Protein 1FNN (pdb70)

Nearest PDB structures (foldseek):
  1fnn-assembly2_B  TM=1.002E+00  e=2.763E-67  Pyrobaculum aerophilum
  7jgr-assembly1_A  TM=6.192E-01  e=9.719E-19  Drosophila melanogaster
  7jk5-assembly1_A  TM=5.721E-01  e=3.912E-16  Drosophila melanogaster
  7jpq-assembly1_D  TM=5.753E-01  e=6.388E-14  Homo sapiens
  4xgc-assembly1_A  TM=5.286E-01  e=2.624E-12  Drosophila melanogaster

Solvent-accessible surface area: 34265 Å² total; per-residue (Å²): 104,3,16,103,59,12,49,2,16,19,126,89,63,44,13,174,126,24,29,64,9,119,126,17,35,112,54,0,54,118,37,0,0,108,3,0,119,105,19,8,148,86,8,5,48,0,0,0,4,8,38,60,22,0,14,15,52,34,0,1,83,14,0,41,70,92,8,103,134,106,28,103,6,71,38,0,49,0,37,1,130,103,62,101,84,15,92,32,0,3,23,24,0,5,149,42,0,19,11,28,69,41,138,132,62,38,57,88,106,68,22,30,60,29,2,22,49,2,0,108,84,28,85,13,36,0,0,1,0,1,1,38,1,87,37,11,51,63,84,10,4,10,24,1,0,114,13,0,97,71,20,134,128,0,46,19,60,17,1,0,0,0,0,0,0,66,79,52,46,13,9,84,98,6,61,105,69,0,84,57,17,0,29,197,89,39,2,134,3,56,13,6,45,28,93,44,0,32,51,19,0,46,24,24,0,132,50,0,9,28,175,48,4,40,56,109,60,4,0,35,0,0,0,5,3,0,0,1,107,74,82,155,49,70,148,99,0,6,11,142,23,0,20,31,0,0,10,40,0,0,19,27,0,19,82,98,69,74,165,114,10,24,9,70,4,0,10,104,5,0,75,69,35,38,200,27,28,49,68,147,61,3,97,60,4,73,31,5,4,7,0,0,0,0,0,0,0,56,3,2,68,142,39,136,50,10,14,7,66,15,42,56,0,21,99,16,0,89,118,1,0,134,102,42,66,43,208,65,100,92,103,72,70,0,133,67,27,8,55,46,0,75,123,98,29,3,2,14,30,51,127,122,119,27,27,0,0,0,0,14,9,18,12,103,69,5,36,63,32,0,24,100,6,0,118,86,90,65,236,102,4,16,102,58,8,50,2,15,17,127,94,65,42,13,187,132,22,14,63,9,91,121,14,36,108,57,0,46,125,40,2,0,104,3,0,138,91,17,7,140,84,8,4,40,2,0,0,4,8,50,57,22,0,12,13,52,35,0,1,86,15,0,45,64,91,8,104,125,136,27,104,7,64,39,0,53,0,35,0,124,106,67,100,87,19,86,34,0,4,21,25,0,4,143,33,0,16,13,26,72,34,149,135,68,36,58,88,106,68,22,29,59,32,3,24,57,3,0,108,63,26,84,15,36,0,0,0,0,0,1,40,1,90,33,12,46,64,74,9,2,6,6,1,0,98,11,0,86,63,24,135,138,0,42,18,57,17,1,0,0,0,0,0,0,64,77,51,45,12,15,92,98,6,75,101,87,1,76,49,20,0,37,154,60,32,2,131,4,60,12,6,50,32,90,44,0,31,51,17,0,28,51,24,0,135,54,0,10,28,177,58,4,39,55,96,59,4,0,40,0,0,0,0,3,2,0,1,132,76,90,139,39,56,142,67,0,6,10,152,27,0,18,34,0,0,13,38,0,0,19,25,0,25,96,99,70,79,164,108,9,28,9,61,6,0,5,115,5,0,76,64,38,42,179,25,25,45,65,132,52,2,100,64,5,71,37,6,3,8,0,0,0,0,0,0,0,52,3,2,68,136,38,141,58,8,17,5,59,19,42,56,0,24,98,14,0,94,109,0,0,146,103,35,72,47,215,68,95,104,107,81,69,0,140,58,19,6,50,41,0,96,126,98,30,4,2,9,28,53,115,151,126,32,33,0,0,0,0,10,5,8,4,102,73,4,38,64,35,0,29,108,20,0,106,100,89,60,219

Sequence (758 aa):
AIVVDDSVFSPSYVPKRLPHREQQLQQLDILLGNWLRNPGHHYPRATLLGRPGTGKTVTLRKLWELYKDKTTARFVYINGFIYRNFTAIIGEIARSLNIPFPRRGLSRDEFLALLVEHLRERDLYMFLVLDDAFNLAPDILSTFIRLGQEADKLGAFRIALVIVGHNDAVLNNLDPSTRGIMGKYVIRFSPYTKDQIFDILLDRAKAGLAEGSYSEDILQMIADITGAQTPLDTNRGDARLAIDILYRSAYAAQQNGRKHIAPEDVRKSSKEVLFGISEEVLIGLPLHEKLFLLAIVRSLKISHTPYITFGDAEESYKIVCEEYGERPRVHSQLWSYLNDLREKGIVETRQNTTLISIGTEPLDTLEAVITKLIKEELRAIVVDDSVFSPSYVPKRLPHREQQLQQLDILLGNWLRNPGHHYPRATLLGRPGTGKTVTLRKLWELYKDKTTARFVYINGFIYRNFTAIIGEIARSLNIPFPRRGLSRDEFLALLVEHLRERDLYMFLVLDDAFNLAPDILSTFIRLGQEADKLGAFRIALVIVGHNDAVLNNLDPSTRGIMGKYVIRFSPYTKDQIFDILLDRAKAGLAEGSYSEDILQMIADITGAQTPLDTNRGDARLAIDILYRSAYAAQQNGRKHIAPEDVRKSSKEVLFGISEEVLIGLPLHEKLFLLAIVRSLKISHTPYITFGDAEESYKIVCEEYGERPRVHSQLWSYLNDLREKGIVETRQNTTLISIGTEPLDTLEAVITKLIKEELR

InterPro domains:
  IPR003593 AAA+ ATPase domain [SM00382] (43-194)
  IPR014277 Orc1/Cdc6-type DNA replication protein, archaea [MF_01407] (1-379)
  IPR014277 Orc1/Cdc6-type DNA replication protein, archaea [TIGR02928] (4-367)
  IPR015163 Cdc6, C-terminal [PF09079] (282-378)
  IPR015163 Cdc6, C-terminal [SM01074] (294-379)
  IPR015163 Cdc6, C-terminal [cd08768] (287-375)
  IPR027417 P-loop containing nucleoside triphosphate hydrolase [G3DSA:3.40.50.300] (19-192)
  IPR027417 P-loop containing nucleoside triphosphate hydrolase [SSF52540] (4-271)
  IPR036388 Winged helix-like DNA-binding domain superfamily [G3DSA:1.10.10.10] (277-388)
  IPR036390 Winged helix DNA-binding domain superfamily [SSF46785] (280-388)
  IPR049945 ORC1/DEAH AAA+ ATPase domain [PF13401] (48-168)
  IPR050311 Origin recognition complex 1/Cell division control protein 6 [PTHR10763] (9-356)
  IPR055237 Cdc6, AAA+ ATPase-type lid domain [PF22703] (200-271)

CATH classification: 1.10.8.60 (+2 more: 3.40.50.300, 1.10.10.10)

Secondary structure (DSSP, 8-state):
--BS-GGGGSTT---S--TT-HHHHHHHHHHHHHHHHSTTSS--EEEEE--TTSSHHHHHHHHHHHHTTS---EEEEEETTT--SHHHHHHHHHHHTT-PPPSS---HHHHHHHHHHHHHHTT--EEEEEETGGGS-HHHHHHHHHHTT-HHHHSS--EEEEEEESSTHHHHTS-HHHHHHHTT-EEE-PPPBHHHHHHHHHHHHHHHB-TTSS-HHHHHHHHHHHSBSSTT-TTS--HHHHHHHHHHHHHHHHHTT-SS--HHHHHHHHHHHS----HHHHHHS-HHHHHHHHHHHHHHHHH-SS-EEHHHHHHHHHHHHHHTT-PPPPHHHHHHHHHHHHHTTSSEEEE--EEEE--SS-HHHHHHHHHHHHHHHT-/--BS-GGGGSTT---S--TT-HHHHHHHHHHHHHHHHS-BSS--EEEEE--TTSSHHHHHHHHHHHHTTS---EEEEEETTT--SHHHHHHHHHHHHT-PPPSS---HHHHHHHHHHHHHHTT--EEEEEETGGGS-HHHHHHHHHHTT-HHHHSSB-EEEEEEESSTHHHHTS-HHHHHHHTT-EEE-PPPBHHHHHHHHHHHHHHHB-TTSS-HHHHHHHHHHHSBSSTT-TT---HHHHHHHHHHHHHHHHHTT-SS--HHHHHHHHHHHS----HHHHHTS-HHHHHHHHHHHHHHHHH-SS-EEHHHHHHHHHHHHHHTT-PPPPHHHHHHHHHHHHHTTSSEEEE--EEEE--SS-HHHHHHHHHHHHHHHT-

Structure (mmCIF, N/CA/C/O backbone):
data_1FNN
#
_entry.id   1FNN
#
_cell.length_a   132.070
_cell.length_b   132.070
_cell.length_c   82.200
_cell.angle_alpha   90.00
_cell.angle_beta   90.00
_cell.angle_gamma   120.00
#
_symmetry.space_group_name_H-M   'P 31'
#
loop_
_entity.id
_entity.type
_entity.pdbx_description
1 polymer 'CELL DIVISION CONTROL PROTEIN 6'
2 non-polymer 'MAGNESIUM ION'
3 non-polymer "ADENOSINE-5'-DIPHOSPHATE"
4 water water
#
loop_
_atom_site.group_PDB
_atom_site.id
_atom_site.type_symbol
_atom_site.label_atom_id
_atom_site.label_alt_id
_atom_site.label_comp_id
_atom_site.label_asym_id
_atom_site.label_entity_id
_atom_site.label_seq_id
_atom_site.pdbx_PDB_ins_code
_atom_site.Cartn_x
_atom_site.Cartn_y
_atom_site.Cartn_z
_atom_site.occupancy
_atom_site.B_iso_or_equiv
_atom_site.auth_seq_id
_atom_site.auth_comp_id
_atom_site.auth_asym_id
_atom_site.auth_atom_id
_atom_site.pdbx_PDB_model_num
ATOM 1 N N . ALA A 1 2 ? 15.612 8.556 -4.942 1.00 50.44 1 ALA A N 1
ATOM 2 C CA . ALA A 1 2 ? 16.482 7.649 -4.147 1.00 50.13 1 ALA A CA 1
ATOM 3 C C . ALA A 1 2 ? 16.167 7.710 -2.659 1.00 50.26 1 ALA A C 1
ATOM 4 O O . ALA A 1 2 ? 15.862 8.774 -2.090 1.00 53.46 1 ALA A O 1
ATOM 6 N N . ILE A 1 3 ? 16.361 6.573 -1.983 1.00 46.49 2 ILE A N 1
ATOM 7 C CA . ILE A 1 3 ? 16.224 6.567 -0.525 1.00 39.61 2 ILE A CA 1
ATOM 8 C C . ILE A 1 3 ? 17.462 7.159 0.164 1.00 37.22 2 ILE A C 1
ATOM 9 O O . ILE A 1 3 ? 17.348 7.923 1.125 1.00 36.86 2 ILE A O 1
ATOM 14 N N . VAL A 1 4 ? 18.597 6.660 -0.266 1.00 37.67 3 VAL A N 1
ATOM 15 C CA . VAL A 1 4 ? 19.901 7.103 0.232 1.00 42.39 3 VAL A CA 1
ATOM 16 C C . VAL A 1 4 ? 20.265 8.448 -0.445 1.00 45.68 3 VAL A C 1
ATOM 17 O O . VAL A 1 4 ? 20.398 8.476 -1.670 1.00 42.07 3 VAL A O 1
ATOM 21 N N . VAL A 1 5 ? 20.191 9.538 0.296 1.00 44.87 4 VAL A N 1
ATOM 22 C CA . VAL A 1 5 ? 20.508 10.843 -0.306 1.00 46.70 4 VAL A CA 1
ATOM 23 C C . VAL A 1 5 ? 21.935 11.251 0.030 1.00 48.91 4 VAL A C 1
ATOM 24 O O . VAL A 1 5 ? 22.533 11.990 -0.759 1.00 51.02 4 VAL A O 1
ATOM 28 N N . ASP A 1 6 ? 22.425 10.909 1.223 1.00 40.43 5 ASP A N 1
ATOM 29 C CA . ASP A 1 6 ? 23.846 11.177 1.498 1.00 40.38 5 ASP A CA 1
ATOM 30 C C . ASP A 1 6 ? 24.505 9.962 2.082 1.00 36.08 5 ASP A C 1
ATOM 31 O O . ASP A 1 6 ? 24.490 9.884 3.312 1.00 37.08 5 ASP A O 1
ATOM 36 N N . ASP A 1 7 ? 25.146 9.080 1.320 1.00 35.61 6 ASP A N 1
ATOM 37 C CA . ASP A 1 7 ? 25.796 7.907 1.827 1.00 38.76 6 ASP A CA 1
ATOM 38 C C . ASP A 1 7 ? 27.015 8.139 2.711 1.00 41.43 6 ASP A C 1
ATOM 39 O O . ASP A 1 7 ? 27.324 7.241 3.511 1.00 39.45 6 ASP A O 1
ATOM 44 N N . SER A 1 8 ? 27.640 9.336 2.706 1.00 39.96 7 SER A N 1
ATOM 45 C CA . SER A 1 8 ? 28.807 9.549 3.555 1.00 40.16 7 SER A CA 1
ATOM 46 C C . SER A 1 8 ? 28.400 9.488 5.019 1.00 36.03 7 SER A C 1
ATOM 47 O O . SER A 1 8 ? 29.192 9.174 5.919 1.00 36.80 7 SER A O 1
ATOM 50 N N . VAL A 1 9 ? 27.155 9.789 5.328 1.00 35.22 8 VAL A N 1
ATOM 51 C CA . VAL A 1 9 ? 26.571 9.720 6.665 1.00 36.87 8 VAL A CA 1
ATOM 52 C C . VAL A 1 9 ? 26.580 8.292 7.235 1.00 36.98 8 VAL A C 1
ATOM 53 O O . VAL A 1 9 ? 26.713 8.098 8.454 1.00 39.36 8 VAL A O 1
ATOM 57 N N . PHE A 1 10 ? 26.788 7.285 6.413 1.00 39.21 9 PHE A N 1
ATOM 58 C CA . PHE A 1 10 ? 26.881 5.887 6.792 1.00 39.54 9 PHE A CA 1
ATOM 59 C C . PHE A 1 10 ? 28.288 5.350 6.795 1.00 44.06 9 PHE A C 1
ATOM 60 O O . PHE A 1 10 ? 28.519 4.188 7.162 1.00 42.51 9 PHE A O 1
ATOM 68 N N . SER A 1 11 ? 29.295 6.196 6.460 1.00 41.31 10 SER A N 1
ATOM 69 C CA . SER A 1 11 ? 30.628 5.570 6.492 1.00 39.95 10 SER A CA 1
ATOM 70 C C . SER A 1 11 ? 31.197 5.651 7.892 1.00 38.70 10 SER A C 1
ATOM 71 O O . SER A 1 11 ? 30.877 6.530 8.695 1.00 36.87 10 SER A O 1
ATOM 74 N N . PRO A 1 12 ? 32.098 4.724 8.194 1.00 41.75 11 PRO A N 1
ATOM 75 C CA . PRO A 1 12 ? 32.774 4.618 9.467 1.00 48.80 11 PRO A CA 1
ATOM 76 C C . PRO A 1 12 ? 33.422 5.900 9.947 1.00 49.73 11 PRO A C 1
ATOM 77 O O . PRO A 1 12 ? 33.427 6.166 11.145 1.00 52.91 11 PRO A O 1
ATOM 81 N N . SER A 1 13 ? 33.942 6.676 9.004 1.00 46.88 12 SER A N 1
ATOM 82 C CA . SER A 1 13 ? 34.691 7.874 9.311 1.00 48.19 12 SER A CA 1
ATOM 83 C C . SER A 1 13 ? 33.813 9.086 9.527 1.00 48.07 12 SER A C 1
ATOM 84 O O . SER A 1 13 ? 34.311 10.054 10.111 1.00 48.62 12 SER A O 1
ATOM 87 N N . TYR A 1 14 ? 32.517 9.034 9.186 1.00 44.21 13 TYR A N 1
ATOM 88 C CA . TYR A 1 14 ? 31.646 10.171 9.449 1.00 42.40 13 TYR A CA 1
ATOM 89 C C . TYR A 1 14 ? 31.533 10.469 10.933 1.00 41.45 13 TYR A C 1
ATOM 90 O O . TYR A 1 14 ? 31.259 9.591 11.773 1.00 39.58 13 TYR A O 1
ATOM 99 N N . VAL A 1 15 ? 31.627 11.740 11.277 1.00 37.31 14 VAL A N 1
ATOM 100 C CA . VAL A 1 15 ? 31.541 12.247 12.649 1.00 37.62 14 VAL A CA 1
ATOM 101 C C . VAL A 1 15 ? 30.280 13.093 12.696 1.00 40.51 14 VAL A C 1
ATOM 102 O O . VAL A 1 15 ? 30.205 14.079 11.975 1.00 41.18 14 VAL A O 1
ATOM 106 N N . PRO A 1 16 ? 29.217 12.637 13.357 1.00 39.50 15 PRO A N 1
ATOM 107 C CA . PRO A 1 16 ? 27.952 13.331 13.313 1.00 39.21 15 PRO A CA 1
ATOM 108 C C . PRO A 1 16 ? 28.043 14.625 14.106 1.00 40.32 15 PRO A C 1
ATOM 109 O O . PRO A 1 16 ? 28.928 14.785 14.952 1.00 37.63 15 PRO A O 1
ATOM 113 N N . LYS A 1 17 ? 27.065 15.505 13.927 1.00 39.93 16 LYS A N 1
ATOM 114 C CA . LYS A 1 17 ? 27.006 16.758 14.661 1.00 42.42 16 LYS A CA 1
ATOM 115 C C . LYS A 1 17 ? 26.826 16.515 16.146 1.00 47.11 16 LYS A C 1
ATOM 116 O O . LYS A 1 17 ? 27.232 17.335 16.970 1.00 45.65 16 LYS A O 1
ATOM 122 N N . ARG A 1 18 ? 25.903 15.602 16.480 1.00 42.41 17 ARG A N 1
ATOM 123 C CA . ARG A 1 18 ? 25.729 15.300 17.894 1.00 43.07 17 ARG A CA 1
ATOM 124 C C . ARG A 1 18 ? 25.966 13.816 18.146 1.00 40.23 17 ARG A C 1
ATOM 125 O O . ARG A 1 18 ? 25.962 12.940 17.265 1.00 36.11 17 ARG A O 1
ATOM 133 N N . LEU A 1 19 ? 26.325 13.561 19.382 1.00 37.01 18 LEU A N 1
ATOM 134 C CA . LEU A 1 19 ? 26.595 12.269 19.977 1.00 39.64 18 LEU A CA 1
ATOM 135 C C . LEU A 1 19 ? 25.642 12.081 21.158 1.00 37.17 18 LEU A C 1
ATOM 136 O O . LEU A 1 19 ? 26.024 12.060 22.328 1.00 40.00 18 LEU A O 1
ATOM 141 N N . PRO A 1 20 ? 24.393 11.703 20.839 1.00 37.59 19 PRO A N 1
ATOM 142 C CA . PRO A 1 20 ? 23.391 11.505 21.883 1.00 37.61 19 PRO A CA 1
ATOM 143 C C . PRO A 1 20 ? 23.850 10.358 22.727 1.00 38.02 19 PRO A C 1
ATOM 144 O O . PRO A 1 20 ? 24.384 9.357 22.229 1.00 39.81 19 PRO A O 1
ATOM 148 N N . HIS A 1 21 ? 23.662 10.452 24.038 1.00 36.27 20 HIS A N 1
ATOM 149 C CA . HIS A 1 21 ? 24.003 9.419 25.010 1.00 37.72 20 HIS A CA 1
ATOM 150 C C . HIS A 1 21 ? 25.488 9.359 25.288 1.00 36.17 20 HIS A C 1
ATOM 151 O O . HIS A 1 21 ? 25.914 8.501 26.065 1.00 38.00 20 HIS A O 1
ATOM 158 N N . ARG A 1 22 ? 26.305 10.279 24.735 1.00 37.90 21 ARG A N 1
ATOM 159 C CA . ARG A 1 22 ? 27.738 10.276 25.063 1.00 39.00 21 ARG A CA 1
ATOM 160 C C . ARG A 1 22 ? 28.155 11.622 25.633 1.00 41.72 21 ARG A C 1
ATOM 161 O O . ARG A 1 22 ? 29.344 11.955 25.720 1.00 40.00 21 ARG A O 1
ATOM 169 N N . GLU A 1 23 ? 27.175 12.409 26.057 1.00 44.13 22 GLU A N 1
ATOM 170 C CA . GLU A 1 23 ? 27.421 13.722 26.654 1.00 44.58 22 GLU A CA 1
ATOM 171 C C . GLU A 1 23 ? 28.296 13.603 27.889 1.00 43.21 22 GLU A C 1
ATOM 172 O O . GLU A 1 23 ? 29.269 14.367 28.025 1.00 40.55 22 GLU A O 1
ATOM 178 N N . GLN A 1 24 ? 28.104 12.551 28.671 1.00 39.41 23 GLN A N 1
ATOM 179 C CA . GLN A 1 24 ? 28.878 12.337 29.882 1.00 40.28 23 GLN A CA 1
ATOM 180 C C . GLN A 1 24 ? 30.321 11.990 29.615 1.00 37.92 23 GLN A C 1
ATOM 181 O O . GLN A 1 24 ? 31.243 12.555 30.234 1.00 37.33 23 GLN A O 1
ATOM 187 N N . GLN A 1 25 ? 30.571 11.061 28.673 1.00 34.55 24 GLN A N 1
ATOM 188 C CA . GLN A 1 25 ? 31.941 10.685 28.339 1.00 37.32 24 GLN A CA 1
ATOM 189 C C . GLN A 1 25 ? 32.728 11.843 27.696 1.00 35.04 24 GLN A C 1
ATOM 190 O O . GLN A 1 25 ? 33.941 12.009 27.956 1.00 34.03 24 GLN A O 1
ATOM 196 N N . LEU A 1 26 ? 32.034 12.641 26.916 1.00 33.61 25 LEU A N 1
ATOM 197 C CA . LEU A 1 26 ? 32.679 13.776 26.253 1.00 33.09 25 LEU A CA 1
ATOM 198 C C . LEU A 1 26 ? 33.037 14.874 27.270 1.00 36.93 25 LEU A C 1
ATOM 199 O O . LEU A 1 26 ? 34.159 15.388 27.333 1.00 36.88 25 LEU A O 1
ATOM 204 N N . GLN A 1 27 ? 32.106 15.070 28.214 1.00 36.62 26 GLN A N 1
ATOM 205 C CA . GLN A 1 27 ? 32.350 15.953 29.341 1.00 39.17 26 GLN A CA 1
ATOM 206 C C . GLN A 1 27 ? 33.554 15.507 30.166 1.00 38.60 26 GLN A C 1
ATOM 207 O O . GLN A 1 27 ? 34.344 16.392 30.573 1.00 34.81 26 GLN A O 1
ATOM 213 N N . GLN A 1 28 ? 33.667 14.224 30.487 1.00 33.64 27 GLN A N 1
ATOM 214 C CA . GLN A 1 28 ? 34.755 13.658 31.236 1.00 36.79 27 GLN A CA 1
ATOM 215 C C . GLN A 1 28 ? 36.095 13.891 30.539 1.00 39.75 27 GLN A C 1
ATOM 216 O O . GLN A 1 28 ? 37.165 14.013 31.149 1.00 38.87 27 GLN A O 1
ATOM 222 N N . LEU A 1 29 ? 36.089 13.661 29.224 1.00 35.49 28 LEU A N 1
ATOM 223 C CA . LEU A 1 29 ? 37.243 13.883 28.387 1.00 37.15 28 LEU A CA 1
ATOM 224 C C . LEU A 1 29 ? 37.591 15.370 28.429 1.00 32.98 28 LEU A C 1
ATOM 225 O O . LEU A 1 29 ? 38.773 15.727 28.461 1.00 37.53 28 LEU A O 1
ATOM 230 N N . ASP A 1 30 ? 36.583 16.215 28.300 1.00 31.47 29 ASP A N 1
ATOM 231 C CA . ASP A 1 30 ? 36.824 17.658 28.364 1.00 33.45 29 ASP A CA 1
ATOM 232 C C . ASP A 1 30 ? 37.506 18.070 29.667 1.00 36.18 29 ASP A C 1
ATOM 233 O O . ASP A 1 30 ? 38.499 18.818 29.774 1.00 32.70 29 ASP A O 1
ATOM 238 N N . ILE A 1 31 ? 36.989 17.497 30.765 1.00 31.78 30 ILE A N 1
ATOM 239 C CA . ILE A 1 31 ? 37.529 17.755 32.101 1.00 34.32 30 ILE A CA 1
ATOM 240 C C . ILE A 1 31 ? 38.951 17.257 32.153 1.00 34.72 30 ILE A C 1
ATOM 241 O O . ILE A 1 31 ? 39.833 17.966 32.673 1.00 37.92 30 ILE A O 1
ATOM 246 N N . LEU A 1 32 ? 39.270 16.054 31.615 1.00 30.80 31 LEU A N 1
ATOM 247 C CA . LEU A 1 32 ? 40.641 15.614 31.710 1.00 30.06 31 LEU A CA 1
ATOM 248 C C . LEU A 1 32 ? 41.596 16.463 30.823 1.00 34.57 31 LEU A C 1
ATOM 249 O O . LEU A 1 32 ? 42.780 16.622 31.119 1.00 33.66 31 LEU A O 1
ATOM 254 N N . LEU A 1 33 ? 41.148 16.832 29.629 1.00 31.50 32 LEU A N 1
ATOM 255 C CA . LEU A 1 33 ? 42.051 17.416 28.650 1.00 33.60 32 LEU A CA 1
ATOM 256 C C . LEU A 1 33 ? 41.951 18.892 28.350 1.00 35.00 32 LEU A C 1
ATOM 257 O O . LEU A 1 33 ? 42.919 19.457 27.799 1.00 32.84 32 LEU A O 1
ATOM 262 N N . GLY A 1 34 ? 40.825 19.542 28.536 1.00 35.34 33 GLY A N 1
ATOM 263 C CA . GLY A 1 34 ? 40.589 20.894 28.093 1.00 33.82 33 GLY A CA 1
ATOM 264 C C . GLY A 1 34 ? 41.599 21.922 28.594 1.00 39.58 33 GLY A C 1
ATOM 265 O O . GLY A 1 34 ? 41.961 22.797 27.792 1.00 35.10 33 GLY A O 1
ATOM 266 N N . ASN A 1 35 ? 41.883 21.939 29.903 1.00 38.58 34 ASN A N 1
ATOM 267 C CA . ASN A 1 35 ? 42.830 22.935 30.418 1.00 42.02 34 ASN A CA 1
ATOM 268 C C . ASN A 1 35 ? 44.192 22.775 29.741 1.00 39.92 34 ASN A C 1
ATOM 269 O O . ASN A 1 35 ? 44.844 23.753 29.390 1.00 40.64 34 ASN A O 1
ATOM 274 N N . TRP A 1 36 ? 44.670 21.536 29.669 1.00 38.51 35 TRP A N 1
ATOM 275 C CA . TRP A 1 36 ? 45.951 21.271 29.019 1.00 39.98 35 TRP A CA 1
ATOM 276 C C . TRP A 1 36 ? 45.940 21.639 27.537 1.00 37.96 35 TRP A C 1
ATOM 277 O O . TRP A 1 36 ? 46.908 22.282 27.103 1.00 35.83 35 TRP A O 1
ATOM 288 N N . LEU A 1 37 ? 44.829 21.379 26.822 1.00 37.00 36 LEU A N 1
ATOM 289 C CA . LEU A 1 37 ? 44.808 21.798 25.408 1.00 38.47 36 LEU A CA 1
ATOM 290 C C . LEU A 1 37 ? 44.873 23.321 25.255 1.00 40.38 36 LEU A C 1
ATOM 291 O O . LEU A 1 37 ? 45.432 23.865 24.270 1.00 35.98 36 LEU A O 1
ATOM 296 N N . ARG A 1 38 ? 44.202 24.029 26.163 1.00 36.67 37 ARG A N 1
ATOM 297 C CA . ARG A 1 38 ? 44.235 25.514 26.101 1.00 42.24 37 ARG A CA 1
ATOM 298 C C . ARG A 1 38 ? 45.625 26.040 26.463 1.00 40.70 37 ARG A C 1
ATOM 299 O O . ARG A 1 38 ? 46.048 27.070 25.928 1.00 45.85 37 ARG A O 1
ATOM 307 N N . ASN A 1 39 ? 46.324 25.469 27.428 1.00 37.90 38 ASN A N 1
ATOM 308 C CA . ASN A 1 39 ? 47.626 25.861 27.911 1.00 43.39 38 ASN A CA 1
ATOM 309 C C . ASN A 1 39 ? 48.449 24.659 28.323 1.00 37.44 38 ASN A C 1
ATOM 310 O O . ASN A 1 39 ? 48.700 24.332 29.498 1.00 41.80 38 ASN A O 1
ATOM 315 N N . PRO A 1 40 ? 49.056 23.976 27.354 1.00 38.12 39 PRO A N 1
ATOM 316 C CA . PRO A 1 40 ? 49.745 22.733 27.579 1.00 36.60 39 PRO A CA 1
ATOM 317 C C . PRO A 1 40 ? 51.073 22.794 28.296 1.00 42.70 39 PRO A C 1
ATOM 318 O O . PRO A 1 40 ? 51.814 23.775 28.208 1.00 44.36 39 PRO A O 1
ATOM 322 N N . GLY A 1 41 ? 51.411 21.681 28.911 1.00 39.63 40 GLY A N 1
ATOM 323 C CA . GLY A 1 41 ? 52.729 21.452 29.466 1.00 44.49 40 GLY A CA 1
ATOM 324 C C . GLY A 1 41 ? 52.871 21.616 30.967 1.00 42.85 40 GLY A C 1
ATOM 325 O O . GLY A 1 41 ? 53.981 21.369 31.443 1.00 44.54 40 GLY A O 1
ATOM 326 N N . HIS A 1 42 ? 51.814 21.877 31.722 1.00 44.88 41 HIS A N 1
ATOM 327 C CA . HIS A 1 42 ? 51.963 22.039 33.184 1.00 45.60 41 HIS A CA 1
ATOM 328 C C . HIS A 1 42 ? 51.606 20.804 33.978 1.00 46.12 41 HIS A C 1
ATOM 329 O O . HIS A 1 42 ? 51.874 20.766 35.185 1.00 48.23 41 HIS A O 1
ATOM 336 N N . HIS A 1 43 ? 50.992 19.787 33.368 1.00 42.70 42 HIS A N 1
ATOM 337 C CA . HIS A 1 43 ? 50.798 18.491 34.028 1.00 39.53 42 HIS A CA 1
ATOM 338 C C . HIS A 1 43 ? 50.565 17.449 32.928 1.00 41.00 42 HIS A C 1
ATOM 339 O O . HIS A 1 43 ? 50.564 17.840 31.763 1.00 37.00 42 HIS A O 1
ATOM 346 N N . TYR A 1 44 ? 50.579 16.175 33.257 1.00 40.11 43 TYR A N 1
ATOM 347 C CA . TYR A 1 44 ? 50.448 15.105 32.293 1.00 42.82 43 TYR A CA 1
ATOM 348 C C . TYR A 1 44 ? 49.039 14.520 32.327 1.00 41.34 43 TYR A C 1
ATOM 349 O O . TYR A 1 44 ? 48.734 13.710 33.195 1.00 40.50 43 TYR A O 1
ATOM 358 N N . PRO A 1 45 ? 48.214 14.894 31.368 1.00 40.73 44 PRO A N 1
ATOM 359 C CA . PRO A 1 45 ? 46.854 14.366 31.291 1.00 38.83 44 PRO A CA 1
ATOM 360 C C . PRO A 1 45 ? 46.862 12.979 30.687 1.00 43.38 44 PRO A C 1
ATOM 361 O O . PRO A 1 45 ? 47.535 12.753 29.675 1.00 39.57 44 PRO A O 1
ATOM 365 N N . ARG A 1 46 ? 46.171 12.017 31.311 1.00 40.05 45 ARG A N 1
ATOM 366 C CA . ARG A 1 46 ? 46.031 10.706 30.703 1.00 39.85 45 ARG A CA 1
ATOM 367 C C . ARG A 1 46 ? 44.671 10.096 31.060 1.00 47.54 45 ARG A C 1
ATOM 368 O O . ARG A 1 46 ? 44.123 10.463 32.111 1.00 47.10 45 ARG A O 1
ATOM 376 N N . ALA A 1 47 ? 44.023 9.442 30.078 1.00 45.42 46 ALA A N 1
ATOM 377 C CA . ALA A 1 47 ? 42.758 8.747 30.322 1.00 44.80 46 ALA A CA 1
ATOM 378 C C . ALA A 1 47 ? 42.784 7.385 29.602 1.00 47.04 46 ALA A C 1
ATOM 379 O O . ALA A 1 47 ? 43.476 7.209 28.603 1.00 40.30 46 ALA A O 1
ATOM 381 N N . THR A 1 48 ? 41.915 6.475 30.020 1.00 46.09 47 THR A N 1
ATOM 382 C CA . THR A 1 48 ? 41.722 5.178 29.390 1.00 41.33 47 THR A CA 1
ATOM 383 C C . THR A 1 48 ? 40.243 5.066 29.070 1.00 40.46 47 THR A C 1
ATOM 384 O O . THR A 1 48 ? 39.473 5.409 29.975 1.00 39.78 47 THR A O 1
ATOM 388 N N . LEU A 1 49 ? 39.901 4.805 27.822 1.00 37.73 48 LEU A N 1
ATOM 389 C CA . LEU A 1 49 ? 38.510 4.678 27.411 1.00 37.51 48 LEU A CA 1
ATOM 390 C C . LEU A 1 49 ? 38.188 3.177 27.274 1.00 39.01 48 LEU A C 1
ATOM 391 O O . LEU A 1 49 ? 38.949 2.483 26.577 1.00 38.25 48 LEU A O 1
ATOM 396 N N . LEU A 1 50 ? 37.156 2.685 27.961 1.00 37.15 49 LEU A N 1
ATOM 397 C CA . LEU A 1 50 ? 36.903 1.225 27.920 1.00 34.90 49 LEU A CA 1
ATOM 398 C C . LEU A 1 50 ? 35.455 0.973 27.552 1.00 34.98 49 LEU A C 1
ATOM 399 O O . LEU A 1 50 ? 34.513 1.593 28.047 1.00 33.43 49 LEU A O 1
ATOM 404 N N . GLY A 1 51 ? 35.268 -0.018 26.670 1.00 40.69 50 GLY A N 1
ATOM 405 C CA . GLY A 1 51 ? 33.918 -0.349 26.229 1.00 36.43 50 GLY A CA 1
ATOM 406 C C . GLY A 1 51 ? 34.020 -1.335 25.077 1.00 40.43 50 GLY A C 1
ATOM 407 O O . GLY A 1 51 ? 35.050 -1.324 24.378 1.00 37.57 50 GLY A O 1
ATOM 408 N N . ARG A 1 52 ? 32.929 -2.083 24.866 1.00 37.52 51 ARG A N 1
ATOM 409 C CA . ARG A 1 52 ? 32.987 -3.068 23.763 1.00 41.12 51 ARG A CA 1
ATOM 410 C C . ARG A 1 52 ? 32.989 -2.332 22.413 1.00 41.54 51 ARG A C 1
ATOM 411 O O . ARG A 1 52 ? 32.723 -1.132 22.315 1.00 40.07 51 ARG A O 1
ATOM 419 N N . PRO A 1 53 ? 33.109 -3.095 21.337 1.00 44.97 52 PRO A N 1
ATOM 420 C CA . PRO A 1 53 ? 33.092 -2.526 19.989 1.00 43.91 52 PRO A CA 1
ATOM 421 C C . PRO A 1 53 ? 31.781 -1.830 19.715 1.00 43.00 52 PRO A C 1
ATOM 422 O O . PRO A 1 53 ? 30.680 -2.230 20.119 1.00 37.20 52 PRO A O 1
ATOM 426 N N . GLY A 1 54 ? 31.917 -0.621 19.146 1.00 38.81 53 GLY A N 1
ATOM 427 C CA . GLY A 1 54 ? 30.733 0.083 18.687 1.00 36.47 53 GLY A CA 1
ATOM 428 C C . GLY A 1 54 ? 30.052 0.931 19.742 1.00 36.09 53 GLY A C 1
ATOM 429 O O . GLY A 1 54 ? 28.933 1.387 19.470 1.00 33.09 53 GLY A O 1
ATOM 430 N N . THR A 1 55 ? 30.732 1.143 20.859 1.00 33.10 54 THR A N 1
ATOM 431 C CA . THR A 1 55 ? 30.137 1.963 21.927 1.00 32.12 54 THR A CA 1
ATOM 432 C C . THR A 1 55 ? 30.594 3.429 21.799 1.00 34.85 54 THR A C 1
ATOM 433 O O . THR A 1 55 ? 30.214 4.221 22.660 1.00 34.30 54 THR A O 1
ATOM 437 N N . GLY A 1 56 ? 31.120 3.874 20.650 1.00 33.19 55 GLY A N 1
ATOM 438 C CA . GLY A 1 56 ? 31.419 5.311 20.473 1.00 33.16 55 GLY A CA 1
ATOM 439 C C . GLY A 1 56 ? 32.740 5.802 21.069 1.00 35.37 55 GLY A C 1
ATOM 440 O O . GLY A 1 56 ? 32.933 7.022 21.254 1.00 35.93 55 GLY A O 1
ATOM 441 N N . LYS A 1 57 ? 33.691 4.937 21.355 1.00 33.86 56 LYS A N 1
ATOM 442 C CA . LYS A 1 57 ? 34.953 5.383 21.948 1.00 34.48 56 LYS A CA 1
ATOM 443 C C . LYS A 1 57 ? 35.713 6.288 20.949 1.00 34.77 56 LYS A C 1
ATOM 444 O O . LYS A 1 57 ? 36.042 7.413 21.260 1.00 34.38 56 LYS A O 1
ATOM 450 N N . THR A 1 58 ? 35.949 5.806 19.733 1.00 35.75 57 THR A N 1
ATOM 451 C CA . THR A 1 58 ? 36.705 6.550 18.726 1.00 32.71 57 THR A CA 1
ATOM 452 C C . THR A 1 58 ? 35.971 7.805 18.330 1.00 34.90 57 THR A C 1
ATOM 453 O O . THR A 1 58 ? 36.579 8.895 18.282 1.00 34.59 57 THR A O 1
ATOM 457 N N . VAL A 1 59 ? 34.651 7.682 18.110 1.00 32.81 58 VAL A N 1
ATOM 458 C CA . VAL A 1 59 ? 33.912 8.858 17.672 1.00 33.27 58 VAL A CA 1
ATOM 459 C C . VAL A 1 59 ? 33.911 9.933 18.763 1.00 34.44 58 VAL A C 1
ATOM 460 O O . VAL A 1 59 ? 33.945 11.127 18.426 1.00 32.81 58 VAL A O 1
ATOM 464 N N . THR A 1 60 ? 33.801 9.515 20.017 1.00 32.83 59 THR A N 1
ATOM 465 C CA . THR A 1 60 ? 33.785 10.480 21.130 1.00 36.75 59 THR A CA 1
ATOM 466 C C . THR A 1 60 ? 35.096 11.282 21.212 1.00 37.10 59 THR A C 1
ATOM 467 O O . THR A 1 60 ? 35.131 12.514 21.333 1.00 36.63 59 THR A O 1
ATOM 471 N N . LEU A 1 61 ? 36.195 10.573 21.085 1.00 33.24 60 LEU A N 1
ATOM 472 C CA . LEU A 1 61 ? 37.525 11.186 21.034 1.00 38.69 60 LEU A CA 1
ATOM 473 C C . LEU A 1 61 ? 37.708 12.099 19.815 1.00 37.52 60 LEU A C 1
ATOM 474 O O . LEU A 1 61 ? 38.250 13.199 19.880 1.00 34.35 60 LEU A O 1
ATOM 479 N N . ARG A 1 62 ? 37.186 11.697 18.640 1.00 34.57 61 ARG A N 1
ATOM 480 C CA . ARG A 1 62 ? 37.278 12.518 17.452 1.00 34.90 61 ARG A CA 1
ATOM 481 C C . ARG A 1 62 ? 36.476 13.795 17.636 1.00 36.86 61 ARG A C 1
ATOM 482 O O . ARG A 1 62 ? 36.863 14.877 17.167 1.00 33.39 61 ARG A O 1
ATOM 490 N N . LYS A 1 63 ? 35.335 13.694 18.314 1.00 32.88 62 LYS A N 1
ATOM 491 C CA . LYS A 1 63 ? 34.499 14.848 18.557 1.00 35.11 62 LYS A CA 1
ATOM 492 C C . LYS A 1 63 ? 35.207 15.818 19.518 1.00 35.68 62 LYS A C 1
ATOM 493 O O . LYS A 1 63 ? 35.113 17.051 19.338 1.00 35.27 62 LYS A O 1
ATOM 499 N N . LEU A 1 64 ? 35.835 15.234 20.535 1.00 31.88 63 LEU A N 1
ATOM 500 C CA . LEU A 1 64 ? 36.615 16.117 21.432 1.00 36.35 63 LEU A CA 1
ATOM 501 C C . LEU A 1 64 ? 37.637 16.922 20.608 1.00 33.25 63 LEU A C 1
ATOM 502 O O . LEU A 1 64 ? 37.785 18.131 20.813 1.00 33.24 63 LEU A O 1
ATOM 507 N N . TRP A 1 65 ? 38.437 16.248 19.811 1.00 31.80 64 TRP A N 1
ATOM 508 C CA . TRP A 1 65 ? 39.429 16.953 18.965 1.00 36.19 64 TRP A CA 1
ATOM 509 C C . TRP A 1 65 ? 38.792 18.034 18.109 1.00 37.20 64 TRP A C 1
ATOM 510 O O . TRP A 1 65 ? 39.301 19.162 17.911 1.00 35.15 64 TRP A O 1
ATOM 521 N N . GLU A 1 66 ? 37.647 17.715 17.478 1.00 33.29 65 GLU A N 1
ATOM 522 C CA . GLU A 1 66 ? 36.938 18.618 16.614 1.00 36.59 65 GLU A CA 1
ATOM 523 C C . GLU A 1 66 ? 36.597 19.898 17.396 1.00 38.44 65 GLU A C 1
ATOM 524 O O . GLU A 1 66 ? 36.799 20.991 16.832 1.00 38.09 65 GLU A O 1
ATOM 530 N N . LEU A 1 67 ? 36.256 19.789 18.671 1.00 36.21 66 LEU A N 1
ATOM 531 C CA . LEU A 1 67 ? 35.913 20.988 19.427 1.00 38.23 66 LEU A CA 1
ATOM 532 C C . LEU A 1 67 ? 37.136 21.837 19.790 1.00 39.78 66 LEU A C 1
ATOM 533 O O . LEU A 1 67 ? 36.967 22.980 20.187 1.00 41.88 66 LEU A O 1
ATOM 538 N N . TYR A 1 68 ? 38.325 21.249 19.847 1.00 37.50 67 TYR A N 1
ATOM 539 C CA . TYR A 1 68 ? 39.524 21.929 20.306 1.00 37.00 67 TYR A CA 1
ATOM 540 C C . TYR A 1 68 ? 40.522 22.245 19.202 1.00 37.70 67 TYR A C 1
ATOM 541 O O . TYR A 1 68 ? 41.443 23.032 19.424 1.00 37.15 67 TYR A O 1
ATOM 550 N N . LYS A 1 69 ? 40.275 21.766 18.009 1.00 35.45 68 LYS A N 1
ATOM 551 C CA . LYS A 1 69 ? 41.149 21.760 16.857 1.00 38.53 68 LYS A CA 1
ATOM 552 C C . LYS A 1 69 ? 41.706 23.178 16.563 1.00 39.89 68 LYS A C 1
ATOM 553 O O . LYS A 1 69 ? 42.890 23.357 16.276 1.00 41.26 68 LYS A O 1
ATOM 559 N N . ASP A 1 70 ? 40.841 24.169 16.663 1.00 38.20 69 ASP A N 1
ATOM 560 C CA . ASP A 1 70 ? 41.297 25.525 16.300 1.00 45.47 69 ASP A CA 1
ATOM 561 C C . ASP A 1 70 ? 41.706 26.348 17.498 1.00 46.71 69 ASP A C 1
ATOM 562 O O . ASP A 1 70 ? 41.842 27.562 17.382 1.00 48.63 69 ASP A O 1
ATOM 567 N N . LYS A 1 71 ? 41.694 25.762 18.696 1.00 41.84 70 LYS A N 1
ATOM 568 C CA . LYS A 1 71 ? 41.899 26.424 19.958 1.00 39.82 70 LYS A CA 1
ATOM 569 C C . LYS A 1 71 ? 43.080 25.855 20.728 1.00 40.56 70 LYS A C 1
ATOM 570 O O . LYS A 1 71 ? 43.165 26.028 21.951 1.00 42.52 70 LYS A O 1
ATOM 576 N N . THR A 1 72 ? 43.999 25.163 20.051 1.00 37.87 71 THR A N 1
ATOM 577 C CA . THR A 1 72 ? 45.132 24.589 20.740 1.00 37.58 71 THR A CA 1
ATOM 578 C C . THR A 1 72 ? 46.378 24.596 19.853 1.00 41.55 71 THR A C 1
ATOM 579 O O . THR A 1 72 ? 46.277 24.443 18.638 1.00 38.19 71 THR A O 1
ATOM 583 N N . THR A 1 73 ? 47.546 24.542 20.493 1.00 38.84 72 THR A N 1
ATOM 584 C CA . THR A 1 73 ? 48.781 24.399 19.734 1.00 39.53 72 THR A CA 1
ATOM 585 C C . THR A 1 73 ? 49.154 22.937 19.687 1.00 36.94 72 THR A C 1
ATOM 586 O O . THR A 1 73 ? 50.176 22.587 19.117 1.00 38.52 72 THR A O 1
ATOM 590 N N . ALA A 1 74 ? 48.446 22.071 20.453 1.00 32.62 73 ALA A N 1
ATOM 591 C CA . ALA A 1 74 ? 48.855 20.690 20.513 1.00 32.16 73 ALA A CA 1
ATOM 592 C C . ALA A 1 74 ? 48.660 20.006 19.169 1.00 34.53 73 ALA A C 1
ATOM 593 O O . ALA A 1 74 ? 47.674 20.364 18.498 1.00 33.19 73 ALA A O 1
ATOM 595 N N . ARG A 1 75 ? 49.424 18.966 18.924 1.00 33.74 74 ARG A N 1
ATOM 596 C CA . ARG A 1 75 ? 49.241 18.193 17.679 1.00 34.18 74 ARG A CA 1
ATOM 597 C C . ARG A 1 75 ? 48.503 16.878 17.982 1.00 35.04 74 ARG A C 1
ATOM 598 O O . ARG A 1 75 ? 48.933 16.179 18.908 1.00 31.20 74 ARG A O 1
ATOM 606 N N . PHE A 1 76 ? 47.444 16.561 17.260 1.00 31.74 75 PHE A N 1
ATOM 607 C CA . PHE A 1 76 ? 46.685 15.341 17.518 1.00 34.64 75 PHE A CA 1
ATOM 608 C C . PHE A 1 76 ? 47.306 14.189 16.728 1.00 35.16 75 PHE A C 1
ATOM 609 O O . PHE A 1 76 ? 47.405 14.325 15.508 1.00 34.05 75 PHE A O 1
ATOM 617 N N . VAL A 1 77 ? 47.903 13.237 17.396 1.00 31.88 76 VAL A N 1
ATOM 618 C CA . VAL A 1 77 ? 48.623 12.136 16.791 1.00 33.63 76 VAL A CA 1
ATOM 619 C C . VAL A 1 77 ? 47.848 10.832 17.045 1.00 34.60 76 VAL A C 1
ATOM 620 O O . VAL A 1 77 ? 47.824 10.292 18.155 1.00 34.88 76 VAL A O 1
ATOM 624 N N . TYR A 1 78 ? 47.030 10.489 16.064 1.00 34.96 77 TYR A N 1
ATOM 625 C CA . TYR A 1 78 ? 46.115 9.342 16.246 1.00 34.89 77 TYR A CA 1
ATOM 626 C C . TYR A 1 78 ? 46.786 8.060 15.793 1.00 39.36 77 TYR A C 1
ATOM 627 O O . TYR A 1 78 ? 47.161 7.899 14.620 1.00 38.19 77 TYR A O 1
ATOM 636 N N . ILE A 1 79 ? 46.892 7.080 16.700 1.00 38.18 78 ILE A N 1
ATOM 637 C CA . ILE A 1 79 ? 47.544 5.819 16.378 1.00 34.78 78 ILE A CA 1
ATOM 638 C C . ILE A 1 79 ? 46.512 4.684 16.432 1.00 41.84 78 ILE A C 1
ATOM 639 O O . ILE A 1 79 ? 46.035 4.365 17.521 1.00 39.76 78 ILE A O 1
ATOM 644 N N . ASN A 1 80 ? 46.198 4.107 15.273 1.00 41.36 79 ASN A N 1
ATOM 645 C CA . ASN A 1 80 ? 45.227 2.979 15.314 1.00 43.43 79 ASN A CA 1
ATOM 646 C C . ASN A 1 80 ? 46.009 1.716 15.613 1.00 41.97 79 ASN A C 1
ATOM 647 O O . ASN A 1 80 ? 46.689 1.180 14.720 1.00 44.02 79 ASN A O 1
ATOM 652 N N . GLY A 1 81 ? 45.867 1.157 16.812 1.00 42.29 80 GLY A N 1
ATOM 653 C CA . GLY A 1 81 ? 46.612 -0.009 17.245 1.00 45.90 80 GLY A CA 1
ATOM 654 C C . GLY A 1 81 ? 46.254 -1.275 16.462 1.00 47.70 80 GLY A C 1
ATOM 655 O O . GLY A 1 81 ? 46.974 -2.275 16.521 1.00 47.81 80 GLY A O 1
ATOM 656 N N . PHE A 1 82 ? 45.160 -1.259 15.702 1.00 45.56 81 PHE A N 1
ATOM 657 C CA . PHE A 1 82 ? 44.860 -2.401 14.845 1.00 51.62 81 PHE A CA 1
ATOM 658 C C . PHE A 1 82 ? 45.879 -2.465 13.699 1.00 52.65 81 PHE A C 1
ATOM 659 O O . PHE A 1 82 ? 46.110 -3.553 13.181 1.00 52.50 81 PHE A O 1
ATOM 667 N N . ILE A 1 83 ? 46.314 -1.313 13.216 1.00 48.67 82 ILE A N 1
ATOM 668 C CA . ILE A 1 83 ? 47.251 -1.175 12.121 1.00 52.36 82 ILE A CA 1
ATOM 669 C C . ILE A 1 83 ? 48.697 -1.112 12.568 1.00 53.69 82 ILE A C 1
ATOM 670 O O . ILE A 1 83 ? 49.566 -1.818 12.040 1.00 55.89 82 ILE A O 1
ATOM 675 N N . TYR A 1 84 ? 49.019 -0.227 13.518 1.00 50.38 83 TYR A N 1
ATOM 676 C CA . TYR A 1 84 ? 50.395 -0.074 13.990 1.00 47.73 83 TYR A CA 1
ATOM 677 C C . TYR A 1 84 ? 50.539 -0.752 15.342 1.00 47.34 83 TYR A C 1
ATOM 678 O O . TYR A 1 84 ? 50.049 -0.214 16.335 1.00 45.23 83 TYR A O 1
ATOM 687 N N . ARG A 1 85 ? 51.241 -1.881 15.422 1.00 49.74 84 ARG A N 1
ATOM 688 C CA . ARG A 1 85 ? 51.258 -2.679 16.647 1.00 54.05 84 ARG A CA 1
ATOM 689 C C . ARG A 1 85 ? 52.577 -2.782 17.375 1.00 56.39 84 ARG A C 1
ATOM 690 O O . ARG A 1 85 ? 52.581 -2.823 18.616 1.00 58.71 84 ARG A O 1
ATOM 698 N N . ASN A 1 86 ? 53.671 -2.792 16.625 1.00 55.53 85 ASN A N 1
ATOM 699 C CA . ASN A 1 86 ? 54.972 -2.905 17.294 1.00 56.45 85 ASN A CA 1
ATOM 700 C C . ASN A 1 86 ? 55.576 -1.512 17.366 1.00 55.24 85 ASN A C 1
ATOM 701 O O . ASN A 1 86 ? 55.012 -0.607 16.757 1.00 51.02 85 ASN A O 1
ATOM 706 N N . PHE A 1 87 ? 56.611 -1.360 18.173 1.00 54.32 86 PHE A N 1
ATOM 707 C CA . PHE A 1 87 ? 57.303 -0.133 18.421 1.00 55.26 86 PHE A CA 1
ATOM 708 C C . PHE A 1 87 ? 57.699 0.598 17.135 1.00 56.66 86 PHE A C 1
ATOM 709 O O . PHE A 1 87 ? 57.540 1.814 17.044 1.00 55.42 86 PHE A O 1
ATOM 717 N N . THR A 1 88 ? 58.310 -0.121 16.199 1.00 54.99 87 THR A N 1
ATOM 718 C CA . THR A 1 88 ? 58.777 0.460 14.955 1.00 55.55 87 THR A CA 1
ATOM 719 C C . THR A 1 88 ? 57.633 1.025 14.128 1.00 50.71 87 THR A C 1
ATOM 720 O O . THR A 1 88 ? 57.786 2.092 13.534 1.00 50.14 87 THR A O 1
ATOM 724 N N . ALA A 1 89 ? 56.536 0.286 14.001 1.00 48.87 88 ALA A N 1
ATOM 725 C CA . ALA A 1 89 ? 55.380 0.773 13.261 1.00 46.74 88 ALA A CA 1
ATOM 726 C C . ALA A 1 89 ? 54.799 2.020 13.932 1.00 44.68 88 ALA A C 1
ATOM 727 O O . ALA A 1 89 ? 54.402 2.945 13.233 1.00 45.02 88 ALA A O 1
ATOM 729 N N . ILE A 1 90 ? 54.630 2.016 15.241 1.00 44.04 89 ILE A N 1
ATOM 730 C CA . ILE A 1 90 ? 54.028 3.146 15.960 1.00 44.43 89 ILE A CA 1
ATOM 731 C C . ILE A 1 90 ? 54.902 4.390 15.956 1.00 45.16 89 ILE A C 1
ATOM 732 O O . ILE A 1 90 ? 54.463 5.496 15.617 1.00 43.31 89 ILE A O 1
ATOM 737 N N . ILE A 1 91 ? 56.190 4.225 16.300 1.00 43.84 90 ILE A N 1
ATOM 738 C CA . ILE A 1 91 ? 57.099 5.378 16.266 1.00 44.91 90 ILE A CA 1
ATOM 739 C C . ILE A 1 91 ? 57.201 5.954 14.871 1.00 46.57 90 ILE A C 1
ATOM 740 O O . ILE A 1 91 ? 57.334 7.183 14.680 1.00 49.13 90 ILE A O 1
ATOM 745 N N . GLY A 1 92 ? 57.196 5.105 13.836 1.00 45.90 91 GLY A N 1
ATOM 746 C CA . GLY A 1 92 ? 57.160 5.561 12.467 1.00 43.63 91 GLY A CA 1
ATOM 747 C C . GLY A 1 92 ? 55.925 6.407 12.158 1.00 45.72 91 GLY A C 1
ATOM 748 O O . GLY A 1 92 ? 56.014 7.427 11.453 1.00 42.10 91 GLY A O 1
ATOM 749 N N . GLU A 1 93 ? 54.741 5.976 12.617 1.00 43.92 92 GLU A N 1
ATOM 750 C CA . GLU A 1 93 ? 53.527 6.747 12.364 1.00 42.92 92 GLU A CA 1
ATOM 751 C C . GLU A 1 93 ? 53.520 8.044 13.169 1.00 42.06 92 GLU A C 1
ATOM 752 O O . GLU A 1 93 ? 53.262 9.114 12.604 1.00 42.03 92 GLU A O 1
ATOM 758 N N . ILE A 1 94 ? 54.074 8.047 14.386 1.00 40.39 93 ILE A N 1
ATOM 759 C CA . ILE A 1 94 ? 54.192 9.272 15.174 1.00 38.04 93 ILE A CA 1
ATOM 760 C C . ILE A 1 94 ? 55.124 10.252 14.480 1.00 40.41 93 ILE A C 1
ATOM 761 O O . ILE A 1 94 ? 54.888 11.450 14.352 1.00 36.38 93 ILE A O 1
ATOM 766 N N . ALA A 1 95 ? 56.257 9.701 14.002 1.00 40.21 94 ALA A N 1
ATOM 767 C CA . ALA A 1 95 ? 57.249 10.510 13.291 1.00 39.42 94 ALA A CA 1
ATOM 768 C C . ALA A 1 95 ? 56.700 11.131 12.021 1.00 43.57 94 ALA A C 1
ATOM 769 O O . ALA A 1 95 ? 56.932 12.294 11.625 1.00 44.54 94 ALA A O 1
ATOM 771 N N . ARG A 1 96 ? 55.936 10.324 11.279 1.00 41.74 95 ARG A N 1
ATOM 772 C CA . ARG A 1 96 ? 55.278 10.851 10.086 1.00 43.35 95 ARG A CA 1
ATOM 773 C C . ARG A 1 96 ? 54.266 11.922 10.449 1.00 43.72 95 ARG A C 1
ATOM 774 O O . ARG A 1 96 ? 54.199 12.994 9.829 1.00 40.14 95 ARG A O 1
ATOM 782 N N . SER A 1 97 ? 53.490 11.667 11.520 1.00 40.06 96 SER A N 1
ATOM 783 C CA . SER A 1 97 ? 52.461 12.662 11.872 1.00 37.60 96 SER A CA 1
ATOM 784 C C . SER A 1 97 ? 53.101 13.939 12.374 1.00 38.17 96 SER A C 1
ATOM 785 O O . SER A 1 97 ? 52.586 15.025 12.131 1.00 35.70 96 SER A O 1
ATOM 788 N N . LEU A 1 98 ? 54.272 13.916 12.988 1.00 35.17 97 LEU A N 1
ATOM 789 C CA . LEU A 1 98 ? 55.020 15.060 13.489 1.00 38.76 97 LEU A CA 1
ATOM 790 C C . LEU A 1 98 ? 56.111 15.586 12.546 1.00 38.97 97 LEU A C 1
ATOM 791 O O . LEU A 1 98 ? 56.864 16.507 12.882 1.00 40.58 97 LEU A O 1
ATOM 796 N N . ASN A 1 99 ? 56.189 15.070 11.318 1.00 37.33 98 ASN A N 1
ATOM 797 C CA . ASN A 1 99 ? 57.238 15.419 10.394 1.00 36.08 98 ASN A CA 1
ATOM 798 C C . ASN A 1 99 ? 58.629 15.350 11.031 1.00 35.34 98 ASN A C 1
ATOM 799 O O . ASN A 1 99 ? 59.358 16.324 10.869 1.00 36.03 98 ASN A O 1
ATOM 804 N N . ILE A 1 100 ? 59.004 14.200 11.561 1.00 36.98 99 ILE A N 1
ATOM 805 C CA . ILE A 1 100 ? 60.349 14.047 12.141 1.00 40.27 99 ILE A CA 1
ATOM 806 C C . ILE A 1 100 ? 61.103 13.188 11.118 1.00 42.89 99 ILE A C 1
ATOM 807 O O . ILE A 1 100 ? 60.729 12.043 10.911 1.00 42.11 99 ILE A O 1
ATOM 812 N N . PRO A 1 101 ? 62.142 13.734 10.511 1.00 43.03 100 PRO A N 1
ATOM 813 C CA . PRO A 1 101 ? 62.889 12.964 9.517 1.00 43.79 100 PRO A CA 1
ATOM 814 C C . PRO A 1 101 ? 63.693 11.871 10.212 1.00 43.16 100 PRO A C 1
ATOM 815 O O . PRO A 1 101 ? 64.352 12.188 11.208 1.00 44.30 100 PRO A O 1
ATOM 819 N N . PHE A 1 102 ? 63.774 10.680 9.647 1.00 46.04 101 PHE A N 1
ATOM 820 C CA . PHE A 1 102 ? 64.691 9.673 10.181 1.00 51.70 101 PHE A CA 1
ATOM 821 C C . PHE A 1 102 ? 66.081 9.714 9.538 1.00 53.83 101 PHE A C 1
ATOM 822 O O . PHE A 1 102 ? 66.258 9.973 8.341 1.00 48.74 101 PHE A O 1
ATOM 830 N N . PRO A 1 103 ? 67.062 9.299 10.340 1.00 56.07 102 PRO A N 1
ATOM 831 C CA . PRO A 1 103 ? 68.444 9.196 9.903 1.00 56.41 102 PRO A CA 1
ATOM 832 C C . PRO A 1 103 ? 68.647 8.025 8.965 1.00 55.02 102 PRO A C 1
ATOM 833 O O . PRO A 1 103 ? 67.805 7.135 8.793 1.00 51.17 102 PRO A O 1
ATOM 837 N N . ARG A 1 104 ? 69.736 8.132 8.202 1.00 54.62 103 ARG A N 1
ATOM 838 C CA . ARG A 1 104 ? 70.069 7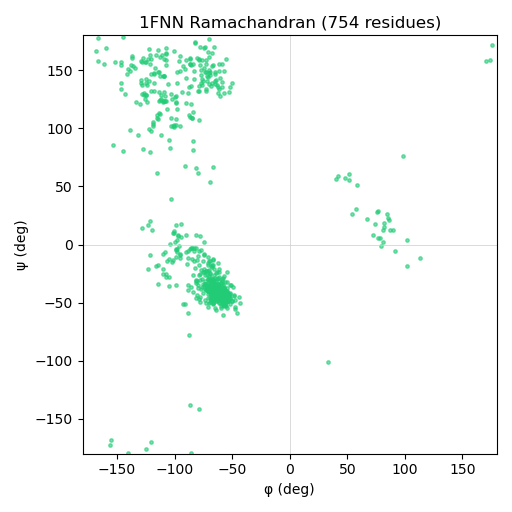.057 7.260 1.00 55.88 103 ARG A CA 1
ATOM 839 C C . ARG A 1 104 ? 70.320 5.751 8.024 1.00 56.47 103 ARG A C 1
ATOM 840 O O . ARG A 1 104 ? 69.747 4.709 7.696 1.00 57.44 103 ARG A O 1
ATOM 848 N N . ARG A 1 105 ? 71.157 5.786 9.044 1.00 58.78 104 ARG A N 1
ATOM 849 C CA . ARG A 1 105 ? 71.448 4.627 9.882 1.00 64.70 104 ARG A CA 1
ATOM 850 C C . ARG A 1 105 ? 70.215 4.044 10.563 1.00 65.46 104 ARG A C 1
ATOM 851 O O . ARG A 1 105 ? 69.211 4.715 10.816 1.00 65.10 104 ARG A O 1
ATOM 859 N N . GLY A 1 106 ? 70.314 2.762 10.898 1.00 66.20 105 GLY A N 1
ATOM 860 C CA . GLY A 1 106 ? 69.224 2.051 11.573 1.00 62.94 105 GLY A CA 1
ATOM 861 C C . GLY A 1 106 ? 69.253 2.505 13.031 1.00 62.89 105 GLY A C 1
ATOM 862 O O . GLY A 1 106 ? 70.348 2.788 13.537 1.00 61.52 105 GLY A O 1
ATOM 863 N N . LEU A 1 107 ? 68.076 2.776 13.600 1.00 62.28 106 LEU A N 1
ATOM 864 C CA . LEU A 1 107 ? 68.082 3.259 14.978 1.00 60.50 106 LEU A CA 1
ATOM 865 C C . LEU A 1 107 ? 67.548 2.211 15.951 1.00 60.43 106 LEU A C 1
ATOM 866 O O . LEU A 1 107 ? 66.637 1.442 15.639 1.00 58.32 106 LEU A O 1
ATOM 871 N N . SER A 1 108 ? 68.118 2.190 17.157 1.00 60.28 107 SER A N 1
ATOM 872 C CA . SER A 1 108 ? 67.558 1.341 18.207 1.00 60.70 107 SER A CA 1
ATOM 873 C C . SER A 1 108 ? 66.256 1.966 18.739 1.00 59.92 107 SER A C 1
ATOM 874 O O . SER A 1 108 ? 66.035 3.173 18.668 1.00 59.40 107 SER A O 1
ATOM 877 N N . ARG A 1 109 ? 65.542 1.168 19.524 1.00 59.34 108 ARG A N 1
ATOM 878 C CA . ARG A 1 109 ? 64.317 1.587 20.181 1.00 59.31 108 ARG A CA 1
ATOM 879 C C . ARG A 1 109 ? 64.589 2.807 21.049 1.00 56.04 108 ARG A C 1
ATOM 880 O O . ARG A 1 109 ? 63.811 3.765 21.030 1.00 54.13 108 ARG A O 1
ATOM 888 N N . ASP A 1 110 ? 65.692 2.798 21.794 1.00 53.55 109 ASP A N 1
ATOM 889 C CA . ASP A 1 110 ? 66.072 3.920 22.631 1.00 52.59 109 ASP A CA 1
ATOM 890 C C . ASP A 1 110 ? 66.425 5.157 21.818 1.00 52.04 109 ASP A C 1
ATOM 891 O O . ASP A 1 110 ? 66.190 6.301 22.195 1.00 51.98 109 ASP A O 1
ATOM 896 N N . GLU A 1 111 ? 67.155 4.968 20.721 1.00 54.00 110 GLU A N 1
ATOM 897 C CA . GLU A 1 111 ? 67.502 6.078 19.830 1.00 51.72 110 GLU A CA 1
ATOM 898 C C . GLU A 1 111 ? 66.250 6.756 19.268 1.00 48.22 110 GLU A C 1
ATOM 899 O O . GLU A 1 111 ? 66.128 7.977 19.300 1.00 47.22 110 GLU A O 1
ATOM 905 N N . PHE A 1 112 ? 65.313 5.938 18.821 1.00 49.26 111 PHE A N 1
ATOM 906 C CA . PHE A 1 112 ? 64.016 6.421 18.352 1.00 50.25 111 PHE A CA 1
ATOM 907 C C . PHE A 1 112 ? 63.276 7.269 19.376 1.00 50.16 111 PHE A C 1
ATOM 908 O O . PHE A 1 112 ? 62.949 8.427 19.134 1.00 46.91 111 PHE A O 1
ATOM 916 N N . LEU A 1 113 ? 63.206 6.761 20.632 1.00 47.30 112 LEU A N 1
ATOM 917 C CA . LEU A 1 113 ? 62.543 7.545 21.667 1.00 47.67 112 LEU A CA 1
ATOM 918 C C . LEU A 1 113 ? 63.287 8.830 21.911 1.00 45.05 112 LEU A C 1
ATOM 919 O O . LEU A 1 113 ? 62.726 9.918 22.113 1.00 48.88 112 LEU A O 1
ATOM 924 N N . ALA A 1 114 ? 64.628 8.694 21.937 1.00 48.37 113 ALA A N 1
ATOM 925 C CA . ALA A 1 114 ? 65.446 9.908 22.128 1.00 47.40 113 ALA A CA 1
ATOM 926 C C . ALA A 1 114 ? 65.179 10.907 20.995 1.00 42.22 113 ALA A C 1
ATOM 927 O O . ALA A 1 114 ? 65.160 12.115 21.250 1.00 46.63 113 ALA A O 1
ATOM 929 N N . LEU A 1 115 ? 65.108 10.433 19.768 1.00 44.79 114 LEU A N 1
ATOM 930 C CA . LEU A 1 115 ? 64.810 11.348 18.634 1.00 47.10 114 LEU A CA 1
ATOM 931 C C . LEU A 1 115 ? 63.461 12.050 18.790 1.00 44.65 114 LEU A C 1
ATOM 932 O O . LEU A 1 115 ? 63.312 13.266 18.657 1.00 44.22 114 LEU A O 1
ATOM 937 N N . LEU A 1 116 ? 62.454 11.285 19.201 1.00 46.70 115 LEU A N 1
ATOM 938 C CA . LEU A 1 116 ? 61.106 11.830 19.437 1.00 43.40 115 LEU A CA 1
ATOM 939 C C . LEU A 1 116 ? 61.140 12.813 20.569 1.00 43.04 115 LEU A C 1
ATOM 940 O O . LEU A 1 116 ? 60.622 13.938 20.487 1.00 43.33 115 LEU A O 1
ATOM 945 N N . VAL A 1 117 ? 61.877 12.502 21.652 1.00 46.44 116 VAL A N 1
ATOM 946 C CA . VAL A 1 117 ? 62.008 13.518 22.719 1.00 44.61 116 VAL A CA 1
ATOM 947 C C . VAL A 1 117 ? 62.701 14.765 22.226 1.00 45.14 116 VAL A C 1
ATOM 948 O O . VAL A 1 117 ? 62.353 15.905 22.556 1.00 46.24 116 VAL A O 1
ATOM 952 N N . GLU A 1 118 ? 63.820 14.612 21.495 1.00 47.43 117 GLU A N 1
ATOM 953 C CA . GLU A 1 118 ? 64.543 15.803 20.995 1.00 46.34 117 GLU A CA 1
ATOM 954 C C . GLU A 1 118 ? 63.666 16.714 20.154 1.00 39.84 117 GLU A C 1
ATOM 955 O O . GLU A 1 118 ? 63.567 17.961 20.307 1.00 41.89 117 GLU A O 1
ATOM 961 N N . HIS A 1 119 ? 62.931 16.094 19.221 1.00 41.35 118 HIS A N 1
ATOM 962 C CA . HIS A 1 119 ? 62.040 16.908 18.370 1.00 39.40 118 HIS A CA 1
ATOM 963 C C . HIS A 1 119 ? 60.959 17.600 19.181 1.00 42.13 118 HIS A C 1
ATOM 964 O O . HIS A 1 119 ? 60.734 18.808 19.007 1.00 43.04 118 HIS A O 1
ATOM 971 N N . LEU A 1 120 ? 60.329 16.901 20.149 1.00 42.94 119 LEU A N 1
ATOM 972 C CA . LEU A 1 120 ? 59.274 17.540 20.962 1.00 41.32 119 LEU A CA 1
ATOM 973 C C . LEU A 1 120 ? 59.804 18.734 21.742 1.00 42.05 119 LEU A C 1
ATOM 974 O O . LEU A 1 120 ? 59.243 19.819 21.841 1.00 41.18 119 LEU A O 1
ATOM 979 N N . ARG A 1 121 ? 61.002 18.546 22.308 1.00 48.74 120 ARG A N 1
ATOM 980 C CA . ARG A 1 121 ? 61.700 19.574 23.068 1.00 48.38 120 ARG A CA 1
ATOM 981 C C . ARG A 1 121 ? 62.238 20.708 22.212 1.00 50.35 120 ARG A C 1
ATOM 982 O O . ARG A 1 121 ? 61.855 21.866 22.431 1.00 50.47 120 ARG A O 1
ATOM 990 N N . GLU A 1 122 ? 63.017 20.392 21.180 1.00 50.62 121 GLU A N 1
ATOM 991 C CA . GLU A 1 122 ? 63.658 21.465 20.402 1.00 52.19 121 GLU A CA 1
ATOM 992 C C . GLU A 1 122 ? 62.730 22.240 19.508 1.00 54.73 121 GLU A C 1
ATOM 993 O O . GLU A 1 122 ? 63.021 23.363 19.074 1.00 54.14 121 GLU A O 1
ATOM 999 N N . ARG A 1 123 ? 61.594 21.625 19.139 1.00 50.99 122 ARG A N 1
ATOM 1000 C CA . ARG A 1 123 ? 60.620 22.338 18.308 1.00 46.34 122 ARG A CA 1
ATOM 1001 C C . ARG A 1 123 ? 59.511 22.857 19.216 1.00 46.47 122 ARG A C 1
ATOM 1002 O O . ARG A 1 123 ? 58.555 23.419 18.695 1.00 47.08 122 ARG A O 1
ATOM 1010 N N . ASP A 1 124 ? 59.619 22.637 20.512 1.00 47.34 123 ASP A N 1
ATOM 1011 C CA . ASP A 1 124 ? 58.637 23.093 21.499 1.00 45.40 123 ASP A CA 1
ATOM 1012 C C . ASP A 1 124 ? 57.220 22.645 21.079 1.00 42.30 123 ASP A C 1
ATOM 1013 O O . ASP A 1 124 ? 56.337 23.470 20.935 1.00 41.09 123 ASP A O 1
ATOM 1018 N N . LEU A 1 125 ? 57.039 21.332 20.974 1.00 40.58 124 LEU A N 1
ATOM 1019 C CA . LEU A 1 125 ? 55.796 20.780 20.457 1.00 40.18 124 LEU A CA 1
ATOM 1020 C C . LEU A 1 125 ? 55.032 20.158 21.636 1.00 39.21 124 LEU A C 1
ATOM 1021 O O . LEU A 1 125 ? 55.622 19.913 22.682 1.00 38.54 124 LEU A O 1
ATOM 1026 N N . TYR A 1 126 ? 53.739 20.017 21.444 1.00 39.01 125 TYR A N 1
ATOM 1027 C CA . TYR A 1 126 ? 52.856 19.395 22.446 1.00 36.59 125 TYR A CA 1
ATOM 1028 C C . TYR A 1 126 ? 51.991 18.419 21.635 1.00 35.46 125 TYR A C 1
ATOM 1029 O O . TYR A 1 126 ? 51.421 18.793 20.606 1.00 36.51 125 TYR A O 1
ATOM 1038 N N . MET A 1 127 ? 52.060 17.160 22.029 1.00 34.73 126 MET A N 1
ATOM 1039 C CA . MET A 1 127 ? 51.410 16.051 21.374 1.00 36.96 126 MET A CA 1
ATOM 1040 C C . MET A 1 127 ? 50.248 15.492 22.217 1.00 38.41 126 MET A C 1
ATOM 1041 O O . MET A 1 127 ? 50.441 15.112 23.370 1.00 34.75 126 MET A O 1
ATOM 1046 N N . PHE A 1 128 ? 49.069 15.465 21.621 1.00 38.19 127 PHE A N 1
ATOM 1047 C CA . PHE A 1 128 ? 47.942 14.700 22.186 1.00 36.94 127 PHE A CA 1
ATOM 1048 C C . PHE A 1 128 ? 47.968 13.348 21.452 1.00 38.44 127 PHE A C 1
ATOM 1049 O O . PHE A 1 128 ? 47.542 13.251 20.300 1.00 33.38 127 PHE A O 1
ATOM 1057 N N . LEU A 1 129 ? 48.487 12.343 22.119 1.00 35.22 128 LEU A N 1
ATOM 1058 C CA . LEU A 1 129 ? 48.690 11.030 21.544 1.00 35.65 128 LEU A CA 1
ATOM 1059 C C . LEU A 1 129 ? 47.578 10.062 21.929 1.00 37.52 128 LEU A C 1
ATOM 1060 O O . LEU A 1 129 ? 47.153 9.959 23.087 1.00 35.59 128 LEU A O 1
ATOM 1065 N N . VAL A 1 130 ? 46.912 9.527 20.903 1.00 35.87 129 VAL A N 1
ATOM 1066 C CA . VAL A 1 130 ? 45.846 8.571 21.156 1.00 35.41 129 VAL A CA 1
ATOM 1067 C C . VAL A 1 130 ? 46.360 7.201 20.701 1.00 37.72 129 VAL A C 1
ATOM 1068 O O . VAL A 1 130 ? 46.703 7.030 19.521 1.00 37.25 129 VAL A O 1
ATOM 1072 N N . LEU A 1 131 ? 46.343 6.233 21.613 1.00 34.83 130 LEU A N 1
ATOM 1073 C CA . LEU A 1 131 ? 46.601 4.854 21.160 1.00 37.08 130 LEU A CA 1
ATOM 1074 C C . LEU A 1 131 ? 45.293 4.086 21.135 1.00 39.55 130 LEU A C 1
ATOM 1075 O O . LEU A 1 131 ? 44.886 3.535 22.174 1.00 37.56 130 LEU A O 1
ATOM 1080 N N . ASP A 1 132 ? 44.596 4.122 19.998 1.00 36.42 131 ASP A N 1
ATOM 1081 C CA . ASP A 1 132 ? 43.294 3.501 19.860 1.00 38.27 131 ASP A CA 1
ATOM 1082 C C . ASP A 1 132 ? 43.449 1.987 19.704 1.00 39.06 131 ASP A C 1
ATOM 1083 O O . ASP A 1 132 ? 44.512 1.507 19.309 1.00 38.22 131 ASP A O 1
ATOM 1088 N N . ASP A 1 133 ? 42.462 1.249 20.160 1.00 37.14 132 ASP A N 1
ATOM 1089 C CA . ASP A 1 133 ? 42.516 -0.213 20.205 1.00 43.08 132 ASP A CA 1
ATOM 1090 C C . ASP A 1 133 ? 43.875 -0.724 20.636 1.00 42.93 132 ASP A C 1
ATOM 1091 O O . ASP A 1 133 ? 44.476 -1.571 19.975 1.00 42.69 132 ASP A O 1
ATOM 1096 N N . ALA A 1 134 ? 44.287 -0.257 21.801 1.00 43.81 133 ALA A N 1
ATOM 1097 C CA . ALA A 1 134 ? 45.576 -0.540 22.388 1.00 44.85 133 ALA A CA 1
ATOM 1098 C C . ALA A 1 134 ? 45.769 -1.923 22.965 1.00 47.06 133 ALA A C 1
ATOM 1099 O O . ALA A 1 134 ? 46.930 -2.309 23.161 1.00 47.77 133 ALA A O 1
ATOM 1101 N N . PHE A 1 135 ? 44.746 -2.738 23.056 1.00 46.59 134 PHE A N 1
ATOM 1102 C CA . PHE A 1 135 ? 44.836 -4.153 23.391 1.00 52.50 134 PHE A CA 1
ATOM 1103 C C . PHE A 1 135 ? 45.655 -4.898 22.347 1.00 54.76 134 PHE A C 1
ATOM 1104 O O . PHE A 1 135 ? 46.321 -5.891 22.666 1.00 56.88 134 PHE A O 1
ATOM 1112 N N . ASN A 1 136 ? 45.740 -4.370 21.122 1.00 53.25 135 ASN A N 1
ATOM 1113 C CA . ASN A 1 136 ? 46.577 -4.925 20.084 1.00 53.90 135 ASN A CA 1
ATOM 1114 C C . ASN A 1 136 ? 48.070 -4.780 20.358 1.00 52.88 135 ASN A C 1
ATOM 1115 O O . ASN A 1 136 ? 48.818 -5.457 19.645 1.00 50.71 135 ASN A O 1
ATOM 1120 N N . LEU A 1 137 ? 48.527 -3.902 21.245 1.00 52.17 136 LEU A N 1
ATOM 1121 C CA . LEU A 1 137 ? 49.951 -3.752 21.458 1.00 52.85 136 LEU A CA 1
ATOM 1122 C C . LEU A 1 137 ? 50.450 -4.706 22.560 1.00 55.27 136 LEU A C 1
ATOM 1123 O O . LEU A 1 137 ? 49.701 -5.084 23.457 1.00 52.59 136 LEU A O 1
ATOM 1128 N N . ALA A 1 138 ? 51.756 -4.965 22.522 1.00 55.26 137 ALA A N 1
ATOM 1129 C CA . ALA A 1 138 ? 52.331 -5.741 23.639 1.00 59.35 137 ALA A CA 1
ATOM 1130 C C . ALA A 1 138 ? 52.319 -4.778 24.823 1.00 59.61 137 ALA A C 1
ATOM 1131 O O . ALA A 1 138 ? 52.711 -3.611 24.703 1.00 59.95 137 ALA A O 1
ATOM 1133 N N . PRO A 1 139 ? 52.084 -5.283 26.028 1.00 59.66 138 PRO A N 1
ATOM 1134 C CA . PRO A 1 139 ? 52.091 -4.455 27.224 1.00 58.10 138 PRO A CA 1
ATOM 1135 C C . PRO A 1 139 ? 53.337 -3.614 27.392 1.00 57.42 138 PRO A C 1
ATOM 1136 O O . PRO A 1 139 ? 53.254 -2.454 27.814 1.00 56.35 138 PRO A O 1
ATOM 1140 N N . ASP A 1 140 ? 54.518 -4.070 26.995 1.00 56.03 139 ASP A N 1
ATOM 1141 C CA . ASP A 1 140 ? 55.764 -3.332 27.093 1.00 57.77 139 ASP A CA 1
ATOM 1142 C C . ASP A 1 140 ? 55.793 -2.084 26.210 1.00 55.22 139 ASP A C 1
ATOM 1143 O O . ASP A 1 140 ? 56.379 -1.063 26.568 1.00 54.83 139 ASP A O 1
ATOM 1148 N N . ILE A 1 141 ? 55.163 -2.140 25.049 1.00 52.47 140 ILE A N 1
ATOM 1149 C CA . ILE A 1 141 ? 55.006 -0.975 24.188 1.00 53.87 140 ILE A CA 1
ATOM 1150 C C . ILE A 1 141 ? 54.105 0.049 24.858 1.00 51.14 140 ILE A C 1
ATOM 1151 O O . ILE A 1 141 ? 54.432 1.237 24.925 1.00 47.39 140 ILE A O 1
ATOM 1156 N N . LEU A 1 142 ? 52.950 -0.443 25.322 1.00 50.14 141 LEU A N 1
ATOM 1157 C CA . LEU A 1 142 ? 52.021 0.439 26.030 1.00 51.77 141 LEU A CA 1
ATOM 1158 C C . LEU A 1 142 ? 52.717 1.134 27.192 1.00 50.46 141 LEU A C 1
ATOM 1159 O O . LEU A 1 142 ? 52.568 2.348 27.353 1.00 47.87 141 LEU A O 1
ATOM 1164 N N . SER A 1 143 ? 53.463 0.385 28.028 1.00 50.00 142 SER A N 1
ATOM 1165 C CA . SER A 1 143 ? 54.208 1.018 29.114 1.00 50.48 142 SER A CA 1
ATOM 1166 C C . SER A 1 143 ? 55.218 2.047 28.644 1.00 47.48 142 SER A C 1
ATOM 1167 O O . SER A 1 143 ? 55.399 3.102 29.268 1.00 49.29 142 SER A O 1
ATOM 1170 N N . THR A 1 144 ? 56.016 1.709 27.630 1.00 46.41 143 THR A N 1
ATOM 1171 C CA . THR A 1 144 ? 56.928 2.728 27.089 1.00 48.86 143 THR A CA 1
ATOM 1172 C C . THR A 1 144 ? 56.180 4.037 26.860 1.00 46.13 143 THR A C 1
ATOM 1173 O O . THR A 1 144 ? 56.632 5.061 27.375 1.00 47.76 143 THR A O 1
ATOM 1177 N N . PHE A 1 145 ? 55.063 4.034 26.125 1.00 44.42 144 PHE A N 1
ATOM 1178 C CA . PHE A 1 145 ? 54.402 5.320 25.843 1.00 44.61 144 PHE A CA 1
ATOM 1179 C C . PHE A 1 145 ? 53.753 5.932 27.048 1.00 43.16 144 PHE A C 1
ATOM 1180 O O . PHE A 1 145 ? 53.874 7.146 27.287 1.00 46.03 14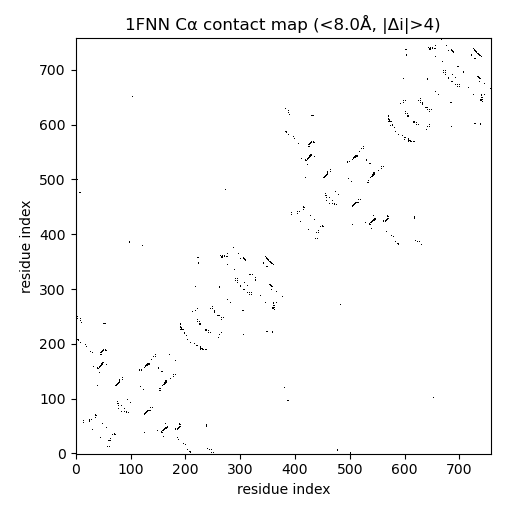4 PHE A O 1
ATOM 1188 N N . ILE A 1 146 ? 53.179 5.103 27.922 1.00 42.02 145 ILE A N 1
ATOM 1189 C CA . ILE A 1 146 ? 52.633 5.607 29.173 1.00 42.81 145 ILE A CA 1
ATOM 1190 C C . ILE A 1 146 ? 53.678 6.325 29.999 1.00 46.53 145 ILE A C 1
ATOM 1191 O O . ILE A 1 146 ? 53.357 7.378 30.557 1.00 48.52 145 ILE A O 1
ATOM 1196 N N . ARG A 1 147 ? 54.895 5.805 30.078 1.00 48.97 146 ARG A N 1
ATOM 1197 C CA . ARG A 1 147 ? 55.937 6.391 30.911 1.00 52.55 146 ARG A CA 1
ATOM 1198 C C . ARG A 1 147 ? 56.589 7.625 30.312 1.00 52.78 146 ARG A C 1
ATOM 1199 O O . ARG A 1 147 ? 56.923 8.549 31.064 1.00 51.39 146 ARG A O 1
ATOM 1207 N N . LEU A 1 148 ? 56.542 7.717 28.978 1.00 52.08 147 LEU A N 1
ATOM 1208 C CA . LEU A 1 148 ? 57.177 8.846 28.304 1.00 48.28 147 LEU A CA 1
ATOM 1209 C C . LEU A 1 148 ? 56.598 10.168 28.756 1.00 45.97 147 LEU A C 1
ATOM 1210 O O . LEU A 1 148 ? 57.341 11.102 29.054 1.00 45.07 147 LEU A O 1
ATOM 1215 N N . GLY A 1 149 ? 55.280 10.301 28.901 1.00 44.47 148 GLY A N 1
ATOM 1216 C CA . GLY A 1 149 ? 54.646 11.526 29.306 1.00 44.46 148 GLY A CA 1
ATOM 1217 C C . GLY A 1 149 ? 55.039 12.042 30.680 1.00 45.68 148 GLY A C 1
ATOM 1218 O O . GLY A 1 149 ? 54.752 13.200 30.999 1.00 41.76 148 GLY A O 1
ATOM 1219 N N . GLN A 1 150 ? 55.561 11.203 31.559 1.00 47.09 149 GLN A N 1
ATOM 1220 C CA . GLN A 1 150 ? 56.053 11.595 32.861 1.00 53.60 149 GLN A CA 1
ATOM 1221 C C . GLN A 1 150 ? 57.432 12.236 32.841 1.00 53.50 149 GLN A C 1
ATOM 1222 O O . GLN A 1 150 ? 57.809 12.930 33.791 1.00 59.93 149 GLN A O 1
ATOM 1228 N N . GLU A 1 151 ? 58.192 12.065 31.788 1.00 53.12 150 GLU A N 1
ATOM 1229 C CA . GLU A 1 151 ? 59.549 12.585 31.674 1.00 52.74 150 GLU A CA 1
ATOM 1230 C C . GLU A 1 151 ? 59.659 14.044 31.320 1.00 50.87 150 GLU A C 1
ATOM 1231 O O . GLU A 1 151 ? 60.296 14.418 30.337 1.00 51.94 150 GLU A O 1
ATOM 1237 N N . ALA A 1 152 ? 59.128 14.914 32.171 1.00 47.77 151 ALA A N 1
ATOM 1238 C CA . ALA A 1 152 ? 59.073 16.330 31.890 1.00 51.35 151 ALA A CA 1
ATOM 1239 C C . ALA A 1 152 ? 60.443 16.999 31.830 1.00 52.78 151 ALA A C 1
ATOM 1240 O O . ALA A 1 152 ? 60.506 18.043 31.163 1.00 53.03 151 ALA A O 1
ATOM 1242 N N . ASP A 1 153 ? 61.414 16.526 32.601 1.00 55.19 152 ASP A N 1
ATOM 1243 C CA . ASP A 1 153 ? 62.713 17.195 32.589 1.00 56.04 152 ASP A CA 1
ATOM 1244 C C . ASP A 1 153 ? 63.439 16.910 31.284 1.00 55.16 152 ASP A C 1
ATOM 1245 O O . ASP A 1 153 ? 63.972 17.860 30.710 1.00 54.96 152 ASP A O 1
ATOM 1250 N N . LYS A 1 154 ? 63.320 15.685 30.785 1.00 56.36 153 LYS A N 1
ATOM 1251 C CA . LYS A 1 154 ? 63.868 15.389 29.461 1.00 55.94 153 LYS A CA 1
ATOM 1252 C C . LYS A 1 154 ? 63.050 16.063 28.367 1.00 55.28 153 LYS A C 1
ATOM 1253 O O . LYS A 1 154 ? 63.617 16.607 27.418 1.00 52.64 153 LYS A O 1
ATOM 1259 N N . LEU A 1 155 ? 61.717 16.150 28.545 1.00 53.98 154 LEU A N 1
ATOM 1260 C CA . LEU A 1 155 ? 60.915 16.800 27.502 1.00 51.14 154 LEU A CA 1
ATOM 1261 C C . LEU A 1 155 ? 61.043 18.311 27.524 1.00 50.41 154 LEU A C 1
ATOM 1262 O O . LEU A 1 155 ? 60.864 18.966 26.483 1.00 48.09 154 LEU A O 1
ATOM 1267 N N . GLY A 1 156 ? 61.206 18.895 28.722 1.00 51.06 155 GLY A N 1
ATOM 1268 C CA . GLY A 1 156 ? 61.182 20.343 28.867 1.00 49.79 155 GLY A CA 1
ATOM 1269 C C . GLY A 1 156 ? 59.873 20.873 29.421 1.00 51.44 155 GLY A C 1
ATOM 1270 O O . GLY A 1 156 ? 59.760 22.022 29.865 1.00 49.24 155 GLY A O 1
ATOM 1271 N N . ALA A 1 157 ? 58.828 20.044 29.344 1.00 47.91 156 ALA A N 1
ATOM 1272 C CA . ALA A 1 157 ? 57.509 20.398 29.853 1.00 44.40 156 ALA A CA 1
ATOM 1273 C C . ALA A 1 157 ? 56.681 19.122 29.896 1.00 43.71 156 ALA A C 1
ATOM 1274 O O . ALA A 1 157 ? 57.224 18.076 29.497 1.00 43.57 156 ALA A O 1
ATOM 1276 N N . PHE A 1 158 ? 55.432 19.169 30.372 1.00 44.67 157 PHE A N 1
ATOM 1277 C CA . PHE A 1 158 ? 54.648 17.893 30.232 1.00 43.98 157 PHE A CA 1
ATOM 1278 C C . PHE A 1 158 ? 54.119 17.990 28.802 1.00 43.23 157 PHE A C 1
ATOM 1279 O O . PHE A 1 158 ? 53.040 18.554 28.585 1.00 42.01 157 PHE A O 1
ATOM 1287 N N . ARG A 1 159 ? 54.921 17.481 27.848 1.00 39.90 158 ARG A N 1
ATOM 1288 C CA . ARG A 1 159 ? 54.570 17.717 26.454 1.00 42.64 158 ARG A CA 1
ATOM 1289 C C . ARG A 1 159 ? 53.589 16.741 25.860 1.00 40.94 158 ARG A C 1
ATOM 1290 O O . ARG A 1 159 ? 53.351 16.810 24.659 1.00 39.51 158 ARG A O 1
ATOM 1298 N N . ILE A 1 160 ? 53.161 15.720 26.601 1.00 37.32 159 ILE A N 1
ATOM 1299 C CA . ILE A 1 160 ? 52.325 14.674 26.054 1.00 39.55 159 ILE A CA 1
ATOM 1300 C C . ILE A 1 160 ? 51.051 14.481 26.882 1.00 38.87 159 ILE A C 1
ATOM 1301 O O . ILE A 1 160 ? 51.138 14.429 28.111 1.00 37.83 159 ILE A O 1
ATOM 1306 N N . ALA A 1 161 ? 49.911 14.461 26.202 1.00 36.30 160 ALA A N 1
ATOM 1307 C CA . ALA A 1 161 ? 48.640 14.066 26.821 1.00 35.04 160 ALA A CA 1
ATOM 1308 C C . ALA A 1 161 ? 48.275 12.739 26.141 1.00 38.70 160 ALA A C 1
ATOM 1309 O O . ALA A 1 161 ? 48.407 12.629 24.907 1.00 35.26 160 ALA A O 1
ATOM 1311 N N . LEU A 1 162 ? 47.979 11.716 26.930 1.00 35.86 161 LEU A N 1
ATOM 1312 C CA . LEU A 1 162 ? 47.874 10.376 26.362 1.00 32.86 161 LEU A CA 1
ATOM 1313 C C . LEU A 1 162 ? 46.519 9.741 26.645 1.00 38.10 161 LEU A C 1
ATOM 1314 O O . LEU A 1 162 ? 46.059 9.679 27.813 1.00 36.32 161 LEU A O 1
ATOM 1319 N N . VAL A 1 163 ? 45.812 9.360 25.582 1.00 36.20 162 VAL A N 1
ATOM 1320 C CA . VAL A 1 163 ? 44.585 8.584 25.761 1.00 32.77 162 VAL A CA 1
ATOM 1321 C C . VAL A 1 163 ? 44.837 7.184 25.181 1.00 37.96 162 VAL A C 1
ATOM 1322 O O . VAL A 1 163 ? 45.303 7.073 24.023 1.00 37.18 162 VAL A O 1
ATOM 1326 N N . ILE A 1 164 ? 44.502 6.135 25.933 1.00 32.73 163 ILE A N 1
ATOM 1327 C CA . ILE A 1 164 ? 44.568 4.770 25.437 1.00 35.97 163 ILE A CA 1
ATOM 1328 C C . ILE A 1 164 ? 43.172 4.120 25.506 1.00 37.39 163 ILE A C 1
ATOM 1329 O O . ILE A 1 164 ? 42.290 4.554 26.270 1.00 39.81 163 ILE A O 1
ATOM 1334 N N . VAL A 1 165 ? 42.923 3.257 24.530 1.00 36.65 164 VAL A N 1
ATOM 1335 C CA . VAL A 1 165 ? 41.595 2.715 24.321 1.00 38.68 164 VAL A CA 1
ATOM 1336 C C . VAL A 1 165 ? 41.575 1.186 24.333 1.00 38.52 164 VAL A C 1
ATOM 1337 O O . VAL A 1 165 ? 42.425 0.544 23.741 1.00 37.44 164 VAL A O 1
ATOM 1341 N N . GLY A 1 166 ? 40.671 0.611 25.158 1.00 43.44 165 GLY A N 1
ATOM 1342 C CA . GLY A 1 166 ? 40.581 -0.850 25.208 1.00 41.42 165 GLY A CA 1
ATOM 1343 C C . GLY A 1 166 ? 39.120 -1.277 25.317 1.00 42.80 165 GLY A C 1
ATOM 1344 O O . GLY A 1 166 ? 38.201 -0.473 25.330 1.00 38.94 165 GLY A O 1
ATOM 1345 N N . HIS A 1 167 ? 38.900 -2.589 25.381 1.00 45.94 166 HIS A N 1
ATOM 1346 C CA . HIS A 1 167 ? 37.578 -3.167 25.488 1.00 47.28 166 HIS A CA 1
ATOM 1347 C C . HIS A 1 167 ? 37.109 -3.316 26.931 1.00 48.58 166 HIS A C 1
ATOM 1348 O O . HIS A 1 167 ? 35.926 -3.118 27.192 1.00 48.52 166 HIS A O 1
ATOM 1355 N N . ASN A 1 168 ? 38.049 -3.616 27.809 1.00 48.44 167 ASN A N 1
ATOM 1356 C CA . ASN A 1 168 ? 37.750 -3.845 29.209 1.00 53.10 167 ASN A CA 1
ATOM 1357 C C . ASN A 1 168 ? 39.008 -3.575 30.021 1.00 53.13 167 ASN A C 1
ATOM 1358 O O . ASN A 1 168 ? 40.051 -3.272 29.421 1.00 52.08 167 ASN A O 1
ATOM 1363 N N . ASP A 1 169 ? 38.965 -3.884 31.307 1.00 52.50 168 ASP A N 1
ATOM 1364 C CA . ASP A 1 169 ? 40.081 -3.637 32.208 1.00 52.38 168 ASP A CA 1
ATOM 1365 C C . ASP A 1 169 ? 41.316 -4.454 31.937 1.00 50.55 168 ASP A C 1
ATOM 1366 O O . ASP A 1 169 ? 42.424 -4.133 32.401 1.00 53.63 168 ASP A O 1
ATOM 1371 N N . ALA A 1 170 ? 41.290 -5.483 31.111 1.00 52.04 169 ALA A N 1
ATOM 1372 C CA . ALA A 1 170 ? 42.486 -6.264 30.795 1.00 50.81 169 ALA A CA 1
ATOM 1373 C C . ALA A 1 170 ? 43.561 -5.427 30.121 1.00 52.76 169 ALA A C 1
ATOM 1374 O O . ALA A 1 170 ? 44.763 -5.678 30.313 1.00 50.47 169 ALA A O 1
ATOM 1376 N N . VAL A 1 171 ? 43.174 -4.366 29.395 1.00 53.09 170 VAL A N 1
ATOM 1377 C CA . VAL A 1 171 ? 44.214 -3.525 28.780 1.00 51.20 170 VAL A CA 1
ATOM 1378 C C . VAL A 1 171 ? 45.069 -2.906 29.880 1.00 50.50 170 VAL A C 1
ATOM 1379 O O . VAL A 1 171 ? 46.285 -2.748 29.708 1.00 50.31 170 VAL A O 1
ATOM 1383 N N . LEU A 1 172 ? 44.497 -2.533 31.018 1.00 49.51 171 LEU A N 1
ATOM 1384 C CA . LEU A 1 172 ? 45.235 -2.031 32.161 1.00 50.96 171 LEU A CA 1
ATOM 1385 C C . LEU A 1 172 ? 45.811 -3.112 33.076 1.00 55.27 171 LEU A C 1
ATOM 1386 O O . LEU A 1 172 ? 46.952 -3.036 33.555 1.00 50.72 171 LEU A O 1
ATOM 1391 N N . ASN A 1 173 ? 45.021 -4.171 33.308 1.00 56.17 172 ASN A N 1
ATOM 1392 C CA . ASN A 1 173 ? 45.451 -5.255 34.189 1.00 59.09 172 ASN A CA 1
ATOM 1393 C C . ASN A 1 173 ? 46.700 -5.955 33.708 1.00 60.64 172 ASN A C 1
ATOM 1394 O O . ASN A 1 173 ? 47.508 -6.360 34.540 1.00 60.47 172 ASN A O 1
ATOM 1399 N N . ASN A 1 174 ? 46.943 -6.050 32.406 1.00 62.01 173 ASN A N 1
ATOM 1400 C CA . ASN A 1 174 ? 48.137 -6.686 31.880 1.00 63.91 173 ASN A CA 1
ATOM 1401 C C . ASN A 1 174 ? 49.376 -5.811 31.997 1.00 63.78 173 ASN A C 1
ATOM 1402 O O . ASN A 1 174 ? 50.460 -6.226 31.595 1.00 64.58 173 ASN A O 1
ATOM 1407 N N . LEU A 1 175 ? 49.240 -4.574 32.456 1.00 64.13 174 LEU A N 1
ATOM 1408 C CA . LEU A 1 175 ? 50.386 -3.714 32.690 1.00 65.19 174 LEU A CA 1
ATOM 1409 C C . LEU A 1 175 ? 50.984 -4.029 34.064 1.00 67.33 174 LEU A C 1
ATOM 1410 O O . LEU A 1 175 ? 50.257 -4.352 34.994 1.00 68.95 174 LEU A O 1
ATOM 1415 N N . ASP A 1 176 ? 52.276 -3.849 34.205 1.00 69.84 175 ASP A N 1
ATOM 1416 C CA . ASP A 1 176 ? 52.971 -3.906 35.483 1.00 74.93 175 ASP A CA 1
ATOM 1417 C C . ASP A 1 176 ? 52.315 -2.914 36.428 1.00 75.85 175 ASP A C 1
ATOM 1418 O O . ASP A 1 176 ? 51.594 -2.015 35.995 1.00 75.95 175 ASP A O 1
ATOM 1423 N N . PRO A 1 177 ? 52.498 -3.076 37.732 1.00 76.08 176 PRO A N 1
ATOM 1424 C CA . PRO A 1 177 ? 51.848 -2.264 38.736 1.00 74.91 176 PRO A CA 1
ATOM 1425 C C . PRO A 1 177 ? 52.191 -0.789 38.690 1.00 72.55 176 PRO A C 1
ATOM 1426 O O . PRO A 1 177 ? 51.306 0.060 38.847 1.00 73.14 176 PRO A O 1
ATOM 1430 N N . SER A 1 178 ? 53.456 -0.460 38.489 1.00 71.76 177 SER A N 1
ATOM 1431 C CA . SER A 1 178 ? 53.884 0.935 38.422 1.00 73.07 177 SER A CA 1
ATOM 1432 C C . SER A 1 178 ? 53.116 1.648 37.304 1.00 70.49 177 SER A C 1
ATOM 1433 O O . SER A 1 178 ? 52.331 2.572 37.478 1.00 71.82 177 SER A O 1
ATOM 1436 N N . THR A 1 179 ? 53.327 1.123 36.103 1.00 67.91 178 THR A N 1
ATOM 1437 C CA . THR A 1 179 ? 52.738 1.586 34.858 1.00 61.17 178 THR A CA 1
ATOM 1438 C C . THR A 1 179 ? 51.231 1.700 34.962 1.00 57.41 178 THR A C 1
ATOM 1439 O O . THR A 1 179 ? 50.650 2.762 34.703 1.00 53.67 178 THR A O 1
ATOM 1443 N N . ARG A 1 180 ? 50.576 0.685 35.516 1.00 55.81 179 ARG A N 1
ATOM 1444 C CA . ARG A 1 180 ? 49.151 0.689 35.774 1.00 54.95 179 ARG A CA 1
ATOM 1445 C C . ARG A 1 180 ? 48.791 1.859 36.677 1.00 57.11 179 ARG A C 1
ATOM 1446 O O . ARG A 1 180 ? 47.756 2.491 36.476 1.00 57.17 179 ARG A O 1
ATOM 1454 N N . GLY A 1 181 ? 49.671 2.199 37.605 1.00 60.77 180 GLY A N 1
ATOM 1455 C CA . GLY A 1 181 ? 49.495 3.321 38.504 1.00 66.81 180 GLY A CA 1
ATOM 1456 C C . GLY A 1 181 ? 49.239 4.649 37.812 1.00 66.79 180 GLY A C 1
ATOM 1457 O O . GLY A 1 181 ? 48.440 5.466 38.284 1.00 68.17 180 GLY A O 1
ATOM 1458 N N . ILE A 1 182 ? 49.884 4.901 36.680 1.00 68.19 181 ILE A N 1
ATOM 1459 C CA . ILE A 1 182 ? 49.706 6.158 35.943 1.00 63.64 181 ILE A CA 1
ATOM 1460 C C . ILE A 1 182 ? 48.326 6.333 35.347 1.00 64.36 181 ILE A C 1
ATOM 1461 O O . ILE A 1 182 ? 47.733 7.415 35.423 1.00 66.22 181 ILE A O 1
ATOM 1466 N N . MET A 1 183 ? 47.734 5.346 34.707 1.00 64.03 182 MET A N 1
ATOM 1467 C CA . MET A 1 183 ? 46.451 5.429 34.037 1.00 64.88 182 MET A CA 1
ATOM 1468 C C . MET A 1 183 ? 45.174 5.133 34.819 1.00 68.09 182 MET A C 1
ATOM 1469 O O . MET A 1 183 ? 44.088 5.252 34.207 1.00 68.38 182 MET A O 1
ATOM 1474 N N . GLY A 1 184 ? 45.268 4.487 35.970 1.00 64.81 183 GLY A N 1
ATOM 1475 C CA . GLY A 1 184 ? 44.084 4.025 36.676 1.00 65.87 183 GLY A CA 1
ATOM 1476 C C . GLY A 1 184 ? 43.407 5.197 37.362 1.00 67.52 183 GLY A C 1
ATOM 1477 O O . GLY A 1 184 ? 44.027 6.192 37.725 1.00 68.05 183 GLY A O 1
ATOM 1478 N N . LYS A 1 185 ? 42.085 5.176 37.355 1.00 68.83 184 LYS A N 1
ATOM 1479 C CA . LYS A 1 185 ? 41.282 6.249 37.911 1.00 69.74 184 LYS A CA 1
ATOM 1480 C C . LYS A 1 185 ? 41.178 7.454 36.991 1.00 65.33 184 LYS A C 1
ATOM 1481 O O . LYS A 1 185 ? 40.711 8.519 37.438 1.00 68.79 184 LYS A O 1
ATOM 1487 N N . TYR A 1 186 ? 41.708 7.364 35.771 1.00 53.91 185 TYR A N 1
ATOM 1488 C CA . TYR A 1 186 ? 41.267 8.299 34.740 1.00 49.56 185 TYR A CA 1
ATOM 1489 C C . TYR A 1 186 ? 40.594 7.351 33.727 1.00 46.62 185 TYR A C 1
ATOM 1490 O O . TYR A 1 186 ? 41.167 7.120 32.674 1.00 42.22 185 TYR A O 1
ATOM 1499 N N . VAL A 1 187 ? 39.542 6.645 34.118 1.00 42.38 186 VAL A N 1
ATOM 1500 C CA . VAL A 1 187 ? 38.928 5.641 33.252 1.00 41.96 186 VAL A CA 1
ATOM 1501 C C . VAL A 1 187 ? 37.543 6.086 32.861 1.00 41.57 186 VAL A C 1
ATOM 1502 O O . VAL A 1 187 ? 36.736 6.435 33.718 1.00 40.37 186 VAL A O 1
ATOM 1506 N N . ILE A 1 188 ? 37.312 6.166 31.548 1.00 39.39 187 ILE A N 1
ATOM 1507 C CA . ILE A 1 188 ? 35.990 6.602 31.090 1.00 36.53 187 ILE A CA 1
ATOM 1508 C C . ILE A 1 188 ? 35.340 5.386 30.409 1.00 40.45 187 ILE A C 1
ATOM 1509 O O . ILE A 1 188 ? 35.993 4.770 29.547 1.00 36.76 187 ILE A O 1
ATOM 1514 N N . ARG A 1 189 ? 34.159 5.004 30.870 1.00 38.02 188 ARG A N 1
ATOM 1515 C CA . ARG A 1 189 ? 33.515 3.784 30.438 1.00 38.24 188 ARG A CA 1
ATOM 1516 C C . ARG A 1 189 ? 32.364 4.095 29.499 1.00 36.38 188 ARG A C 1
ATOM 1517 O O . ARG A 1 189 ? 31.673 5.073 29.651 1.00 38.30 188 ARG A O 1
ATOM 1525 N N . PHE A 1 190 ? 32.275 3.295 28.442 1.00 35.82 189 PHE A N 1
ATOM 1526 C CA . PHE A 1 190 ? 31.277 3.462 27.391 1.00 37.95 189 PHE A CA 1
ATOM 1527 C C . PHE A 1 190 ? 30.450 2.154 27.405 1.00 39.18 189 PHE A C 1
ATOM 1528 O O . PHE A 1 190 ? 31.020 1.121 27.038 1.00 37.70 189 PHE A O 1
ATOM 1536 N N . SER A 1 191 ? 29.262 2.221 27.966 1.00 42.83 190 SER A N 1
ATOM 1537 C CA . SER A 1 191 ? 28.492 0.966 28.120 1.00 45.55 190 SER A CA 1
ATOM 1538 C C . SER A 1 191 ? 27.693 0.672 26.859 1.00 45.71 190 SER A C 1
ATOM 1539 O O . SER A 1 191 ? 27.600 1.522 25.975 1.00 42.91 190 SER A O 1
ATOM 1542 N N . PRO A 1 192 ? 27.378 -0.604 26.645 1.00 45.95 191 PRO A N 1
ATOM 1543 C CA . PRO A 1 192 ? 26.659 -1.032 25.453 1.00 43.08 191 PRO A CA 1
ATOM 1544 C C . PRO A 1 192 ? 25.447 -0.125 25.318 1.00 41.47 191 PRO A C 1
ATOM 1545 O O . PRO A 1 192 ? 24.872 0.240 26.354 1.00 38.14 191 PRO A O 1
ATOM 1549 N N . TYR A 1 193 ? 25.114 0.304 24.097 1.00 37.99 192 TYR A N 1
ATOM 1550 C CA . TYR A 1 193 ? 23.938 1.151 23.986 1.00 38.73 192 TYR A CA 1
ATOM 1551 C C . TYR A 1 193 ? 22.662 0.291 24.171 1.00 40.93 192 TYR A C 1
ATOM 1552 O O . TYR A 1 193 ? 22.589 -0.830 23.653 1.00 39.51 192 TYR A O 1
ATOM 1561 N N . THR A 1 194 ? 21.655 0.938 24.723 1.00 38.85 193 THR A N 1
ATOM 1562 C CA . THR A 1 194 ? 20.378 0.247 24.877 1.00 43.55 193 THR A CA 1
ATOM 1563 C C . THR A 1 194 ? 19.614 0.412 23.565 1.00 46.02 193 THR A C 1
ATOM 1564 O O . THR A 1 194 ? 19.979 1.186 22.649 1.00 38.67 193 THR A O 1
ATOM 1568 N N . LYS A 1 195 ? 18.407 -0.165 23.573 1.00 42.89 194 LYS A N 1
ATOM 1569 C CA . LYS A 1 195 ? 17.589 -0.092 22.376 1.00 42.96 194 LYS A CA 1
ATOM 1570 C C . LYS A 1 195 ? 17.142 1.310 22.079 1.00 40.48 194 LYS A C 1
ATOM 1571 O O . LYS A 1 195 ? 17.003 1.684 20.896 1.00 43.10 194 LYS A O 1
ATOM 1577 N N . ASP A 1 196 ? 16.695 2.032 23.107 1.00 37.09 195 ASP A N 1
ATOM 1578 C CA . ASP A 1 196 ? 16.251 3.393 22.884 1.00 39.33 195 ASP A CA 1
ATOM 1579 C C . ASP A 1 196 ? 17.460 4.260 22.423 1.00 35.98 195 ASP A C 1
ATOM 1580 O O . ASP A 1 196 ? 17.254 5.104 21.571 1.00 37.21 195 ASP A O 1
ATOM 1585 N N . GLN A 1 197 ? 18.635 4.033 22.961 1.00 37.52 196 GLN A N 1
ATOM 1586 C CA . GLN A 1 197 ? 19.792 4.872 22.560 1.00 37.19 196 GLN A CA 1
ATOM 1587 C C . GLN A 1 197 ? 20.165 4.571 21.126 1.00 40.52 196 GLN A C 1
ATOM 1588 O O . GLN A 1 197 ? 20.502 5.485 20.342 1.00 38.92 196 GLN A O 1
ATOM 1594 N N . ILE A 1 198 ? 20.182 3.265 20.764 1.00 35.53 197 ILE A N 1
ATOM 1595 C CA . ILE A 1 198 ? 20.385 2.909 19.349 1.00 37.59 197 ILE A CA 1
ATOM 1596 C C . ILE A 1 198 ? 19.401 3.599 18.438 1.00 37.56 197 ILE A C 1
ATOM 1597 O O . ILE A 1 198 ? 19.727 4.207 17.401 1.00 37.15 197 ILE A O 1
ATOM 1602 N N . PHE A 1 199 ? 18.110 3.578 18.785 1.00 36.60 198 PHE A N 1
ATOM 1603 C CA . PHE A 1 199 ? 17.102 4.270 18.019 1.00 37.83 198 PHE A CA 1
ATOM 1604 C C . PHE A 1 199 ? 17.516 5.767 17.849 1.00 35.32 198 PHE A C 1
ATOM 1605 O O . PHE A 1 199 ? 17.304 6.263 16.737 1.00 33.16 198 PHE A O 1
ATOM 1613 N N . ASP A 1 200 ? 17.892 6.420 18.935 1.00 36.92 199 ASP A N 1
ATOM 1614 C CA . ASP A 1 200 ? 18.173 7.881 18.775 1.00 40.97 199 ASP A CA 1
ATOM 1615 C C . ASP A 1 200 ? 19.337 8.107 17.804 1.00 37.92 199 ASP A C 1
ATOM 1616 O O . ASP A 1 200 ? 19.371 9.061 17.044 1.00 39.76 199 ASP A O 1
ATOM 1621 N N . ILE A 1 201 ? 20.383 7.301 17.899 1.00 37.02 200 ILE A N 1
ATOM 1622 C CA . ILE A 1 201 ? 21.500 7.360 16.968 1.00 37.21 200 ILE A CA 1
ATOM 1623 C C . ILE A 1 201 ? 21.026 7.163 15.536 1.00 39.65 200 ILE A C 1
ATOM 1624 O O . ILE A 1 201 ? 21.381 7.911 14.605 1.00 31.54 200 ILE A O 1
ATOM 1629 N N . LEU A 1 202 ? 20.264 6.072 15.310 1.00 32.83 201 LEU A N 1
ATOM 1630 C CA . LEU A 1 202 ? 19.767 5.816 13.965 1.00 32.30 201 LEU A CA 1
ATOM 1631 C C . LEU A 1 202 ? 18.837 6.895 13.449 1.00 31.16 201 LEU A C 1
ATOM 1632 O O . LEU A 1 202 ? 18.877 7.210 12.249 1.00 37.02 201 LEU A O 1
ATOM 1637 N N . LEU A 1 203 ? 18.014 7.522 14.285 1.00 31.82 202 LEU A N 1
ATOM 1638 C CA . LEU A 1 203 ? 17.126 8.548 13.757 1.00 34.29 202 LEU A CA 1
ATOM 1639 C C . LEU A 1 203 ? 17.970 9.727 13.222 1.00 37.01 202 LEU A C 1
ATOM 1640 O O . LEU A 1 203 ? 17.626 10.381 12.223 1.00 34.81 202 LEU A O 1
ATOM 1645 N N . ASP A 1 204 ? 19.017 10.082 13.976 1.00 37.27 203 ASP A N 1
ATOM 1646 C CA . ASP A 1 204 ? 19.947 11.127 13.504 1.00 39.13 203 ASP A CA 1
ATOM 1647 C C . ASP A 1 204 ? 20.508 10.768 12.148 1.00 36.87 203 ASP A C 1
ATOM 1648 O O . ASP A 1 204 ? 20.554 11.617 11.217 1.00 39.25 203 ASP A O 1
ATOM 1653 N N . ARG A 1 205 ? 21.080 9.555 11.968 1.00 31.45 204 ARG A N 1
ATOM 1654 C CA . ARG A 1 205 ? 21.592 9.133 10.692 1.00 32.30 204 ARG A CA 1
ATOM 1655 C C . ARG A 1 205 ? 20.533 9.165 9.595 1.00 39.66 204 ARG A C 1
ATOM 1656 O O . ARG A 1 205 ? 20.824 9.561 8.427 1.00 36.23 204 ARG A O 1
ATOM 1664 N N . ALA A 1 206 ? 19.318 8.683 9.910 1.00 39.04 205 ALA A N 1
ATOM 1665 C CA . ALA A 1 206 ? 18.273 8.687 8.884 1.00 39.44 205 ALA A CA 1
ATOM 1666 C C . ALA A 1 206 ? 17.958 10.126 8.461 1.00 38.34 205 ALA A C 1
ATOM 1667 O O . ALA A 1 206 ? 17.768 10.435 7.280 1.00 38.83 205 ALA A O 1
ATOM 1669 N N . LYS A 1 207 ? 17.780 11.019 9.408 1.00 39.87 206 LYS A N 1
ATOM 1670 C CA . LYS A 1 207 ? 17.442 12.404 9.062 1.00 42.92 206 LYS A CA 1
ATOM 1671 C C . LYS A 1 207 ? 18.526 13.056 8.202 1.00 41.91 206 LYS A C 1
ATOM 1672 O O . LYS A 1 207 ? 18.189 13.703 7.220 1.00 42.33 206 LYS A O 1
ATOM 1678 N N . ALA A 1 208 ? 19.784 12.753 8.461 1.00 40.55 207 ALA A N 1
ATOM 1679 C CA . ALA A 1 208 ? 20.900 13.321 7.711 1.00 42.67 207 ALA A CA 1
ATOM 1680 C C . ALA A 1 208 ? 21.172 12.634 6.400 1.00 44.18 207 ALA A C 1
ATOM 1681 O O . ALA A 1 208 ? 21.703 13.256 5.472 1.00 38.98 207 ALA A O 1
ATOM 1683 N N . GLY A 1 209 ? 20.892 11.328 6.279 1.00 37.41 208 GLY A N 1
ATOM 1684 C CA . GLY A 1 209 ? 21.375 10.585 5.125 1.00 34.63 208 GLY A CA 1
ATOM 1685 C C . GLY A 1 209 ? 20.323 10.022 4.189 1.00 37.66 208 GLY A C 1
ATOM 1686 O O . GLY A 1 209 ? 20.709 9.519 3.097 1.00 40.95 208 GLY A O 1
ATOM 1687 N N . LEU A 1 210 ? 19.080 9.899 4.616 1.00 36.55 209 LEU A N 1
ATOM 1688 C CA . LEU A 1 210 ? 18.066 9.243 3.790 1.00 37.93 209 LEU A CA 1
ATOM 1689 C C . LEU A 1 210 ? 17.000 10.213 3.326 1.00 39.15 209 LEU A C 1
ATOM 1690 O O . LEU A 1 210 ? 16.779 11.196 4.037 1.00 37.41 209 LEU A O 1
ATOM 1695 N N . ALA A 1 211 ? 16.239 9.851 2.272 1.00 42.85 210 ALA A N 1
ATOM 1696 C CA . ALA A 1 211 ? 15.161 10.821 1.927 1.00 41.03 210 ALA A CA 1
ATOM 1697 C C . ALA A 1 211 ? 14.050 10.898 2.958 1.00 49.22 210 ALA A C 1
ATOM 1698 O O . ALA A 1 211 ? 13.603 9.931 3.596 1.00 47.15 210 ALA A O 1
ATOM 1700 N N . GLU A 1 212 ? 13.460 12.099 3.071 1.00 45.80 211 GLU A N 1
ATOM 1701 C CA . GLU A 1 212 ? 12.326 12.325 3.950 1.00 49.51 211 GLU A CA 1
ATOM 1702 C C . GLU A 1 212 ? 11.149 11.456 3.479 1.00 49.47 211 GLU A C 1
ATOM 1703 O O . GLU A 1 212 ? 11.021 11.145 2.287 1.00 46.73 211 GLU A O 1
ATOM 1709 N N . GLY A 1 213 ? 10.565 10.739 4.442 1.00 48.96 212 GLY A N 1
ATOM 1710 C CA . GLY A 1 213 ? 9.525 9.777 4.218 1.00 51.06 212 GLY A CA 1
ATOM 1711 C C . GLY A 1 213 ? 9.933 8.399 3.757 1.00 51.16 212 GLY A C 1
ATOM 1712 O O . GLY A 1 213 ? 9.047 7.549 3.572 1.00 53.76 212 GLY A O 1
ATOM 1713 N N . SER A 1 214 ? 11.219 8.085 3.618 1.00 45.91 213 SER A N 1
ATOM 1714 C CA . SER A 1 214 ? 11.635 6.789 3.140 1.00 44.28 213 SER A CA 1
ATOM 1715 C C . SER A 1 214 ? 11.798 5.764 4.273 1.00 40.14 213 SER A C 1
ATOM 1716 O O . SER A 1 214 ? 12.242 4.651 4.004 1.00 43.11 213 SER A O 1
ATOM 1719 N N . TYR A 1 215 ? 11.662 6.177 5.518 1.00 40.24 214 TYR A N 1
ATOM 1720 C CA . TYR A 1 215 ? 11.931 5.302 6.644 1.00 43.02 214 TYR A CA 1
ATOM 1721 C C . TYR A 1 215 ? 10.878 5.634 7.671 1.00 42.04 214 TYR A C 1
ATOM 1722 O O . TYR A 1 215 ? 10.453 6.788 7.781 1.00 45.04 214 TYR A O 1
ATOM 1731 N N . SER A 1 216 ? 10.427 4.656 8.464 1.00 42.55 215 SER A N 1
ATOM 1732 C CA . SER A 1 216 ? 9.458 5.036 9.507 1.00 41.35 215 SER A CA 1
ATOM 1733 C C . SER A 1 216 ? 10.092 4.818 10.861 1.00 38.98 215 SER A C 1
ATOM 1734 O O . SER A 1 216 ? 11.114 4.150 10.970 1.00 40.87 215 SER A O 1
ATOM 1737 N N . GLU A 1 217 ? 9.475 5.340 11.896 1.00 35.74 216 GLU A N 1
ATOM 1738 C CA . GLU A 1 217 ? 9.976 5.134 13.252 1.00 41.69 216 GLU A CA 1
ATOM 1739 C C . GLU A 1 217 ? 9.985 3.623 13.573 1.00 42.60 216 GLU A C 1
ATOM 1740 O O . GLU A 1 217 ? 10.913 3.102 14.181 1.00 38.87 216 GLU A O 1
ATOM 1746 N N . ASP A 1 218 ? 8.955 2.909 13.098 1.00 39.74 217 ASP A N 1
ATOM 1747 C CA . ASP A 1 218 ? 8.880 1.465 13.365 1.00 44.14 217 ASP A CA 1
ATOM 1748 C C . ASP A 1 218 ? 10.070 0.738 12.758 1.00 38.51 217 ASP A C 1
ATOM 1749 O O . ASP A 1 218 ? 10.544 -0.215 13.377 1.00 38.97 217 ASP A O 1
ATOM 1754 N N . ILE A 1 219 ? 10.522 1.150 11.568 1.00 34.36 218 ILE A N 1
ATOM 1755 C CA . ILE A 1 219 ? 11.655 0.443 10.950 1.00 33.69 218 ILE A CA 1
ATOM 1756 C C . ILE A 1 219 ? 12.935 0.632 11.744 1.00 37.29 218 ILE A C 1
ATOM 1757 O O . ILE A 1 219 ? 13.800 -0.251 11.848 1.00 34.84 218 ILE A O 1
ATOM 1762 N N . LEU A 1 220 ? 13.133 1.853 12.258 1.00 38.54 219 LEU A N 1
ATOM 1763 C CA . LEU A 1 220 ? 14.348 2.150 13.035 1.00 37.13 219 LEU A CA 1
ATOM 1764 C C . LEU A 1 220 ? 14.259 1.368 14.351 1.00 39.11 219 LEU A C 1
ATOM 1765 O O . LEU A 1 220 ? 15.255 0.842 14.838 1.00 37.03 219 LEU A O 1
ATOM 1770 N N . GLN A 1 221 ? 13.031 1.320 14.905 1.00 37.40 220 GLN A N 1
ATOM 1771 C CA . GLN A 1 221 ? 12.844 0.568 16.156 1.00 41.42 220 GLN A CA 1
ATOM 1772 C C . GLN A 1 221 ? 13.151 -0.929 15.997 1.00 37.14 220 GLN A C 1
ATOM 1773 O O . GLN A 1 221 ? 13.811 -1.509 16.872 1.00 39.33 220 GLN A O 1
ATOM 1779 N N . MET A 1 222 ? 12.826 -1.471 14.841 1.00 39.20 221 MET A N 1
ATOM 1780 C CA . MET A 1 222 ? 13.138 -2.883 14.501 1.00 39.65 221 MET A CA 1
ATOM 1781 C C . MET A 1 222 ? 14.610 -3.182 14.518 1.00 41.01 221 MET A C 1
ATOM 1782 O O . MET A 1 222 ? 15.142 -4.169 15.090 1.00 35.81 221 MET A O 1
ATOM 1787 N N . ILE A 1 223 ? 15.384 -2.254 13.871 1.00 36.81 222 ILE A N 1
ATOM 1788 C CA . ILE A 1 223 ? 16.828 -2.411 13.855 1.00 31.61 222 ILE A CA 1
ATOM 1789 C C . ILE A 1 223 ? 17.403 -2.225 15.255 1.00 28.56 222 ILE A C 1
ATOM 1790 O O . ILE A 1 223 ? 18.284 -2.955 15.664 1.00 33.66 222 ILE A O 1
ATOM 1795 N N . ALA A 1 224 ? 16.870 -1.261 16.025 1.00 34.86 223 ALA A N 1
ATOM 1796 C CA . ALA A 1 224 ? 17.328 -1.041 17.393 1.00 35.93 223 ALA A CA 1
ATOM 1797 C C . ALA A 1 224 ? 16.996 -2.225 18.335 1.00 36.92 223 ALA A C 1
ATOM 1798 O O . ALA A 1 224 ? 17.794 -2.594 19.187 1.00 36.47 223 ALA A O 1
ATOM 1800 N N . ASP A 1 225 ? 15.903 -2.902 18.045 1.00 38.82 224 ASP A N 1
ATOM 1801 C CA . ASP A 1 225 ? 15.485 -4.103 18.782 1.00 40.00 224 ASP A CA 1
ATOM 1802 C C . ASP A 1 225 ? 16.405 -5.255 18.470 1.00 39.04 224 ASP A C 1
ATOM 1803 O O . ASP A 1 225 ? 16.662 -6.069 19.358 1.00 39.78 224 ASP A O 1
ATOM 1808 N N . ILE A 1 226 ? 16.996 -5.295 17.276 1.00 39.18 225 ILE A N 1
ATOM 1809 C CA . ILE A 1 226 ? 17.937 -6.347 16.937 1.00 38.84 225 ILE A CA 1
ATOM 1810 C C . ILE A 1 226 ? 19.281 -6.093 17.600 1.00 42.24 225 ILE A C 1
ATOM 1811 O O . ILE A 1 226 ? 20.089 -7.021 17.678 1.00 43.85 225 ILE A O 1
ATOM 1816 N N . THR A 1 227 ? 19.692 -4.821 17.693 1.00 37.00 226 THR A N 1
ATOM 1817 C CA . THR A 1 227 ? 21.071 -4.541 18.086 1.00 37.65 226 THR A CA 1
ATOM 1818 C C . THR A 1 227 ? 21.267 -3.988 19.475 1.00 37.38 226 THR A C 1
ATOM 1819 O O . THR A 1 227 ? 22.392 -4.077 19.969 1.00 43.17 226 THR A O 1
ATOM 1823 N N . GLY A 1 228 ? 20.309 -3.285 20.055 1.00 38.10 227 GLY A N 1
ATOM 1824 C CA . GLY A 1 228 ? 20.492 -2.621 21.330 1.00 37.48 227 GLY A CA 1
ATOM 1825 C C . GLY A 1 228 ? 20.525 -3.591 22.516 1.00 46.63 227 GLY A C 1
ATOM 1826 O O . GLY A 1 228 ? 20.168 -4.776 22.361 1.00 44.52 227 GLY A O 1
ATOM 1827 N N . ALA A 1 229 ? 21.296 -3.219 23.540 1.00 44.22 228 ALA A N 1
ATOM 1828 C CA . ALA A 1 229 ? 21.398 -4.059 24.730 1.00 51.14 228 ALA A CA 1
ATOM 1829 C C . ALA A 1 229 ? 20.180 -3.862 25.625 1.00 55.89 228 ALA A C 1
ATOM 1830 O O . ALA A 1 229 ? 19.676 -2.749 25.838 1.00 52.88 228 ALA A O 1
ATOM 1832 N N . GLN A 1 230 ? 19.643 -4.980 26.132 1.00 61.38 229 GLN A N 1
ATOM 1833 C CA . GLN A 1 230 ? 18.488 -4.792 27.039 1.00 70.26 229 GLN A CA 1
ATOM 1834 C C . GLN A 1 230 ? 18.962 -4.383 28.413 1.00 72.01 229 GLN A C 1
ATOM 1835 O O . GLN A 1 230 ? 18.483 -3.380 28.941 1.00 74.45 229 GLN A O 1
ATOM 1841 N N . THR A 1 231 ? 19.963 -5.111 28.866 1.00 75.68 230 THR A N 1
ATOM 1842 C CA . THR A 1 231 ? 20.573 -4.781 30.168 1.00 83.99 230 THR A CA 1
ATOM 1843 C C . THR A 1 231 ? 22.052 -4.588 29.907 1.00 87.56 230 THR A C 1
ATOM 1844 O O . THR A 1 231 ? 22.573 -5.072 28.898 1.00 86.76 230 THR A O 1
ATOM 1848 N N . PRO A 1 232 ? 22.755 -3.848 30.763 1.00 90.37 231 PRO A N 1
ATOM 1849 C CA . PRO A 1 232 ? 24.115 -3.408 30.531 1.00 92.54 231 PRO A CA 1
ATOM 1850 C C . PRO A 1 232 ? 25.224 -4.435 30.577 1.00 94.12 231 PRO A C 1
ATOM 1851 O O . PRO A 1 232 ? 26.354 -4.183 30.157 1.00 94.42 231 PRO A O 1
ATOM 1855 N N . LEU A 1 233 ? 24.894 -5.624 31.048 1.00 95.95 232 LEU A N 1
ATOM 1856 C CA . LEU A 1 233 ? 25.790 -6.762 31.144 1.00 98.03 232 LEU A CA 1
ATOM 1857 C C . LEU A 1 233 ? 25.751 -7.551 29.840 1.00 98.00 232 LEU A C 1
ATOM 1858 O O . LEU A 1 233 ? 26.573 -8.421 29.549 1.00 98.92 232 LEU A O 1
ATOM 1863 N N . ASP A 1 234 ? 24.771 -7.210 29.010 1.00 96.47 233 ASP A N 1
ATOM 1864 C CA . ASP A 1 234 ? 24.560 -7.808 27.699 1.00 95.12 233 ASP A CA 1
ATOM 1865 C C . ASP A 1 234 ? 25.480 -7.160 26.673 1.00 93.34 233 ASP A C 1
ATOM 1866 O O . ASP A 1 234 ? 25.145 -6.616 25.621 1.00 93.16 233 ASP A O 1
ATOM 1871 N N . THR A 1 235 ? 26.771 -7.378 26.876 1.00 91.00 234 THR A N 1
ATOM 1872 C CA . THR A 1 235 ? 27.914 -6.878 26.172 1.00 87.90 234 THR A CA 1
ATOM 1873 C C . THR A 1 235 ? 28.142 -7.520 24.814 1.00 84.29 234 THR A C 1
ATOM 1874 O O . THR A 1 235 ? 29.137 -7.177 24.164 1.00 84.93 234 THR A O 1
ATOM 1878 N N . ASN A 1 236 ? 27.265 -8.421 24.382 1.00 79.78 235 ASN A N 1
ATOM 1879 C CA . ASN A 1 236 ? 27.358 -8.947 23.021 1.00 76.07 235 ASN A CA 1
ATOM 1880 C C . ASN A 1 236 ? 26.429 -8.177 22.086 1.00 69.21 235 ASN A C 1
ATOM 1881 O O . ASN A 1 236 ? 26.402 -8.388 20.882 1.00 67.90 235 ASN A O 1
ATOM 1886 N N . ARG A 1 237 ? 25.696 -7.219 22.618 1.00 63.57 236 ARG A N 1
ATOM 1887 C CA . ARG A 1 237 ? 24.836 -6.305 21.891 1.00 58.34 236 ARG A CA 1
ATOM 1888 C C . ARG A 1 237 ? 25.231 -4.860 22.236 1.00 52.81 236 ARG A C 1
ATOM 1889 O O . ARG A 1 237 ? 26.243 -4.647 22.918 1.00 49.89 236 ARG A O 1
ATOM 1897 N N . GLY A 1 238 ? 24.491 -3.897 21.721 1.00 45.55 237 GLY A N 1
ATOM 1898 C CA . GLY A 1 238 ? 24.715 -2.496 22.023 1.00 47.02 237 GLY A CA 1
ATOM 1899 C C . GLY A 1 238 ? 25.696 -1.823 21.058 1.00 42.77 237 GLY A C 1
ATOM 1900 O O . GLY A 1 238 ? 26.338 -0.859 21.457 1.00 41.38 237 GLY A O 1
ATOM 1901 N N . ASP A 1 239 ? 26.019 -2.462 19.951 1.00 39.38 238 ASP A N 1
ATOM 1902 C CA . ASP A 1 239 ? 26.993 -1.976 18.978 1.00 39.32 238 ASP A CA 1
ATOM 1903 C C . ASP A 1 239 ? 26.385 -1.037 17.952 1.00 40.53 238 ASP A C 1
ATOM 1904 O O . ASP A 1 239 ? 25.573 -1.422 17.096 1.00 35.94 238 ASP A O 1
ATOM 1909 N N . ALA A 1 240 ? 26.714 0.268 18.017 1.00 35.76 239 ALA A N 1
ATOM 1910 C CA . ALA A 1 240 ? 26.140 1.244 17.108 1.00 35.62 239 ALA A CA 1
ATOM 1911 C C . ALA A 1 240 ? 26.671 1.108 15.687 1.00 34.47 239 ALA A C 1
ATOM 1912 O O . ALA A 1 240 ? 25.983 1.457 14.715 1.00 34.92 239 ALA A O 1
ATOM 1914 N N . ARG A 1 241 ? 27.867 0.581 15.539 1.00 35.34 240 ARG A N 1
ATOM 1915 C CA . ARG A 1 241 ? 28.382 0.376 14.176 1.00 35.86 240 ARG A CA 1
ATOM 1916 C C . ARG A 1 241 ? 27.444 -0.558 13.421 1.00 38.47 240 ARG A C 1
ATOM 1917 O O . ARG A 1 241 ? 27.125 -0.461 12.223 1.00 36.85 240 ARG A O 1
ATOM 1925 N N . LEU A 1 242 ? 27.198 -1.706 14.077 1.00 37.67 241 LEU A N 1
ATOM 1926 C CA . LEU A 1 242 ? 26.320 -2.732 13.484 1.00 33.94 241 LEU A CA 1
ATOM 1927 C C . LEU A 1 242 ? 24.968 -2.153 13.180 1.00 34.39 241 LEU A C 1
ATOM 1928 O O . LEU A 1 242 ? 24.439 -2.455 12.112 1.00 37.86 241 LEU A O 1
ATOM 1933 N N . ALA A 1 243 ? 24.358 -1.389 14.094 1.00 34.85 242 ALA A N 1
ATOM 1934 C CA . ALA A 1 243 ? 23.045 -0.837 13.848 1.00 34.97 242 ALA A CA 1
ATOM 1935 C C . ALA A 1 243 ? 23.058 0.083 12.637 1.00 36.47 242 ALA A C 1
ATOM 1936 O O . ALA A 1 243 ? 22.179 0.005 11.774 1.00 32.61 242 ALA A O 1
ATOM 1938 N N . ILE A 1 244 ? 24.087 0.944 12.553 1.00 33.73 243 ILE A N 1
ATOM 1939 C CA . ILE A 1 244 ? 24.139 1.856 11.371 1.00 32.23 243 ILE A CA 1
ATOM 1940 C C . ILE A 1 244 ? 24.392 1.087 10.094 1.00 30.35 243 ILE A C 1
ATOM 1941 O O . ILE A 1 244 ? 23.863 1.346 9.014 1.00 33.06 243 ILE A O 1
ATOM 1946 N N . ASP A 1 245 ? 25.218 0.049 10.132 1.00 30.17 244 ASP A N 1
ATOM 1947 C CA . ASP A 1 245 ? 25.497 -0.787 8.978 1.00 33.25 244 ASP A CA 1
ATOM 1948 C C . ASP A 1 245 ? 24.191 -1.460 8.508 1.00 35.06 244 ASP A C 1
ATOM 1949 O O . ASP A 1 245 ? 23.881 -1.442 7.321 1.00 32.26 244 ASP A O 1
ATOM 1954 N N . ILE A 1 246 ? 23.351 -1.915 9.468 1.00 33.10 245 ILE A N 1
ATOM 1955 C CA . ILE A 1 246 ? 22.090 -2.534 9.047 1.00 33.57 245 ILE A CA 1
ATOM 1956 C C . ILE A 1 246 ? 21.160 -1.519 8.432 1.00 31.89 245 ILE A C 1
ATOM 1957 O O . ILE A 1 246 ? 20.480 -1.847 7.447 1.00 33.15 245 ILE A O 1
ATOM 1962 N N . LEU A 1 247 ? 21.024 -0.316 9.004 1.00 34.11 246 LEU A N 1
ATOM 1963 C CA . LEU A 1 247 ? 20.184 0.715 8.422 1.00 37.95 246 LEU A CA 1
ATOM 1964 C C . LEU A 1 247 ? 20.580 1.033 6.969 1.00 37.80 246 LEU A C 1
ATOM 1965 O O . LEU A 1 247 ? 19.754 1.053 6.035 1.00 31.85 246 LEU A O 1
ATOM 1970 N N . TYR A 1 248 ? 21.887 1.195 6.777 1.00 35.88 247 TYR A N 1
ATOM 1971 C CA . TYR A 1 248 ? 22.376 1.579 5.432 1.00 36.18 247 TYR A CA 1
ATOM 1972 C C . TYR A 1 248 ? 22.167 0.458 4.421 1.00 36.33 247 TYR A C 1
ATOM 1973 O O . TYR A 1 248 ? 21.685 0.637 3.295 1.00 33.79 247 TYR A O 1
ATOM 1982 N N . ARG A 1 249 ? 22.525 -0.782 4.767 1.00 36.94 248 ARG A N 1
ATOM 1983 C CA . ARG A 1 249 ? 22.233 -1.945 3.948 1.00 35.35 248 ARG A CA 1
ATOM 1984 C C . ARG A 1 249 ? 20.738 -2.114 3.644 1.00 35.09 248 ARG A C 1
ATOM 1985 O O . ARG A 1 249 ? 20.414 -2.438 2.490 1.00 39.45 248 ARG A O 1
ATOM 1993 N N . SER A 1 250 ? 19.865 -1.711 4.543 1.00 34.76 249 SER A N 1
ATOM 1994 C CA . SER A 1 250 ? 18.431 -1.868 4.343 1.00 39.85 249 SER A CA 1
ATOM 1995 C C . SER A 1 250 ? 17.962 -0.782 3.386 1.00 39.63 249 SER A C 1
ATOM 1996 O O . SER A 1 250 ? 17.036 -1.016 2.615 1.00 37.28 249 SER A O 1
ATOM 1999 N N . ALA A 1 251 ? 18.416 0.453 3.607 1.00 35.99 250 ALA A N 1
ATOM 2000 C CA . ALA A 1 251 ? 18.043 1.543 2.671 1.00 38.75 250 ALA A CA 1
ATOM 2001 C C . ALA A 1 251 ? 18.460 1.179 1.258 1.00 36.81 250 ALA A C 1
ATOM 2002 O O . ALA A 1 251 ? 17.669 1.377 0.320 1.00 38.98 250 ALA A O 1
ATOM 2004 N N . TYR A 1 252 ? 19.650 0.627 1.100 1.00 35.23 251 TYR A N 1
ATOM 2005 C CA . TYR A 1 252 ? 20.134 0.296 -0.224 1.00 40.34 251 TYR A CA 1
ATOM 2006 C C . TYR A 1 252 ? 19.363 -0.883 -0.808 1.00 44.32 251 TYR A C 1
ATOM 2007 O O . TYR A 1 252 ? 19.043 -0.860 -2.000 1.00 41.25 251 TYR A O 1
ATOM 2016 N N . ALA A 1 253 ? 19.164 -1.941 -0.002 1.00 42.14 252 ALA A N 1
ATOM 2017 C CA . ALA A 1 253 ? 18.303 -3.037 -0.479 1.00 40.55 252 ALA A CA 1
ATOM 2018 C C . ALA A 1 253 ? 16.987 -2.469 -0.943 1.00 38.00 252 ALA A C 1
ATOM 2019 O O . ALA A 1 253 ? 16.533 -2.760 -2.060 1.00 44.36 252 ALA A O 1
ATOM 2021 N N . ALA A 1 254 ? 16.265 -1.642 -0.174 1.00 40.11 253 ALA A N 1
ATOM 2022 C CA . ALA A 1 254 ? 14.995 -1.116 -0.644 1.00 41.73 253 ALA A CA 1
ATOM 2023 C C . ALA A 1 254 ? 15.131 -0.379 -1.979 1.00 50.35 253 ALA A C 1
ATOM 2024 O O . ALA A 1 254 ? 14.434 -0.603 -2.987 1.00 46.46 253 ALA A O 1
ATOM 2026 N N . GLN A 1 255 ? 16.078 0.569 -2.029 1.00 48.65 254 GLN A N 1
ATOM 2027 C CA . GLN A 1 255 ? 16.320 1.365 -3.220 1.00 50.80 254 GLN A CA 1
ATOM 2028 C C . GLN A 1 255 ? 16.611 0.508 -4.446 1.00 52.29 254 GLN A C 1
ATOM 2029 O O . GLN A 1 255 ? 16.032 0.720 -5.515 1.00 51.78 254 GLN A O 1
ATOM 2035 N N . GLN A 1 256 ? 17.498 -0.467 -4.315 1.00 51.75 255 GLN A N 1
ATOM 2036 C CA . GLN A 1 256 ? 17.875 -1.305 -5.445 1.00 58.04 255 GLN A CA 1
ATOM 2037 C C . GLN A 1 256 ? 16.720 -2.129 -6.005 1.00 61.31 255 GLN A C 1
ATOM 2038 O O . GLN A 1 256 ? 16.703 -2.548 -7.164 1.00 60.54 255 GLN A O 1
ATOM 2044 N N . ASN A 1 257 ? 15.771 -2.491 -5.156 1.00 60.21 256 ASN A N 1
ATOM 2045 C CA . ASN A 1 257 ? 14.532 -3.128 -5.516 1.00 60.24 256 ASN A CA 1
ATOM 2046 C C . ASN A 1 257 ? 13.488 -2.183 -6.083 1.00 59.44 256 ASN A C 1
ATOM 2047 O O . ASN A 1 257 ? 12.320 -2.562 -6.122 1.00 60.18 256 ASN A O 1
ATOM 2052 N N . GLY A 1 258 ? 13.796 -0.924 -6.340 1.00 59.63 257 GLY A N 1
ATOM 2053 C CA . GLY A 1 258 ? 12.890 0.056 -6.880 1.00 56.25 257 GLY A CA 1
ATOM 2054 C C . GLY A 1 258 ? 11.872 0.558 -5.890 1.00 57.92 257 GLY A C 1
ATOM 2055 O O . GLY A 1 258 ? 10.861 1.130 -6.319 1.00 58.51 257 GLY A O 1
ATOM 2056 N N . ARG A 1 259 ? 12.080 0.363 -4.580 1.00 53.99 258 ARG A N 1
ATOM 2057 C CA . ARG A 1 259 ? 11.061 0.840 -3.641 1.00 53.20 258 ARG A CA 1
ATOM 2058 C C . ARG A 1 259 ? 11.400 2.208 -3.103 1.00 50.86 258 ARG A C 1
ATOM 2059 O O . ARG A 1 259 ? 12.565 2.564 -3.134 1.00 51.84 258 ARG A O 1
ATOM 2067 N N . LYS A 1 260 ? 10.469 2.952 -2.538 1.00 48.08 259 LYS A N 1
ATOM 2068 C CA . LYS A 1 260 ? 10.723 4.273 -2.008 1.00 52.77 259 LYS A CA 1
ATOM 2069 C C . LYS A 1 260 ? 10.832 4.278 -0.482 1.00 49.25 259 LYS A C 1
ATOM 2070 O O . LYS A 1 260 ? 10.887 5.368 0.096 1.00 41.84 259 LYS A O 1
ATOM 2076 N N . HIS A 1 261 ? 10.372 3.172 0.125 1.00 47.38 260 HIS A N 1
ATOM 2077 C CA . HIS A 1 261 ? 10.305 3.052 1.585 1.00 47.56 260 HIS A CA 1
ATOM 2078 C C . HIS A 1 261 ? 11.057 1.811 2.050 1.00 43.96 260 HIS A C 1
ATOM 2079 O O . HIS A 1 261 ? 11.165 0.828 1.302 1.00 43.20 260 HIS A O 1
ATOM 2086 N N . ILE A 1 262 ? 11.751 1.876 3.186 1.00 38.30 261 ILE A N 1
ATOM 2087 C CA . ILE A 1 262 ? 12.459 0.650 3.607 1.00 38.46 261 ILE A CA 1
ATOM 2088 C C . ILE A 1 262 ? 11.369 -0.356 4.108 1.00 33.44 261 ILE A C 1
ATOM 2089 O O . ILE A 1 262 ? 10.487 0.143 4.820 1.00 36.17 261 ILE A O 1
ATOM 2094 N N . ALA A 1 263 ? 11.443 -1.584 3.699 1.00 39.26 262 ALA A N 1
ATOM 2095 C CA . ALA A 1 263 ? 10.384 -2.511 4.285 1.00 40.95 262 ALA A CA 1
ATOM 2096 C C . ALA A 1 263 ? 11.010 -3.437 5.295 1.00 37.67 262 ALA A C 1
ATOM 2097 O O . ALA A 1 263 ? 12.222 -3.737 5.270 1.00 36.38 262 ALA A O 1
ATOM 2099 N N . PRO A 1 264 ? 10.198 -4.186 6.081 1.00 39.84 263 PRO A N 1
ATOM 2100 C CA . PRO A 1 264 ? 10.730 -5.135 7.052 1.00 35.94 263 PRO A CA 1
ATOM 2101 C C . PRO A 1 264 ? 11.608 -6.168 6.417 1.00 34.24 263 PRO A C 1
ATOM 2102 O O . PRO A 1 264 ? 12.686 -6.510 6.928 1.00 36.42 263 PRO A O 1
ATOM 2106 N N . GLU A 1 265 ? 11.326 -6.692 5.207 1.00 32.15 264 GLU A N 1
ATOM 2107 C CA . GLU A 1 265 ? 12.187 -7.706 4.615 1.00 34.34 264 GLU A CA 1
ATOM 2108 C C . GLU A 1 265 ? 13.588 -7.175 4.272 1.00 37.55 264 GLU A C 1
ATOM 2109 O O . GLU A 1 265 ? 14.559 -7.930 4.301 1.00 32.25 264 GLU A O 1
ATOM 2115 N N . ASP A 1 266 ? 13.675 -5.867 3.945 1.00 40.01 265 ASP A N 1
ATOM 2116 C CA . ASP A 1 266 ? 15.045 -5.326 3.695 1.00 37.11 265 ASP A CA 1
ATOM 2117 C C . ASP A 1 266 ? 15.880 -5.435 4.952 1.00 32.95 265 ASP A C 1
ATOM 2118 O O . ASP A 1 266 ? 17.055 -5.830 4.946 1.00 37.98 265 ASP A O 1
ATOM 2123 N N . VAL A 1 267 ? 15.317 -5.088 6.132 1.00 32.74 266 VAL A N 1
ATOM 2124 C CA . VAL A 1 267 ? 16.041 -5.224 7.387 1.00 35.64 266 VAL A CA 1
ATOM 2125 C C . VAL A 1 267 ? 16.442 -6.675 7.686 1.00 39.60 266 VAL A C 1
ATOM 2126 O O . VAL A 1 267 ? 17.583 -6.972 8.095 1.00 37.80 266 VAL A O 1
ATOM 2130 N N . ARG A 1 268 ? 15.491 -7.629 7.534 1.00 37.03 267 ARG A N 1
ATOM 2131 C CA . ARG A 1 268 ? 15.777 -9.031 7.834 1.00 35.73 267 ARG A CA 1
ATOM 2132 C C . ARG A 1 268 ? 16.928 -9.563 7.012 1.00 32.67 267 ARG A C 1
ATOM 2133 O O . ARG A 1 268 ? 17.869 -10.226 7.467 1.00 36.74 267 ARG A O 1
ATOM 2141 N N . LYS A 1 269 ? 16.899 -9.275 5.700 1.00 34.10 268 LYS A N 1
ATOM 2142 C CA . LYS A 1 269 ? 17.973 -9.713 4.810 1.00 36.68 268 LYS A CA 1
ATOM 2143 C C . LYS A 1 269 ? 19.278 -8.996 5.190 1.00 37.89 268 LYS A C 1
ATOM 2144 O O . LYS A 1 269 ? 20.291 -9.686 5.229 1.00 37.18 268 LYS A O 1
ATOM 2150 N N . SER A 1 270 ? 19.212 -7.699 5.502 1.00 38.59 269 SER A N 1
ATOM 2151 C CA . SER A 1 270 ? 20.479 -6.995 5.858 1.00 37.07 269 SER A CA 1
ATOM 2152 C C . SER A 1 270 ? 21.058 -7.528 7.156 1.00 40.89 269 SER A C 1
ATOM 2153 O O . SER A 1 270 ? 22.242 -7.870 7.270 1.00 36.85 269 SER A O 1
ATOM 2156 N N . SER A 1 271 ? 20.179 -7.713 8.171 1.00 39.04 270 SER A N 1
ATOM 2157 C CA . SER A 1 271 ? 20.580 -8.312 9.419 1.00 40.44 270 SER A CA 1
ATOM 2158 C C . SER A 1 271 ? 21.249 -9.643 9.213 1.00 38.28 270 SER A C 1
ATOM 2159 O O . SER A 1 271 ? 22.312 -9.950 9.799 1.00 38.49 270 SER A O 1
ATOM 2162 N N . LYS A 1 272 ? 20.725 -10.480 8.306 1.00 43.69 271 LYS A N 1
ATOM 2163 C CA . LYS A 1 272 ? 21.354 -11.801 8.113 1.00 46.95 271 LYS A CA 1
ATOM 2164 C C . LYS A 1 272 ? 22.706 -11.746 7.464 1.00 46.97 271 LYS A C 1
ATOM 2165 O O . LYS A 1 272 ? 23.557 -12.621 7.671 1.00 44.80 271 LYS A O 1
ATOM 2171 N N . GLU A 1 273 ? 23.031 -10.687 6.681 1.00 48.20 272 GLU A N 1
ATOM 2172 C CA . GLU A 1 273 ? 24.373 -10.583 6.131 1.00 45.74 272 GLU A CA 1
ATOM 2173 C C . GLU A 1 273 ? 25.408 -10.260 7.184 1.00 45.54 272 GLU A C 1
ATOM 2174 O O . GLU A 1 273 ? 26.586 -10.587 6.987 1.00 51.97 272 GLU A O 1
ATOM 2180 N N . VAL A 1 274 ? 25.050 -9.554 8.256 1.00 44.52 273 VAL A N 1
ATOM 2181 C CA . VAL A 1 274 ? 26.020 -9.198 9.273 1.00 45.37 273 VAL A CA 1
ATOM 2182 C C . VAL A 1 274 ? 25.848 -9.912 10.616 1.00 53.55 273 VAL A C 1
ATOM 2183 O O . VAL A 1 274 ? 26.633 -9.623 11.532 1.00 51.87 273 VAL A O 1
ATOM 2187 N N . LEU A 1 275 ? 24.743 -10.648 10.792 1.00 51.35 274 LEU A N 1
ATOM 2188 C CA . LEU A 1 275 ? 24.536 -11.282 12.105 1.00 55.38 274 LEU A CA 1
ATOM 2189 C C . LEU A 1 275 ? 24.263 -12.776 11.960 1.00 55.96 274 LEU A C 1
ATOM 2190 O O . LEU A 1 275 ? 23.659 -13.144 10.943 1.00 55.47 274 LEU A O 1
ATOM 2195 N N . PHE A 1 276 ? 24.451 -13.520 13.038 1.00 59.93 275 PHE A N 1
ATOM 2196 C CA . PHE A 1 276 ? 23.886 -14.874 13.081 1.00 69.03 275 PHE A CA 1
ATOM 2197 C C . PHE A 1 276 ? 22.358 -14.772 12.941 1.00 67.93 275 PHE A C 1
ATOM 2198 O O . PHE A 1 276 ? 21.735 -14.012 13.689 1.00 70.35 275 PHE A O 1
ATOM 2206 N N . GLY A 1 277 ? 21.784 -15.508 12.002 1.00 70.28 276 GLY A N 1
ATOM 2207 C CA . GLY A 1 277 ? 20.316 -15.508 11.887 1.00 65.68 276 GLY A CA 1
ATOM 2208 C C . GLY A 1 277 ? 19.748 -16.433 12.961 1.00 62.38 276 GLY A C 1
ATOM 2209 O O . GLY A 1 277 ? 20.279 -16.502 14.070 1.00 63.13 276 GLY A O 1
ATOM 2210 N N . ILE A 1 278 ? 18.688 -17.180 12.628 1.00 58.90 277 ILE A N 1
ATOM 2211 C CA . ILE A 1 278 ? 18.092 -18.059 13.656 1.00 55.68 277 ILE A CA 1
ATOM 2212 C C . ILE A 1 278 ? 18.598 -19.483 13.469 1.00 53.93 277 ILE A C 1
ATOM 2213 O O . ILE A 1 278 ? 18.552 -20.038 12.382 1.00 49.93 277 ILE A O 1
ATOM 2218 N N . SER A 1 279 ? 19.125 -20.086 14.524 1.00 56.81 278 SER A N 1
ATOM 2219 C CA . SER A 1 279 ? 19.642 -21.456 14.431 1.00 58.67 278 SER A CA 1
ATOM 2220 C C . SER A 1 279 ? 18.548 -22.498 14.223 1.00 53.62 278 SER A C 1
ATOM 2221 O O . SER A 1 279 ? 17.600 -22.600 15.013 1.00 48.88 278 SER A O 1
ATOM 2224 N N . GLU A 1 280 ? 18.774 -23.462 13.321 1.00 52.97 279 GLU A N 1
ATOM 2225 C CA . GLU A 1 280 ? 17.821 -24.564 13.169 1.00 50.28 279 GLU A CA 1
ATOM 2226 C C . GLU A 1 280 ? 17.837 -25.427 14.434 1.00 49.02 279 GLU A C 1
ATOM 2227 O O . GLU A 1 280 ? 16.807 -25.953 14.855 1.00 44.58 279 GLU A O 1
ATOM 2233 N N . GLU A 1 281 ? 18.990 -25.515 15.084 1.00 46.60 280 GLU A N 1
ATOM 2234 C CA . GLU A 1 281 ? 19.163 -26.266 16.304 1.00 53.55 280 GLU A CA 1
ATOM 2235 C C . GLU A 1 281 ? 18.252 -25.742 17.417 1.00 50.29 280 GLU A C 1
ATOM 2236 O O . GLU A 1 281 ? 17.674 -26.546 18.148 1.00 49.99 280 GLU A O 1
ATOM 2242 N N . VAL A 1 282 ? 18.160 -24.419 17.538 1.00 47.81 281 VAL A N 1
ATOM 2243 C CA . VAL A 1 282 ? 17.308 -23.850 18.585 1.00 48.54 281 VAL A CA 1
ATOM 2244 C C . VAL A 1 282 ? 15.841 -24.009 18.223 1.00 43.28 281 VAL A C 1
ATOM 2245 O O . VAL A 1 282 ? 15.087 -24.452 19.108 1.00 50.10 281 VAL A O 1
ATOM 2249 N N . LEU A 1 283 ? 15.514 -24.086 16.932 1.00 37.64 282 LEU A N 1
ATOM 2250 C CA . LEU A 1 283 ? 14.122 -24.309 16.580 1.00 37.44 282 LEU A CA 1
ATOM 2251 C C . LEU A 1 283 ? 13.671 -25.731 16.918 1.00 40.67 282 LEU A C 1
ATOM 2252 O O . LEU A 1 283 ? 12.553 -25.929 17.419 1.00 43.20 282 LEU A O 1
ATOM 2257 N N . ILE A 1 284 ? 14.529 -26.698 16.671 1.00 40.44 283 ILE A N 1
ATOM 2258 C CA . ILE A 1 284 ? 14.160 -28.117 16.783 1.00 47.22 283 ILE A CA 1
ATOM 2259 C C . ILE A 1 284 ? 13.643 -28.456 18.179 1.00 43.51 283 ILE A C 1
ATOM 2260 O O . ILE A 1 284 ? 12.613 -29.126 18.321 1.00 42.91 283 ILE A O 1
ATOM 2265 N N . GLY A 1 285 ? 14.326 -27.941 19.187 1.00 42.70 284 GLY A N 1
ATOM 2266 C CA . GLY A 1 285 ? 13.986 -28.082 20.574 1.00 44.17 284 GLY A CA 1
ATOM 2267 C C . GLY A 1 285 ? 12.727 -27.387 21.054 1.00 45.50 284 GLY A C 1
ATOM 2268 O O . GLY A 1 285 ? 12.275 -27.782 22.129 1.00 45.90 284 GLY A O 1
ATOM 2269 N N . LEU A 1 286 ? 12.125 -26.415 20.378 1.00 38.78 285 LEU A N 1
ATOM 2270 C CA . LEU A 1 286 ? 10.908 -25.804 20.900 1.00 37.48 285 LEU A CA 1
ATOM 2271 C C . LEU A 1 286 ? 9.842 -26.911 20.998 1.00 38.11 285 LEU A C 1
ATOM 2272 O O . LEU A 1 286 ? 9.657 -27.682 20.039 1.00 34.83 285 LEU A O 1
ATOM 2277 N N . PRO A 1 287 ? 8.963 -26.752 21.960 1.00 33.50 286 PRO A N 1
ATOM 2278 C CA . PRO A 1 287 ? 7.764 -27.573 22.057 1.00 37.40 286 PRO A CA 1
ATOM 2279 C C . PRO A 1 287 ? 6.928 -27.367 20.815 1.00 38.67 286 PRO A C 1
ATOM 2280 O O . PRO A 1 287 ? 6.917 -26.217 20.292 1.00 34.91 286 PRO A O 1
ATOM 2284 N N . LEU A 1 288 ? 6.094 -28.358 20.481 1.00 33.93 287 LEU A N 1
ATOM 2285 C CA . LEU A 1 288 ? 5.190 -28.247 19.362 1.00 35.01 287 LEU A CA 1
ATOM 2286 C C . LEU A 1 288 ? 4.414 -26.940 19.269 1.00 35.47 287 LEU A C 1
ATOM 2287 O O . LEU A 1 288 ? 4.324 -26.306 18.217 1.00 33.24 287 LEU A O 1
ATOM 2292 N N . HIS A 1 289 ? 3.629 -26.572 20.268 1.00 32.24 288 HIS A N 1
ATOM 2293 C CA . HIS A 1 289 ? 2.789 -25.397 20.233 1.00 33.45 288 HIS A CA 1
ATOM 2294 C C . HIS A 1 289 ? 3.600 -24.079 20.166 1.00 32.91 288 HIS A C 1
ATOM 2295 O O . HIS A 1 289 ? 3.014 -23.103 19.755 1.00 30.70 288 HIS A O 1
ATOM 2302 N N . GLU A 1 290 ? 4.793 -24.029 20.689 1.00 33.36 289 GLU A N 1
ATOM 2303 C CA . GLU A 1 290 ? 5.679 -22.868 20.544 1.00 36.36 289 GLU A CA 1
ATOM 2304 C C . GLU A 1 290 ? 6.139 -22.745 19.093 1.00 33.17 289 GLU A C 1
ATOM 2305 O O . GLU A 1 290 ? 6.256 -21.633 18.576 1.00 30.85 289 GLU A O 1
ATOM 2311 N N . LYS A 1 291 ? 6.426 -23.853 18.397 1.00 31.38 290 LYS A N 1
ATOM 2312 C CA . LYS A 1 291 ? 6.635 -23.884 16.969 1.00 36.32 290 LYS A CA 1
ATOM 2313 C C . LYS A 1 291 ? 5.438 -23.364 16.195 1.00 35.28 290 LYS A C 1
ATOM 2314 O O . LYS A 1 291 ? 5.551 -22.533 15.295 1.00 31.87 290 LYS A O 1
ATOM 2320 N N . LEU A 1 292 ? 4.234 -23.811 16.521 1.00 30.14 291 LEU A N 1
ATOM 2321 C CA . LEU A 1 292 ? 3.010 -23.393 15.891 1.00 27.50 291 LEU A CA 1
ATOM 2322 C C . LEU A 1 292 ? 2.794 -21.892 16.151 1.00 31.19 291 LEU A C 1
ATOM 2323 O O . LEU A 1 292 ? 2.364 -21.188 15.237 1.00 34.85 291 LEU A O 1
ATOM 2328 N N . PHE A 1 293 ? 3.042 -21.458 17.369 1.00 30.48 292 PHE A N 1
ATOM 2329 C CA . PHE A 1 293 ? 2.890 -20.033 17.672 1.00 29.35 292 PHE A CA 1
ATOM 2330 C C . PHE A 1 293 ? 3.967 -19.214 16.880 1.00 30.74 292 PHE A C 1
ATOM 2331 O O . PHE A 1 293 ? 3.583 -18.183 16.354 1.00 33.57 292 PHE A O 1
ATOM 2339 N N . LEU A 1 294 ? 5.190 -19.714 16.776 1.00 30.99 293 LEU A N 1
ATOM 2340 C CA . LEU A 1 294 ? 6.189 -18.977 15.990 1.00 35.00 293 LEU A CA 1
ATOM 2341 C C . LEU A 1 294 ? 5.780 -18.953 14.532 1.00 38.27 293 LEU A C 1
ATOM 2342 O O . LEU A 1 294 ? 5.720 -17.877 13.881 1.00 33.85 293 LEU A O 1
ATOM 2347 N N . LEU A 1 295 ? 5.293 -20.121 14.005 1.00 34.01 294 LEU A N 1
ATOM 2348 C CA . LEU A 1 295 ? 4.716 -20.107 12.671 1.00 34.70 294 LEU A CA 1
ATOM 2349 C C . LEU A 1 295 ? 3.618 -19.080 12.545 1.00 35.05 294 LEU A C 1
ATOM 2350 O O . LEU A 1 295 ? 3.502 -18.362 11.513 1.00 37.62 294 LEU A O 1
ATOM 2355 N N . ALA A 1 296 ? 2.764 -18.926 13.566 1.00 30.08 295 ALA A N 1
ATOM 2356 C CA . ALA A 1 296 ? 1.678 -17.976 13.465 1.00 34.30 295 ALA A CA 1
ATOM 2357 C C . ALA A 1 296 ? 2.235 -16.510 13.345 1.00 35.65 295 ALA A C 1
ATOM 2358 O O . ALA A 1 296 ? 1.557 -15.631 12.811 1.00 34.95 295 ALA A O 1
ATOM 2360 N N . ILE A 1 297 ? 3.191 -16.190 14.184 1.00 32.38 296 ILE A N 1
ATOM 2361 C CA . ILE A 1 297 ? 3.799 -14.833 14.194 1.00 34.99 296 ILE A CA 1
ATOM 2362 C C . ILE A 1 297 ? 4.384 -14.597 12.806 1.00 32.07 296 ILE A C 1
ATOM 2363 O O . ILE A 1 297 ? 4.185 -13.563 12.178 1.00 39.84 296 ILE A O 1
ATOM 2368 N N . VAL A 1 298 ? 5.141 -15.525 12.251 1.00 29.72 297 VAL A N 1
ATOM 2369 C CA . VAL A 1 298 ? 5.624 -15.498 10.900 1.00 34.28 297 VAL A CA 1
ATOM 2370 C C . VAL A 1 298 ? 4.519 -15.224 9.891 1.00 39.05 297 VAL A C 1
ATOM 2371 O O . VAL A 1 298 ? 4.690 -14.359 8.989 1.00 33.53 297 VAL A O 1
ATOM 2375 N N . ARG A 1 299 ? 3.376 -15.917 9.962 1.00 33.61 298 ARG A N 1
ATOM 2376 C CA . ARG A 1 299 ? 2.268 -15.669 9.038 1.00 34.52 298 ARG A CA 1
ATOM 2377 C C . ARG A 1 299 ? 1.593 -14.317 9.179 1.00 36.72 298 ARG A C 1
ATOM 2378 O O . ARG A 1 299 ? 1.287 -13.628 8.151 1.00 40.23 298 ARG A O 1
ATOM 2386 N N . SER A 1 300 ? 1.415 -13.791 10.367 1.00 32.04 299 SER A N 1
ATOM 2387 C CA . SER A 1 300 ? 0.825 -12.487 10.542 1.00 34.07 299 SER A CA 1
ATOM 2388 C C . SER A 1 300 ? 1.799 -11.397 9.958 1.00 38.62 299 SER A C 1
ATOM 2389 O O . SER A 1 300 ? 1.275 -10.381 9.521 1.00 38.38 299 SER A O 1
ATOM 2392 N N . LEU A 1 301 ? 3.079 -11.573 10.176 1.00 37.20 300 LEU A N 1
ATOM 2393 C CA . LEU A 1 301 ? 4.069 -10.558 9.755 1.00 40.63 300 LEU A CA 1
ATOM 2394 C C . LEU A 1 301 ? 4.204 -10.545 8.245 1.00 41.02 300 LEU A C 1
ATOM 2395 O O . LEU A 1 301 ? 4.277 -9.480 7.619 1.00 42.78 300 LEU A O 1
ATOM 2400 N N . LYS A 1 302 ? 4.104 -11.705 7.576 1.00 38.17 301 LYS A N 1
ATOM 2401 C CA . LYS A 1 302 ? 4.001 -11.793 6.138 1.00 45.85 301 LYS A CA 1
ATOM 2402 C C . LYS A 1 302 ? 2.802 -11.046 5.578 1.00 49.76 301 LYS A C 1
ATOM 2403 O O . LYS A 1 302 ? 2.911 -10.430 4.515 1.00 49.81 301 LYS A O 1
ATOM 2409 N N . ILE A 1 303 ? 1.671 -11.114 6.245 1.00 51.22 302 ILE A N 1
ATOM 2410 C CA . ILE A 1 303 ? 0.448 -10.423 5.881 1.00 52.88 302 ILE A CA 1
ATOM 2411 C C . ILE A 1 303 ? 0.562 -8.934 6.186 1.00 51.94 302 ILE A C 1
ATOM 2412 O O . ILE A 1 303 ? 0.093 -8.100 5.409 1.00 53.07 302 ILE A O 1
ATOM 2417 N N . SER A 1 304 ? 1.019 -8.561 7.375 1.00 46.49 303 SER A N 1
ATOM 2418 C CA . SER A 1 304 ? 1.081 -7.150 7.716 1.00 49.51 303 SER A CA 1
ATOM 2419 C C . SER A 1 304 ? 2.044 -6.376 6.804 1.00 47.99 303 SER A C 1
ATOM 2420 O O . SER A 1 304 ? 1.815 -5.181 6.618 1.00 49.59 303 SER A O 1
ATOM 2423 N N . HIS A 1 305 ? 3.172 -6.902 6.378 1.00 47.09 304 HIS A N 1
ATOM 2424 C CA . HIS A 1 305 ? 4.237 -6.158 5.722 1.00 52.97 304 HIS A CA 1
ATOM 2425 C C . HIS A 1 305 ? 4.731 -5.011 6.613 1.00 53.15 304 HIS A C 1
ATOM 2426 O O . HIS A 1 305 ? 5.352 -4.018 6.194 1.00 50.65 304 HIS A O 1
ATOM 2433 N N . THR A 1 306 ? 4.652 -5.220 7.912 1.00 46.10 305 THR A N 1
ATOM 2434 C CA . THR A 1 306 ? 4.819 -4.167 8.924 1.00 46.30 305 THR A CA 1
ATOM 2435 C C . THR A 1 306 ? 5.837 -4.724 9.877 1.00 44.75 305 THR A C 1
ATOM 2436 O O . THR A 1 306 ? 6.043 -5.955 9.851 1.00 43.80 305 THR A O 1
ATOM 2440 N N . PRO A 1 307 ? 6.759 -3.926 10.394 1.00 45.54 306 PRO A N 1
ATOM 2441 C CA . PRO A 1 307 ? 7.776 -4.433 11.317 1.00 43.99 306 PRO A CA 1
ATOM 2442 C C . PRO A 1 307 ? 7.156 -5.180 12.502 1.00 41.90 306 PRO A C 1
ATOM 2443 O O . PRO A 1 307 ? 7.694 -6.212 12.941 1.00 41.64 306 PRO A O 1
ATOM 2447 N N . TYR A 1 308 ? 6.077 -4.662 13.085 1.00 40.51 307 TYR A N 1
ATOM 2448 C CA . TYR A 1 308 ? 5.486 -5.305 14.259 1.00 41.11 307 TYR A CA 1
ATOM 2449 C C . TYR A 1 308 ? 4.051 -5.790 14.073 1.00 41.36 307 TYR A C 1
ATOM 2450 O O . TYR A 1 308 ? 3.292 -5.294 13.236 1.00 39.90 307 TYR A O 1
ATOM 2459 N N . ILE A 1 309 ? 3.719 -6.899 14.766 1.00 42.45 308 ILE A N 1
ATOM 2460 C CA . ILE A 1 309 ? 2.300 -7.301 14.826 1.00 40.76 308 ILE A CA 1
ATOM 2461 C C . ILE A 1 309 ? 1.985 -7.434 16.308 1.00 40.78 308 ILE A C 1
ATOM 2462 O O . ILE A 1 309 ? 2.832 -7.500 17.202 1.00 41.03 308 ILE A O 1
ATOM 2467 N N . THR A 1 310 ? 0.726 -7.327 16.660 1.00 34.27 309 THR A N 1
ATOM 2468 C CA . THR A 1 310 ? 0.305 -7.337 18.056 1.00 37.57 309 THR A CA 1
ATOM 2469 C C . THR A 1 310 ? 0.232 -8.760 18.598 1.00 36.47 309 THR A C 1
ATOM 2470 O O . THR A 1 310 ? 0.105 -9.679 17.790 1.00 37.31 309 THR A O 1
ATOM 2474 N N . PHE A 1 311 ? 0.243 -8.994 19.884 1.00 37.68 310 PHE A N 1
ATOM 2475 C CA . PHE A 1 311 ? 0.050 -10.312 20.481 1.00 41.70 310 PHE A CA 1
ATOM 2476 C C . PHE A 1 311 ? -1.322 -10.859 20.082 1.00 44.39 310 PHE A C 1
ATOM 2477 O O . PHE A 1 311 ? -1.430 -12.032 19.699 1.00 38.28 310 PHE A O 1
ATOM 2485 N N . GLY A 1 312 ? -2.359 -10.023 20.037 1.00 46.66 311 GLY A N 1
ATOM 2486 C CA . GLY A 1 312 ? -3.686 -10.456 19.614 1.00 47.41 311 GLY A CA 1
ATOM 2487 C C . GLY A 1 312 ? -3.722 -10.964 18.187 1.00 49.77 311 GLY A C 1
ATOM 2488 O O . GLY A 1 312 ? -4.381 -11.950 17.791 1.00 45.16 311 GLY A O 1
ATOM 2489 N N . ASP A 1 313 ? -2.985 -10.265 17.294 1.00 45.46 312 ASP A N 1
ATOM 2490 C CA . ASP A 1 313 ? -2.838 -10.713 15.927 1.00 41.74 312 ASP A CA 1
ATOM 2491 C C . ASP A 1 313 ? -2.249 -12.128 15.891 1.00 37.13 312 ASP A C 1
ATOM 2492 O O . ASP A 1 313 ? -2.668 -12.968 15.082 1.00 38.55 312 ASP A O 1
ATOM 2497 N N . ALA A 1 314 ? -1.122 -12.307 16.573 1.00 35.04 313 ALA A N 1
ATOM 2498 C CA . ALA A 1 314 ? -0.444 -13.605 16.564 1.00 36.90 313 ALA A CA 1
ATOM 2499 C C . ALA A 1 314 ? -1.394 -14.728 17.086 1.00 36.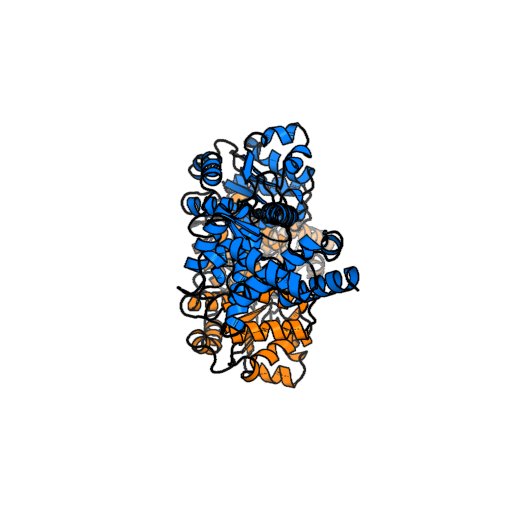45 313 ALA A C 1
ATOM 2500 O O . ALA A 1 314 ? -1.291 -15.874 16.661 1.00 33.57 313 ALA A O 1
ATOM 2502 N N . GLU A 1 315 ? -2.130 -14.447 18.131 1.00 38.67 314 GLU A N 1
ATOM 2503 C CA . GLU A 1 315 ? -3.057 -15.422 18.737 1.00 44.48 314 GLU A CA 1
ATOM 2504 C C . GLU A 1 315 ? -4.212 -15.755 17.803 1.00 43.85 314 GLU A C 1
ATOM 2505 O O . GLU A 1 315 ? -4.394 -16.946 17.474 1.00 44.72 314 GLU A O 1
ATOM 2511 N N . GLU A 1 316 ? -4.752 -14.778 17.071 1.00 41.75 315 GLU A N 1
ATOM 2512 C CA . GLU A 1 316 ? -5.752 -15.115 16.056 1.00 40.51 315 GLU A CA 1
ATOM 2513 C C . GLU A 1 316 ? -5.158 -15.903 14.919 1.00 43.81 315 GLU A C 1
ATOM 2514 O O . GLU A 1 316 ? -5.756 -16.839 14.354 1.00 43.34 315 GLU A O 1
ATOM 2520 N N . SER A 1 317 ? -3.921 -15.600 14.520 1.00 39.87 316 SER A N 1
ATOM 2521 C CA . SER A 1 317 ? -3.233 -16.352 13.486 1.00 38.54 316 SER A CA 1
ATOM 2522 C C . SER A 1 317 ? -3.011 -17.802 13.967 1.00 37.15 316 SER A C 1
ATOM 2523 O O . SER A 1 317 ? -2.993 -18.738 13.156 1.00 36.67 316 SER A O 1
ATOM 2526 N N . TYR A 1 318 ? -2.600 -17.923 15.211 1.00 36.10 317 TYR A N 1
ATOM 2527 C CA . TYR A 1 318 ? -2.259 -19.183 15.854 1.00 35.30 317 TYR A CA 1
ATOM 2528 C C . TYR A 1 318 ? -3.480 -20.130 15.922 1.00 35.69 317 TYR A C 1
ATOM 2529 O O . TYR A 1 318 ? -3.362 -21.311 15.602 1.00 37.71 317 TYR A O 1
ATOM 2538 N N . LYS A 1 319 ? -4.662 -19.587 16.174 1.00 39.64 318 LYS A N 1
ATOM 2539 C CA . LYS A 1 319 ? -5.879 -20.434 16.083 1.00 45.04 318 LYS A CA 1
ATOM 2540 C C . LYS A 1 319 ? -6.090 -21.015 14.701 1.00 45.94 318 LYS A C 1
ATOM 2541 O O . LYS A 1 319 ? -6.368 -22.216 14.497 1.00 41.33 318 LYS A O 1
ATOM 2547 N N . ILE A 1 320 ? -5.855 -20.212 13.651 1.00 40.87 319 ILE A N 1
ATOM 2548 C CA . ILE A 1 320 ? -5.955 -20.676 12.292 1.00 42.10 319 ILE A CA 1
ATOM 2549 C C . ILE A 1 320 ? -4.901 -21.723 12.007 1.00 39.64 319 ILE A C 1
ATOM 2550 O O . ILE A 1 320 ? -5.203 -22.742 11.370 1.00 38.85 319 ILE A O 1
ATOM 2555 N N . VAL A 1 321 ? -3.649 -21.471 12.409 1.00 37.12 320 VAL A N 1
ATOM 2556 C CA . VAL A 1 321 ? -2.569 -22.400 12.183 1.00 33.14 320 VAL A CA 1
ATOM 2557 C C . VAL A 1 321 ? -2.943 -23.775 12.824 1.00 36.04 320 VAL A C 1
ATOM 2558 O O . VAL A 1 321 ? -2.614 -24.858 12.264 1.00 32.80 320 VAL A O 1
ATOM 2562 N N . CYS A 1 322 ? -3.344 -23.734 14.074 1.00 36.26 321 CYS A N 1
ATOM 2563 C CA . CYS A 1 322 ? -3.685 -24.963 14.813 1.00 41.33 321 CYS A CA 1
ATOM 2564 C C . CYS A 1 322 ? -4.711 -25.828 14.086 1.00 42.11 321 CYS A C 1
ATOM 2565 O O . CYS A 1 322 ? -4.381 -27.003 13.862 1.00 43.08 321 CYS A O 1
ATOM 2568 N N . GLU A 1 323 ? -5.811 -25.259 13.613 1.00 42.29 322 GLU A N 1
ATOM 2569 C CA . GLU A 1 323 ? -6.794 -25.990 12.845 1.00 45.58 322 GLU A CA 1
ATOM 2570 C C . GLU A 1 323 ? -6.297 -26.553 11.530 1.00 46.91 322 GLU A C 1
ATOM 2571 O O . GLU A 1 323 ? -6.463 -27.765 11.255 1.00 42.98 322 GLU A O 1
ATOM 2577 N N . GLU A 1 324 ? -5.375 -25.820 10.860 1.00 40.70 323 GLU A N 1
ATOM 2578 C CA . GLU A 1 324 ? -4.730 -26.394 9.696 1.00 41.93 323 GLU A CA 1
ATOM 2579 C C . GLU A 1 324 ? -4.009 -27.682 10.027 1.00 38.84 323 GLU A C 1
ATOM 2580 O O . GLU A 1 324 ? -3.880 -28.545 9.132 1.00 40.72 323 GLU A O 1
ATOM 2586 N N . TYR A 1 325 ? -3.256 -27.658 11.123 1.00 35.12 324 TYR A N 1
ATOM 2587 C CA . TYR A 1 325 ? -2.413 -28.807 11.438 1.00 34.56 324 TYR A CA 1
ATOM 2588 C C . TYR A 1 325 ? -3.166 -29.849 12.316 1.00 35.88 324 TYR A C 1
ATOM 2589 O O . TYR A 1 325 ? -2.510 -30.714 12.888 1.00 37.77 324 TYR A O 1
ATOM 2598 N N . GLY A 1 326 ? -4.452 -29.650 12.500 1.00 37.63 325 GLY A N 1
ATOM 2599 C CA . GLY A 1 326 ? -5.287 -30.602 13.248 1.00 42.62 325 GLY A CA 1
ATOM 2600 C C . GLY A 1 326 ? -5.113 -30.560 14.750 1.00 40.36 325 GLY A C 1
ATOM 2601 O O . GLY A 1 326 ? -5.221 -31.607 15.426 1.00 38.27 325 GLY A O 1
ATOM 2602 N N . GLU A 1 327 ? -4.725 -29.399 15.287 1.00 38.56 326 GLU A N 1
ATOM 2603 C CA . GLU A 1 327 ? 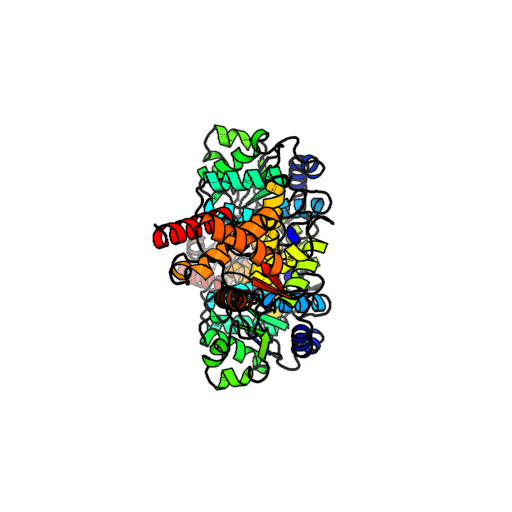-4.368 -29.300 16.693 1.00 36.71 326 GLU A CA 1
ATOM 2604 C C . GLU A 1 327 ? -5.336 -28.369 17.391 1.00 39.06 326 GLU A C 1
ATOM 2605 O O . GLU A 1 327 ? -5.810 -27.424 16.747 1.00 39.65 326 GLU A O 1
ATOM 2611 N N . ARG A 1 328 ? -5.562 -28.560 18.691 1.00 33.06 327 ARG A N 1
ATOM 2612 C CA . ARG A 1 328 ? -6.447 -27.625 19.398 1.00 38.79 327 ARG A CA 1
ATOM 2613 C C . ARG A 1 328 ? -5.493 -26.532 19.914 1.00 38.42 327 ARG A C 1
ATOM 2614 O O . ARG A 1 328 ? -4.431 -26.905 20.429 1.00 40.56 327 ARG A O 1
ATOM 2622 N N . PRO A 1 329 ? -5.952 -25.310 19.899 1.00 42.31 328 PRO A N 1
ATOM 2623 C CA . PRO A 1 329 ? -5.097 -24.198 20.321 1.00 42.37 328 PRO A CA 1
ATOM 2624 C C . PRO A 1 329 ? -4.952 -24.152 21.831 1.00 43.91 328 PRO A C 1
ATOM 2625 O O . PRO A 1 329 ? -5.948 -24.400 22.517 1.00 41.17 328 PRO A O 1
ATOM 2629 N N . ARG A 1 330 ? -3.765 -23.842 22.328 1.00 37.14 329 ARG A N 1
ATOM 2630 C CA . ARG A 1 330 ? -3.519 -23.634 23.716 1.00 38.59 329 ARG A CA 1
ATOM 2631 C C . ARG A 1 330 ? -4.122 -22.279 24.101 1.00 40.31 329 ARG A C 1
ATOM 2632 O O . ARG A 1 330 ? -4.415 -21.440 23.257 1.00 41.06 329 ARG A O 1
ATOM 2640 N N . VAL A 1 331 ? -4.131 -22.086 25.401 1.00 40.71 330 VAL A N 1
ATOM 2641 C CA . VAL A 1 331 ? -4.823 -20.898 25.946 1.00 45.65 330 VAL A CA 1
ATOM 2642 C C . VAL A 1 331 ? -3.906 -19.695 25.970 1.00 45.05 330 VAL A C 1
ATOM 2643 O O . VAL A 1 331 ? -2.703 -19.824 26.217 1.00 43.11 330 VAL A O 1
ATOM 2647 N N . HIS A 1 332 ? -4.504 -18.512 26.041 1.00 45.32 331 HIS A N 1
ATOM 2648 C CA . HIS A 1 332 ? -3.802 -17.245 26.097 1.00 48.86 331 HIS A CA 1
ATOM 2649 C C . HIS A 1 332 ? -2.604 -17.212 27.013 1.00 47.00 331 HIS A C 1
ATOM 2650 O O . HIS A 1 332 ? -1.534 -16.772 26.578 1.00 47.18 331 HIS A O 1
ATOM 2657 N N . SER A 1 333 ? -2.685 -17.636 28.276 1.00 44.11 332 SER A N 1
ATOM 2658 C CA . SER A 1 333 ? -1.556 -17.568 29.200 1.00 41.41 332 SER A CA 1
ATOM 2659 C C . SER A 1 333 ? -0.418 -18.477 28.800 1.00 42.50 332 SER A C 1
ATOM 2660 O O . SER A 1 333 ? 0.788 -18.203 28.968 1.00 43.45 332 SER A O 1
ATOM 2663 N N . GLN A 1 334 ? -0.787 -19.615 28.174 1.00 38.43 333 GLN A N 1
ATOM 2664 C CA . GLN A 1 334 ? 0.247 -20.479 27.626 1.00 40.83 333 GLN A CA 1
ATOM 2665 C C . GLN A 1 334 ? 0.951 -19.757 26.454 1.00 37.44 333 GLN A C 1
ATOM 2666 O O . GLN A 1 334 ? 2.184 -19.862 26.286 1.00 37.17 333 GLN A O 1
ATOM 2672 N N . LEU A 1 335 ? 0.201 -19.044 25.619 1.00 39.41 334 LEU A N 1
ATOM 2673 C CA . LEU A 1 335 ? 0.892 -18.392 24.468 1.00 38.94 334 LEU A CA 1
ATOM 2674 C C . LEU A 1 335 ? 1.915 -17.358 24.932 1.00 39.99 334 LEU A C 1
ATOM 2675 O O . LEU A 1 335 ? 2.959 -17.039 24.355 1.00 38.75 334 LEU A O 1
ATOM 2680 N N . TRP A 1 336 ? 1.520 -16.658 25.985 1.00 42.21 335 TRP A N 1
ATOM 2681 C CA . TRP A 1 336 ? 2.333 -15.685 26.697 1.00 41.16 335 TRP A CA 1
ATOM 2682 C C . TRP A 1 336 ? 3.641 -16.228 27.173 1.00 41.50 335 TRP A C 1
ATOM 2683 O O . TRP A 1 336 ? 4.710 -15.614 26.954 1.00 36.75 335 TRP A O 1
ATOM 2694 N N . SER A 1 337 ? 3.684 -17.436 27.759 1.00 40.45 336 SER A N 1
ATOM 2695 C CA . SER A 1 337 ? 4.954 -18.034 28.122 1.00 39.43 336 SER A CA 1
ATOM 2696 C C . SER A 1 337 ? 5.718 -18.444 26.867 1.00 35.38 336 SER A C 1
ATOM 2697 O O . SER A 1 337 ? 6.933 -18.451 26.980 1.00 39.47 336 SER A O 1
ATOM 2700 N N . TYR A 1 338 ? 5.048 -18.936 25.829 1.00 34.08 337 TYR A N 1
ATOM 2701 C CA . TYR A 1 338 ? 5.827 -19.261 24.629 1.00 33.87 337 TYR A CA 1
ATOM 2702 C C . TYR A 1 338 ? 6.479 -17.969 24.104 1.00 35.58 337 TYR A C 1
ATOM 2703 O O . TYR A 1 338 ? 7.605 -18.053 23.644 1.00 33.91 337 TYR A O 1
ATOM 2712 N N . LEU A 1 339 ? 5.711 -16.869 24.085 1.00 37.19 338 LEU A N 1
ATOM 2713 C CA . LEU A 1 339 ? 6.328 -15.621 23.585 1.00 38.80 338 LEU A CA 1
ATOM 2714 C C . LEU A 1 339 ? 7.525 -15.193 24.420 1.00 40.73 338 LEU A C 1
ATOM 2715 O O . LEU A 1 339 ? 8.575 -14.789 23.886 1.00 38.78 338 LEU A O 1
ATOM 2720 N N . ASN A 1 340 ? 7.393 -15.301 25.750 1.00 40.56 339 ASN A N 1
ATOM 2721 C CA . ASN A 1 340 ? 8.526 -15.054 26.632 1.00 39.22 339 ASN A CA 1
ATOM 2722 C C . ASN A 1 340 ? 9.754 -15.877 26.301 1.00 41.42 339 ASN A C 1
ATOM 2723 O O . ASN A 1 340 ? 10.867 -15.368 26.382 1.00 39.72 339 ASN A O 1
ATOM 2728 N N . ASP A 1 341 ? 9.544 -17.183 26.047 1.00 37.46 340 ASP A N 1
ATOM 2729 C CA . ASP A 1 341 ? 10.672 -18.052 25.697 1.00 38.95 340 ASP A CA 1
ATOM 2730 C C . ASP A 1 341 ? 11.288 -17.675 24.360 1.00 37.33 340 ASP A C 1
ATOM 2731 O O . ASP A 1 341 ? 12.520 -17.622 24.168 1.00 36.09 340 ASP A O 1
ATOM 2736 N N . LEU A 1 342 ? 10.466 -17.406 23.349 1.00 34.03 341 LEU A N 1
ATOM 2737 C CA . LEU A 1 342 ? 11.012 -17.018 22.022 1.00 34.67 341 LEU A CA 1
ATOM 2738 C C . LEU A 1 342 ? 11.783 -15.698 22.157 1.00 37.04 341 LEU A C 1
ATOM 2739 O O . LEU A 1 342 ? 12.880 -15.569 21.595 1.00 37.52 341 LEU A O 1
ATOM 2744 N N . ARG A 1 343 ? 11.290 -14.786 22.990 1.00 34.29 342 ARG A N 1
ATOM 2745 C CA . ARG A 1 343 ? 12.024 -13.532 23.205 1.00 38.86 342 ARG A CA 1
ATOM 2746 C C . ARG A 1 343 ? 13.364 -13.783 23.900 1.00 41.20 342 ARG A C 1
ATOM 2747 O O . ARG A 1 343 ? 14.419 -13.295 23.508 1.00 39.27 342 ARG A O 1
ATOM 2755 N N . GLU A 1 344 ? 13.371 -14.611 24.933 1.00 41.57 343 GLU A N 1
ATOM 2756 C CA . GLU A 1 344 ? 14.590 -14.964 25.689 1.00 42.79 343 GLU A CA 1
ATOM 2757 C C . GLU A 1 344 ? 15.624 -15.606 24.800 1.00 45.04 343 GLU A C 1
ATOM 2758 O O . GLU A 1 344 ? 16.837 -15.365 24.918 1.00 43.31 343 GLU A O 1
ATOM 2764 N N . LYS A 1 345 ? 15.171 -16.403 23.805 1.00 41.72 344 LYS A N 1
ATOM 2765 C CA . LYS A 1 345 ? 16.123 -17.020 22.893 1.00 40.68 344 LYS A CA 1
ATOM 2766 C C . LYS A 1 345 ? 16.550 -16.106 21.750 1.00 41.44 344 LYS A C 1
ATOM 2767 O O . LYS A 1 345 ? 17.309 -16.556 20.894 1.00 40.72 344 LYS A O 1
ATOM 2773 N N . GLY A 1 346 ? 16.024 -14.889 21.620 1.00 42.14 345 GLY A N 1
ATOM 2774 C CA . GLY A 1 346 ? 16.491 -14.042 20.501 1.00 44.60 345 GLY A CA 1
ATOM 2775 C C . GLY A 1 346 ? 15.817 -14.395 19.189 1.00 41.94 345 GLY A C 1
ATOM 2776 O O . GLY A 1 346 ? 16.174 -13.840 18.143 1.00 40.10 345 GLY A O 1
ATOM 2777 N N . ILE A 1 347 ? 14.739 -15.200 19.233 1.00 36.14 346 ILE A N 1
ATOM 2778 C CA . ILE A 1 347 ? 14.049 -15.584 18.005 1.00 36.60 346 ILE A CA 1
ATOM 2779 C C . ILE A 1 347 ? 13.130 -14.497 17.513 1.00 33.39 346 ILE A C 1
ATOM 2780 O O . ILE A 1 347 ? 12.933 -14.257 16.321 1.00 35.58 346 ILE A O 1
ATOM 2785 N N . VAL A 1 348 ? 12.477 -13.810 18.458 1.00 32.78 347 VAL A N 1
ATOM 2786 C CA . VAL A 1 348 ? 11.535 -12.722 18.205 1.00 34.94 347 VAL A CA 1
ATOM 2787 C C . VAL A 1 348 ? 11.953 -11.524 19.069 1.00 34.84 347 VAL A C 1
ATOM 2788 O O . VAL A 1 348 ? 12.698 -11.756 20.029 1.00 36.64 347 VAL A O 1
ATOM 2792 N N . GLU A 1 349 ? 11.560 -10.309 18.703 1.00 32.49 348 GLU A N 1
ATOM 2793 C CA . GLU A 1 349 ? 11.801 -9.181 19.615 1.00 36.57 348 GLU A CA 1
ATOM 2794 C C . GLU A 1 349 ? 10.472 -8.621 20.008 1.00 33.29 348 GLU A C 1
ATOM 2795 O O . GLU A 1 349 ? 9.546 -8.673 19.174 1.00 37.66 348 GLU A O 1
ATOM 2801 N N . THR A 1 350 ? 10.285 -8.105 21.220 1.00 32.30 349 THR A N 1
ATOM 2802 C CA . THR A 1 350 ? 8.976 -7.545 21.551 1.00 37.09 349 THR A CA 1
ATOM 2803 C C . THR A 1 350 ? 9.155 -6.137 22.103 1.00 41.05 349 THR A C 1
ATOM 2804 O O . THR A 1 350 ? 10.222 -5.831 22.628 1.00 40.88 349 THR A O 1
ATOM 2808 N N . ARG A 1 351 ? 8.121 -5.329 22.019 1.00 43.86 350 ARG A N 1
ATOM 2809 C CA . ARG A 1 351 ? 8.166 -3.984 22.575 1.00 52.03 350 ARG A CA 1
ATOM 2810 C C . ARG A 1 351 ? 6.734 -3.700 23.071 1.00 50.74 350 ARG A C 1
ATOM 2811 O O . ARG A 1 351 ? 5.801 -4.128 22.402 1.00 47.61 350 ARG A O 1
ATOM 2819 N N . GLN A 1 352 ? 6.654 -2.823 24.037 1.00 50.34 351 GLN A N 1
ATOM 2820 C CA . GLN A 1 352 ? 5.352 -2.385 24.528 1.00 57.05 351 GLN A CA 1
ATOM 2821 C C . GLN A 1 352 ? 4.833 -1.276 23.617 1.00 61.43 351 GLN A C 1
ATOM 2822 O O . GLN A 1 352 ? 5.591 -0.448 23.103 1.00 59.51 351 GLN A O 1
ATOM 2828 N N . ASN A 1 353 ? 3.538 -1.280 23.377 1.00 62.76 352 ASN A N 1
ATOM 2829 C CA . ASN A 1 353 ? 2.859 -0.245 22.612 1.00 70.08 352 ASN A CA 1
ATOM 2830 C C . ASN A 1 353 ? 2.448 0.892 23.574 1.00 73.15 352 ASN A C 1
ATOM 2831 O O . ASN A 1 353 ? 1.740 0.483 24.532 1.00 75.54 352 ASN A O 1
ATOM 2836 N N . THR A 1 363 ? -1.133 -4.058 23.712 1.00 64.06 362 THR A N 1
ATOM 2837 C CA . THR A 1 363 ? 0.062 -3.341 24.104 1.00 62.47 362 THR A CA 1
ATOM 2838 C C . THR A 1 363 ? 1.351 -4.090 23.760 1.00 59.78 362 THR A C 1
ATOM 2839 O O . THR A 1 363 ? 2.371 -3.380 23.659 1.00 61.51 362 THR A O 1
ATOM 2843 N N . THR A 1 364 ? 1.339 -5.405 23.560 1.00 52.40 363 THR A N 1
ATOM 2844 C CA . THR A 1 364 ? 2.623 -6.056 23.251 1.00 46.91 363 THR A CA 1
ATOM 2845 C C . THR A 1 364 ? 2.812 -6.160 21.756 1.00 44.22 363 THR A C 1
ATOM 2846 O O . THR A 1 364 ? 1.932 -6.730 21.092 1.00 40.00 363 THR A O 1
ATOM 2850 N N . LEU A 1 365 ? 3.991 -5.747 21.250 1.00 38.49 364 LEU A N 1
ATOM 2851 C CA . LEU A 1 365 ? 4.250 -5.814 19.844 1.00 36.04 364 LEU A CA 1
ATOM 2852 C C . LEU A 1 365 ? 5.336 -6.838 19.565 1.00 34.85 364 LEU A C 1
ATOM 2853 O O . LEU A 1 365 ? 6.249 -6.982 20.361 1.00 36.81 364 LEU A O 1
ATOM 2858 N N . ILE A 1 366 ? 5.203 -7.529 18.441 1.00 34.20 365 ILE A N 1
ATOM 2859 C CA . ILE A 1 366 ? 6.184 -8.567 18.130 1.00 35.21 365 ILE A CA 1
ATOM 2860 C C . ILE A 1 366 ? 6.814 -8.354 16.767 1.00 32.96 365 ILE A C 1
ATOM 2861 O O . ILE A 1 366 ? 6.140 -8.150 15.745 1.00 37.03 365 ILE A O 1
ATOM 2866 N N . SER A 1 367 ? 8.118 -8.588 16.737 1.00 33.34 366 SER A N 1
ATOM 2867 C CA . SER A 1 367 ? 8.806 -8.496 15.453 1.00 32.73 366 SER A CA 1
ATOM 2868 C C . SER A 1 367 ? 9.752 -9.657 15.296 1.00 27.97 366 SER A C 1
ATOM 2869 O O . SER A 1 367 ? 10.249 -10.227 16.283 1.00 36.32 366 SER A O 1
ATOM 2872 N N . ILE A 1 368 ? 10.042 -10.053 14.095 1.00 28.90 367 ILE A N 1
ATOM 2873 C CA . ILE A 1 368 ? 11.104 -10.999 13.808 1.00 31.16 367 ILE A CA 1
ATOM 2874 C C . ILE A 1 368 ? 12.071 -10.162 12.900 1.00 34.90 367 ILE A C 1
ATOM 2875 O O . ILE A 1 368 ? 11.916 -10.163 11.676 1.00 36.48 367 ILE A O 1
ATOM 2880 N N . GLY A 1 369 ? 13.190 -9.741 13.479 1.00 38.94 368 GLY A N 1
ATOM 2881 C CA . GLY A 1 369 ? 14.083 -8.881 12.672 1.00 38.73 368 GLY A CA 1
ATOM 2882 C C . GLY A 1 369 ? 15.325 -9.582 12.158 1.00 38.36 368 GLY A C 1
ATOM 2883 O O . GLY A 1 369 ? 16.031 -8.976 11.315 1.00 37.39 368 GLY A O 1
ATOM 2884 N N . THR A 1 370 ? 15.624 -10.780 12.668 1.00 34.06 369 THR A N 1
ATOM 2885 C CA . THR A 1 370 ? 16.889 -11.412 12.304 1.00 33.26 369 THR A CA 1
ATOM 2886 C C . THR A 1 370 ? 16.888 -12.449 11.193 1.00 38.45 369 THR A C 1
ATOM 2887 O O . THR A 1 370 ? 17.979 -12.945 10.853 1.00 38.13 369 THR A O 1
ATOM 2891 N N . GLU A 1 371 ? 15.732 -12.805 10.639 1.00 36.88 370 GLU A N 1
ATOM 2892 C CA . GLU A 1 371 ? 15.689 -13.815 9.590 1.00 38.54 370 GLU A CA 1
ATOM 2893 C C . GLU A 1 371 ? 14.613 -13.569 8.562 1.00 34.24 370 GLU A C 1
ATOM 2894 O O . GLU A 1 371 ? 13.482 -13.245 8.961 1.00 37.94 370 GLU A O 1
ATOM 2900 N N . PRO A 1 372 ? 14.917 -13.670 7.280 1.00 37.26 371 PRO A N 1
ATOM 2901 C CA . PRO A 1 372 ? 13.950 -13.445 6.211 1.00 35.21 371 PRO A CA 1
ATOM 2902 C C . PRO A 1 372 ? 12.800 -14.453 6.417 1.00 39.28 371 PRO A C 1
ATOM 2903 O O . PRO A 1 372 ? 13.092 -15.579 6.840 1.00 37.29 371 PRO A O 1
ATOM 2907 N N . LEU A 1 373 ? 11.571 -14.022 6.290 1.00 37.74 372 LEU A N 1
ATOM 2908 C CA . LEU A 1 373 ? 10.430 -14.865 6.673 1.00 41.44 372 LEU A CA 1
ATOM 2909 C C . LEU A 1 373 ? 10.131 -16.049 5.774 1.00 45.03 372 LEU A C 1
ATOM 2910 O O . LEU A 1 373 ? 9.658 -17.113 6.270 1.00 41.51 372 LEU A O 1
ATOM 2915 N N . ASP A 1 374 ? 10.559 -16.018 4.512 1.00 39.74 373 ASP A N 1
ATOM 2916 C CA . ASP A 1 374 ? 10.249 -17.114 3.599 1.00 43.74 373 ASP A CA 1
ATOM 2917 C C . ASP A 1 374 ? 11.058 -18.335 3.988 1.00 41.85 373 ASP A C 1
ATOM 2918 O O . ASP A 1 374 ? 10.475 -19.421 4.182 1.00 44.71 373 ASP A O 1
ATOM 2923 N N . THR A 1 375 ? 12.294 -18.099 4.407 1.00 39.11 374 THR A N 1
ATOM 2924 C CA . THR A 1 375 ? 13.166 -19.200 4.782 1.00 42.05 374 THR A CA 1
ATOM 2925 C C . THR A 1 375 ? 12.878 -19.682 6.214 1.00 43.65 374 THR A C 1
ATOM 2926 O O . THR A 1 375 ? 12.888 -20.900 6.451 1.00 38.37 374 THR A O 1
ATOM 2930 N N . LEU A 1 376 ? 12.479 -18.777 7.098 1.00 37.41 375 LEU A N 1
ATOM 2931 C CA . LEU A 1 376 ? 12.145 -19.182 8.463 1.00 41.50 375 LEU A CA 1
ATOM 2932 C C . LEU A 1 376 ? 10.889 -20.069 8.416 1.00 36.63 375 LEU A C 1
ATOM 2933 O O . LEU A 1 376 ? 10.740 -21.029 9.147 1.00 38.91 375 LEU A O 1
ATOM 2938 N N . GLU A 1 377 ? 9.880 -19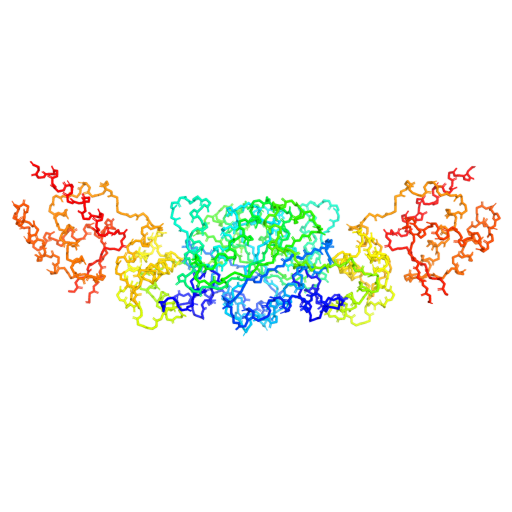.545 7.747 1.00 35.73 376 GLU A N 1
ATOM 2939 C CA . GLU A 1 377 ? 8.635 -20.193 7.454 1.00 38.82 376 GLU A CA 1
ATOM 2940 C C . GLU A 1 377 ? 8.803 -21.593 6.872 1.00 42.73 376 GLU A C 1
ATOM 2941 O O . GLU A 1 377 ? 8.195 -22.529 7.438 1.00 39.12 376 GLU A O 1
ATOM 2947 N N . ALA A 1 378 ? 9.711 -21.811 5.946 1.00 40.51 377 ALA A N 1
ATOM 2948 C CA . ALA A 1 378 ? 10.011 -23.125 5.412 1.00 44.22 377 ALA A CA 1
ATOM 2949 C C . ALA A 1 378 ? 10.636 -24.044 6.446 1.00 42.78 377 ALA A C 1
ATOM 2950 O O . ALA A 1 378 ? 10.375 -25.268 6.416 1.00 42.19 377 ALA A O 1
ATOM 2952 N N . VAL A 1 379 ? 11.597 -23.571 7.230 1.00 36.63 378 VAL A N 1
ATOM 2953 C CA . VAL A 1 379 ? 12.267 -24.437 8.187 1.00 39.88 378 VAL A CA 1
ATOM 2954 C C . VAL A 1 379 ? 11.317 -24.845 9.335 1.00 40.40 378 VAL A C 1
ATOM 2955 O O . VAL A 1 379 ? 11.296 -26.033 9.695 1.00 39.63 378 VAL A O 1
ATOM 2959 N N . ILE A 1 380 ? 10.498 -23.900 9.766 1.00 37.21 379 ILE A N 1
ATOM 2960 C CA . ILE A 1 380 ? 9.594 -24.192 10.886 1.00 40.47 379 ILE A CA 1
ATOM 2961 C C . ILE A 1 380 ? 8.503 -25.155 10.424 1.00 40.64 379 ILE A C 1
ATOM 2962 O O . ILE A 1 380 ? 8.190 -26.141 11.113 1.00 36.88 379 ILE A O 1
ATOM 2967 N N . THR A 1 381 ? 7.969 -24.909 9.241 1.00 38.74 380 THR A N 1
ATOM 2968 C CA . THR A 1 381 ? 6.972 -25.805 8.635 1.00 41.02 380 THR A CA 1
ATOM 2969 C C . THR A 1 381 ? 7.498 -27.223 8.461 1.00 40.16 380 THR A C 1
ATOM 2970 O O . THR A 1 381 ? 6.813 -28.224 8.784 1.00 41.47 380 THR A O 1
ATOM 2974 N N . LYS A 1 382 ? 8.731 -27.345 7.976 1.00 39.80 381 LYS A N 1
ATOM 2975 C CA . LYS A 1 382 ? 9.360 -28.656 7.870 1.00 43.38 381 LYS A CA 1
ATOM 2976 C C . LYS A 1 382 ? 9.330 -29.355 9.246 1.00 43.68 381 LYS A C 1
ATOM 2977 O O . LYS A 1 382 ? 9.180 -30.584 9.301 1.00 36.85 381 LYS A O 1
ATOM 2983 N N . LEU A 1 383 ? 9.861 -28.690 10.283 1.00 38.25 382 LEU A N 1
ATOM 2984 C CA . LEU A 1 383 ? 9.938 -29.264 11.610 1.00 38.51 382 LEU A CA 1
ATOM 2985 C C . LEU A 1 383 ? 8.569 -29.634 12.179 1.00 34.63 382 LEU A C 1
ATOM 2986 O O . LEU A 1 383 ? 8.476 -30.668 12.828 1.00 36.76 382 LEU A O 1
ATOM 2991 N N . ILE A 1 384 ? 7.562 -28.807 12.007 1.00 36.55 383 ILE A N 1
ATOM 2992 C CA . ILE A 1 384 ? 6.221 -29.126 12.484 1.00 38.74 383 ILE A CA 1
ATOM 2993 C C . ILE A 1 384 ? 5.671 -30.384 11.782 1.00 41.09 383 ILE A C 1
ATOM 2994 O O . ILE A 1 384 ? 5.126 -31.321 12.398 1.00 36.68 383 ILE A O 1
ATOM 2999 N N . LYS A 1 385 ? 5.850 -30.430 10.473 1.00 36.12 384 LYS A N 1
ATOM 3000 C CA . LYS A 1 385 ? 5.408 -31.534 9.648 1.00 38.37 384 LYS A CA 1
ATOM 3001 C C . LYS A 1 385 ? 6.073 -32.818 10.096 1.00 36.61 384 LYS A C 1
ATOM 3002 O O . LYS A 1 385 ? 5.330 -33.831 10.113 1.00 37.84 384 LYS A O 1
ATOM 3008 N N . GLU A 1 386 ? 7.377 -32.769 10.382 1.00 35.53 385 GLU A N 1
ATOM 3009 C CA . GLU A 1 386 ? 8.023 -33.981 10.833 1.00 37.04 385 GLU A CA 1
ATOM 3010 C C . GLU A 1 386 ? 7.464 -34.438 12.180 1.00 40.94 385 GLU A C 1
ATOM 3011 O O . GLU A 1 386 ? 7.425 -35.643 12.486 1.00 36.02 385 GLU A O 1
ATOM 3017 N N . GLU A 1 387 ? 7.282 -33.513 13.135 1.00 37.00 386 GLU A N 1
ATOM 3018 C CA . GLU A 1 387 ? 6.792 -33.915 14.469 1.00 38.18 386 GLU A CA 1
ATOM 3019 C C . GLU A 1 387 ? 5.380 -34.465 14.322 1.00 36.64 386 GLU A C 1
ATOM 3020 O O . GLU A 1 387 ? 4.983 -35.394 15.053 1.00 36.49 386 GLU A O 1
ATOM 3026 N N . LEU A 1 388 ? 4.574 -33.952 13.408 1.00 31.15 387 LEU A N 1
ATOM 3027 C CA . LEU A 1 388 ? 3.188 -34.397 13.282 1.00 32.66 387 LEU A CA 1
ATOM 3028 C C . LEU A 1 388 ? 2.928 -35.415 12.181 1.00 33.13 387 LEU A C 1
ATOM 3029 O O . LEU A 1 388 ? 1.778 -35.653 11.814 1.00 32.64 387 LEU A O 1
ATOM 3034 N N . ARG A 1 389 ? 3.914 -36.067 11.661 1.00 32.99 388 ARG A N 1
ATOM 3035 C CA . ARG A 1 389 ? 4.075 -36.803 10.423 1.00 41.30 388 ARG A CA 1
ATOM 3036 C C . ARG A 1 389 ? 3.093 -37.827 9.932 1.00 53.92 388 ARG A C 1
ATOM 3037 O O . ARG A 1 389 ? 2.908 -38.852 10.713 1.00 45.07 388 ARG A O 1
ATOM 3045 N N . ALA B 1 2 ? 63.071 30.339 16.026 1.00 49.16 1 ALA B N 1
ATOM 3046 C CA . ALA B 1 2 ? 63.299 29.015 15.371 1.00 46.76 1 ALA B CA 1
ATOM 3047 C C . ALA B 1 2 ? 63.390 29.253 13.855 1.00 45.23 1 ALA B C 1
ATOM 3048 O O . ALA B 1 2 ? 62.906 30.304 13.405 1.00 46.96 1 ALA B O 1
ATOM 3050 N N . ILE B 1 3 ? 64.048 28.376 13.138 1.00 37.38 2 ILE B N 1
ATOM 3051 C CA . ILE B 1 3 ? 64.103 28.512 11.662 1.00 36.24 2 ILE B CA 1
ATOM 3052 C C . ILE B 1 3 ? 62.810 27.947 11.047 1.00 32.75 2 ILE B C 1
ATOM 3053 O O . ILE B 1 3 ? 62.255 28.503 10.099 1.00 35.96 2 ILE B O 1
ATOM 3058 N N . VAL B 1 4 ? 62.431 26.781 11.530 1.00 34.08 3 VAL B N 1
ATOM 3059 C CA . VAL B 1 4 ? 61.238 26.117 11.019 1.00 37.54 3 VAL B CA 1
ATOM 3060 C C . VAL B 1 4 ? 60.032 26.695 11.766 1.00 39.35 3 VAL B C 1
ATOM 3061 O O . VAL B 1 4 ? 59.937 26.478 12.980 1.00 40.67 3 VAL B O 1
ATOM 3065 N N . VAL B 1 5 ? 59.189 27.387 11.030 1.00 37.84 4 VAL B N 1
ATOM 3066 C CA . VAL B 1 5 ? 58.028 28.037 11.653 1.00 40.52 4 VAL B CA 1
ATOM 3067 C C . VAL B 1 5 ? 56.733 27.288 11.352 1.00 43.60 4 VAL B C 1
ATOM 3068 O O . VAL B 1 5 ? 55.693 27.658 11.889 1.00 44.66 4 VAL B O 1
ATOM 3072 N N . ASP B 1 6 ? 56.686 26.592 10.212 1.00 35.46 5 ASP B N 1
ATOM 3073 C CA . ASP B 1 6 ? 55.546 25.728 9.934 1.00 38.39 5 ASP B CA 1
ATOM 3074 C C . ASP B 1 6 ? 56.059 24.452 9.313 1.00 37.25 5 ASP B C 1
ATOM 3075 O O . ASP B 1 6 ? 56.206 24.438 8.072 1.00 34.40 5 ASP B O 1
ATOM 3080 N N . ASP B 1 7 ? 56.212 23.394 10.125 1.00 33.17 6 ASP B N 1
ATOM 3081 C CA . ASP B 1 7 ? 56.769 22.155 9.569 1.00 35.38 6 ASP B CA 1
ATOM 3082 C C . ASP B 1 7 ? 55.805 21.444 8.636 1.00 34.71 6 ASP B C 1
ATOM 3083 O O . ASP B 1 7 ? 56.214 20.587 7.845 1.00 34.50 6 ASP B O 1
ATOM 3088 N N . SER B 1 8 ? 54.493 21.745 8.656 1.00 35.70 7 SER B N 1
ATOM 3089 C CA . SER B 1 8 ? 53.591 21.019 7.749 1.00 34.88 7 SER B CA 1
ATOM 3090 C C . SER B 1 8 ? 53.830 21.334 6.286 1.00 33.34 7 SER B C 1
ATOM 3091 O O . SER B 1 8 ? 53.541 20.549 5.366 1.00 33.45 7 SER B O 1
ATOM 3094 N N . VAL B 1 9 ? 54.482 22.449 5.967 1.00 34.03 8 VAL B N 1
ATOM 3095 C CA . VAL B 1 9 ? 54.869 22.818 4.603 1.00 33.42 8 VAL B CA 1
ATOM 3096 C C . VAL B 1 9 ? 55.859 21.813 4.040 1.00 34.30 8 VAL B C 1
ATOM 3097 O O . VAL B 1 9 ? 55.981 21.724 2.810 1.00 33.21 8 VAL B O 1
ATOM 3101 N N . PHE B 1 10 ? 56.601 21.084 4.881 1.00 33.19 9 PHE B N 1
ATOM 3102 C CA .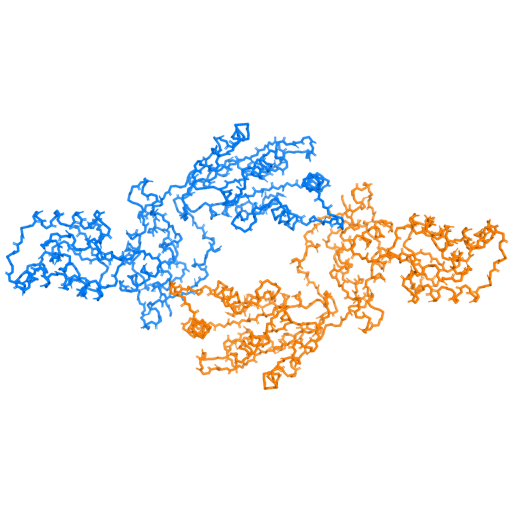 PHE B 1 10 ? 57.598 20.128 4.433 1.00 36.03 9 PHE B CA 1
ATOM 3103 C C . PHE B 1 10 ? 57.111 18.698 4.426 1.00 36.15 9 PHE B C 1
ATOM 3104 O O . PHE B 1 10 ? 57.774 17.761 3.983 1.00 39.52 9 PHE B O 1
ATOM 3112 N N . SER B 1 11 ? 55.892 18.477 4.900 1.00 37.88 10 SER B N 1
ATOM 3113 C CA . SER B 1 11 ? 55.267 17.162 4.860 1.00 38.84 10 SER B CA 1
ATOM 3114 C C . SER B 1 11 ? 54.913 16.739 3.445 1.00 37.19 10 SER B C 1
ATOM 3115 O O . SER B 1 11 ? 54.464 17.509 2.574 1.00 37.39 10 SER B O 1
ATOM 3118 N N . PRO B 1 12 ? 55.006 15.454 3.136 1.00 41.72 11 PRO B N 1
ATOM 3119 C CA . PRO B 1 12 ? 54.646 14.858 1.864 1.00 43.65 11 PRO B CA 1
ATOM 3120 C C . PRO B 1 12 ? 53.208 15.102 1.457 1.00 47.10 11 PRO B C 1
ATOM 3121 O O . PRO B 1 12 ? 52.835 15.218 0.286 1.00 48.66 11 PRO B O 1
ATOM 3125 N N . SER B 1 13 ? 52.351 15.291 2.458 1.00 47.15 12 SER B N 1
ATOM 3126 C CA . SER B 1 13 ? 50.936 15.502 2.222 1.00 48.33 12 SER B CA 1
ATOM 3127 C C . SER B 1 13 ? 50.611 16.947 1.886 1.00 47.50 12 SER B C 1
ATOM 3128 O O . SER B 1 13 ? 49.483 17.220 1.448 1.00 43.76 12 SER B O 1
ATOM 3131 N N . TYR B 1 14 ? 51.551 17.880 2.121 1.00 40.19 13 TYR B N 1
ATOM 3132 C CA . TYR B 1 14 ? 51.167 19.253 1.868 1.00 37.79 13 TYR B CA 1
ATOM 3133 C C . TYR B 1 14 ? 51.001 19.553 0.375 1.00 36.56 13 TYR B C 1
ATOM 3134 O O . TYR B 1 14 ? 51.773 19.150 -0.516 1.00 36.19 13 TYR B O 1
ATOM 3143 N N . VAL B 1 15 ? 49.951 20.296 0.115 1.00 36.42 14 VAL B N 1
ATOM 3144 C CA . VAL B 1 15 ? 49.637 20.730 -1.252 1.00 36.08 14 VAL B CA 1
ATOM 3145 C C . VAL B 1 15 ? 49.771 22.240 -1.275 1.00 37.78 14 VAL B C 1
ATOM 3146 O O . VAL B 1 15 ? 49.019 22.930 -0.581 1.00 35.64 14 VAL B O 1
ATOM 3150 N N . PRO B 1 16 ? 50.796 22.747 -1.929 1.00 36.54 15 PRO B N 1
ATOM 3151 C CA . PRO B 1 16 ? 51.011 24.187 -1.915 1.00 38.17 15 PRO B CA 1
ATOM 3152 C C . PRO B 1 16 ? 49.909 24.910 -2.661 1.00 40.41 15 PRO B C 1
ATOM 3153 O O . PRO B 1 16 ? 49.250 24.402 -3.584 1.00 38.61 15 PRO B O 1
ATOM 3157 N N . LYS B 1 17 ? 49.894 26.217 -2.408 1.00 37.78 16 LYS B N 1
ATOM 3158 C CA . LYS B 1 17 ? 49.041 27.171 -3.102 1.00 39.08 16 LYS B CA 1
ATOM 3159 C C . LYS B 1 17 ? 49.331 27.134 -4.585 1.00 40.59 16 LYS B C 1
ATOM 3160 O O . LYS B 1 17 ? 48.411 27.117 -5.417 1.00 38.02 16 LYS B O 1
ATOM 3166 N N . ARG B 1 18 ? 50.615 27.191 -4.992 1.00 35.59 17 ARG B N 1
ATOM 3167 C CA . ARG B 1 18 ? 50.903 27.152 -6.398 1.00 35.58 17 ARG B CA 1
ATOM 3168 C C . ARG B 1 18 ? 51.844 25.992 -6.703 1.00 31.23 17 ARG B C 1
ATOM 3169 O O . ARG B 1 18 ? 52.603 25.557 -5.857 1.00 33.17 17 ARG B O 1
ATOM 3177 N N . LEU B 1 19 ? 51.853 25.605 -7.938 1.00 28.63 18 LEU B N 1
ATOM 3178 C CA . LEU B 1 19 ? 52.713 24.562 -8.490 1.00 32.92 18 LEU B CA 1
ATOM 3179 C C . LEU B 1 19 ? 53.427 25.174 -9.708 1.00 32.49 18 LEU B C 1
ATOM 3180 O O . LEU B 1 19 ? 53.202 24.899 -10.875 1.00 34.86 18 LEU B O 1
ATOM 3185 N N . PRO B 1 20 ? 54.517 25.914 -9.409 1.00 34.02 19 PRO B N 1
ATOM 3186 C CA . PRO B 1 20 ? 55.271 26.559 -10.486 1.00 33.08 19 PRO B CA 1
ATOM 3187 C C . PRO B 1 20 ? 55.773 25.470 -11.376 1.00 29.88 19 PRO B C 1
ATOM 3188 O O . PRO B 1 20 ? 56.286 24.429 -10.937 1.00 30.81 19 PRO B O 1
ATOM 3192 N N . HIS B 1 21 ? 55.831 25.663 -12.697 1.00 28.41 20 HIS B N 1
ATOM 3193 C CA . HIS B 1 21 ? 56.366 24.794 -13.706 1.00 28.91 20 HIS B CA 1
ATOM 3194 C C . HIS B 1 21 ? 55.481 23.564 -13.961 1.00 29.64 20 HIS B C 1
ATOM 3195 O O . HIS B 1 21 ? 55.862 22.632 -14.696 1.00 31.39 20 HIS B O 1
ATOM 3202 N N . ARG B 1 22 ? 54.295 23.565 -13.345 1.00 32.29 21 ARG B N 1
ATOM 3203 C CA . ARG B 1 22 ? 53.304 22.516 -13.656 1.00 33.39 21 ARG B CA 1
ATOM 3204 C C . ARG B 1 22 ? 52.020 23.109 -14.208 1.00 34.85 21 ARG B C 1
ATOM 3205 O O . ARG B 1 22 ? 50.982 22.415 -14.295 1.00 31.84 21 ARG B O 1
ATOM 3213 N N . GLU B 1 23 ? 52.050 24.381 -14.575 1.00 32.27 22 GLU B N 1
ATOM 3214 C CA . GLU B 1 23 ? 50.925 25.060 -15.198 1.00 33.26 22 GLU B CA 1
ATOM 3215 C C . GLU B 1 23 ? 50.435 24.310 -16.439 1.00 34.38 22 GLU B C 1
ATOM 3216 O O . GLU B 1 23 ? 49.202 24.204 -16.632 1.00 36.05 22 GLU B O 1
ATOM 3222 N N . GLN B 1 24 ? 51.321 23.802 -17.289 1.00 32.04 23 GLN B N 1
ATOM 3223 C CA . GLN B 1 24 ? 50.937 23.075 -18.474 1.00 33.11 23 GLN B CA 1
ATOM 3224 C C . GLN B 1 24 ? 50.189 21.768 -18.169 1.00 35.41 23 GLN B C 1
ATOM 3225 O O . GLN B 1 24 ? 49.125 21.512 -18.758 1.00 30.63 23 GLN B O 1
ATOM 3231 N N . GLN B 1 25 ? 50.823 20.904 -17.387 1.00 30.59 24 GLN B N 1
ATOM 3232 C CA . GLN B 1 25 ? 50.194 19.647 -16.959 1.00 32.66 24 GLN B CA 1
ATOM 3233 C C . GLN B 1 25 ? 48.876 19.841 -16.221 1.00 31.56 24 GLN B C 1
ATOM 3234 O O . GLN B 1 25 ? 47.891 19.084 -16.411 1.00 31.80 24 GLN B O 1
ATOM 3240 N N . LEU B 1 26 ? 48.755 20.851 -15.390 1.00 31.82 25 LEU B N 1
ATOM 3241 C CA . LEU B 1 26 ? 47.482 21.140 -14.749 1.00 31.50 25 LEU B CA 1
ATOM 3242 C C . LEU B 1 26 ? 46.417 21.519 -15.780 1.00 36.86 25 LEU B C 1
ATOM 3243 O O . LEU B 1 26 ? 45.281 21.036 -15.721 1.00 31.83 25 LEU B O 1
ATOM 3248 N N . GLN B 1 27 ? 46.807 22.338 -16.780 1.00 30.08 26 GLN B N 1
ATOM 3249 C CA . GLN B 1 27 ? 45.877 22.659 -17.834 1.00 30.09 26 GLN B CA 1
ATOM 3250 C C . GLN B 1 27 ? 45.480 21.423 -18.625 1.00 30.19 26 GLN B C 1
ATOM 3251 O O . GLN B 1 27 ? 44.316 21.374 -19.102 1.00 35.05 26 GLN B O 1
ATOM 3257 N N . GLN B 1 28 ? 46.410 20.556 -18.971 1.00 27.72 27 GLN B N 1
ATOM 3258 C CA . GLN B 1 28 ? 46.159 19.334 -19.706 1.00 30.61 27 GLN B CA 1
ATOM 3259 C C . GLN B 1 28 ? 45.176 18.421 -18.945 1.00 35.78 27 GLN B C 1
ATOM 3260 O O . GLN B 1 28 ? 44.204 17.914 -19.515 1.00 35.22 27 GLN B O 1
ATOM 3266 N N . LEU B 1 29 ? 45.363 18.382 -17.626 1.00 30.62 28 LEU B N 1
ATOM 3267 C CA . LEU B 1 29 ? 44.378 17.639 -16.796 1.00 38.88 28 LEU B CA 1
ATOM 3268 C C . LEU B 1 29 ? 43.048 18.363 -16.730 1.00 33.19 28 LEU B C 1
ATOM 3269 O O . LEU B 1 29 ? 42.002 17.712 -16.864 1.00 34.61 28 LEU B O 1
ATOM 3274 N N . ASP B 1 30 ? 43.047 19.693 -16.621 1.00 33.90 29 ASP B N 1
ATOM 3275 C CA . ASP B 1 30 ? 41.771 20.402 -16.591 1.00 35.62 29 ASP B CA 1
ATOM 3276 C C . ASP B 1 30 ? 40.978 20.244 -17.908 1.00 37.35 29 ASP B C 1
ATOM 3277 O O . ASP B 1 30 ? 39.728 20.110 -17.899 1.00 34.54 29 ASP B O 1
ATOM 3282 N N . ILE B 1 31 ? 41.688 20.174 -19.030 1.00 36.64 30 ILE B N 1
ATOM 3283 C CA . ILE B 1 31 ? 41.059 20.024 -20.339 1.00 38.07 30 ILE B CA 1
ATOM 3284 C C . ILE B 1 31 ? 40.522 18.604 -20.498 1.00 40.68 30 ILE B C 1
ATOM 3285 O O . ILE B 1 31 ? 39.392 18.459 -20.954 1.00 41.57 30 ILE B O 1
ATOM 3290 N N . LEU B 1 32 ? 41.248 17.613 -20.017 1.00 37.07 31 LEU B N 1
ATOM 3291 C CA . LEU B 1 32 ? 40.733 16.254 -20.052 1.00 37.89 31 LEU B CA 1
ATOM 3292 C C . LEU B 1 32 ? 39.611 15.980 -19.052 1.00 39.63 31 LEU B C 1
ATOM 3293 O O . LEU B 1 32 ? 38.711 15.194 -19.358 1.00 37.45 31 LEU B O 1
ATOM 3298 N N . LEU B 1 33 ? 39.636 16.570 -17.860 1.00 37.77 32 LEU B N 1
ATOM 3299 C CA . LEU B 1 33 ? 38.651 16.184 -16.847 1.00 38.82 32 LEU B CA 1
ATOM 3300 C C . LEU B 1 33 ? 37.609 17.215 -16.541 1.00 36.20 32 LEU B C 1
ATOM 3301 O O . LEU B 1 33 ? 36.564 16.859 -15.970 1.00 35.01 32 LEU B O 1
ATOM 3306 N N . GLY B 1 34 ? 37.830 18.502 -16.831 1.00 33.86 33 GLY B N 1
ATOM 3307 C CA . GLY B 1 34 ? 36.995 19.574 -16.269 1.00 29.34 33 GLY B CA 1
ATOM 3308 C C . GLY B 1 34 ? 35.520 19.571 -16.673 1.00 38.28 33 GLY B C 1
ATOM 3309 O O . GLY B 1 34 ? 34.639 19.835 -15.821 1.00 35.95 33 GLY B O 1
ATOM 3310 N N . ASN B 1 35 ? 35.240 19.329 -17.941 1.00 36.17 34 ASN B N 1
ATOM 3311 C CA . ASN B 1 35 ? 33.835 19.297 -18.386 1.00 39.25 34 ASN B CA 1
ATOM 3312 C C . ASN B 1 35 ? 33.130 18.083 -17.751 1.00 36.46 34 ASN B C 1
ATOM 3313 O O . ASN B 1 35 ? 31.982 18.198 -17.351 1.00 36.63 34 ASN B O 1
ATOM 3318 N N . TRP B 1 36 ? 33.782 16.931 -17.745 1.00 37.80 35 TRP B N 1
ATOM 3319 C CA . TRP B 1 36 ? 33.178 15.764 -17.069 1.00 37.87 35 TRP B CA 1
ATOM 3320 C C . TRP B 1 36 ? 32.952 15.994 -15.587 1.00 40.81 35 TRP B C 1
ATOM 3321 O O . TRP B 1 36 ? 31.804 15.759 -15.143 1.00 40.97 35 TRP B O 1
ATOM 3332 N N . LEU B 1 37 ? 33.915 16.591 -14.838 1.00 34.18 36 LEU B N 1
ATOM 3333 C CA . LEU B 1 37 ? 33.645 16.899 -13.457 1.00 38.89 36 LEU B CA 1
ATOM 3334 C C . LEU B 1 37 ? 32.437 17.793 -13.220 1.00 45.10 36 LEU B C 1
ATOM 3335 O O . LEU B 1 37 ? 31.707 17.745 -12.201 1.00 39.98 36 LEU B O 1
ATOM 3340 N N . ARG B 1 38 ? 32.201 18.759 -14.101 1.00 40.69 37 ARG B N 1
ATOM 3341 C CA . ARG B 1 38 ? 31.099 19.688 -14.013 1.00 45.50 37 ARG B CA 1
ATOM 3342 C C . ARG B 1 38 ? 29.750 19.066 -14.350 1.00 42.60 37 ARG B C 1
ATOM 3343 O O . ARG B 1 38 ? 28.733 19.469 -13.811 1.00 47.97 37 ARG B O 1
ATOM 3351 N N . ASN B 1 39 ? 29.773 18.128 -15.265 1.00 43.85 38 ASN B N 1
ATOM 3352 C CA . ASN B 1 39 ? 28.580 17.428 -15.732 1.00 48.04 38 ASN B CA 1
ATOM 3353 C C . ASN B 1 39 ? 28.990 16.066 -16.240 1.00 45.50 38 ASN B C 1
ATOM 3354 O O . ASN B 1 39 ? 29.107 15.814 -17.437 1.00 47.29 38 ASN B O 1
ATOM 3359 N N . PRO B 1 40 ? 29.089 15.067 -15.336 1.00 45.55 39 PRO B N 1
ATOM 3360 C CA . PRO B 1 40 ? 29.638 13.792 -15.701 1.00 44.50 39 PRO B CA 1
ATOM 3361 C C . PRO B 1 40 ? 28.705 12.915 -16.499 1.00 43.58 39 PRO B C 1
ATOM 3362 O O . PRO B 1 40 ? 27.495 13.100 -16.367 1.00 48.13 39 PRO B O 1
ATOM 3366 N N . GLY B 1 41 ? 29.249 11.962 -17.215 1.00 46.20 40 GLY B N 1
ATOM 3367 C CA . GLY B 1 41 ? 28.520 10.919 -17.870 1.00 49.93 40 GLY B CA 1
ATOM 3368 C C . GLY B 1 41 ? 28.479 10.844 -19.379 1.00 53.58 40 GLY B C 1
ATOM 3369 O O . GLY B 1 41 ? 27.989 9.827 -19.890 1.00 52.09 40 GLY B O 1
ATOM 3370 N N . HIS B 1 42 ? 28.919 11.866 -20.102 1.00 51.83 41 HIS B N 1
ATOM 3371 C CA . HIS B 1 42 ? 28.696 12.002 -21.550 1.00 48.93 41 HIS B CA 1
ATOM 3372 C C . HIS B 1 42 ? 29.833 11.566 -22.437 1.00 49.06 41 HIS B C 1
ATOM 3373 O O . HIS B 1 42 ? 29.719 11.399 -23.664 1.00 46.65 41 HIS B O 1
ATOM 3380 N N . HIS B 1 43 ? 30.981 11.217 -21.851 1.00 41.89 42 HIS B N 1
ATOM 3381 C CA . HIS B 1 43 ? 32.119 10.665 -22.553 1.00 42.25 42 HIS B CA 1
ATOM 3382 C C . HIS B 1 43 ? 33.107 10.119 -21.485 1.00 40.97 42 HIS B C 1
ATOM 3383 O O . HIS B 1 43 ? 32.943 10.450 -20.334 1.00 40.32 42 HIS B O 1
ATOM 3390 N N . TYR B 1 44 ? 34.067 9.342 -21.868 1.00 41.57 43 TYR B N 1
ATOM 3391 C CA . TYR B 1 44 ? 35.049 8.750 -21.015 1.00 45.86 43 TYR B CA 1
ATOM 3392 C C . TYR B 1 44 ? 36.414 9.459 -21.004 1.00 43.69 43 TYR B C 1
ATOM 3393 O O . TYR B 1 44 ? 37.293 9.134 -21.801 1.00 47.85 43 TYR B O 1
ATOM 3402 N N . PRO B 1 45 ? 36.643 10.217 -19.955 1.00 40.45 44 PRO B N 1
ATOM 3403 C CA . PRO B 1 45 ? 37.943 10.867 -19.754 1.00 42.78 44 PRO B CA 1
ATOM 3404 C C . PRO B 1 45 ? 38.950 9.893 -19.197 1.00 45.39 44 PRO B C 1
ATOM 3405 O O . PRO B 1 45 ? 38.649 9.162 -18.236 1.00 42.83 44 PRO B O 1
ATOM 3409 N N . ARG B 1 46 ? 40.145 9.843 -19.773 1.00 42.11 45 ARG B N 1
ATOM 3410 C CA . ARG B 1 46 ? 41.191 8.978 -19.243 1.00 45.41 45 ARG B CA 1
ATOM 3411 C C . ARG B 1 46 ? 42.539 9.615 -19.594 1.00 48.69 45 ARG B C 1
ATOM 3412 O O . ARG B 1 46 ? 42.577 10.427 -20.527 1.00 48.98 45 ARG B O 1
ATOM 3420 N N . ALA B 1 47 ? 43.577 9.279 -18.837 1.00 46.19 46 ALA B N 1
ATOM 3421 C CA . ALA B 1 47 ? 44.904 9.836 -19.167 1.00 40.96 46 ALA B CA 1
ATOM 3422 C C . ALA B 1 47 ? 45.928 9.035 -18.372 1.00 42.66 46 ALA B C 1
ATOM 3423 O O . ALA B 1 47 ? 45.610 8.237 -17.477 1.00 37.60 46 ALA B O 1
ATOM 3425 N N . THR B 1 48 ? 47.145 9.073 -18.857 1.00 35.89 47 THR B N 1
ATOM 3426 C CA . THR B 1 48 ? 48.280 8.458 -18.220 1.00 37.37 47 THR B CA 1
ATOM 3427 C C . THR B 1 48 ? 49.287 9.574 -17.933 1.00 37.11 47 THR B C 1
ATOM 3428 O O . THR B 1 48 ? 49.646 10.333 -18.856 1.00 35.35 47 THR B O 1
ATOM 3432 N N . LEU B 1 49 ? 49.775 9.568 -16.701 1.00 35.90 48 LEU B N 1
ATOM 3433 C CA . LEU B 1 49 ? 50.753 10.588 -16.283 1.00 38.49 48 LEU B CA 1
ATOM 3434 C C . LEU B 1 49 ? 52.072 9.856 -16.189 1.00 37.60 48 LEU B C 1
ATOM 3435 O O . LEU B 1 49 ? 52.173 8.847 -15.471 1.00 36.38 48 LEU B O 1
ATOM 3440 N N . LEU B 1 50 ? 53.104 10.296 -16.903 1.00 34.72 49 LEU B N 1
ATOM 3441 C CA . LEU B 1 50 ? 54.388 9.608 -16.835 1.00 36.73 49 LEU B CA 1
ATOM 3442 C C . LEU B 1 50 ? 55.484 10.602 -16.426 1.00 36.21 49 LEU B C 1
ATOM 3443 O O . LEU B 1 50 ? 55.578 11.674 -17.018 1.00 35.92 49 LEU B O 1
ATOM 3448 N N . GLY B 1 51 ? 56.345 10.152 -15.539 1.00 38.59 50 GLY B N 1
ATOM 3449 C CA . GLY B 1 51 ? 57.530 10.952 -15.187 1.00 33.60 50 GLY B CA 1
ATOM 3450 C C . GLY B 1 51 ? 58.242 10.248 -14.036 1.00 34.60 50 GLY B C 1
ATOM 3451 O O . GLY B 1 51 ? 57.613 9.455 -13.298 1.00 35.48 50 GLY B O 1
ATOM 3452 N N . ARG B 1 52 ? 59.512 10.534 -13.859 1.00 34.59 51 ARG B N 1
ATOM 3453 C CA . ARG B 1 52 ? 60.247 9.913 -12.746 1.00 38.05 51 ARG B CA 1
ATOM 3454 C C . ARG B 1 52 ? 59.732 10.376 -11.387 1.00 38.25 51 ARG B C 1
ATOM 3455 O O . ARG B 1 52 ? 58.936 11.310 -11.230 1.00 38.35 51 ARG B O 1
ATOM 3463 N N . PRO B 1 53 ? 60.193 9.727 -10.319 1.00 41.23 52 PRO B N 1
ATOM 3464 C CA . PRO B 1 53 ? 59.796 10.041 -8.963 1.00 40.68 52 PRO B CA 1
ATOM 3465 C C . PRO B 1 53 ? 60.088 11.497 -8.615 1.00 38.24 52 PRO B C 1
ATOM 3466 O O . PRO B 1 53 ? 61.090 12.062 -9.074 1.00 35.86 52 PRO B O 1
ATOM 3470 N N . GLY B 1 54 ? 59.077 12.188 -8.072 1.00 35.32 53 GLY B N 1
ATOM 3471 C CA . GLY B 1 54 ? 59.267 13.529 -7.577 1.00 33.13 53 GLY B CA 1
ATOM 3472 C C . GLY B 1 54 ? 59.145 14.605 -8.655 1.00 35.94 53 GLY B C 1
ATOM 3473 O O . GLY B 1 54 ? 59.463 15.775 -8.378 1.00 33.33 53 GLY B O 1
ATOM 3474 N N . THR B 1 55 ? 58.391 14.313 -9.717 1.00 32.47 54 THR B N 1
ATOM 3475 C CA . THR B 1 55 ? 58.179 15.249 -10.799 1.00 33.96 54 THR B CA 1
ATOM 3476 C C . THR B 1 55 ? 56.817 15.914 -10.671 1.00 32.70 54 THR B C 1
ATOM 3477 O O . THR B 1 55 ? 56.430 16.659 -11.535 1.00 36.37 54 THR B O 1
ATOM 3481 N N . GLY B 1 56 ? 56.136 15.714 -9.533 1.00 30.07 55 GLY B N 1
ATOM 3482 C CA . GLY B 1 56 ? 54.870 16.403 -9.298 1.00 31.36 55 GLY B CA 1
ATOM 3483 C C . GLY B 1 56 ? 53.647 15.688 -9.908 1.00 32.82 55 GLY B C 1
ATOM 3484 O O . GLY B 1 56 ? 52.603 16.317 -9.884 1.00 29.74 55 GLY B O 1
ATOM 3485 N N . LYS B 1 57 ? 53.695 14.392 -10.161 1.00 31.14 56 LYS B N 1
ATOM 3486 C CA . LYS B 1 57 ? 52.503 13.736 -10.726 1.00 34.34 56 LYS B CA 1
ATOM 3487 C C . LYS B 1 57 ? 51.331 13.705 -9.756 1.00 31.60 56 LYS B C 1
ATOM 3488 O O . LYS B 1 57 ? 50.207 14.144 -10.030 1.00 30.60 56 LYS B O 1
ATOM 3494 N N . THR B 1 58 ? 51.642 13.234 -8.525 1.00 30.00 57 THR B N 1
ATOM 3495 C CA . THR B 1 58 ? 50.609 13.125 -7.503 1.00 31.10 57 THR B CA 1
ATOM 3496 C C . THR B 1 58 ? 50.112 14.455 -7.037 1.00 31.27 57 THR B C 1
ATOM 3497 O O . THR B 1 58 ? 48.893 14.683 -6.962 1.00 28.60 57 THR B O 1
ATOM 3501 N N . VAL B 1 59 ? 51.055 15.412 -6.842 1.00 30.47 58 VAL B N 1
ATOM 3502 C CA . VAL B 1 59 ? 50.515 16.667 -6.298 1.00 29.08 58 VAL B CA 1
ATOM 3503 C C . VAL B 1 59 ? 49.680 17.406 -7.358 1.00 26.90 58 VAL B C 1
ATOM 3504 O O . VAL B 1 59 ? 48.798 18.164 -6.954 1.00 28.83 58 VAL B O 1
ATOM 3508 N N . THR B 1 60 ? 50.037 17.304 -8.621 1.00 29.24 59 THR B N 1
ATOM 3509 C CA . THR B 1 60 ? 49.290 17.973 -9.686 1.00 30.61 59 THR B CA 1
ATOM 3510 C C . THR B 1 60 ? 47.864 17.421 -9.787 1.00 31.88 59 THR B C 1
ATOM 3511 O O . THR B 1 60 ? 46.872 18.143 -9.869 1.00 27.85 59 THR B O 1
ATOM 3515 N N . LEU B 1 61 ? 47.703 16.098 -9.619 1.00 33.15 60 LEU B N 1
ATOM 3516 C CA . LEU B 1 61 ? 46.375 15.495 -9.606 1.00 33.79 60 LEU B CA 1
ATOM 3517 C C . LEU B 1 61 ? 45.531 16.089 -8.458 1.00 32.15 60 LEU B C 1
ATOM 3518 O O . LEU B 1 61 ? 44.357 16.467 -8.662 1.00 30.85 60 LEU B O 1
ATOM 3523 N N . ARG B 1 62 ? 46.190 16.155 -7.302 1.00 31.63 61 ARG B N 1
ATOM 3524 C CA . ARG B 1 62 ? 45.599 16.599 -6.021 1.00 30.64 61 ARG B CA 1
ATOM 3525 C C . ARG B 1 62 ? 45.194 18.058 -6.098 1.00 33.35 61 ARG B C 1
ATOM 3526 O O . ARG B 1 62 ? 44.158 18.461 -5.568 1.00 31.77 61 ARG B O 1
ATOM 3534 N N . LYS B 1 63 ? 46.004 18.846 -6.757 1.00 30.04 62 LYS B N 1
ATOM 3535 C CA . LYS B 1 63 ? 45.658 20.249 -6.944 1.00 31.67 62 LYS B CA 1
ATOM 3536 C C . LYS B 1 63 ? 44.430 20.321 -7.866 1.00 29.78 62 LYS B C 1
ATOM 3537 O O . LYS B 1 63 ? 43.516 21.125 -7.688 1.00 31.58 62 LYS B O 1
ATOM 3543 N N . LEU B 1 64 ? 44.465 19.535 -8.925 1.00 30.15 63 LEU B N 1
ATOM 3544 C CA . LEU B 1 64 ? 43.281 19.478 -9.807 1.00 30.21 63 LEU B CA 1
ATOM 3545 C C . LEU B 1 64 ? 42.021 19.083 -9.024 1.00 31.41 63 LEU B C 1
ATOM 3546 O O . LEU B 1 64 ? 40.996 19.760 -9.071 1.00 31.03 63 LEU B O 1
ATOM 3551 N N . TRP B 1 65 ? 42.104 18.061 -8.189 1.00 32.77 64 TRP B N 1
ATOM 3552 C CA . TRP B 1 65 ? 40.937 17.728 -7.328 1.00 33.56 64 TRP B CA 1
ATOM 3553 C C . TRP B 1 65 ? 40.482 18.872 -6.466 1.00 35.94 64 TRP B C 1
ATOM 3554 O O . TRP B 1 65 ? 39.320 19.307 -6.330 1.00 34.09 64 TRP B O 1
ATOM 3565 N N . GLU B 1 66 ? 41.461 19.542 -5.827 1.00 35.11 65 GLU B N 1
ATOM 3566 C CA . GLU B 1 66 ? 41.220 20.638 -4.923 1.00 35.48 65 GLU B CA 1
ATOM 3567 C C . GLU B 1 66 ? 40.493 21.762 -5.638 1.00 35.21 65 GLU B C 1
ATOM 3568 O O . GLU B 1 66 ? 39.597 22.362 -5.036 1.00 37.41 65 GLU B O 1
ATOM 3574 N N . LEU B 1 67 ? 40.733 21.992 -6.926 1.00 35.19 66 LEU B N 1
ATOM 3575 C CA . LEU B 1 67 ? 39.972 23.035 -7.599 1.00 39.04 66 LEU B CA 1
ATOM 3576 C C . LEU B 1 67 ? 38.531 22.638 -7.921 1.00 41.43 66 LEU B C 1
ATOM 3577 O O . LEU B 1 67 ? 37.698 23.494 -8.261 1.00 42.67 66 LEU B O 1
ATOM 3582 N N . TYR B 1 68 ? 38.240 21.352 -8.021 1.00 38.12 67 TYR B N 1
ATOM 3583 C CA . TYR B 1 68 ? 36.892 20.921 -8.432 1.00 38.07 67 TYR B CA 1
ATOM 3584 C C . TYR B 1 68 ? 36.036 20.348 -7.311 1.00 40.61 67 TYR B C 1
ATOM 3585 O O . TYR B 1 68 ? 34.805 20.284 -7.449 1.00 37.70 67 TYR B O 1
ATOM 3594 N N . LYS B 1 69 ? 36.642 20.022 -6.180 1.00 39.24 68 LYS B N 1
ATOM 3595 C CA . LYS B 1 69 ? 35.981 19.282 -5.117 1.00 42.99 68 LYS B CA 1
ATOM 3596 C C . LYS B 1 69 ? 34.673 19.891 -4.619 1.00 41.20 68 LYS B C 1
ATOM 3597 O O . LYS B 1 69 ? 33.891 19.120 -4.083 1.00 40.10 68 LYS B O 1
ATOM 3603 N N . ASP B 1 70 ? 34.465 21.176 -4.602 1.00 41.54 69 ASP B N 1
ATOM 3604 C CA . ASP B 1 70 ? 33.234 21.822 -4.201 1.00 45.44 69 ASP B CA 1
ATOM 3605 C C . ASP B 1 70 ? 32.324 22.114 -5.388 1.00 46.97 69 ASP B C 1
ATOM 3606 O O . ASP B 1 70 ? 31.318 22.822 -5.268 1.00 49.06 69 ASP B O 1
ATOM 3611 N N . LYS B 1 71 ? 32.652 21.655 -6.586 1.00 45.95 70 LYS B N 1
ATOM 3612 C CA . LYS B 1 71 ? 31.882 21.948 -7.778 1.00 46.35 70 LYS B CA 1
ATOM 3613 C C . LYS B 1 71 ? 31.497 20.699 -8.565 1.00 46.46 70 LYS B C 1
ATOM 3614 O O . LYS B 1 71 ? 31.437 20.878 -9.793 1.00 41.91 70 LYS B O 1
ATOM 3620 N N . THR B 1 72 ? 31.636 19.517 -7.955 1.00 38.54 71 THR B N 1
ATOM 3621 C CA . THR B 1 72 ? 31.383 18.319 -8.741 1.00 37.52 71 THR B CA 1
ATOM 3622 C C . THR B 1 72 ? 30.586 17.317 -7.887 1.00 40.46 71 THR B C 1
ATOM 3623 O O . THR B 1 72 ? 30.677 17.384 -6.673 1.00 41.23 71 THR B O 1
ATOM 3627 N N . THR B 1 73 ? 29.845 16.461 -8.522 1.00 41.73 72 THR B N 1
ATOM 3628 C CA . THR B 1 73 ? 29.160 15.372 -7.805 1.00 43.79 72 THR B CA 1
ATOM 3629 C C . THR B 1 73 ? 30.032 14.146 -7.885 1.00 40.10 72 THR B C 1
ATOM 3630 O O . THR B 1 73 ? 29.708 13.107 -7.329 1.00 41.70 72 THR B O 1
ATOM 3634 N N . ALA B 1 74 ? 31.099 14.186 -8.699 1.00 39.57 73 ALA B N 1
ATOM 3635 C CA . ALA B 1 74 ? 31.927 13.013 -8.874 1.00 38.99 73 ALA B CA 1
ATOM 3636 C C . ALA B 1 74 ? 32.658 12.693 -7.571 1.00 36.13 73 ALA B C 1
ATOM 3637 O O . ALA B 1 74 ? 32.802 13.588 -6.739 1.00 35.92 73 ALA B O 1
ATOM 3639 N N . ARG B 1 75 ? 33.002 11.424 -7.392 1.00 33.70 74 ARG B N 1
ATOM 3640 C CA . ARG B 1 75 ? 33.614 11.004 -6.140 1.00 35.81 74 ARG B CA 1
ATOM 3641 C C . ARG B 1 75 ? 35.074 10.720 -6.504 1.00 31.78 74 ARG B C 1
ATOM 3642 O O . ARG B 1 75 ? 35.322 9.896 -7.384 1.00 33.60 74 ARG B O 1
ATOM 3650 N N . PHE B 1 76 ? 35.981 11.324 -5.759 1.00 32.17 75 PHE B N 1
ATOM 3651 C CA . PHE B 1 76 ? 37.398 11.031 -5.999 1.00 32.41 75 PHE B CA 1
ATOM 3652 C C . PHE B 1 76 ? 37.839 9.790 -5.237 1.00 34.09 75 PHE B C 1
ATOM 3653 O O . PHE B 1 76 ? 37.769 9.794 -4.010 1.00 36.26 75 PHE B O 1
ATOM 3661 N N . VAL B 1 77 ? 38.319 8.810 -5.963 1.00 32.96 76 VAL B N 1
ATOM 3662 C CA . VAL B 1 77 ? 38.713 7.524 -5.486 1.00 33.84 76 VAL B CA 1
ATOM 3663 C C . VAL B 1 77 ? 40.176 7.322 -5.875 1.00 33.22 76 VAL B C 1
ATOM 3664 O O . VAL B 1 77 ? 40.610 6.997 -6.975 1.00 34.09 76 VAL B O 1
ATOM 3668 N N . TYR B 1 78 ? 41.000 7.570 -4.852 1.00 35.62 77 TYR B N 1
ATOM 3669 C CA . TYR B 1 78 ? 42.460 7.546 -5.004 1.00 36.79 77 TYR B CA 1
ATOM 3670 C C . TYR B 1 78 ? 43.054 6.236 -4.562 1.00 37.09 77 TYR B C 1
ATOM 3671 O O . TYR B 1 78 ? 42.937 5.897 -3.380 1.00 39.42 77 TYR B O 1
ATOM 3680 N N . ILE B 1 79 ? 43.666 5.486 -5.437 1.00 37.85 78 ILE B N 1
ATOM 3681 C CA . ILE B 1 79 ? 44.252 4.208 -5.162 1.00 39.41 78 ILE B CA 1
ATOM 3682 C C . ILE B 1 79 ? 45.772 4.286 -5.309 1.00 39.35 78 ILE B C 1
ATOM 3683 O O . ILE B 1 79 ? 46.270 4.385 -6.413 1.00 41.22 78 ILE B O 1
ATOM 3688 N N . ASN B 1 80 ? 46.475 4.131 -4.206 1.00 42.00 79 ASN B N 1
ATOM 3689 C CA . ASN B 1 80 ? 47.938 4.127 -4.245 1.00 40.42 79 ASN B CA 1
ATOM 3690 C C . ASN B 1 80 ? 48.392 2.716 -4.568 1.00 41.84 79 ASN B C 1
ATOM 3691 O O . ASN B 1 80 ? 48.358 1.821 -3.700 1.00 42.58 79 ASN B O 1
ATOM 3696 N N . GLY B 1 81 ? 48.909 2.494 -5.759 1.00 40.20 80 GLY B N 1
ATOM 3697 C CA . GLY B 1 81 ? 49.288 1.181 -6.269 1.00 42.31 80 GLY B CA 1
ATOM 3698 C C . GLY B 1 81 ? 50.497 0.607 -5.546 1.00 47.01 80 GLY B C 1
ATOM 3699 O O . GLY B 1 81 ? 50.713 -0.611 -5.523 1.00 51.06 80 GLY B O 1
ATOM 3700 N N . PHE B 1 82 ? 51.219 1.418 -4.781 1.00 49.70 81 PHE B N 1
ATOM 3701 C CA . PHE B 1 82 ? 52.280 0.927 -3.925 1.00 53.56 81 PHE B CA 1
ATOM 3702 C C . PHE B 1 82 ? 51.698 0.075 -2.785 1.00 53.60 81 PHE B C 1
ATOM 3703 O O . PHE B 1 82 ? 52.347 -0.852 -2.326 1.00 54.98 81 PHE B O 1
ATOM 3711 N N . ILE B 1 83 ? 50.557 0.485 -2.264 1.00 49.37 82 ILE B N 1
ATOM 3712 C CA . ILE B 1 83 ? 49.887 -0.150 -1.151 1.00 50.95 82 ILE B CA 1
ATOM 3713 C C . ILE B 1 83 ? 48.871 -1.192 -1.603 1.00 53.16 82 ILE B C 1
ATOM 3714 O O . ILE B 1 83 ? 48.656 -2.190 -0.901 1.00 54.51 82 ILE B O 1
ATOM 3719 N N . TYR B 1 84 ? 47.987 -0.806 -2.512 1.00 46.25 83 TYR B N 1
ATOM 3720 C CA . TYR B 1 84 ? 46.956 -1.706 -3.015 1.00 49.39 83 TYR B CA 1
ATOM 3721 C C . TYR B 1 84 ? 47.413 -2.236 -4.369 1.00 51.30 83 TYR B C 1
ATOM 3722 O O . TYR B 1 84 ? 47.409 -1.513 -5.362 1.00 51.38 83 TYR B O 1
ATOM 3731 N N . ARG B 1 85 ? 47.924 -3.455 -4.386 1.00 54.02 84 ARG B N 1
ATOM 3732 C CA . ARG B 1 85 ? 48.592 -4.041 -5.526 1.00 59.14 84 ARG B CA 1
ATOM 3733 C C . ARG B 1 85 ? 47.807 -5.080 -6.301 1.00 63.44 84 ARG B C 1
ATOM 3734 O O . ARG B 1 85 ? 47.909 -5.081 -7.538 1.00 66.16 84 ARG B O 1
ATOM 3742 N N . ASN B 1 86 ? 47.002 -5.889 -5.621 1.00 61.29 85 ASN B N 1
ATOM 3743 C CA . ASN B 1 86 ? 46.251 -6.883 -6.399 1.00 60.98 85 ASN B CA 1
ATOM 3744 C C . ASN B 1 86 ? 44.792 -6.467 -6.445 1.00 57.50 85 ASN B C 1
ATOM 3745 O O . ASN B 1 86 ? 44.370 -5.607 -5.669 1.00 54.26 85 ASN B O 1
ATOM 3750 N N . PHE B 1 87 ? 44.045 -7.084 -7.355 1.00 58.41 86 PHE B N 1
ATOM 3751 C CA . PHE B 1 87 ? 42.639 -6.791 -7.560 1.00 59.96 86 PHE B CA 1
ATOM 3752 C C . PHE B 1 87 ? 41.802 -6.725 -6.290 1.00 58.22 86 PHE B C 1
ATOM 3753 O O . PHE B 1 87 ? 40.979 -5.810 -6.126 1.00 57.03 86 PHE B O 1
ATOM 3761 N N . THR B 1 88 ? 41.941 -7.711 -5.399 1.00 55.76 87 THR B N 1
ATOM 3762 C CA . THR B 1 88 ? 41.145 -7.763 -4.181 1.00 55.17 87 THR B CA 1
ATOM 3763 C C . THR B 1 88 ? 41.460 -6.584 -3.275 1.00 50.56 87 THR B C 1
ATOM 3764 O O . THR B 1 88 ? 40.582 -5.951 -2.699 1.00 52.07 87 THR B O 1
ATOM 3768 N N . ALA B 1 89 ? 42.731 -6.235 -3.151 1.00 50.34 88 ALA B N 1
ATOM 3769 C CA . ALA B 1 89 ? 43.081 -5.047 -2.357 1.00 48.39 88 ALA B CA 1
ATOM 3770 C C . ALA B 1 89 ? 42.482 -3.787 -3.011 1.00 47.52 88 ALA B C 1
ATOM 3771 O O . ALA B 1 89 ? 41.901 -2.945 -2.296 1.00 47.45 88 ALA B O 1
ATOM 3773 N N . ILE B 1 90 ? 42.533 -3.729 -4.345 1.00 43.99 89 ILE B N 1
ATOM 3774 C CA . ILE B 1 90 ? 42.054 -2.531 -5.046 1.00 47.17 89 ILE B CA 1
ATOM 3775 C C . ILE B 1 90 ? 40.560 -2.347 -4.973 1.00 46.69 89 ILE B C 1
ATOM 3776 O O . ILE B 1 90 ? 40.034 -1.297 -4.602 1.00 42.32 89 ILE B O 1
ATOM 3781 N N . ILE B 1 91 ? 39.831 -3.438 -5.302 1.00 47.02 90 ILE B N 1
ATOM 3782 C CA . ILE B 1 91 ? 38.375 -3.367 -5.231 1.00 44.01 90 ILE B CA 1
ATOM 3783 C C . ILE B 1 91 ? 37.963 -3.097 -3.804 1.00 45.56 90 ILE B C 1
ATOM 3784 O O . ILE B 1 91 ? 36.987 -2.343 -3.599 1.00 47.29 90 ILE B O 1
ATOM 3789 N N . GLY B 1 92 ? 38.675 -3.612 -2.787 1.00 46.62 91 GLY B N 1
ATOM 3790 C CA . GLY B 1 92 ? 38.303 -3.313 -1.400 1.00 46.03 91 GLY B CA 1
ATOM 3791 C C . GLY B 1 92 ? 38.425 -1.841 -1.014 1.00 46.73 91 GLY B C 1
ATOM 3792 O O . GLY B 1 92 ? 37.556 -1.307 -0.309 1.00 43.39 91 GLY B O 1
ATOM 3793 N N . GLU B 1 93 ? 39.530 -1.172 -1.407 1.00 44.10 92 GLU B N 1
ATOM 3794 C CA . GLU B 1 93 ? 39.635 0.269 -1.138 1.00 42.40 92 GLU B CA 1
ATOM 3795 C C . GLU B 1 93 ? 38.644 1.061 -1.967 1.00 36.85 92 GLU B C 1
ATOM 3796 O O . GLU B 1 93 ? 38.040 2.020 -1.478 1.00 40.44 92 GLU B O 1
ATOM 3802 N N . ILE B 1 94 ? 38.342 0.626 -3.214 1.00 38.50 93 ILE B N 1
ATOM 3803 C CA . ILE B 1 94 ? 37.324 1.382 -3.992 1.00 37.65 93 ILE B CA 1
ATOM 3804 C C . ILE B 1 94 ? 35.997 1.326 -3.287 1.00 38.24 93 ILE B C 1
ATOM 3805 O O . ILE B 1 94 ? 35.275 2.276 -2.994 1.00 35.48 93 ILE B O 1
ATOM 3810 N N . ALA B 1 95 ? 35.665 0.050 -2.888 1.00 41.69 94 ALA B N 1
ATOM 3811 C CA . ALA B 1 95 ? 34.433 -0.153 -2.130 1.00 37.97 94 ALA B CA 1
ATOM 3812 C C . ALA B 1 95 ? 34.364 0.667 -0.877 1.00 37.14 94 ALA B C 1
ATOM 3813 O O . ALA B 1 95 ? 33.334 1.253 -0.563 1.00 41.64 94 ALA B O 1
ATOM 3815 N N . ARG B 1 96 ? 35.434 0.680 -0.075 1.00 42.03 95 ARG B N 1
ATOM 3816 C CA . ARG B 1 96 ? 35.403 1.511 1.130 1.00 40.80 95 ARG B CA 1
ATOM 3817 C C . ARG B 1 96 ? 35.276 2.993 0.812 1.00 39.49 95 ARG B C 1
ATOM 3818 O O . ARG B 1 96 ? 34.502 3.743 1.417 1.00 38.20 95 ARG B O 1
ATOM 3826 N N . SER B 1 97 ? 36.034 3.441 -0.233 1.00 40.16 96 SER B N 1
ATOM 3827 C CA . SER B 1 97 ? 35.901 4.846 -0.628 1.00 39.14 96 SER B CA 1
ATOM 3828 C C . SER B 1 97 ? 34.498 5.158 -1.111 1.00 38.83 96 SER B C 1
ATOM 3829 O O . SER B 1 97 ? 33.976 6.229 -0.803 1.00 39.23 96 SER B O 1
ATOM 3832 N N . LEU B 1 98 ? 33.790 4.243 -1.801 1.00 39.92 97 LEU B N 1
ATOM 3833 C CA . LEU B 1 98 ? 32.423 4.557 -2.248 1.00 39.89 97 LEU B CA 1
ATOM 3834 C C . LEU B 1 98 ? 31.315 4.030 -1.316 1.00 41.99 97 LEU B C 1
ATOM 3835 O O . LEU B 1 98 ? 30.132 4.064 -1.660 1.00 42.59 97 LEU B O 1
ATOM 3840 N N . ASN B 1 99 ? 31.655 3.509 -0.152 1.00 41.79 98 ASN B N 1
ATOM 3841 C CA . ASN B 1 99 ? 30.713 2.976 0.825 1.00 39.36 98 ASN B CA 1
ATOM 3842 C C . ASN B 1 99 ? 29.855 1.846 0.235 1.00 34.00 98 ASN B C 1
ATOM 3843 O O . ASN B 1 99 ? 28.641 1.967 0.199 1.00 39.30 98 ASN B O 1
ATOM 3848 N N . ILE B 1 100 ? 30.517 0.884 -0.357 1.00 35.69 99 ILE B N 1
ATOM 3849 C CA . ILE B 1 100 ? 29.849 -0.272 -0.950 1.00 42.12 99 ILE B CA 1
ATOM 3850 C C . ILE B 1 100 ? 29.950 -1.412 0.075 1.00 39.17 99 ILE B C 1
ATOM 3851 O O . ILE B 1 100 ? 31.064 -1.825 0.371 1.00 39.94 99 ILE B O 1
ATOM 3856 N N . PRO B 1 101 ? 28.863 -1.772 0.719 1.00 43.03 100 PRO B N 1
ATOM 3857 C CA . PRO B 1 101 ? 28.912 -2.881 1.686 1.00 45.14 100 PRO B CA 1
ATOM 3858 C C . PRO B 1 101 ? 29.262 -4.187 0.993 1.00 43.94 100 PRO B C 1
ATOM 3859 O O . PRO B 1 101 ? 28.735 -4.494 -0.095 1.00 48.27 100 PRO B O 1
ATOM 3863 N N . PHE B 1 102 ? 30.060 -5.030 1.601 1.00 47.97 101 PHE B N 1
ATOM 3864 C CA . PHE B 1 102 ? 30.310 -6.352 1.014 1.00 48.42 101 PHE B CA 1
ATOM 3865 C C . PHE B 1 102 ? 29.324 -7.383 1.591 1.00 51.70 101 PHE B C 1
ATOM 3866 O O . PHE B 1 102 ? 28.906 -7.289 2.748 1.00 47.74 101 PHE B O 1
ATOM 3874 N N . PRO B 1 103 ? 29.061 -8.417 0.807 1.00 53.51 102 PRO B N 1
ATOM 3875 C CA . PRO B 1 103 ? 28.326 -9.586 1.264 1.00 54.54 102 PRO B CA 1
ATOM 3876 C C . PRO B 1 103 ? 29.165 -10.386 2.233 1.00 55.89 102 PRO B C 1
ATOM 3877 O O . PRO B 1 103 ? 30.394 -10.272 2.283 1.00 55.71 102 PRO B O 1
ATOM 3881 N N . ARG B 1 104 ? 28.523 -11.248 3.030 1.00 59.46 103 ARG B N 1
ATOM 3882 C CA . ARG B 1 104 ? 29.332 -12.093 3.916 1.00 57.46 103 ARG B CA 1
ATOM 3883 C C . ARG B 1 104 ? 30.001 -13.172 3.074 1.00 54.93 103 ARG B C 1
ATOM 3884 O O . ARG B 1 104 ? 31.123 -13.549 3.413 1.00 54.05 103 ARG B O 1
ATOM 3892 N N . ARG B 1 105 ? 29.393 -13.628 1.987 1.00 56.73 104 ARG B N 1
ATOM 3893 C CA . ARG B 1 105 ? 29.991 -14.658 1.150 1.00 61.54 104 ARG B CA 1
ATOM 3894 C C . ARG B 1 105 ? 31.191 -14.137 0.355 1.00 66.05 104 ARG B C 1
ATOM 3895 O O . ARG B 1 105 ? 31.173 -12.992 -0.113 1.00 64.57 104 ARG B O 1
ATOM 3903 N N . GLY B 1 106 ? 32.199 -14.985 0.167 1.00 66.83 105 GLY B N 1
ATOM 3904 C CA . GLY B 1 106 ? 33.382 -14.602 -0.604 1.00 65.25 105 GLY B CA 1
ATOM 3905 C C . GLY B 1 106 ? 32.968 -14.308 -2.044 1.00 63.44 105 GLY B C 1
ATOM 3906 O O . GLY B 1 106 ? 31.965 -14.858 -2.514 1.00 63.74 105 GLY B O 1
ATOM 3907 N N . LEU B 1 107 ? 33.521 -13.239 -2.610 1.00 62.15 106 LEU B N 1
ATOM 3908 C CA . LEU B 1 107 ? 33.148 -12.858 -3.975 1.00 62.13 106 LEU B CA 1
ATOM 3909 C C . LEU B 1 107 ? 34.299 -13.116 -4.946 1.00 60.09 106 LEU B C 1
ATOM 3910 O O . LEU B 1 107 ? 35.476 -13.019 -4.590 1.00 61.94 106 LEU B O 1
ATOM 3915 N N . SER B 1 108 ? 33.981 -13.504 -6.171 1.00 58.83 107 SER B N 1
ATOM 3916 C CA . SER B 1 108 ? 35.026 -13.722 -7.173 1.00 58.13 107 SER B CA 1
ATOM 3917 C C . SER B 1 108 ? 35.385 -12.356 -7.782 1.00 59.29 107 SER B C 1
ATOM 3918 O O . SER B 1 108 ? 34.649 -11.383 -7.619 1.00 56.44 107 SER B O 1
ATOM 3921 N N . ARG B 1 109 ? 36.406 -12.345 -8.632 1.00 61.15 108 ARG B N 1
ATOM 3922 C CA . ARG B 1 109 ? 36.817 -11.108 -9.292 1.00 62.35 108 ARG B CA 1
ATOM 3923 C C . ARG B 1 109 ? 35.655 -10.504 -10.061 1.00 60.68 108 ARG B C 1
ATOM 3924 O O . ARG B 1 109 ? 35.351 -9.320 -9.934 1.00 58.61 108 ARG B O 1
ATOM 3932 N N . ASP B 1 110 ? 34.975 -11.357 -10.834 1.00 60.14 109 ASP B N 1
ATOM 3933 C CA . ASP B 1 110 ? 33.833 -10.969 -11.631 1.00 58.13 109 ASP B CA 1
ATOM 3934 C C . ASP B 1 110 ? 32.678 -10.487 -10.774 1.00 55.79 109 ASP B C 1
ATOM 3935 O O . ASP B 1 110 ? 31.974 -9.546 -11.129 1.00 56.27 109 ASP B O 1
ATOM 3940 N N . GLU B 1 111 ? 32.393 -11.194 -9.676 1.00 54.24 110 GLU B N 1
ATOM 3941 C CA . GLU B 1 111 ? 31.305 -10.751 -8.795 1.00 51.72 110 GLU B CA 1
ATOM 3942 C C . GLU B 1 111 ? 31.696 -9.414 -8.163 1.00 46.36 110 GLU B C 1
ATOM 3943 O O . GLU B 1 111 ? 30.839 -8.560 -8.002 1.00 50.17 110 GLU B O 1
ATOM 3949 N N . PHE B 1 112 ? 32.962 -9.271 -7.782 1.00 47.84 111 PHE B N 1
ATOM 3950 C CA . PHE B 1 112 ? 33.381 -7.951 -7.233 1.00 49.07 111 PHE B CA 1
ATOM 3951 C C . PHE B 1 112 ? 33.126 -6.829 -8.228 1.00 47.89 111 PHE B C 1
ATOM 3952 O O . PHE B 1 112 ? 32.472 -5.811 -7.987 1.00 48.55 111 PHE B O 1
ATOM 3960 N N . LEU B 1 113 ? 33.594 -7.055 -9.474 1.00 48.76 112 LEU B N 1
ATOM 3961 C CA . LEU B 1 113 ? 33.339 -6.105 -10.548 1.00 49.22 112 LEU B CA 1
ATOM 3962 C C . LEU B 1 113 ? 31.868 -5.829 -10.745 1.00 48.25 112 LEU B C 1
ATOM 3963 O O . LEU B 1 113 ? 31.504 -4.666 -10.944 1.00 48.02 112 LEU B O 1
ATOM 3968 N N . ALA B 1 114 ? 30.994 -6.855 -10.740 1.00 47.35 113 ALA B N 1
ATOM 3969 C CA . ALA B 1 114 ? 29.572 -6.596 -10.917 1.00 41.91 113 ALA B CA 1
ATOM 3970 C C . ALA B 1 114 ? 28.971 -5.811 -9.774 1.00 39.15 113 ALA B C 1
ATOM 3971 O O . ALA B 1 114 ? 28.069 -4.979 -9.918 1.00 42.82 113 ALA B O 1
ATOM 3973 N N . LEU B 1 115 ? 29.417 -6.077 -8.542 1.00 46.77 114 LEU B N 1
ATOM 3974 C CA . LEU B 1 115 ? 28.940 -5.298 -7.385 1.00 44.94 114 LEU B CA 1
ATOM 3975 C C . LEU B 1 115 ? 29.312 -3.808 -7.567 1.00 43.43 114 LEU B C 1
ATOM 3976 O O . LEU B 1 115 ? 28.512 -2.897 -7.375 1.00 42.83 114 LEU B O 1
ATOM 3981 N N . LEU B 1 116 ? 30.536 -3.571 -8.019 1.00 46.03 115 LEU B N 1
ATOM 3982 C CA . LEU B 1 116 ? 30.966 -2.174 -8.316 1.00 45.10 115 LEU B CA 1
ATOM 3983 C C . LEU B 1 116 ? 30.055 -1.537 -9.336 1.00 43.88 115 LEU B C 1
ATOM 3984 O O . LEU B 1 116 ? 29.413 -0.504 -9.071 1.00 44.23 115 LEU B O 1
ATOM 3989 N N . VAL B 1 117 ? 29.861 -2.261 -10.470 1.00 46.06 116 VAL B N 1
ATOM 3990 C CA . VAL B 1 117 ? 28.941 -1.718 -11.484 1.00 41.91 116 VAL B CA 1
ATOM 3991 C C . VAL B 1 117 ? 27.578 -1.473 -10.910 1.00 43.05 116 VAL B C 1
ATOM 3992 O O . VAL B 1 117 ? 26.912 -0.479 -11.209 1.00 42.46 116 VAL B O 1
ATOM 3996 N N . GLU B 1 118 ? 27.053 -2.453 -10.126 1.00 44.79 117 GLU B N 1
ATOM 3997 C CA . GLU B 1 118 ? 25.703 -2.271 -9.595 1.00 44.27 117 GLU B CA 1
ATOM 3998 C C . GLU B 1 118 ? 25.558 -1.013 -8.775 1.00 37.48 117 GLU B C 1
ATOM 3999 O O . GLU B 1 118 ? 24.626 -0.199 -8.907 1.00 40.27 117 GLU B O 1
ATOM 4005 N N . HIS B 1 119 ? 26.529 -0.810 -7.846 1.00 38.93 118 HIS B N 1
ATOM 4006 C CA . HIS B 1 119 ? 26.426 0.390 -7.004 1.00 37.87 118 HIS B CA 1
ATOM 4007 C C . HIS B 1 119 ? 26.586 1.662 -7.834 1.00 40.15 118 HIS B C 1
ATOM 4008 O O . HIS B 1 119 ? 25.861 2.646 -7.635 1.00 42.35 118 HIS B O 1
ATOM 4015 N N . LEU B 1 120 ? 27.505 1.650 -8.800 1.00 39.95 119 LEU B N 1
ATOM 4016 C CA . LEU B 1 120 ? 27.680 2.869 -9.634 1.00 42.98 119 LEU B CA 1
ATOM 4017 C C . LEU B 1 120 ? 26.417 3.191 -10.420 1.00 44.51 119 LEU B C 1
ATOM 4018 O O . LEU B 1 120 ? 25.944 4.318 -10.429 1.00 45.47 119 LEU B O 1
ATOM 4023 N N . ARG B 1 121 ? 25.748 2.163 -10.961 1.00 49.37 120 ARG B N 1
ATOM 4024 C CA . ARG B 1 121 ? 24.462 2.410 -11.650 1.00 47.73 120 ARG B CA 1
ATOM 4025 C C . ARG B 1 121 ? 23.325 2.731 -10.725 1.00 45.66 120 ARG B C 1
ATOM 4026 O O . ARG B 1 121 ? 22.627 3.756 -10.878 1.00 46.40 120 ARG B O 1
ATOM 4034 N N . GLU B 1 122 ? 23.102 1.913 -9.675 1.00 48.78 121 GLU B N 1
ATOM 4035 C CA . GLU B 1 122 ? 21.956 2.137 -8.788 1.00 49.79 121 GLU B CA 1
ATOM 4036 C C . GLU B 1 122 ? 21.957 3.364 -7.902 1.00 49.71 121 GLU B C 1
ATOM 4037 O O . GLU B 1 122 ? 20.909 3.767 -7.359 1.00 49.09 121 GLU B O 1
ATOM 4043 N N . ARG B 1 123 ? 23.156 3.807 -7.470 1.00 47.75 122 ARG B N 1
ATOM 4044 C CA . ARG B 1 123 ? 23.212 5.013 -6.636 1.00 45.81 122 ARG B CA 1
ATOM 4045 C C . ARG B 1 123 ? 23.627 6.175 -7.564 1.00 46.45 122 ARG B C 1
ATOM 4046 O O . ARG B 1 123 ? 23.767 7.310 -7.122 1.00 42.63 122 ARG B O 1
ATOM 4054 N N . ASP B 1 124 ? 23.610 5.927 -8.864 1.00 42.19 123 ASP B N 1
ATOM 4055 C CA . ASP B 1 124 ? 23.847 6.912 -9.924 1.00 43.73 123 ASP B CA 1
ATOM 4056 C C . ASP B 1 124 ? 25.173 7.658 -9.613 1.00 39.71 123 ASP B C 1
ATOM 4057 O O . ASP B 1 124 ? 25.060 8.827 -9.307 1.00 40.50 123 ASP B O 1
ATOM 4062 N N . LEU B 1 125 ? 26.250 6.886 -9.455 1.00 40.31 124 LEU B N 1
ATOM 4063 C CA . LEU B 1 125 ? 27.485 7.506 -8.984 1.00 42.66 124 LEU B CA 1
ATOM 4064 C C . LEU B 1 125 ? 28.390 7.847 -10.178 1.00 43.71 124 LEU B C 1
ATOM 4065 O O . LEU B 1 125 ? 28.239 7.233 -11.228 1.00 40.12 124 LEU B O 1
ATOM 4070 N N . TYR B 1 126 ? 29.291 8.792 -9.918 1.00 41.60 125 TYR B N 1
ATOM 4071 C CA . TYR B 1 126 ? 30.347 9.118 -10.902 1.00 39.18 125 TYR B CA 1
ATOM 4072 C C . TYR B 1 126 ? 31.671 9.103 -10.144 1.00 34.53 125 TYR B C 1
ATOM 4073 O O . TYR B 1 126 ? 31.797 9.768 -9.118 1.00 37.15 125 TYR B O 1
ATOM 4082 N N . MET B 1 127 ? 32.572 8.262 -10.562 1.00 35.78 126 MET B N 1
ATOM 4083 C CA . MET B 1 127 ? 33.839 8.050 -9.922 1.00 39.65 126 MET B CA 1
ATOM 4084 C C . MET B 1 127 ? 34.956 8.648 -10.823 1.00 37.29 126 MET B C 1
ATOM 4085 O O . MET B 1 127 ? 35.243 8.116 -11.895 1.00 34.73 126 MET B O 1
ATOM 4090 N N . PHE B 1 128 ? 35.794 9.416 -10.148 1.00 38.93 127 PHE B N 1
ATOM 4091 C CA . PHE B 1 128 ? 37.090 9.828 -10.720 1.00 36.33 127 PHE B CA 1
ATOM 4092 C C . PHE B 1 128 ? 38.092 8.898 -10.049 1.00 37.99 127 PHE B C 1
ATOM 4093 O O . PHE B 1 128 ? 38.483 9.161 -8.914 1.00 38.58 127 PHE B O 1
ATOM 4101 N N . LEU B 1 129 ? 38.511 7.898 -10.782 1.00 36.63 128 LEU B N 1
ATOM 4102 C CA . LEU B 1 129 ? 39.389 6.886 -10.249 1.00 37.15 128 LEU B CA 1
ATOM 4103 C C . LEU B 1 129 ? 40.844 7.124 -10.621 1.00 36.80 128 LEU B C 1
ATOM 4104 O O . LEU B 1 129 ? 41.168 7.226 -11.809 1.00 35.63 128 LEU B O 1
ATOM 4109 N N . VAL B 1 130 ? 41.666 7.234 -9.590 1.00 34.56 129 VAL B N 1
ATOM 4110 C CA . VAL B 1 130 ? 43.096 7.351 -9.809 1.00 33.29 129 VAL B CA 1
ATOM 4111 C C . VAL B 1 130 ? 43.876 6.118 -9.388 1.00 36.35 129 VAL B C 1
ATOM 4112 O O . VAL B 1 130 ? 43.853 5.749 -8.206 1.00 35.90 129 VAL B O 1
ATOM 4116 N N . LEU B 1 131 ? 44.603 5.553 -10.326 1.00 35.33 130 LEU B N 1
ATOM 4117 C CA . LEU B 1 131 ? 45.491 4.437 -10.056 1.00 36.08 130 LEU B CA 1
ATOM 4118 C C . LEU B 1 131 ? 46.922 4.942 -10.027 1.00 38.13 130 LEU B C 1
ATOM 4119 O O . LEU B 1 131 ? 47.568 5.032 -11.066 1.00 39.87 130 LEU B O 1
ATOM 4124 N N . ASP B 1 132 ? 47.328 5.486 -8.875 1.00 39.66 131 ASP B N 1
ATOM 4125 C CA . ASP B 1 132 ? 48.664 6.068 -8.741 1.00 38.44 131 ASP B CA 1
ATOM 4126 C C . ASP B 1 132 ? 49.702 4.970 -8.563 1.00 43.70 131 ASP B C 1
ATOM 4127 O O . ASP B 1 132 ? 49.422 3.804 -8.194 1.00 41.36 131 ASP B O 1
ATOM 4132 N N . ASP B 1 133 ? 50.943 5.255 -8.951 1.00 42.22 132 ASP B N 1
ATOM 4133 C CA . ASP B 1 133 ? 52.017 4.279 -8.954 1.00 45.56 132 ASP B CA 1
ATOM 4134 C C . ASP B 1 133 ? 51.487 2.946 -9.483 1.00 49.54 132 ASP B C 1
ATOM 4135 O O . ASP B 1 133 ? 51.702 1.871 -8.909 1.00 48.41 132 ASP B O 1
ATOM 4140 N N . ALA B 1 134 ? 50.982 3.013 -10.718 1.00 49.58 133 ALA B N 1
ATOM 4141 C CA . ALA B 1 134 ? 50.333 1.880 -11.329 1.00 51.08 133 ALA B CA 1
ATOM 4142 C C . ALA B 1 134 ? 51.305 0.899 -11.966 1.00 53.40 133 ALA B C 1
ATOM 4143 O O . ALA B 1 134 ? 50.872 -0.228 -12.223 1.00 55.22 133 ALA B O 1
ATOM 4145 N N . PHE B 1 135 ? 52.590 1.182 -12.019 1.00 57.21 134 PHE B N 1
ATOM 4146 C CA . PHE B 1 135 ? 53.586 0.226 -12.499 1.00 61.94 134 PHE B CA 1
ATOM 4147 C C . PHE B 1 135 ? 53.780 -0.918 -11.505 1.00 64.79 134 PHE B C 1
ATOM 4148 O O . PHE B 1 135 ? 54.299 -1.974 -11.828 1.00 65.46 134 PHE B O 1
ATOM 4156 N N . ASN B 1 136 ? 53.312 -0.750 -10.273 1.00 66.33 135 ASN B N 1
ATOM 4157 C CA . ASN B 1 136 ? 53.185 -1.746 -9.248 1.00 67.21 135 ASN B CA 1
ATOM 4158 C C . ASN B 1 136 ? 52.101 -2.795 -9.517 1.00 67.69 135 ASN B C 1
ATOM 4159 O O . ASN B 1 136 ? 51.977 -3.740 -8.723 1.00 67.67 135 ASN B O 1
ATOM 4164 N N . LEU B 1 137 ? 51.205 -2.563 -10.476 1.00 65.71 136 LEU B N 1
ATOM 4165 C CA . LEU B 1 137 ? 50.083 -3.442 -10.718 1.00 64.00 136 LEU B CA 1
ATOM 4166 C C . LEU B 1 137 ? 50.314 -4.440 -11.851 1.00 64.36 136 LEU B C 1
ATOM 4167 O O . LEU B 1 137 ? 50.944 -4.113 -12.854 1.00 61.28 136 LEU B O 1
ATOM 4172 N N . ALA B 1 138 ? 49.681 -5.619 -11.706 1.00 61.76 137 ALA B N 1
ATOM 4173 C CA . ALA B 1 138 ? 49.716 -6.561 -12.835 1.00 62.73 137 ALA B CA 1
ATOM 4174 C C . ALA B 1 138 ? 48.950 -5.911 -13.981 1.00 59.15 137 ALA B C 1
ATOM 4175 O O . ALA B 1 138 ? 47.892 -5.329 -13.777 1.00 56.12 137 ALA B O 1
ATOM 4177 N N . PRO B 1 139 ? 49.459 -6.027 -15.200 1.00 60.10 138 PRO B N 1
ATOM 4178 C CA . PRO B 1 139 ? 48.848 -5.449 -16.382 1.00 60.22 138 PRO B CA 1
ATOM 4179 C C . PRO B 1 139 ? 47.398 -5.806 -16.645 1.00 58.48 138 PRO B C 1
ATOM 4180 O O . PRO B 1 139 ? 46.661 -4.995 -17.226 1.00 57.82 138 PRO B O 1
ATOM 4184 N N . ASP B 1 140 ? 46.872 -6.916 -16.156 1.00 56.05 139 ASP B N 1
ATOM 4185 C CA . ASP B 1 140 ? 45.467 -7.271 -16.328 1.00 58.49 139 ASP B CA 1
ATOM 4186 C C . ASP B 1 140 ? 44.566 -6.459 -15.408 1.00 56.85 139 ASP B C 1
ATOM 4187 O O . ASP B 1 140 ? 43.410 -6.172 -15.731 1.00 57.27 139 ASP B O 1
ATOM 4192 N N . ILE B 1 141 ? 45.117 -6.073 -14.252 1.00 56.84 140 ILE B N 1
ATOM 4193 C CA . ILE B 1 141 ? 44.411 -5.192 -13.333 1.00 55.72 140 ILE B CA 1
ATOM 4194 C C . ILE B 1 141 ? 44.212 -3.864 -14.052 1.00 52.89 140 ILE B C 1
ATOM 4195 O O . ILE B 1 141 ? 43.101 -3.356 -14.105 1.00 53.06 140 ILE B O 1
ATOM 4200 N N . LEU B 1 142 ? 45.274 -3.324 -14.651 1.00 53.90 141 LEU B N 1
ATOM 4201 C CA . LEU B 1 142 ? 45.133 -2.080 -15.410 1.00 54.55 141 LEU B CA 1
ATOM 4202 C C . LEU B 1 142 ? 44.089 -2.140 -16.508 1.00 53.28 141 LEU B C 1
ATOM 4203 O O . LEU B 1 142 ? 43.229 -1.257 -16.590 1.00 54.53 141 LEU B O 1
ATOM 4208 N N . SER B 1 143 ? 44.138 -3.160 -17.360 1.00 53.54 142 SER B N 1
ATOM 4209 C CA . SER B 1 143 ? 43.195 -3.380 -18.444 1.00 51.77 142 SER B CA 1
ATOM 4210 C C . SER B 1 143 ? 41.745 -3.450 -18.013 1.00 51.68 142 SER B C 1
ATOM 4211 O O . SER B 1 143 ? 40.876 -2.781 -18.595 1.00 54.69 142 SER B O 1
ATOM 4214 N N . THR B 1 144 ? 41.481 -4.226 -16.961 1.00 50.87 143 THR B N 1
ATOM 4215 C CA . THR B 1 144 ? 40.142 -4.321 -16.398 1.00 50.72 143 THR B CA 1
ATOM 4216 C C . THR B 1 144 ? 39.612 -2.929 -16.083 1.00 49.52 143 THR B C 1
ATOM 4217 O O . THR B 1 144 ? 38.499 -2.614 -16.515 1.00 48.17 143 THR B O 1
ATOM 4221 N N . PHE B 1 145 ? 40.412 -2.088 -15.387 1.00 43.55 144 PHE B N 1
ATOM 4222 C CA . PHE B 1 145 ? 39.858 -0.749 -15.127 1.00 44.02 144 PHE B CA 1
ATOM 4223 C C . PHE B 1 145 ? 39.848 0.116 -16.370 1.00 46.67 144 PHE B C 1
ATOM 4224 O O . PHE B 1 145 ? 38.868 0.855 -16.559 1.00 50.61 144 PHE B O 1
ATOM 4232 N N . ILE B 1 146 ? 40.841 -0.038 -17.251 1.00 46.66 145 ILE B N 1
ATOM 4233 C CA . ILE B 1 146 ? 40.823 0.779 -18.478 1.00 50.66 145 ILE B CA 1
ATOM 4234 C C . ILE B 1 146 ? 39.597 0.453 -19.327 1.00 53.10 145 ILE B C 1
ATOM 4235 O O . ILE B 1 146 ? 38.908 1.356 -19.804 1.00 51.57 145 ILE B O 1
ATOM 4240 N N . ARG B 1 147 ? 39.258 -0.824 -19.420 1.00 57.25 146 ARG B N 1
ATOM 4241 C CA . ARG B 1 147 ? 38.120 -1.293 -20.211 1.00 59.07 146 ARG B CA 1
ATOM 4242 C C . ARG B 1 147 ? 36.784 -0.982 -19.565 1.00 57.52 146 ARG B C 1
ATOM 4243 O O . ARG B 1 147 ? 35.858 -0.560 -20.246 1.00 57.27 146 ARG B O 1
ATOM 4251 N N . LEU B 1 148 ? 36.677 -1.095 -18.253 1.00 56.83 147 LEU B N 1
ATOM 4252 C CA . LEU B 1 148 ? 35.473 -0.794 -17.498 1.00 55.17 147 LEU B CA 1
ATOM 4253 C C . LEU B 1 148 ? 34.900 0.582 -17.782 1.00 54.89 147 LEU B C 1
ATOM 4254 O O . LEU B 1 148 ? 33.685 0.701 -18.050 1.00 53.63 147 LEU B O 1
ATOM 4259 N N . GLY B 1 149 ? 35.724 1.636 -17.900 1.00 52.03 148 GLY B N 1
ATOM 4260 C CA . GLY B 1 149 ? 35.196 2.957 -18.168 1.00 51.59 148 GLY B CA 1
ATOM 4261 C C . GLY B 1 149 ? 34.492 3.167 -19.498 1.00 54.07 148 GLY B C 1
ATOM 4262 O O . GLY B 1 149 ? 33.739 4.146 -19.639 1.00 52.16 148 GLY B O 1
ATOM 4263 N N . GLN B 1 150 ? 34.783 2.389 -20.519 1.00 57.94 149 GLN B N 1
ATOM 4264 C CA . GLN B 1 150 ? 34.199 2.488 -21.847 1.00 63.18 149 GLN B CA 1
ATOM 4265 C C . GLN B 1 150 ? 32.767 1.985 -21.941 1.00 66.17 149 GLN B C 1
ATOM 4266 O O . GLN B 1 150 ? 31.965 2.418 -22.765 1.00 66.46 149 GLN B O 1
ATOM 4272 N N . GLU B 1 151 ? 32.475 0.940 -21.177 1.00 67.20 150 GLU B N 1
ATOM 4273 C CA . GLU B 1 151 ? 31.198 0.258 -21.128 1.00 65.01 150 GLU B CA 1
ATOM 4274 C C . GLU B 1 151 ? 30.046 1.056 -20.571 1.00 62.14 150 GLU B C 1
ATOM 4275 O O . GLU B 1 151 ? 29.456 0.646 -19.561 1.00 61.55 150 GLU B O 1
ATOM 4281 N N . ALA B 1 152 ? 29.617 2.107 -21.257 1.00 60.68 151 ALA B N 1
ATOM 4282 C CA . ALA B 1 152 ? 28.527 2.940 -20.791 1.00 62.83 151 ALA B CA 1
ATOM 4283 C C . ALA B 1 152 ? 27.169 2.251 -20.735 1.00 64.52 151 ALA B C 1
ATOM 4284 O O . ALA B 1 152 ? 26.281 2.786 -20.055 1.00 63.26 151 ALA B O 1
ATOM 4286 N N . ASP B 1 153 ? 26.956 1.159 -21.466 1.00 68.05 152 ASP B N 1
ATOM 4287 C CA . ASP B 1 153 ? 25.606 0.579 -21.390 1.00 72.12 152 ASP B CA 1
ATOM 4288 C C . ASP B 1 153 ? 25.503 -0.282 -20.142 1.00 69.89 152 ASP B C 1
ATOM 4289 O O . ASP B 1 153 ? 24.433 -0.282 -19.534 1.00 70.31 152 ASP B O 1
ATOM 4294 N N . LYS B 1 154 ? 26.593 -0.898 -19.710 1.00 69.68 153 LYS B N 1
ATOM 4295 C CA . LYS B 1 154 ? 26.588 -1.634 -18.449 1.00 70.28 153 LYS B CA 1
ATOM 4296 C C . LYS B 1 154 ? 26.479 -0.680 -17.258 1.00 66.40 153 LYS B C 1
ATOM 4297 O O . LYS B 1 154 ? 25.564 -0.822 -16.443 1.00 65.16 153 LYS B O 1
ATOM 4303 N N . LEU B 1 155 ? 27.166 0.468 -17.327 1.00 62.27 154 LEU B N 1
ATOM 4304 C CA . LEU B 1 155 ? 27.152 1.418 -16.216 1.00 56.51 154 LEU B CA 1
ATOM 4305 C C . LEU B 1 155 ? 25.939 2.305 -16.219 1.00 54.71 154 LEU B C 1
ATOM 4306 O O . LEU B 1 155 ? 25.614 2.962 -15.216 1.00 52.81 154 LEU B O 1
ATOM 4311 N N . GLY B 1 156 ? 25.315 2.385 -17.413 1.00 53.24 155 GLY B N 1
ATOM 4312 C CA . GLY B 1 156 ? 24.158 3.277 -17.558 1.00 51.52 155 GLY B CA 1
ATOM 4313 C C . GLY B 1 156 ? 24.610 4.656 -18.035 1.00 53.55 155 GLY B C 1
ATOM 4314 O O . GLY B 1 156 ? 23.814 5.587 -18.163 1.00 53.99 155 GLY B O 1
ATOM 4315 N N . ALA B 1 157 ? 25.918 4.875 -18.134 1.00 51.53 156 ALA B N 1
ATOM 4316 C CA . ALA B 1 157 ? 26.523 6.154 -18.451 1.00 44.91 156 ALA B CA 1
ATOM 4317 C C . ALA B 1 157 ? 28.027 6.012 -18.364 1.00 44.93 156 ALA B C 1
ATOM 4318 O O . ALA B 1 157 ? 28.540 4.930 -18.051 1.00 43.89 156 ALA B O 1
ATOM 4320 N N . PHE B 1 158 ? 28.737 7.065 -18.799 1.00 46.66 157 PHE B N 1
ATOM 4321 C CA . PHE B 1 158 ? 30.201 7.022 -18.715 1.00 46.67 157 PHE B CA 1
ATOM 4322 C C . PHE B 1 158 ? 30.536 7.469 -17.282 1.00 45.57 157 PHE B C 1
ATOM 4323 O O . PHE B 1 158 ? 30.809 8.637 -16.969 1.00 42.56 157 PHE B O 1
ATOM 4331 N N . ARG B 1 159 ? 30.417 6.509 -16.350 1.00 42.67 158 ARG B N 1
ATOM 4332 C CA . ARG B 1 159 ? 30.369 6.820 -14.934 1.00 43.43 158 ARG B CA 1
ATOM 4333 C C . ARG B 1 159 ? 31.767 6.922 -14.340 1.00 41.64 158 ARG B C 1
ATOM 4334 O O . ARG B 1 159 ? 31.876 7.196 -13.148 1.00 42.64 158 ARG B O 1
ATOM 4342 N N . ILE B 1 160 ? 32.807 6.645 -15.121 1.00 39.50 159 ILE B N 1
ATOM 4343 C CA . ILE B 1 160 ? 34.175 6.601 -14.671 1.00 38.53 159 ILE B CA 1
ATOM 4344 C C . ILE B 1 160 ? 35.134 7.526 -15.458 1.00 40.46 159 ILE B C 1
ATOM 4345 O O . ILE B 1 160 ? 35.131 7.478 -16.685 1.00 37.06 159 ILE B O 1
ATOM 4350 N N . ALA B 1 161 ? 35.892 8.345 -14.751 1.00 38.24 160 ALA B N 1
ATOM 4351 C CA . ALA B 1 161 ? 37.033 9.086 -15.336 1.00 35.27 160 ALA B CA 1
ATOM 4352 C C . ALA B 1 161 ? 38.261 8.457 -14.687 1.00 38.33 160 ALA B C 1
ATOM 4353 O O . ALA B 1 161 ? 38.301 8.346 -13.454 1.00 36.12 160 ALA B O 1
ATOM 4355 N N . LEU B 1 162 ? 39.211 7.978 -15.450 1.00 36.89 161 LEU B N 1
ATOM 4356 C CA . LEU B 1 162 ? 40.367 7.271 -15.003 1.00 38.36 161 LEU B CA 1
ATOM 4357 C C . LEU B 1 162 ? 41.707 7.942 -15.322 1.00 39.99 161 LEU B C 1
ATOM 4358 O O . LEU B 1 162 ? 41.995 8.253 -16.472 1.00 35.65 161 LEU B O 1
ATOM 4363 N N . VAL B 1 163 ? 42.566 8.019 -14.318 1.00 38.63 162 VAL B N 1
ATOM 4364 C CA . VAL B 1 163 ? 43.948 8.453 -14.535 1.00 36.30 162 VAL B CA 1
ATOM 4365 C C . VAL B 1 163 ? 44.878 7.395 -13.951 1.00 38.08 162 VAL B C 1
ATOM 4366 O O . VAL B 1 163 ? 44.758 6.965 -12.775 1.00 37.49 162 VAL B O 1
ATOM 4370 N N . ILE B 1 164 ? 45.829 6.934 -14.732 1.00 35.28 163 ILE B N 1
ATOM 4371 C CA . ILE B 1 164 ? 46.839 5.991 -14.284 1.00 37.17 163 ILE B CA 1
ATOM 4372 C C . ILE B 1 164 ? 48.203 6.686 -14.314 1.00 39.83 163 ILE B C 1
ATOM 4373 O O . ILE B 1 164 ? 48.416 7.670 -15.062 1.00 40.65 163 ILE B O 1
ATOM 4378 N N . VAL B 1 165 ? 49.075 6.276 -13.393 1.00 38.65 164 VAL B N 1
ATOM 4379 C CA . VAL B 1 165 ? 50.321 7.011 -13.170 1.00 41.80 164 VAL B CA 1
ATOM 4380 C C . VAL B 1 165 ? 51.508 6.054 -13.234 1.00 43.94 164 VAL B C 1
ATOM 4381 O O . VAL B 1 165 ? 51.453 5.000 -12.607 1.00 41.12 164 VAL B O 1
ATOM 4385 N N . GLY B 1 166 ? 52.514 6.420 -14.036 1.00 42.08 165 GLY B N 1
ATOM 4386 C CA . GLY B 1 166 ? 53.708 5.576 -14.132 1.00 43.54 165 GLY B CA 1
ATOM 4387 C C . GLY B 1 166 ? 54.967 6.430 -14.306 1.00 44.59 165 GLY B C 1
ATOM 4388 O O . GLY B 1 166 ? 54.911 7.669 -14.344 1.00 41.46 165 GLY B O 1
ATOM 4389 N N . HIS B 1 167 ? 56.106 5.744 -14.380 1.00 44.40 166 HIS B N 1
ATOM 4390 C CA . HIS B 1 167 ? 57.375 6.407 -14.584 1.00 49.21 166 HIS B CA 1
ATOM 4391 C C . HIS B 1 167 ? 57.724 6.661 -16.037 1.00 53.42 166 HIS B C 1
ATOM 4392 O O . HIS B 1 167 ? 58.393 7.647 -16.339 1.00 53.61 166 HIS B O 1
ATOM 4399 N N . ASN B 1 168 ? 57.363 5.730 -16.903 1.00 55.10 167 ASN B N 1
ATOM 4400 C CA . ASN B 1 168 ? 57.738 5.826 -18.314 1.00 56.22 167 ASN B CA 1
ATOM 4401 C C . ASN B 1 168 ? 56.720 5.014 -19.109 1.00 55.96 167 ASN B C 1
ATOM 4402 O O . ASN B 1 168 ? 55.890 4.347 -18.486 1.00 51.88 167 ASN B O 1
ATOM 4407 N N . ASP B 1 169 ? 57.017 4.772 -20.373 1.00 58.15 168 ASP B N 1
ATOM 4408 C CA . ASP B 1 169 ? 56.096 4.131 -21.295 1.00 60.40 168 ASP B CA 1
ATOM 4409 C C . ASP B 1 169 ? 55.920 2.637 -21.113 1.00 59.48 168 ASP B C 1
ATOM 4410 O O . ASP B 1 169 ? 54.904 2.111 -21.585 1.00 59.65 168 ASP B O 1
ATOM 4415 N N . ALA B 1 170 ? 56.702 1.961 -20.284 1.00 59.97 169 ALA B N 1
ATOM 4416 C CA . ALA B 1 170 ? 56.524 0.557 -19.954 1.00 59.19 169 ALA B CA 1
ATOM 4417 C C . ALA B 1 170 ? 55.161 0.248 -19.342 1.00 61.34 169 ALA B C 1
ATOM 4418 O O . ALA B 1 170 ? 54.599 -0.826 -19.604 1.00 62.15 169 ALA B O 1
ATOM 4420 N N . VAL B 1 171 ? 54.576 1.175 -18.580 1.00 57.29 170 VAL B N 1
ATOM 4421 C CA . VAL B 1 171 ? 53.258 0.970 -18.009 1.00 55.97 170 VAL B CA 1
ATOM 4422 C C . VAL B 1 171 ? 52.191 0.878 -19.091 1.00 54.00 170 VAL B C 1
ATOM 4423 O O . VAL B 1 171 ? 51.268 0.081 -18.906 1.00 55.23 170 VAL B O 1
ATOM 4427 N N . LEU B 1 172 ? 52.299 1.538 -20.226 1.00 54.65 171 LEU B N 1
ATOM 4428 C CA . LEU B 1 172 ? 51.404 1.377 -21.351 1.00 56.39 171 LEU B CA 1
ATOM 4429 C C . LEU B 1 172 ? 51.889 0.256 -22.281 1.00 59.47 171 LEU B C 1
ATOM 4430 O O . LEU B 1 172 ? 51.117 -0.615 -22.676 1.00 56.98 171 LEU B O 1
ATOM 4435 N N . ASN B 1 173 ? 53.209 0.184 -22.473 1.00 60.13 172 ASN B N 1
ATOM 4436 C CA . ASN B 1 173 ? 53.801 -0.829 -23.337 1.00 62.52 172 ASN B CA 1
ATOM 4437 C C . ASN B 1 173 ? 53.504 -2.265 -22.922 1.00 63.32 172 ASN B C 1
ATOM 4438 O O . ASN B 1 173 ? 53.267 -3.103 -23.795 1.00 61.12 172 ASN B O 1
ATOM 4443 N N . ASN B 1 174 ? 53.316 -2.522 -21.637 1.00 61.92 173 ASN B N 1
ATOM 4444 C CA . ASN B 1 174 ? 52.980 -3.844 -21.141 1.00 63.68 173 ASN B CA 1
ATOM 4445 C C . ASN B 1 174 ? 51.501 -4.182 -21.255 1.00 63.24 173 ASN B C 1
ATOM 4446 O O . ASN B 1 174 ? 51.099 -5.282 -20.859 1.00 61.65 173 ASN B O 1
ATOM 4451 N N . LEU B 1 175 ? 50.674 -3.240 -21.716 1.00 64.02 174 LEU B N 1
ATOM 4452 C CA . LEU B 1 175 ? 49.257 -3.525 -21.900 1.00 64.66 174 LEU B CA 1
ATOM 4453 C C . LEU B 1 175 ? 49.110 -4.200 -23.270 1.00 69.76 174 LEU B C 1
ATOM 4454 O O . LEU B 1 175 ? 49.974 -4.029 -24.133 1.00 65.96 174 LEU B O 1
ATOM 4459 N N . ASP B 1 176 ? 48.049 -4.985 -23.428 1.00 73.38 175 ASP B N 1
ATOM 4460 C CA . ASP B 1 176 ? 47.774 -5.563 -24.741 1.00 75.80 175 ASP B CA 1
ATOM 4461 C C . ASP B 1 176 ? 47.338 -4.425 -25.655 1.00 75.07 175 ASP B C 1
ATOM 4462 O O . ASP B 1 176 ? 46.728 -3.442 -25.237 1.00 74.39 175 ASP B O 1
ATOM 4467 N N . PRO B 1 177 ? 47.629 -4.570 -26.942 1.00 75.39 176 PRO B N 1
ATOM 4468 C CA . PRO B 1 177 ? 47.386 -3.555 -27.941 1.00 74.32 176 PRO B CA 1
ATOM 4469 C C . PRO B 1 177 ? 46.059 -2.839 -27.902 1.00 71.31 176 PRO B C 1
ATOM 4470 O O . PRO B 1 177 ? 46.055 -1.622 -28.121 1.00 72.45 176 PRO B O 1
ATOM 4474 N N . SER B 1 178 ? 44.939 -3.515 -27.730 1.00 69.16 177 SER B N 1
ATOM 4475 C CA . SER B 1 178 ? 43.634 -2.856 -27.733 1.00 70.68 177 SER B CA 1
ATOM 4476 C C . SER B 1 178 ? 43.469 -1.922 -26.537 1.00 68.64 177 SER B C 1
ATOM 4477 O O . SER B 1 178 ? 43.214 -0.725 -26.686 1.00 67.85 177 SER B O 1
ATOM 4480 N N . THR B 1 179 ? 43.818 -2.446 -25.359 1.00 66.21 178 THR B N 1
ATOM 4481 C CA . THR B 1 179 ? 43.758 -1.654 -24.132 1.00 62.68 178 THR B CA 1
ATOM 4482 C C . THR B 1 179 ? 44.623 -0.409 -24.255 1.00 61.31 178 THR B C 1
ATOM 4483 O O . THR B 1 179 ? 44.134 0.707 -24.059 1.00 56.84 178 THR B O 1
ATOM 4487 N N . ARG B 1 180 ? 45.842 -0.585 -24.749 1.00 62.09 179 ARG B N 1
ATOM 4488 C CA . ARG B 1 180 ? 46.788 0.486 -24.998 1.00 65.22 179 ARG B CA 1
ATOM 4489 C C . ARG B 1 180 ? 46.192 1.567 -25.891 1.00 65.10 179 ARG B C 1
ATOM 4490 O O . ARG B 1 180 ? 46.317 2.761 -25.601 1.00 65.50 179 ARG B O 1
ATOM 4498 N N . GLY B 1 181 ? 45.444 1.173 -26.919 1.00 66.70 180 GLY B N 1
ATOM 4499 C CA . GLY B 1 181 ? 44.794 2.112 -27.825 1.00 66.86 180 GLY B CA 1
ATOM 4500 C C . GLY B 1 181 ? 43.759 3.012 -27.171 1.00 65.73 180 GLY B C 1
ATOM 4501 O O . GLY B 1 181 ? 43.503 4.147 -27.600 1.00 65.41 180 GLY B O 1
ATOM 4502 N N . ILE B 1 182 ? 43.122 2.535 -26.103 1.00 64.16 181 ILE B N 1
ATOM 4503 C CA . ILE B 1 182 ? 42.167 3.374 -25.375 1.00 60.61 181 ILE B CA 1
ATOM 4504 C C . ILE B 1 182 ? 42.839 4.545 -24.670 1.00 59.56 181 ILE B C 1
ATOM 4505 O O . ILE B 1 182 ? 42.247 5.625 -24.601 1.00 58.95 181 ILE B O 1
ATOM 4510 N N . MET B 1 183 ? 44.005 4.294 -24.080 1.00 57.92 182 MET B N 1
ATOM 4511 C CA . MET B 1 183 ? 44.680 5.363 -23.347 1.00 61.69 182 MET B CA 1
ATOM 4512 C C . MET B 1 183 ? 45.313 6.338 -24.344 1.00 63.67 182 MET B C 1
ATOM 4513 O O . MET B 1 183 ? 45.467 7.525 -24.110 1.00 64.84 182 MET B O 1
ATOM 4518 N N . GLY B 1 184 ? 45.904 5.761 -25.371 1.00 62.36 183 GLY B N 1
ATOM 4519 C CA . GLY B 1 184 ? 46.452 6.311 -26.546 1.00 61.38 183 GLY B CA 1
ATOM 4520 C C . GLY B 1 184 ? 47.097 7.655 -26.562 1.00 60.52 183 GLY B C 1
ATOM 4521 O O . GLY B 1 184 ? 48.257 7.860 -26.231 1.00 65.45 183 GLY B O 1
ATOM 4522 N N . LYS B 1 185 ? 46.349 8.640 -27.041 1.00 60.97 184 LYS B N 1
ATOM 4523 C CA . LYS B 1 185 ? 46.819 10.013 -27.132 1.00 62.09 184 LYS B CA 1
ATOM 4524 C C . LYS B 1 185 ? 47.132 10.583 -25.756 1.00 58.08 184 LYS B C 1
ATOM 4525 O O . LYS B 1 185 ? 48.195 11.166 -25.510 1.00 60.66 184 LYS B O 1
ATOM 4531 N N . TYR B 1 186 ? 46.287 10.278 -24.786 1.00 47.73 185 TYR B N 1
ATOM 4532 C CA . TYR B 1 186 ? 46.127 10.941 -23.522 1.00 43.14 185 TYR B CA 1
ATOM 4533 C C . TYR B 1 186 ? 47.306 10.761 -22.579 1.00 45.40 185 TYR B C 1
ATOM 4534 O O . TYR B 1 186 ? 47.124 10.188 -21.493 1.00 45.91 185 TYR B O 1
ATOM 4543 N N . VAL B 1 187 ? 48.527 11.073 -23.008 1.00 38.66 186 VAL B N 1
ATOM 4544 C CA . VAL B 1 187 ? 49.706 10.880 -22.151 1.00 40.01 186 VAL B CA 1
ATOM 4545 C C . VAL B 1 187 ? 50.221 12.239 -21.690 1.00 41.25 186 VAL B C 1
ATOM 4546 O O . VAL B 1 187 ? 50.234 13.139 -22.526 1.00 38.97 186 VAL B O 1
ATOM 4550 N N . ILE B 1 188 ? 50.321 12.460 -20.376 1.00 36.05 187 ILE B N 1
ATOM 4551 C CA . ILE B 1 188 ? 50.714 13.741 -19.830 1.00 35.93 187 ILE B CA 1
ATOM 4552 C C . ILE B 1 188 ? 52.085 13.573 -19.156 1.00 38.50 187 ILE B C 1
ATOM 4553 O O . ILE B 1 188 ? 52.271 12.666 -18.347 1.00 35.19 187 ILE B O 1
ATOM 4558 N N . ARG B 1 189 ? 53.095 14.209 -19.748 1.00 33.24 188 ARG B N 1
ATOM 4559 C CA . ARG B 1 189 ? 54.473 13.961 -19.331 1.00 37.31 188 ARG B CA 1
ATOM 4560 C C . ARG B 1 189 ? 55.013 14.992 -18.366 1.00 36.71 188 ARG B C 1
ATOM 4561 O O . ARG B 1 189 ? 54.669 16.158 -18.412 1.00 36.50 188 ARG B O 1
ATOM 4569 N N . PHE B 1 190 ? 55.759 14.484 -17.357 1.00 36.11 189 PHE B N 1
ATOM 4570 C CA . PHE B 1 190 ? 56.210 15.382 -16.275 1.00 37.09 189 PHE B CA 1
ATOM 4571 C C . PHE B 1 190 ? 57.740 15.307 -16.295 1.00 36.76 189 PHE B C 1
ATOM 4572 O O . PHE B 1 190 ? 58.268 14.252 -15.962 1.00 36.44 189 PHE B O 1
ATOM 4580 N N . SER B 1 191 ? 58.416 16.269 -16.937 1.00 38.27 190 SER B N 1
ATOM 4581 C CA . SER B 1 191 ? 59.880 16.029 -17.076 1.00 39.41 190 SER B CA 1
ATOM 4582 C C . SER B 1 191 ? 60.601 16.360 -15.784 1.00 35.56 190 SER B C 1
ATOM 4583 O O . SER B 1 191 ? 60.130 17.092 -14.904 1.00 38.97 190 SER B O 1
ATOM 4586 N N . PRO B 1 192 ? 61.789 15.804 -15.617 1.00 39.11 191 PRO B N 1
ATOM 4587 C CA . PRO B 1 192 ? 62.613 16.048 -14.444 1.00 37.57 191 PRO B CA 1
ATOM 4588 C C . PRO B 1 192 ? 62.777 17.546 -14.256 1.00 39.41 191 PRO B C 1
ATOM 4589 O O . PRO B 1 192 ? 62.835 18.314 -15.230 1.00 36.64 191 PRO B O 1
ATOM 4593 N N . TYR B 1 193 ? 62.565 18.066 -13.048 1.00 36.36 192 TYR B N 1
ATOM 4594 C CA . TYR B 1 193 ? 62.674 19.509 -12.874 1.00 34.90 192 TYR B CA 1
ATOM 4595 C C . TYR B 1 193 ? 64.132 19.955 -13.140 1.00 38.14 192 TYR B C 1
ATOM 4596 O O . TYR B 1 193 ? 65.070 19.257 -12.720 1.00 32.84 192 TYR B O 1
ATOM 4605 N N . THR B 1 194 ? 64.266 21.168 -13.693 1.00 34.73 193 THR B N 1
ATOM 4606 C CA . THR B 1 194 ? 65.616 21.686 -13.940 1.00 36.87 193 THR B CA 1
ATOM 4607 C C . THR B 1 194 ? 66.131 22.280 -12.630 1.00 37.39 193 THR B C 1
ATOM 4608 O O . THR B 1 194 ? 65.376 22.427 -11.639 1.00 31.66 193 THR B O 1
ATOM 4612 N N . LYS B 1 195 ? 67.401 22.701 -12.580 1.00 35.14 194 LYS B N 1
ATOM 4613 C CA . LYS B 1 195 ? 67.869 23.376 -11.367 1.00 36.98 194 LYS B CA 1
ATOM 4614 C C . LYS B 1 195 ? 67.097 24.615 -11.026 1.00 34.33 194 LYS B C 1
ATOM 4615 O O . LYS B 1 195 ? 66.842 24.952 -9.840 1.00 35.66 194 LYS B O 1
ATOM 4621 N N . ASP B 1 196 ? 66.792 25.458 -12.009 1.00 32.18 195 ASP B N 1
ATOM 4622 C CA . ASP B 1 196 ? 66.065 26.683 -11.781 1.00 32.92 195 ASP B CA 1
ATOM 4623 C C . ASP B 1 196 ? 64.653 26.347 -11.255 1.00 31.50 195 ASP B C 1
ATOM 4624 O O . ASP B 1 196 ? 64.118 27.132 -10.485 1.00 31.56 195 ASP B O 1
ATOM 4629 N N . GLN B 1 197 ? 64.040 25.338 -11.819 1.00 32.48 196 GLN B N 1
ATOM 4630 C CA . GLN B 1 197 ? 62.661 24.979 -11.379 1.00 33.33 196 GLN B CA 1
ATOM 4631 C C . GLN B 1 197 ? 62.681 24.454 -9.945 1.00 34.55 196 GLN B C 1
ATOM 4632 O O . GLN B 1 197 ? 61.841 24.833 -9.144 1.00 30.56 196 GLN B O 1
ATOM 4638 N N . ILE B 1 198 ? 63.671 23.606 -9.594 1.00 31.01 197 ILE B N 1
ATOM 4639 C CA . ILE B 1 198 ? 63.752 23.178 -8.156 1.00 31.45 197 ILE B CA 1
ATOM 4640 C C . ILE B 1 198 ? 63.900 24.388 -7.265 1.00 29.72 197 ILE B C 1
ATOM 4641 O O . ILE B 1 198 ? 63.284 24.601 -6.220 1.00 28.82 197 ILE B O 1
ATOM 4646 N N . PHE B 1 199 ? 64.768 25.345 -7.704 1.00 30.00 198 PHE B N 1
ATOM 4647 C CA . PHE B 1 199 ? 64.943 26.555 -6.962 1.00 28.82 198 PHE B CA 1
ATOM 4648 C C . PHE B 1 199 ? 63.610 27.264 -6.730 1.00 28.29 198 PHE B C 1
ATOM 4649 O O . PHE B 1 199 ? 63.357 27.709 -5.619 1.00 27.26 198 PHE B O 1
ATOM 4657 N N . ASP B 1 200 ? 62.753 27.429 -7.778 1.00 28.23 199 ASP B N 1
ATOM 4658 C CA . ASP B 1 200 ? 61.521 28.164 -7.519 1.00 27.89 199 ASP B CA 1
ATOM 4659 C C . ASP B 1 200 ? 60.616 27.416 -6.528 1.00 26.36 199 ASP B C 1
ATOM 4660 O O . ASP B 1 200 ? 59.868 28.001 -5.751 1.00 29.52 199 ASP B O 1
ATOM 4665 N N . ILE B 1 201 ? 60.573 26.118 -6.702 1.00 25.24 200 ILE B N 1
ATOM 4666 C CA . ILE B 1 201 ? 59.767 25.275 -5.758 1.00 27.97 200 ILE B CA 1
ATOM 4667 C C . ILE B 1 201 ? 60.228 25.428 -4.325 1.00 30.88 200 ILE B C 1
ATOM 4668 O O . ILE B 1 201 ? 59.435 25.648 -3.370 1.00 29.27 200 ILE B O 1
ATOM 4673 N N . LEU B 1 202 ? 61.582 25.416 -4.134 1.00 26.14 201 LEU B N 1
ATOM 4674 C CA . LEU B 1 202 ? 62.089 25.571 -2.788 1.00 28.40 201 LEU B CA 1
ATOM 4675 C C . LEU B 1 202 ? 61.905 26.970 -2.213 1.00 26.48 201 LEU B C 1
ATOM 4676 O O . LEU B 1 202 ? 61.632 27.062 -1.028 1.00 29.76 201 LEU B O 1
ATOM 4681 N N . LEU B 1 203 ? 61.911 27.987 -3.053 1.00 30.94 202 LEU B N 1
ATOM 4682 C CA . LEU B 1 203 ? 61.688 29.332 -2.511 1.00 31.08 202 LEU B CA 1
ATOM 4683 C C . LEU B 1 203 ? 60.254 29.438 -1.986 1.00 31.62 202 LEU B C 1
ATOM 4684 O O . LEU B 1 203 ? 60.041 30.011 -0.912 1.00 29.80 202 LEU B O 1
ATOM 4689 N N . ASP B 1 204 ? 59.264 28.891 -2.691 1.00 29.48 203 ASP B N 1
ATOM 4690 C CA . ASP B 1 204 ? 57.905 28.875 -2.142 1.00 33.87 203 ASP B CA 1
ATOM 4691 C C . ASP B 1 204 ? 57.835 28.160 -0.794 1.00 30.70 203 ASP B C 1
ATOM 4692 O O . ASP B 1 204 ? 57.166 28.643 0.143 1.00 29.78 203 ASP B O 1
ATOM 4697 N N . ARG B 1 205 ? 58.450 26.997 -0.636 1.00 29.72 204 ARG B N 1
ATOM 4698 C CA . ARG B 1 205 ? 58.429 26.291 0.654 1.00 31.09 204 ARG B CA 1
ATOM 4699 C C . ARG B 1 205 ? 59.159 27.082 1.742 1.00 33.00 204 ARG B C 1
ATOM 4700 O O . ARG B 1 205 ? 58.723 27.131 2.906 1.00 29.45 204 ARG B O 1
ATOM 4708 N N . ALA B 1 206 ? 60.287 27.733 1.393 1.00 30.68 205 ALA B N 1
ATOM 4709 C CA . ALA B 1 206 ? 61.038 28.468 2.456 1.00 30.31 205 ALA B CA 1
ATOM 4710 C C . ALA B 1 206 ? 60.207 29.674 2.882 1.00 31.43 205 ALA B C 1
ATOM 4711 O O . ALA B 1 206 ? 60.056 29.929 4.078 1.00 33.55 205 ALA B O 1
ATOM 4713 N N . LYS B 1 207 ? 59.603 30.380 1.903 1.00 33.38 206 LYS B N 1
ATOM 4714 C CA . LYS B 1 207 ? 58.755 31.523 2.300 1.00 35.66 206 LYS B CA 1
ATOM 4715 C C . LYS B 1 207 ? 57.564 31.075 3.156 1.00 35.70 206 LYS B C 1
ATOM 4716 O O . LYS B 1 207 ? 57.184 31.810 4.052 1.00 35.70 206 LYS B O 1
ATOM 4722 N N . ALA B 1 208 ? 56.939 29.936 2.865 1.00 36.19 207 ALA B N 1
ATOM 4723 C CA . ALA B 1 208 ? 55.759 29.550 3.671 1.00 39.03 207 ALA B CA 1
ATOM 4724 C C . ALA B 1 208 ? 56.115 28.838 4.969 1.00 40.69 207 ALA B C 1
ATOM 4725 O O . ALA B 1 208 ? 55.291 28.779 5.890 1.00 36.28 207 ALA B O 1
ATOM 4727 N N . GLY B 1 209 ? 57.288 28.175 5.010 1.00 35.96 208 GLY B N 1
ATOM 4728 C CA . GLY B 1 209 ? 57.618 27.359 6.179 1.00 35.05 208 GLY B CA 1
ATOM 4729 C C . GLY B 1 209 ? 58.788 27.778 7.065 1.00 32.69 208 GLY B C 1
ATOM 4730 O O . GLY B 1 209 ? 58.922 27.222 8.163 1.00 33.23 208 GLY B O 1
ATOM 4731 N N . LEU B 1 210 ? 59.678 28.628 6.592 1.00 31.62 209 LEU B N 1
ATOM 4732 C CA . LEU B 1 210 ? 60.828 29.033 7.388 1.00 35.78 209 LEU B CA 1
ATOM 4733 C C . LEU B 1 210 ? 60.716 30.479 7.837 1.00 39.35 209 LEU B C 1
ATOM 4734 O O . LEU B 1 210 ? 60.082 31.303 7.174 1.00 33.29 209 LEU B O 1
ATOM 4739 N N . ALA B 1 211 ? 61.462 30.823 8.896 1.00 40.05 210 ALA B N 1
ATOM 4740 C CA . ALA B 1 211 ? 61.498 32.221 9.321 1.00 37.67 210 ALA B CA 1
ATOM 4741 C C . ALA B 1 211 ? 62.192 33.138 8.313 1.00 41.11 210 ALA B C 1
ATOM 4742 O O . ALA B 1 211 ? 63.229 32.825 7.726 1.00 34.40 210 ALA B O 1
ATOM 4744 N N . GLU B 1 212 ? 61.630 34.329 8.103 1.00 37.31 211 GLU B N 1
ATOM 4745 C CA . GLU B 1 212 ? 62.241 35.354 7.244 1.00 44.95 211 GLU B CA 1
ATOM 4746 C C . GLU B 1 212 ? 63.696 35.590 7.686 1.00 40.41 211 GLU B C 1
ATOM 4747 O O . GLU B 1 212 ? 63.950 35.531 8.893 1.00 42.56 211 GLU B O 1
ATOM 4753 N N . GLY B 1 213 ? 64.636 35.669 6.765 1.00 40.34 212 GLY B N 1
ATOM 4754 C CA . GLY B 1 213 ? 66.050 35.843 7.041 1.00 38.94 212 GLY B CA 1
ATOM 4755 C C . GLY B 1 213 ? 66.783 34.589 7.450 1.00 42.75 212 GLY B C 1
ATOM 4756 O O . GLY B 1 213 ? 68.018 34.605 7.612 1.00 41.72 212 GLY B O 1
ATOM 4757 N N . SER B 1 214 ? 66.103 33.428 7.565 1.00 37.78 213 SER B N 1
ATOM 4758 C CA . SER B 1 214 ? 66.829 32.258 8.033 1.00 38.50 213 SER B CA 1
ATOM 4759 C C . SER B 1 214 ? 67.453 31.462 6.893 1.00 35.46 213 SER B C 1
ATOM 4760 O O . SER B 1 214 ? 68.132 30.461 7.193 1.00 38.25 213 SER B O 1
ATOM 4763 N N . TYR B 1 215 ? 67.166 31.819 5.663 1.00 34.97 214 TYR B N 1
ATOM 4764 C CA . TYR B 1 215 ? 67.716 31.045 4.525 1.00 35.90 214 TYR B CA 1
ATOM 4765 C C . TYR B 1 215 ? 68.133 32.089 3.493 1.00 37.72 214 TYR B C 1
ATOM 4766 O O . TYR B 1 215 ? 67.601 33.203 3.513 1.00 38.23 214 TYR B O 1
ATOM 4775 N N . SER B 1 216 ? 69.153 31.852 2.685 1.00 34.58 215 SER B N 1
ATOM 4776 C CA . SER B 1 216 ? 69.562 32.829 1.690 1.00 34.07 215 SER B CA 1
ATOM 4777 C C . SER B 1 216 ? 69.192 32.200 0.359 1.00 32.50 215 SER B C 1
ATOM 4778 O O . SER B 1 216 ? 69.077 30.944 0.287 1.00 33.71 215 SER B O 1
ATOM 4781 N N . GLU B 1 217 ? 69.127 32.977 -0.711 1.00 31.49 216 GLU B N 1
ATOM 4782 C CA . GLU B 1 217 ? 68.898 32.360 -2.032 1.00 34.92 216 GLU B CA 1
ATOM 4783 C C . GLU B 1 217 ? 70.027 31.444 -2.451 1.00 31.42 216 GLU B C 1
ATOM 4784 O O . GLU B 1 217 ? 69.827 30.381 -3.085 1.00 31.14 216 GLU B O 1
ATOM 4790 N N . ASP B 1 218 ? 71.260 31.830 -2.079 1.00 31.61 217 ASP B N 1
ATOM 4791 C CA . ASP B 1 218 ? 72.366 30.894 -2.388 1.00 30.51 217 ASP B CA 1
ATOM 4792 C C . ASP B 1 218 ? 72.121 29.546 -1.740 1.00 27.43 217 ASP B C 1
ATOM 4793 O O . ASP B 1 218 ? 72.575 28.552 -2.331 1.00 31.72 217 ASP B O 1
ATOM 4798 N N . ILE B 1 219 ? 71.691 29.463 -0.497 1.00 26.82 218 ILE B N 1
ATOM 4799 C CA . ILE B 1 219 ? 71.455 28.110 0.092 1.00 25.92 218 ILE B CA 1
ATOM 4800 C C . ILE B 1 219 ? 70.445 27.349 -0.736 1.00 30.42 218 ILE B C 1
ATOM 4801 O O . ILE B 1 219 ? 70.518 26.133 -0.900 1.00 28.92 218 ILE B O 1
ATOM 4806 N N . LEU B 1 220 ? 69.369 28.038 -1.198 1.00 28.38 219 LEU B N 1
ATOM 4807 C CA . LEU B 1 220 ? 68.401 27.285 -2.024 1.00 31.11 219 LEU B CA 1
ATOM 4808 C C . LEU B 1 220 ? 69.006 26.853 -3.331 1.00 27.10 219 LEU B C 1
ATOM 4809 O O . LEU B 1 220 ? 68.783 25.707 -3.775 1.00 29.05 219 LEU B O 1
ATOM 4814 N N . GLN B 1 221 ? 69.805 27.721 -3.982 1.00 27.04 220 GLN B N 1
ATOM 4815 C CA . GLN B 1 221 ? 70.452 27.336 -5.227 1.00 29.07 220 GLN B CA 1
ATOM 4816 C C . GLN B 1 221 ? 71.375 26.147 -5.053 1.00 26.36 220 GLN B C 1
ATOM 4817 O O . GLN B 1 221 ? 71.543 25.292 -5.919 1.00 32.14 220 GLN B O 1
ATOM 4823 N N . MET B 1 222 ? 72.087 26.117 -3.865 1.00 29.91 221 MET B N 1
ATOM 4824 C CA . MET B 1 222 ? 72.998 24.962 -3.629 1.00 29.08 221 MET B CA 1
ATOM 4825 C C . MET B 1 222 ? 72.292 23.631 -3.624 1.00 28.45 221 MET B C 1
ATOM 4826 O O . MET B 1 222 ? 72.723 22.580 -4.186 1.00 27.72 221 MET B O 1
ATOM 4831 N N . ILE B 1 223 ? 71.114 23.664 -2.972 1.00 28.49 222 ILE B N 1
ATOM 4832 C CA . ILE B 1 223 ? 70.274 22.429 -2.945 1.00 30.53 222 ILE B CA 1
ATOM 4833 C C . ILE B 1 223 ? 69.674 22.149 -4.321 1.00 30.91 222 ILE B C 1
ATOM 4834 O O . ILE B 1 223 ? 69.713 21.017 -4.807 1.00 31.78 222 ILE B O 1
ATOM 4839 N N . ALA B 1 224 ? 69.245 23.207 -5.032 1.00 33.66 223 ALA B N 1
ATOM 4840 C CA . ALA B 1 224 ? 68.804 23.062 -6.424 1.00 34.45 223 ALA B CA 1
ATOM 4841 C C . ALA B 1 224 ? 69.899 22.469 -7.316 1.00 33.51 223 ALA B C 1
ATOM 4842 O O . ALA B 1 224 ? 69.610 21.604 -8.134 1.00 35.80 223 ALA B O 1
ATOM 4844 N N . ASP B 1 225 ? 71.164 22.860 -7.133 1.00 34.93 224 ASP B N 1
ATOM 4845 C CA . ASP B 1 225 ? 72.255 22.376 -7.963 1.00 31.48 224 ASP B CA 1
ATOM 4846 C C . ASP B 1 225 ? 72.596 20.932 -7.643 1.00 33.50 224 ASP B C 1
ATOM 4847 O O . ASP B 1 225 ? 73.089 20.211 -8.487 1.00 35.71 224 ASP B O 1
ATOM 4852 N N . ILE B 1 226 ? 72.253 20.467 -6.447 1.00 33.94 225 ILE B N 1
ATOM 4853 C CA . ILE B 1 226 ? 72.483 19.062 -6.112 1.00 37.84 225 ILE B CA 1
ATOM 4854 C C . ILE B 1 226 ? 71.379 18.193 -6.702 1.00 41.29 225 ILE B C 1
ATOM 4855 O O . ILE B 1 226 ? 71.569 16.981 -6.821 1.00 40.32 225 ILE B O 1
ATOM 4860 N N . THR B 1 227 ? 70.166 18.762 -6.798 1.00 35.42 226 THR B N 1
ATOM 4861 C CA . THR B 1 227 ? 69.009 17.938 -7.153 1.00 35.70 226 THR B CA 1
ATOM 4862 C C . THR B 1 227 ? 68.413 18.175 -8.526 1.00 34.22 226 THR B C 1
ATOM 4863 O O . THR B 1 227 ? 67.806 17.225 -9.043 1.00 36.66 226 THR B O 1
ATOM 4867 N N . GLY B 1 228 ? 68.571 19.339 -9.103 1.00 34.83 227 GLY B N 1
ATOM 4868 C CA . GLY B 1 228 ? 67.913 19.683 -10.380 1.00 32.49 227 GLY B CA 1
ATOM 4869 C C . GLY B 1 228 ? 68.594 18.972 -11.540 1.00 39.87 227 GLY B C 1
ATOM 4870 O O . GLY B 1 228 ? 69.768 18.550 -11.474 1.00 37.77 227 GLY B O 1
ATOM 4871 N N . ALA B 1 229 ? 67.861 18.702 -12.597 1.00 37.56 228 ALA B N 1
ATOM 4872 C CA . ALA B 1 229 ? 68.486 18.005 -13.760 1.00 47.44 228 ALA B CA 1
ATOM 4873 C C . ALA B 1 229 ? 69.106 19.042 -14.683 1.00 52.57 228 ALA B C 1
ATOM 4874 O O . ALA B 1 229 ? 68.527 20.133 -14.832 1.00 50.19 228 ALA B O 1
ATOM 4876 N N . GLN B 1 230 ? 70.337 18.866 -15.202 1.00 58.02 229 GLN B N 1
ATOM 4877 C CA . GLN B 1 230 ? 70.856 19.941 -16.069 1.00 65.86 229 GLN B CA 1
ATOM 4878 C C . GLN B 1 230 ? 70.224 19.767 -17.461 1.00 67.36 229 GLN B C 1
ATOM 4879 O O . GLN B 1 230 ? 69.792 20.728 -18.070 1.00 67.63 229 GLN B O 1
ATOM 4885 N N . THR B 1 231 ? 70.031 18.512 -17.804 1.00 70.72 230 THR B N 1
ATOM 4886 C CA . THR B 1 231 ? 69.455 18.110 -19.085 1.00 76.52 230 THR B CA 1
ATOM 4887 C C . THR B 1 231 ? 68.213 17.273 -18.859 1.00 79.59 230 THR B C 1
ATOM 4888 O O . THR B 1 231 ? 68.117 16.566 -17.856 1.00 76.65 230 THR B O 1
ATOM 4892 N N . PRO B 1 232 ? 67.186 17.474 -19.691 1.00 82.73 23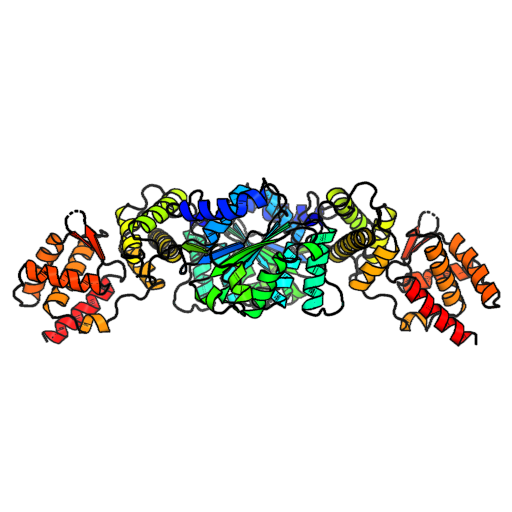1 PRO B N 1
ATOM 4893 C CA . PRO B 1 232 ? 65.890 16.845 -19.568 1.00 82.69 231 PRO B CA 1
ATOM 4894 C C . PRO B 1 232 ? 65.957 15.350 -19.376 1.00 84.89 231 PRO B C 1
ATOM 4895 O O . PRO B 1 232 ? 65.152 14.810 -18.601 1.00 85.08 231 PRO B O 1
ATOM 4899 N N . LEU B 1 233 ? 66.907 14.668 -20.030 1.00 85.17 232 LEU B N 1
ATOM 4900 C CA . LEU B 1 233 ? 67.051 13.252 -19.704 1.00 86.87 232 LEU B CA 1
ATOM 4901 C C . LEU B 1 233 ? 68.251 13.020 -18.805 1.00 85.54 232 LEU B C 1
ATOM 4902 O O . LEU B 1 233 ? 68.752 11.906 -18.662 1.00 84.74 232 LEU B O 1
ATOM 4907 N N . ASP B 1 234 ? 68.442 13.956 -17.869 1.00 84.52 233 ASP B N 1
ATOM 4908 C CA . ASP B 1 234 ? 69.274 13.771 -16.674 1.00 82.85 233 ASP B CA 1
ATOM 4909 C C . ASP B 1 234 ? 68.252 13.239 -15.652 1.00 79.93 233 ASP B C 1
ATOM 4910 O O . ASP B 1 234 ? 67.738 13.831 -14.708 1.00 77.32 233 ASP B O 1
ATOM 4915 N N . THR B 1 235 ? 67.800 12.033 -15.963 1.00 75.26 234 THR B N 1
ATOM 4916 C CA . THR B 1 235 ? 66.670 11.294 -15.480 1.00 72.71 234 THR B CA 1
ATOM 4917 C C . THR B 1 235 ? 66.896 10.729 -14.091 1.00 69.37 234 THR B C 1
ATOM 4918 O O . THR B 1 235 ? 65.927 10.376 -13.425 1.00 67.71 234 THR B O 1
ATOM 4922 N N . ASN B 1 236 ? 68.139 10.732 -13.636 1.00 65.96 235 ASN B N 1
ATOM 4923 C CA . ASN B 1 236 ? 68.507 10.408 -12.276 1.00 63.51 235 ASN B CA 1
ATOM 4924 C C . ASN B 1 236 ? 68.290 11.598 -11.336 1.00 60.42 235 ASN B C 1
ATOM 4925 O O . ASN B 1 236 ? 68.548 11.496 -10.129 1.00 61.73 235 ASN B O 1
ATOM 4930 N N . ARG B 1 237 ? 68.076 12.797 -11.857 1.00 53.35 236 ARG B N 1
ATOM 4931 C CA . ARG B 1 237 ? 67.818 14.001 -11.068 1.00 50.35 236 ARG B CA 1
ATOM 4932 C C . ARG B 1 237 ? 66.468 14.647 -11.377 1.00 44.24 236 ARG B C 1
ATOM 4933 O O . ARG B 1 237 ? 65.636 14.041 -12.053 1.00 48.00 236 ARG B O 1
ATOM 4941 N N . GLY B 1 238 ? 66.179 15.849 -10.899 1.00 36.92 237 GLY B N 1
ATOM 4942 C CA . GLY B 1 238 ? 64.886 16.488 -11.176 1.00 36.68 237 GLY B CA 1
ATOM 4943 C C . GLY B 1 238 ? 63.777 16.086 -10.188 1.00 35.27 237 GLY B C 1
ATOM 4944 O O . GLY B 1 238 ? 62.597 16.325 -10.455 1.00 37.38 237 GLY B O 1
ATOM 4945 N N . ASP B 1 239 ? 64.159 15.609 -9.006 1.00 34.99 238 ASP B N 1
ATOM 4946 C CA . ASP B 1 239 ? 63.229 15.107 -7.989 1.00 33.92 238 ASP B CA 1
ATOM 4947 C C . ASP B 1 239 ? 62.949 16.130 -6.933 1.00 33.38 238 ASP B C 1
ATOM 4948 O O . ASP B 1 239 ? 63.752 16.411 -6.019 1.00 33.85 238 ASP B O 1
ATOM 4953 N N . ALA B 1 240 ? 61.759 16.785 -7.004 1.00 29.98 239 ALA B N 1
ATOM 4954 C CA . ALA B 1 240 ? 61.455 17.821 -6.017 1.00 29.50 239 ALA B CA 1
ATOM 4955 C C . ALA B 1 240 ? 61.228 17.285 -4.609 1.00 30.19 239 ALA B C 1
ATOM 4956 O O . ALA B 1 240 ? 61.409 18.019 -3.637 1.00 29.76 239 ALA B O 1
ATOM 4958 N N . ARG B 1 241 ? 60.819 16.026 -4.482 1.00 30.79 240 ARG B N 1
ATOM 4959 C CA . ARG B 1 241 ? 60.689 15.468 -3.097 1.00 30.96 240 ARG B CA 1
ATOM 4960 C C . ARG B 1 241 ? 62.052 15.409 -2.396 1.00 34.78 240 ARG B C 1
ATOM 4961 O O . ARG B 1 241 ? 62.181 15.791 -1.243 1.00 30.98 240 ARG B O 1
ATOM 4969 N N . LEU B 1 242 ? 63.054 14.953 -3.151 1.00 33.65 241 LEU B N 1
ATOM 4970 C CA . LEU B 1 242 ? 64.429 14.982 -2.581 1.00 35.87 241 LEU B CA 1
ATOM 4971 C C . LEU B 1 242 ? 64.931 16.384 -2.266 1.00 34.30 241 LEU B C 1
ATOM 4972 O O . LEU B 1 242 ? 65.476 16.629 -1.177 1.00 32.16 241 LEU B O 1
ATOM 4977 N N . ALA B 1 243 ? 64.583 17.385 -3.100 1.00 32.15 242 ALA B N 1
ATOM 4978 C CA . ALA B 1 243 ? 65.051 18.729 -2.769 1.00 30.80 242 ALA B CA 1
ATOM 4979 C C . ALA B 1 243 ? 64.375 19.263 -1.510 1.00 32.25 242 ALA B C 1
ATOM 4980 O O . ALA B 1 243 ? 64.968 19.892 -0.626 1.00 30.31 242 ALA B O 1
ATOM 4982 N N . ILE B 1 244 ? 63.034 19.123 -1.435 1.00 26.45 243 ILE B N 1
ATOM 4983 C CA . ILE B 1 244 ? 62.316 19.650 -0.268 1.00 30.73 243 ILE B CA 1
ATOM 4984 C C . ILE B 1 244 ? 62.805 18.935 1.000 1.00 30.85 243 ILE B C 1
ATOM 4985 O O . ILE B 1 244 ? 62.919 19.580 2.050 1.00 27.87 243 ILE B O 1
ATOM 4990 N N . ASP B 1 245 ? 63.012 17.627 0.922 1.00 30.37 244 ASP B N 1
ATOM 4991 C CA . ASP B 1 245 ? 63.541 16.864 2.064 1.00 29.07 244 ASP B CA 1
ATOM 4992 C C . ASP B 1 245 ? 64.938 17.395 2.473 1.00 30.53 244 ASP B C 1
ATOM 4993 O O . ASP B 1 245 ? 65.168 17.582 3.660 1.00 32.30 244 ASP B O 1
ATOM 4998 N N . ILE B 1 246 ? 65.834 17.762 1.554 1.00 32.38 245 ILE B N 1
ATOM 4999 C CA . ILE B 1 246 ? 67.145 18.281 1.983 1.00 31.85 245 ILE B CA 1
ATOM 5000 C C . ILE B 1 246 ? 66.998 19.654 2.593 1.00 30.37 245 ILE B C 1
ATOM 5001 O O . ILE B 1 246 ? 67.610 19.972 3.608 1.00 29.05 245 ILE B O 1
ATOM 5006 N N . LEU B 1 247 ? 66.125 20.514 2.044 1.00 28.36 246 LEU B N 1
ATOM 5007 C CA . LEU B 1 247 ? 65.880 21.820 2.678 1.00 30.24 246 LEU B CA 1
ATOM 5008 C C . LEU B 1 247 ? 65.380 21.655 4.108 1.00 30.52 246 LEU B C 1
ATOM 5009 O O . LEU B 1 247 ? 65.812 22.321 5.085 1.00 31.07 246 LEU B O 1
ATOM 5014 N N . TYR B 1 248 ? 64.355 20.808 4.263 1.00 30.83 247 TYR B N 1
ATOM 5015 C CA . TYR B 1 248 ? 63.755 20.665 5.609 1.00 31.35 247 TYR B CA 1
ATOM 5016 C C . TYR B 1 248 ? 64.786 20.127 6.598 1.00 31.20 247 TYR B C 1
ATOM 5017 O O . TYR B 1 248 ? 64.921 20.638 7.693 1.00 30.99 247 TYR B O 1
ATOM 5026 N N . ARG B 1 249 ? 65.546 19.114 6.228 1.00 32.94 248 ARG B N 1
ATOM 5027 C CA . ARG B 1 249 ? 66.590 18.562 7.090 1.00 29.58 248 ARG B CA 1
ATOM 5028 C C . ARG B 1 249 ? 67.675 19.558 7.407 1.00 33.15 248 ARG B C 1
ATOM 5029 O O . ARG B 1 249 ? 68.180 19.545 8.557 1.00 31.47 248 ARG B O 1
ATOM 5037 N N . SER B 1 250 ? 68.026 20.423 6.425 1.00 31.43 249 SER B N 1
ATOM 5038 C CA . SER B 1 250 ? 69.057 21.427 6.680 1.00 31.06 249 SER B CA 1
ATOM 5039 C C . SER B 1 250 ? 68.563 22.489 7.653 1.00 33.12 249 SER B C 1
ATOM 5040 O O . SER B 1 250 ? 69.294 23.029 8.491 1.00 31.45 249 SER B O 1
ATOM 5043 N N . ALA B 1 251 ? 67.303 22.893 7.528 1.00 32.38 250 ALA B N 1
ATOM 5044 C CA . ALA B 1 251 ? 66.749 23.913 8.431 1.00 30.16 250 ALA B CA 1
ATOM 5045 C C . ALA B 1 251 ? 66.764 23.362 9.862 1.00 31.99 250 ALA B C 1
ATOM 5046 O O . ALA B 1 251 ? 67.123 24.103 10.810 1.00 35.12 250 ALA B O 1
ATOM 5048 N N . TYR B 1 252 ? 66.346 22.108 9.989 1.00 33.40 251 TYR B N 1
ATOM 5049 C CA . TYR B 1 252 ? 66.243 21.482 11.312 1.00 38.26 251 TYR B CA 1
ATOM 5050 C C . TYR B 1 252 ? 67.636 21.287 11.892 1.00 40.05 251 TYR B C 1
ATOM 5051 O O . TYR B 1 252 ? 67.874 21.602 13.068 1.00 39.64 251 TYR B O 1
ATOM 5060 N N . ALA B 1 253 ? 68.620 20.917 11.057 1.00 41.03 252 ALA B N 1
ATOM 5061 C CA . ALA B 1 253 ? 70.000 20.767 11.511 1.00 38.08 252 ALA B CA 1
ATOM 5062 C C . ALA B 1 253 ? 70.531 22.094 11.998 1.00 42.38 252 ALA B C 1
ATOM 5063 O O . ALA B 1 253 ? 71.202 22.143 13.039 1.00 44.30 252 ALA B O 1
ATOM 5065 N N . ALA B 1 254 ? 70.292 23.180 11.240 1.00 38.08 253 ALA B N 1
ATOM 5066 C CA . ALA B 1 254 ? 70.766 24.485 11.693 1.00 41.01 253 ALA B CA 1
ATOM 5067 C C . ALA B 1 254 ? 70.123 24.844 13.042 1.00 45.01 253 ALA B C 1
ATOM 5068 O O . ALA B 1 254 ? 70.840 25.225 13.979 1.00 41.78 253 ALA B O 1
ATOM 5070 N N . GLN B 1 255 ? 68.809 24.601 13.134 1.00 41.51 254 GLN B N 1
ATOM 5071 C CA . GLN B 1 255 ? 68.105 25.006 14.354 1.00 48.72 254 GLN B CA 1
ATOM 5072 C C . GLN B 1 255 ? 68.600 24.188 15.550 1.00 49.77 254 GLN B C 1
ATOM 5073 O O . GLN B 1 255 ? 68.892 24.729 16.612 1.00 46.84 254 GLN B O 1
ATOM 5079 N N . GLN B 1 256 ? 68.719 22.877 15.388 1.00 51.61 255 GLN B N 1
ATOM 5080 C CA . GLN B 1 256 ? 69.215 21.997 16.413 1.00 55.38 255 GLN B CA 1
ATOM 5081 C C . GLN B 1 256 ? 70.624 22.384 16.872 1.00 57.20 255 GLN B C 1
ATOM 5082 O O . GLN B 1 256 ? 70.929 22.087 18.028 1.00 57.64 255 GLN B O 1
ATOM 5088 N N . ASN B 1 257 ? 71.495 22.988 16.081 1.00 55.95 256 ASN B N 1
ATOM 5089 C CA . ASN B 1 257 ? 72.743 23.549 16.511 1.00 58.61 256 ASN B CA 1
ATOM 5090 C C . ASN B 1 257 ? 72.643 24.946 17.136 1.00 57.58 256 ASN B C 1
ATOM 5091 O O . ASN B 1 257 ? 73.680 25.636 17.094 1.00 55.20 256 ASN B O 1
ATOM 5096 N N . GLY B 1 258 ? 71.454 25.482 17.392 1.00 56.63 257 GLY B N 1
ATOM 5097 C CA . GLY B 1 258 ? 71.378 26.867 17.842 1.00 51.34 257 GLY B CA 1
ATOM 5098 C C . GLY B 1 258 ? 71.791 27.883 16.808 1.00 52.17 257 GLY B C 1
ATOM 5099 O O . GLY B 1 258 ? 71.946 29.054 17.215 1.00 53.53 257 GLY B O 1
ATOM 5100 N N . ARG B 1 259 ? 71.771 27.615 15.497 1.00 46.53 258 ARG B N 1
ATOM 5101 C CA . ARG B 1 259 ? 71.993 28.639 14.487 1.00 47.39 258 ARG B CA 1
ATOM 5102 C C . ARG B 1 259 ? 70.693 29.372 14.134 1.00 46.93 258 ARG B C 1
ATOM 5103 O O . ARG B 1 259 ? 69.674 28.695 14.014 1.00 46.35 258 ARG B O 1
ATOM 5111 N N . LYS B 1 260 ? 70.745 30.596 13.656 1.00 45.58 259 LYS B N 1
ATOM 5112 C CA . LYS B 1 260 ? 69.632 31.361 13.170 1.00 45.25 259 LYS B CA 1
ATOM 5113 C C . LYS B 1 260 ? 69.470 31.264 11.655 1.00 44.82 259 LYS B C 1
ATOM 5114 O O . LYS B 1 260 ? 68.510 31.773 11.084 1.00 35.78 259 LYS B O 1
ATOM 5120 N N . HIS B 1 261 ? 70.471 30.704 10.959 1.00 41.51 260 HIS B N 1
ATOM 5121 C CA . HIS B 1 261 ? 70.414 30.644 9.500 1.00 39.22 260 HIS B CA 1
ATOM 5122 C C . HIS B 1 261 ? 70.979 29.282 9.087 1.00 37.34 260 HIS B C 1
ATOM 5123 O O . HIS B 1 261 ? 71.867 28.768 9.749 1.00 37.06 260 HIS B O 1
ATOM 5130 N N . ILE B 1 262 ? 70.488 28.796 7.964 1.00 29.87 261 ILE B N 1
ATOM 5131 C CA . ILE B 1 262 ? 70.982 27.509 7.438 1.00 29.73 261 ILE B CA 1
ATOM 5132 C C . ILE B 1 262 ? 72.392 27.751 6.888 1.00 31.11 261 ILE B C 1
ATOM 5133 O O . ILE B 1 262 ? 72.559 28.737 6.134 1.00 32.10 261 ILE B O 1
ATOM 5138 N N . ALA B 1 263 ? 73.327 26.888 7.256 1.00 33.97 262 ALA B N 1
ATOM 5139 C CA . ALA B 1 263 ? 74.681 27.083 6.714 1.00 30.71 262 ALA B CA 1
ATOM 5140 C C . ALA B 1 263 ? 74.935 25.993 5.674 1.00 28.90 262 ALA B C 1
ATOM 5141 O O . ALA B 1 263 ? 74.338 24.928 5.616 1.00 28.91 262 ALA B O 1
ATOM 5143 N N . PRO B 1 264 ? 75.966 26.184 4.832 1.00 31.66 263 PRO B N 1
ATOM 5144 C CA . PRO B 1 264 ? 76.334 25.221 3.800 1.00 30.20 263 PRO B CA 1
ATOM 5145 C C . PRO B 1 264 ? 76.600 23.862 4.388 1.00 29.13 263 PRO B C 1
ATOM 5146 O O . PRO B 1 264 ? 76.157 22.828 3.851 1.00 28.66 263 PRO B O 1
ATOM 5150 N N . GLU B 1 265 ? 77.263 23.761 5.581 1.00 27.25 264 GLU B N 1
ATOM 5151 C CA . GLU B 1 265 ? 77.484 22.403 6.066 1.00 29.56 264 GLU B CA 1
ATOM 5152 C C . GLU B 1 265 ? 76.161 21.642 6.295 1.00 29.90 264 GLU B C 1
ATOM 5153 O O . GLU B 1 265 ? 76.051 20.447 5.978 1.00 28.36 264 GLU B O 1
ATOM 5159 N N . ASP B 1 266 ? 75.188 22.348 6.878 1.00 34.18 265 ASP B N 1
ATOM 5160 C CA . ASP B 1 266 ? 73.846 21.777 7.163 1.00 34.69 265 ASP B CA 1
ATOM 5161 C C . ASP B 1 266 ? 73.324 21.082 5.900 1.00 32.92 265 ASP B C 1
ATOM 5162 O O . ASP B 1 266 ? 72.787 19.969 5.957 1.00 32.84 265 ASP B O 1
ATOM 5167 N N . VAL B 1 267 ? 73.494 21.755 4.763 1.00 32.34 266 VAL B N 1
ATOM 5168 C CA . VAL B 1 267 ? 73.051 21.201 3.469 1.00 30.50 266 VAL B CA 1
ATOM 5169 C C . VAL B 1 267 ? 73.908 19.987 3.102 1.00 32.59 266 VAL B C 1
ATOM 5170 O O . VAL B 1 267 ? 73.309 18.956 2.759 1.00 31.70 266 VAL B O 1
ATOM 5174 N N . ARG B 1 268 ? 75.251 20.101 3.240 1.00 30.90 267 ARG B N 1
ATOM 5175 C CA . ARG B 1 268 ? 76.063 18.934 2.894 1.00 29.69 267 ARG B CA 1
ATOM 5176 C C . ARG B 1 268 ? 75.709 17.724 3.789 1.00 28.79 267 ARG B C 1
ATOM 5177 O O . ARG B 1 268 ? 75.757 16.582 3.310 1.00 33.34 267 ARG B O 1
ATOM 5185 N N . LYS B 1 269 ? 75.593 17.924 5.093 1.00 34.55 268 LYS B N 1
ATOM 5186 C CA . LYS B 1 269 ? 75.232 16.824 6.003 1.00 36.57 268 LYS B CA 1
ATOM 5187 C C . LYS B 1 269 ? 73.861 16.233 5.677 1.00 34.94 268 LYS B C 1
ATOM 5188 O O . LYS B 1 269 ? 73.754 15.008 5.592 1.00 34.19 268 LYS B O 1
ATOM 5194 N N . SER B 1 270 ? 72.894 17.096 5.333 1.00 35.45 269 SER B N 1
ATOM 5195 C CA . SER B 1 270 ? 71.544 16.573 5.030 1.00 33.23 269 SER B CA 1
ATOM 5196 C C . SER B 1 270 ? 71.501 15.814 3.721 1.00 35.07 269 SER B C 1
ATOM 5197 O O . SER B 1 270 ? 70.887 14.752 3.598 1.00 36.32 269 SER B O 1
ATOM 5200 N N . SER B 1 271 ? 72.268 16.314 2.728 1.00 34.29 270 SER B N 1
ATOM 5201 C CA . SER B 1 271 ? 72.372 15.615 1.456 1.00 32.11 270 SER B CA 1
ATOM 5202 C C . SER B 1 271 ? 72.922 14.226 1.587 1.00 35.43 270 SER B C 1
ATOM 5203 O O . SER B 1 271 ? 72.484 13.294 0.903 1.00 36.88 270 SER B O 1
ATOM 5206 N N . LYS B 1 272 ? 73.907 14.027 2.461 1.00 37.21 271 LYS B N 1
ATOM 5207 C CA . LYS B 1 272 ? 74.616 12.782 2.680 1.00 41.01 271 LYS B CA 1
ATOM 5208 C C . LYS B 1 272 ? 73.757 11.794 3.451 1.00 40.57 271 LYS B C 1
ATOM 5209 O O . LYS B 1 272 ? 73.682 10.633 3.027 1.00 42.95 271 LYS B O 1
ATOM 5215 N N . GLU B 1 273 ? 72.754 12.299 4.162 1.00 41.28 272 GLU B N 1
ATOM 5216 C CA . GLU B 1 273 ? 71.763 11.459 4.810 1.00 45.65 272 GLU B CA 1
ATOM 5217 C C . GLU B 1 273 ? 70.855 10.772 3.794 1.00 47.43 272 GLU B C 1
ATOM 5218 O O . GLU B 1 273 ? 70.282 9.712 4.062 1.00 51.98 272 GLU B O 1
ATOM 5224 N N . VAL B 1 274 ? 70.644 11.431 2.668 1.00 45.82 273 VAL B N 1
ATOM 5225 C CA . VAL B 1 274 ? 69.616 11.029 1.714 1.00 45.34 273 VAL B CA 1
ATOM 5226 C C . VAL B 1 274 ? 70.134 10.710 0.325 1.00 49.70 273 VAL B C 1
ATOM 5227 O O . VAL B 1 274 ? 69.435 10.215 -0.562 1.00 47.04 273 VAL B O 1
ATOM 5231 N N . LEU B 1 275 ? 71.405 10.983 0.043 1.00 51.17 274 LEU B N 1
ATOM 5232 C CA . LEU B 1 275 ? 71.987 10.835 -1.275 1.00 53.77 274 LEU B CA 1
ATOM 5233 C C . LEU B 1 275 ? 73.366 10.192 -1.192 1.00 55.67 274 LEU B C 1
ATOM 5234 O O . LEU B 1 275 ? 73.982 10.302 -0.133 1.00 57.01 274 LEU B O 1
ATOM 5239 N N . PHE B 1 276 ? 73.840 9.676 -2.324 1.00 57.89 275 PHE B N 1
ATOM 5240 C CA . PHE B 1 276 ? 75.224 9.182 -2.306 1.00 64.61 275 PHE B CA 1
ATOM 5241 C C . PHE B 1 276 ? 76.170 10.389 -2.371 1.00 63.99 275 PHE B C 1
ATOM 5242 O O . PHE B 1 276 ? 75.830 11.443 -2.926 1.00 67.64 275 PHE B O 1
ATOM 5250 N N . GLY B 1 277 ? 77.243 10.338 -1.592 1.00 61.77 276 GLY B N 1
ATOM 5251 C CA . GLY B 1 277 ? 78.199 11.444 -1.589 1.00 54.35 276 GLY B CA 1
ATOM 5252 C C . GLY B 1 277 ? 79.210 11.210 -2.698 1.00 51.68 276 GLY B C 1
ATOM 5253 O O . GLY B 1 277 ? 78.899 10.655 -3.746 1.00 51.92 276 GLY B O 1
ATOM 5254 N N . ILE B 1 278 ? 80.474 11.482 -2.389 1.00 46.01 277 ILE B N 1
ATOM 5255 C CA . ILE B 1 278 ? 81.512 11.343 -3.418 1.00 47.45 277 ILE B CA 1
ATOM 5256 C C . ILE B 1 278 ? 82.191 10.001 -3.177 1.00 48.22 277 ILE B C 1
ATOM 5257 O O . ILE B 1 278 ? 82.606 9.770 -2.049 1.00 46.26 277 ILE B O 1
ATOM 5262 N N . SER B 1 279 ? 82.301 9.126 -4.170 1.00 52.49 278 SER B N 1
ATOM 5263 C CA . SER B 1 279 ? 82.980 7.848 -3.854 1.00 54.34 278 SER B CA 1
ATOM 5264 C C . SER B 1 279 ? 84.482 8.102 -3.816 1.00 51.73 278 SER B C 1
ATOM 5265 O O . SER B 1 279 ? 85.016 8.791 -4.683 1.00 50.63 278 SER B O 1
ATOM 5268 N N . GLU B 1 280 ? 85.199 7.402 -2.951 1.00 52.80 279 GLU B N 1
ATOM 5269 C CA . GLU B 1 280 ? 86.660 7.483 -2.918 1.00 50.86 279 GLU B CA 1
ATOM 5270 C C . GLU B 1 280 ? 87.195 6.893 -4.213 1.00 46.48 279 GLU B C 1
ATOM 5271 O O . GLU B 1 280 ? 88.204 7.340 -4.744 1.00 43.90 279 GLU B O 1
ATOM 5277 N N . GLU B 1 281 ? 86.485 5.936 -4.809 1.00 46.33 280 GLU B N 1
ATOM 5278 C CA . GLU B 1 281 ? 86.883 5.387 -6.103 1.00 50.81 280 GLU B CA 1
ATOM 5279 C C . GLU B 1 281 ? 86.934 6.443 -7.206 1.00 50.04 280 GLU B C 1
ATOM 5280 O O . GLU B 1 281 ? 87.804 6.378 -8.073 1.00 49.56 280 GLU B O 1
ATOM 5286 N N . VAL B 1 282 ? 86.023 7.416 -7.229 1.00 51.57 281 VAL B N 1
ATOM 5287 C CA . VAL B 1 282 ? 86.108 8.436 -8.296 1.00 48.64 281 VAL B CA 1
ATOM 5288 C C . VAL B 1 282 ? 87.197 9.444 -8.007 1.00 42.49 281 VAL B C 1
ATOM 5289 O O . VAL B 1 282 ? 87.859 9.888 -8.960 1.00 50.76 281 VAL B O 1
ATOM 5293 N N . LEU B 1 283 ? 87.642 9.640 -6.780 1.00 38.25 282 LEU B N 1
ATOM 5294 C CA . LEU B 1 283 ? 88.760 10.528 -6.474 1.00 36.89 282 LEU B CA 1
ATOM 5295 C C . LEU B 1 283 ? 90.127 9.928 -6.790 1.00 39.83 282 LEU B C 1
ATOM 5296 O O . LEU B 1 283 ? 91.093 10.542 -7.259 1.00 33.75 282 LEU B O 1
ATOM 5301 N N . ILE B 1 284 ? 90.238 8.621 -6.523 1.00 41.51 283 ILE B N 1
ATOM 5302 C CA . ILE B 1 284 ? 91.518 7.911 -6.740 1.00 44.17 283 ILE B CA 1
ATOM 5303 C C . ILE B 1 284 ? 92.060 8.109 -8.131 1.00 39.47 283 ILE B C 1
ATOM 5304 O O . ILE B 1 284 ? 93.265 8.379 -8.287 1.00 41.03 283 ILE B O 1
ATOM 5309 N N . GLY B 1 285 ? 91.228 8.040 -9.149 1.00 39.17 284 GLY B N 1
ATOM 5310 C CA . GLY B 1 285 ? 91.674 8.173 -10.523 1.00 40.28 284 GLY B CA 1
ATOM 5311 C C . GLY B 1 285 ? 91.934 9.578 -11.026 1.00 41.28 284 GLY B C 1
ATOM 5312 O O . GLY B 1 285 ? 92.592 9.717 -12.064 1.00 40.45 284 GLY B O 1
ATOM 5313 N N . LEU B 1 286 ? 91.646 10.642 -10.239 1.00 36.95 285 LEU B N 1
ATOM 5314 C CA . LEU B 1 286 ? 91.987 11.977 -10.715 1.00 32.90 285 LEU B CA 1
ATOM 5315 C C . LEU B 1 286 ? 93.486 12.140 -10.848 1.00 32.40 285 LEU B C 1
ATOM 5316 O O . LEU B 1 286 ? 94.257 11.851 -9.911 1.00 32.22 285 LEU B O 1
ATOM 5321 N N . PRO B 1 287 ? 93.917 12.952 -11.812 1.00 31.02 286 PRO B N 1
ATOM 5322 C CA . PRO B 1 287 ? 95.272 13.417 -11.918 1.00 34.70 286 PRO B CA 1
ATOM 5323 C C . PRO B 1 287 ? 95.696 14.140 -10.641 1.00 36.39 286 PRO B C 1
ATOM 5324 O O . PRO B 1 287 ? 94.864 14.837 -10.001 1.00 32.78 286 PRO B O 1
ATOM 5328 N N . LEU B 1 288 ? 96.984 14.065 -10.330 1.00 32.47 287 LEU B N 1
ATOM 5329 C CA . LEU B 1 288 ? 97.512 14.720 -9.136 1.00 33.33 287 LEU B CA 1
ATOM 5330 C C . LEU B 1 288 ? 97.030 16.172 -8.996 1.00 28.41 287 LEU B C 1
ATOM 5331 O O . LEU B 1 288 ? 96.611 16.572 -7.900 1.00 27.27 287 LEU B O 1
ATOM 5336 N N . HIS B 1 289 ? 97.230 17.025 -9.987 1.00 31.57 288 HIS B N 1
ATOM 5337 C CA . HIS B 1 289 ? 96.894 18.443 -9.870 1.00 28.95 288 HIS B CA 1
ATOM 5338 C C . HIS B 1 289 ? 95.390 18.694 -9.839 1.00 28.71 288 HIS B C 1
ATOM 5339 O O . HIS B 1 289 ? 94.973 19.744 -9.257 1.00 27.09 288 HIS B O 1
ATOM 5346 N N . GLU B 1 290 ? 94.594 17.793 -10.326 1.00 30.44 289 GLU B N 1
ATOM 5347 C CA . GLU B 1 290 ? 93.129 17.842 -10.180 1.00 32.15 289 GLU B CA 1
ATOM 5348 C C . GLU B 1 290 ? 92.735 17.573 -8.732 1.00 33.36 289 GLU B C 1
ATOM 5349 O O . GLU B 1 290 ? 91.812 18.184 -8.159 1.00 28.00 289 GLU B O 1
ATOM 5355 N N . LYS B 1 291 ? 93.431 16.623 -8.053 1.00 31.32 290 LYS B N 1
ATOM 5356 C CA . LYS B 1 291 ? 93.219 16.384 -6.632 1.00 29.51 290 LYS B CA 1
ATOM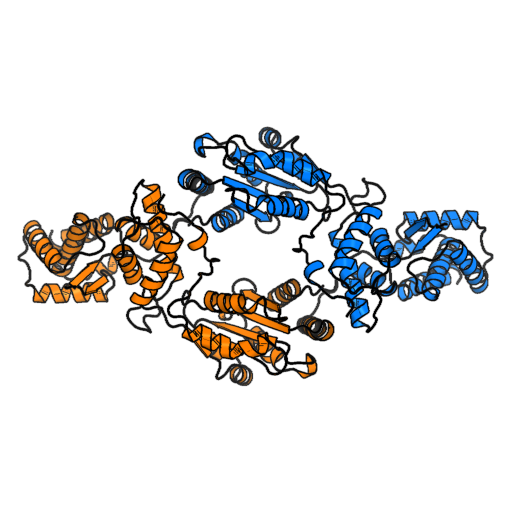 5357 C C . LYS B 1 291 ? 93.624 17.629 -5.819 1.00 28.96 290 LYS B C 1
ATOM 5358 O O . LYS B 1 291 ? 92.920 18.012 -4.867 1.00 28.15 290 LYS B O 1
ATOM 5364 N N . LEU B 1 292 ? 94.766 18.231 -6.128 1.00 28.23 291 LEU B N 1
ATOM 5365 C CA . LEU B 1 292 ? 95.242 19.439 -5.459 1.00 28.03 291 LEU B CA 1
ATOM 5366 C C . LEU B 1 292 ? 94.246 20.603 -5.713 1.00 31.17 291 LEU B C 1
ATOM 5367 O O . LEU B 1 292 ? 93.962 21.380 -4.809 1.00 29.62 291 LEU B O 1
ATOM 5372 N N . PHE B 1 293 ? 93.782 20.708 -6.946 1.00 27.04 292 PHE B N 1
ATOM 5373 C CA . PHE B 1 293 ? 92.758 21.762 -7.206 1.00 28.88 292 PHE B CA 1
ATOM 5374 C C . PHE B 1 293 ? 91.469 21.487 -6.465 1.00 28.08 292 PHE B C 1
ATOM 5375 O O . PHE B 1 293 ? 90.830 22.422 -5.936 1.00 27.86 292 PHE B O 1
ATOM 5383 N N . LEU B 1 294 ? 91.053 20.210 -6.335 1.00 28.66 293 LEU B N 1
ATOM 5384 C CA . LEU B 1 294 ? 89.865 19.916 -5.560 1.00 28.21 293 LEU B CA 1
ATOM 5385 C C . LEU B 1 294 ? 90.059 20.286 -4.093 1.00 31.64 293 LEU B C 1
ATOM 5386 O O . LEU B 1 294 ? 89.221 20.894 -3.385 1.00 26.87 293 LEU B O 1
ATOM 5391 N N . LEU B 1 295 ? 91.249 19.909 -3.552 1.00 26.97 294 LEU B N 1
ATOM 5392 C CA . LEU B 1 295 ? 91.466 20.295 -2.144 1.00 26.79 294 LEU B CA 1
ATOM 5393 C C . LEU B 1 295 ? 91.476 21.810 -2.052 1.00 25.14 294 LEU B C 1
ATOM 5394 O O . LEU B 1 295 ? 91.015 22.340 -1.025 1.00 28.21 294 LEU B O 1
ATOM 5399 N N . ALA B 1 296 ? 91.977 22.542 -3.069 1.00 24.64 295 ALA B N 1
ATOM 5400 C CA . ALA B 1 296 ? 91.921 23.993 -2.982 1.00 25.50 295 ALA B CA 1
ATOM 5401 C C . ALA B 1 296 ? 90.467 24.530 -2.913 1.00 30.24 295 ALA B C 1
ATOM 5402 O O . ALA B 1 296 ? 90.187 25.493 -2.157 1.00 26.76 295 ALA B O 1
ATOM 5404 N N . ILE B 1 297 ? 89.561 23.881 -3.655 1.00 27.49 296 ILE B N 1
ATOM 5405 C CA . ILE B 1 297 ? 88.153 24.317 -3.629 1.00 28.69 296 ILE B CA 1
ATOM 5406 C C . ILE B 1 297 ? 87.580 24.033 -2.261 1.00 28.91 296 ILE B C 1
ATOM 5407 O O . ILE B 1 297 ? 86.877 24.870 -1.668 1.00 28.70 296 ILE B O 1
ATOM 5412 N N . VAL B 1 298 ? 87.882 22.867 -1.687 1.00 27.39 297 VAL B N 1
ATOM 5413 C CA . VAL B 1 298 ? 87.400 22.483 -0.360 1.00 26.07 297 VAL B CA 1
ATOM 5414 C C . VAL B 1 298 ? 87.846 23.500 0.670 1.00 28.57 297 VAL B C 1
ATOM 5415 O O . VAL B 1 298 ? 87.066 23.979 1.513 1.00 28.09 297 VAL B O 1
ATOM 5419 N N . ARG B 1 299 ? 89.130 23.937 0.585 1.00 27.38 298 ARG B N 1
ATOM 5420 C CA . ARG B 1 299 ? 89.653 24.905 1.534 1.00 28.26 298 ARG B CA 1
ATOM 5421 C C . ARG B 1 299 ? 88.974 26.265 1.373 1.00 31.14 298 ARG B C 1
ATOM 5422 O O . ARG B 1 299 ? 88.676 26.944 2.379 1.00 29.73 298 ARG B O 1
ATOM 5430 N N . SER B 1 300 ? 88.798 26.698 0.122 1.00 29.83 299 SER B N 1
ATOM 5431 C CA . SER B 1 300 ? 88.150 27.978 -0.085 1.00 30.73 299 SER B CA 1
ATOM 5432 C C . SER B 1 300 ? 86.702 27.953 0.498 1.00 27.96 299 SER B C 1
ATOM 5433 O O . SER B 1 300 ? 86.343 28.985 1.082 1.00 28.21 299 SER B O 1
ATOM 5436 N N . LEU B 1 301 ? 85.989 26.878 0.297 1.00 29.53 300 LEU B N 1
ATOM 5437 C CA . LEU B 1 301 ? 84.623 26.777 0.860 1.00 29.69 300 LEU B CA 1
ATOM 5438 C C . LEU B 1 301 ? 84.588 26.717 2.364 1.00 31.13 300 LEU B C 1
ATOM 5439 O O . LEU B 1 301 ? 83.776 27.314 3.076 1.00 29.51 300 LEU B O 1
ATOM 5444 N N . LYS B 1 302 ? 85.599 25.999 2.991 1.00 26.87 301 LYS B N 1
ATOM 5445 C CA . LYS B 1 302 ? 85.628 25.940 4.428 1.00 28.62 301 LYS B CA 1
ATOM 5446 C C . LYS B 1 302 ? 85.800 27.357 4.954 1.00 28.25 301 LYS B C 1
ATOM 5447 O O . LYS B 1 302 ? 85.208 27.691 6.005 1.00 31.97 301 LYS B O 1
ATOM 5453 N N . ILE B 1 303 ? 86.699 28.103 4.323 1.00 30.30 302 ILE B N 1
ATOM 5454 C CA . ILE B 1 303 ? 86.895 29.482 4.776 1.00 34.49 302 ILE B CA 1
ATOM 5455 C C . ILE B 1 303 ? 85.699 30.406 4.527 1.00 36.04 302 ILE B C 1
ATOM 5456 O O . ILE B 1 303 ? 85.320 31.273 5.356 1.00 35.30 302 ILE B O 1
ATOM 5461 N N . SER B 1 304 ? 85.095 30.376 3.345 1.00 31.04 303 SER B N 1
ATOM 5462 C CA . SER B 1 304 ? 84.049 31.329 3.025 1.00 35.17 303 SER B CA 1
ATOM 5463 C C . SER B 1 304 ? 82.816 31.062 3.880 1.00 31.92 303 SER B C 1
ATOM 5464 O O . SER B 1 304 ? 82.133 32.064 4.145 1.00 34.53 303 SER B O 1
ATOM 5467 N N . HIS B 1 305 ? 82.514 29.846 4.323 1.00 30.53 304 HIS B N 1
ATOM 5468 C CA . HIS B 1 305 ? 81.269 29.537 4.971 1.00 35.12 304 HIS B CA 1
ATOM 5469 C C . HIS B 1 305 ? 80.077 29.968 4.070 1.00 40.16 304 HIS B C 1
ATOM 5470 O O . HIS B 1 305 ? 79.000 30.255 4.605 1.00 35.87 304 HIS B O 1
ATOM 5477 N N . THR B 1 306 ? 80.206 30.033 2.765 1.00 36.46 305 THR B N 1
ATOM 5478 C CA . THR B 1 306 ? 79.113 30.385 1.831 1.00 36.64 305 THR B CA 1
ATOM 5479 C C . THR B 1 306 ? 78.920 29.225 0.900 1.00 34.77 305 THR B C 1
ATOM 5480 O O . THR B 1 306 ? 79.820 28.394 0.711 1.00 32.39 305 THR B O 1
ATOM 5484 N N . PRO B 1 307 ? 77.751 29.100 0.244 1.00 33.69 306 PRO B N 1
ATOM 5485 C CA . PRO B 1 307 ? 77.578 27.988 -0.666 1.00 30.19 306 PRO B CA 1
ATOM 5486 C C . PRO B 1 307 ? 78.591 28.039 -1.796 1.00 29.16 306 PRO B C 1
ATOM 5487 O O . PRO B 1 307 ? 79.096 26.987 -2.261 1.00 28.82 306 PRO B O 1
ATOM 5491 N N . TYR B 1 308 ? 78.877 29.224 -2.334 1.00 25.77 307 TYR B N 1
ATOM 5492 C CA . TYR B 1 308 ? 79.731 29.297 -3.513 1.00 29.90 307 TYR B CA 1
ATOM 5493 C C . TYR B 1 308 ? 81.051 30.005 -3.221 1.00 29.72 307 TYR B C 1
ATOM 5494 O O . TYR B 1 308 ? 81.127 31.015 -2.537 1.00 31.78 307 TYR B O 1
ATOM 5503 N N . ILE B 1 309 ? 82.099 29.587 -3.923 1.00 26.80 308 ILE B N 1
ATOM 5504 C CA . ILE B 1 309 ? 83.285 30.394 -4.116 1.00 24.30 308 ILE B CA 1
ATOM 5505 C C . ILE B 1 309 ? 83.516 30.602 -5.582 1.00 29.09 308 ILE B C 1
ATOM 5506 O O . ILE B 1 309 ? 83.185 29.845 -6.485 1.00 30.34 308 ILE B O 1
ATOM 5511 N N . THR B 1 310 ? 84.345 31.605 -5.912 1.00 25.79 309 THR B N 1
ATOM 5512 C CA . THR B 1 310 ? 84.629 31.912 -7.308 1.00 26.66 309 THR B CA 1
ATOM 5513 C C . THR B 1 310 ? 85.788 31.072 -7.833 1.00 31.08 309 THR B C 1
ATOM 5514 O O . THR B 1 310 ? 86.621 30.621 -7.033 1.00 28.44 309 THR B O 1
ATOM 5518 N N . PHE B 1 311 ? 85.923 30.920 -9.119 1.00 30.87 310 PHE B N 1
ATOM 5519 C CA . PHE B 1 311 ? 87.051 30.218 -9.736 1.00 35.21 310 PHE B CA 1
ATOM 5520 C C . PHE B 1 311 ? 88.356 30.926 -9.360 1.00 35.55 310 PHE B C 1
ATOM 5521 O O . PHE B 1 311 ? 89.333 30.252 -9.061 1.00 30.41 310 PHE B O 1
ATOM 5529 N N . GLY B 1 312 ? 88.407 32.264 -9.349 1.00 34.04 311 GLY B N 1
ATOM 5530 C CA . GLY B 1 312 ? 89.577 33.010 -8.900 1.00 34.29 311 GLY B CA 1
ATOM 5531 C C . GLY B 1 312 ? 90.020 32.659 -7.499 1.00 34.96 311 GLY B C 1
ATOM 5532 O O . GLY B 1 312 ? 91.210 32.533 -7.141 1.00 31.98 311 GLY B O 1
ATOM 5533 N N . ASP B 1 313 ? 89.087 32.541 -6.549 1.00 30.71 312 ASP B N 1
ATOM 5534 C CA . ASP B 1 313 ? 89.329 32.169 -5.176 1.00 30.24 312 ASP B CA 1
ATOM 5535 C C . ASP B 1 313 ? 89.986 30.761 -5.143 1.00 27.40 312 ASP B C 1
ATOM 5536 O O . ASP B 1 313 ? 90.941 30.589 -4.382 1.00 29.76 312 ASP B O 1
ATOM 5541 N N . ALA B 1 314 ? 89.375 29.779 -5.751 1.00 27.29 313 ALA B N 1
ATOM 5542 C CA . ALA B 1 314 ? 89.928 28.423 -5.876 1.00 29.57 313 ALA B CA 1
ATOM 5543 C C . ALA B 1 314 ? 91.354 28.444 -6.460 1.00 29.01 313 ALA B C 1
ATOM 5544 O O . ALA B 1 314 ? 92.217 27.745 -5.922 1.00 29.18 313 ALA B O 1
ATOM 5546 N N . GLU B 1 315 ? 91.612 29.219 -7.492 1.00 28.76 314 GLU B N 1
ATOM 5547 C CA . GLU B 1 315 ? 92.975 29.298 -8.062 1.00 29.78 314 GLU B CA 1
ATOM 5548 C C . GLU B 1 315 ? 93.962 29.906 -7.085 1.00 31.15 314 GLU B C 1
ATOM 5549 O O . GLU B 1 315 ? 95.069 29.389 -6.833 1.00 29.20 314 GLU B O 1
ATOM 5555 N N . GLU B 1 316 ? 93.567 30.938 -6.291 1.00 30.37 315 GLU B N 1
ATOM 5556 C CA . GLU B 1 316 ? 94.495 31.433 -5.270 1.00 33.17 315 GLU B CA 1
ATOM 5557 C C . GLU B 1 316 ? 94.723 30.418 -4.180 1.00 33.19 315 GLU B C 1
ATOM 5558 O O . GLU B 1 316 ? 95.845 30.281 -3.642 1.00 32.37 315 GLU B O 1
ATOM 5564 N N . SER B 1 317 ? 93.678 29.712 -3.720 1.00 28.20 316 SER B N 1
ATOM 5565 C CA . SER B 1 317 ? 93.815 28.674 -2.728 1.00 30.01 316 SER B CA 1
ATOM 5566 C C . SER B 1 317 ? 94.717 27.545 -3.301 1.00 32.07 316 SER B C 1
ATOM 5567 O O . SER B 1 317 ? 95.491 26.969 -2.555 1.00 28.20 316 SER B O 1
ATOM 5570 N N . TYR B 1 318 ? 94.569 27.230 -4.564 1.00 28.31 317 TYR B N 1
ATOM 5571 C CA . TYR B 1 318 ? 95.443 26.210 -5.196 1.00 29.42 317 TYR B CA 1
ATOM 5572 C C . TYR B 1 318 ? 96.933 26.557 -5.188 1.00 26.91 317 TYR B C 1
ATOM 5573 O O . TYR B 1 318 ? 97.763 25.656 -5.078 1.00 31.23 317 TYR B O 1
ATOM 5582 N N . LYS B 1 319 ? 97.306 27.829 -5.408 1.00 29.75 318 LYS B N 1
ATOM 5583 C CA . LYS B 1 319 ? 98.684 28.238 -5.379 1.00 36.51 318 LYS B CA 1
ATOM 5584 C C . LYS B 1 319 ? 99.256 27.897 -4.010 1.00 35.78 318 LYS B C 1
ATOM 5585 O O . LYS B 1 319 ? 100.406 27.432 -3.905 1.00 32.16 318 LYS B O 1
ATOM 5591 N N . ILE B 1 320 ? 98.465 28.180 -2.962 1.00 30.15 319 ILE B N 1
ATOM 5592 C CA . ILE B 1 320 ? 98.874 27.855 -1.615 1.00 31.49 319 ILE B CA 1
ATOM 5593 C C . ILE B 1 320 ? 99.010 26.374 -1.399 1.00 29.85 319 ILE B C 1
ATOM 5594 O O . ILE B 1 320 ? 99.946 25.936 -0.739 1.00 29.11 319 ILE B O 1
ATOM 5599 N N . VAL B 1 321 ? 98.025 25.566 -1.795 1.00 25.79 320 VAL B N 1
ATOM 5600 C CA . VAL B 1 321 ? 98.108 24.132 -1.749 1.00 28.70 320 VAL B CA 1
ATOM 5601 C C . VAL B 1 321 ? 99.405 23.636 -2.452 1.00 29.95 320 VAL B C 1
ATOM 5602 O O . VAL B 1 321 ? 100.112 22.777 -1.831 1.00 29.45 320 VAL B O 1
ATOM 5606 N N . CYS B 1 322 ? 99.699 24.172 -3.621 1.00 29.40 321 CYS B N 1
ATOM 5607 C CA . CYS B 1 322 ? 100.880 23.704 -4.377 1.00 31.99 321 CYS B CA 1
ATOM 5608 C C . CYS B 1 322 ? 102.164 23.967 -3.584 1.00 36.28 321 CYS B C 1
ATOM 5609 O O . CYS B 1 322 ? 102.982 23.053 -3.463 1.00 34.81 321 CYS B O 1
ATOM 5612 N N . GLU B 1 323 ? 102.250 25.115 -2.954 1.00 35.12 322 GLU B N 1
ATOM 5613 C CA . GLU B 1 323 ? 103.394 25.503 -2.151 1.00 38.02 322 GLU B CA 1
ATOM 5614 C C . GLU B 1 323 ? 103.542 24.540 -0.988 1.00 37.47 322 GLU B C 1
ATOM 5615 O O . GLU B 1 323 ? 104.622 23.991 -0.739 1.00 35.06 322 GLU B O 1
ATOM 5621 N N . GLU B 1 324 ? 102.460 24.218 -0.286 1.00 30.82 323 GLU B N 1
ATOM 5622 C CA . GLU B 1 324 ? 102.488 23.266 0.797 1.00 33.58 323 GLU B CA 1
ATOM 5623 C C . GLU B 1 324 ? 103.043 21.920 0.339 1.00 37.93 323 GLU B C 1
ATOM 5624 O O . GLU B 1 324 ? 103.737 21.234 1.128 1.00 33.69 323 GLU B O 1
ATOM 5630 N N . TYR B 1 325 ? 102.597 21.441 -0.815 1.00 34.50 324 TYR B N 1
ATOM 5631 C CA . TYR B 1 325 ? 102.992 20.121 -1.281 1.00 34.58 324 TYR B CA 1
ATOM 5632 C C . TYR B 1 325 ? 104.311 20.129 -2.056 1.00 32.84 324 TYR B C 1
ATOM 5633 O O . TYR B 1 325 ? 104.536 19.104 -2.681 1.00 38.42 324 TYR B O 1
ATOM 5642 N N . GLY B 1 326 ? 104.921 21.251 -2.295 1.00 33.14 325 GLY B N 1
ATOM 5643 C CA . GLY B 1 326 ? 106.184 21.343 -3.034 1.00 40.45 325 GLY B CA 1
ATOM 5644 C C . GLY B 1 326 ? 105.959 21.188 -4.534 1.00 43.49 325 GLY B C 1
ATOM 5645 O O . GLY B 1 326 ? 106.880 20.734 -5.222 1.00 38.39 325 GLY B O 1
ATOM 5646 N N . GLU B 1 327 ? 104.777 21.589 -5.026 1.00 40.52 326 GLU B N 1
ATOM 5647 C CA . GLU B 1 327 ? 104.497 21.453 -6.465 1.00 36.48 326 GLU B CA 1
ATOM 5648 C C . GLU B 1 327 ? 104.504 22.807 -7.158 1.00 38.06 326 GLU B C 1
ATOM 5649 O O . GLU B 1 327 ? 104.113 23.816 -6.543 1.00 32.70 326 GLU B O 1
ATOM 5655 N N . ARG B 1 328 ? 104.787 22.841 -8.464 1.00 34.46 327 ARG B N 1
ATOM 5656 C CA . ARG B 1 328 ? 104.634 24.082 -9.213 1.00 37.87 327 ARG B CA 1
ATOM 5657 C C . ARG B 1 328 ? 103.151 24.104 -9.639 1.00 33.12 327 ARG B C 1
ATOM 5658 O O . ARG B 1 328 ? 102.642 23.101 -10.124 1.00 29.38 327 ARG B O 1
ATOM 5666 N N . PRO B 1 329 ? 102.515 25.245 -9.516 1.00 34.14 328 PRO B N 1
ATOM 5667 C CA . PRO B 1 329 ? 101.102 25.304 -9.910 1.00 29.02 328 PRO B CA 1
ATOM 5668 C C . PRO B 1 329 ? 100.918 25.207 -11.399 1.00 27.76 328 PRO B C 1
ATOM 5669 O O . PRO B 1 329 ? 101.617 25.908 -12.170 1.00 31.14 328 PRO B O 1
ATOM 5673 N N . ARG B 1 330 ? 99.837 24.621 -11.842 1.00 28.56 329 ARG B N 1
ATOM 5674 C CA . ARG B 1 330 ? 99.425 24.614 -13.230 1.00 31.59 329 ARG B CA 1
ATOM 5675 C C . ARG B 1 330 ? 98.770 25.950 -13.579 1.00 35.94 329 ARG B C 1
ATOM 5676 O O . ARG B 1 330 ? 98.253 26.599 -12.647 1.00 31.45 329 ARG B O 1
ATOM 5684 N N . VAL B 1 331 ? 98.735 26.249 -14.879 1.00 32.45 330 VAL B N 1
ATOM 5685 C CA . VAL B 1 331 ? 98.191 27.548 -15.287 1.00 34.23 330 VAL B CA 1
ATOM 5686 C C . VAL B 1 331 ? 96.670 27.559 -15.264 1.00 34.01 330 VAL B C 1
ATOM 5687 O O . VAL B 1 331 ? 95.973 26.538 -15.299 1.00 30.08 330 VAL B O 1
ATOM 5691 N N . HIS B 1 332 ? 96.135 28.778 -15.425 1.00 35.65 331 HIS B N 1
ATOM 5692 C CA . HIS B 1 332 ? 94.677 28.978 -15.419 1.00 32.05 331 HIS B CA 1
ATOM 5693 C C . HIS B 1 332 ? 93.888 28.176 -16.420 1.00 32.04 331 HIS B C 1
ATOM 5694 O O . HIS B 1 332 ? 92.961 27.461 -16.009 1.00 29.73 331 HIS B O 1
ATOM 5701 N N . SER B 1 333 ? 94.362 27.968 -17.668 1.00 29.59 332 SER B N 1
ATOM 5702 C CA . SER B 1 333 ? 93.562 27.189 -18.626 1.00 31.29 332 SER B CA 1
ATOM 5703 C C . SER B 1 333 ? 93.513 25.730 -18.234 1.00 29.91 332 SER B C 1
ATOM 5704 O O . SER B 1 333 ? 92.528 25.000 -18.423 1.00 28.83 332 SER B O 1
ATOM 5707 N N . GLN B 1 334 ? 94.555 25.277 -17.534 1.00 31.78 333 GLN B N 1
ATOM 5708 C CA . GLN B 1 334 ? 94.578 23.853 -17.132 1.00 28.64 333 GLN B CA 1
ATOM 5709 C C . GLN B 1 334 ? 93.703 23.587 -15.956 1.00 25.85 333 GLN B C 1
ATOM 5710 O O . GLN B 1 334 ? 93.042 22.559 -15.817 1.00 26.25 333 GLN B O 1
ATOM 5716 N N . LEU B 1 335 ? 93.553 24.632 -15.066 1.00 27.32 334 LEU B N 1
ATOM 5717 C CA . LEU B 1 335 ? 92.677 24.443 -13.905 1.00 26.00 334 LEU B CA 1
ATOM 5718 C C . LEU B 1 335 ? 91.232 24.404 -14.384 1.00 28.59 334 LEU B C 1
ATOM 5719 O O . LEU B 1 335 ? 90.348 23.750 -13.848 1.00 28.39 334 LEU B O 1
ATOM 5724 N N . TRP B 1 336 ? 91.024 25.211 -15.444 1.00 28.24 335 TRP B N 1
ATOM 5725 C CA . TRP B 1 336 ? 89.664 25.155 -16.069 1.00 29.90 335 TRP B CA 1
ATOM 5726 C C . TRP B 1 336 ? 89.338 23.769 -16.537 1.00 30.24 335 TRP B C 1
ATOM 5727 O O . TRP B 1 336 ? 88.244 23.217 -16.339 1.00 31.93 335 TRP B O 1
ATOM 5738 N N . SER B 1 337 ? 90.234 23.059 -17.260 1.00 29.01 336 SER B N 1
ATOM 5739 C CA . SER B 1 337 ? 89.969 21.655 -17.569 1.00 29.01 336 SER B CA 1
ATOM 5740 C C . SER B 1 337 ? 89.745 20.841 -16.314 1.00 28.54 336 SER B C 1
ATOM 5741 O O . SER B 1 337 ? 88.882 19.967 -16.372 1.00 29.01 336 SER B O 1
ATOM 5744 N N . TYR B 1 338 ? 90.551 21.018 -15.232 1.00 28.87 337 TYR B N 1
ATOM 5745 C CA . TYR B 1 338 ? 90.206 20.160 -14.075 1.00 27.70 337 TYR B CA 1
ATOM 5746 C C . TYR B 1 338 ? 88.841 20.497 -13.503 1.00 27.29 337 TYR B C 1
ATOM 5747 O O . TYR B 1 338 ? 88.102 19.583 -13.104 1.00 28.30 337 TYR B O 1
ATOM 5756 N N . LEU B 1 339 ? 88.513 21.815 -13.463 1.00 27.34 338 LEU B N 1
ATOM 5757 C CA . LEU B 1 339 ? 87.160 22.113 -12.940 1.00 28.09 338 LEU B CA 1
ATOM 5758 C C . LEU B 1 339 ? 86.068 21.466 -13.779 1.00 31.96 338 LEU B C 1
ATOM 5759 O O . LEU B 1 339 ? 85.049 20.950 -13.291 1.00 31.05 338 LEU B O 1
ATOM 5764 N N . ASN B 1 340 ? 86.213 21.542 -15.094 1.00 33.42 339 ASN B N 1
ATOM 5765 C CA . ASN B 1 340 ? 85.225 20.920 -16.009 1.00 34.98 339 ASN B CA 1
ATOM 5766 C C . ASN B 1 340 ? 85.067 19.425 -15.827 1.00 34.39 339 ASN B C 1
ATOM 5767 O O . ASN B 1 340 ? 83.957 18.852 -15.777 1.00 30.60 339 ASN B O 1
ATOM 5772 N N . ASP B 1 341 ? 86.194 18.727 -15.570 1.00 33.26 340 ASP B N 1
ATOM 5773 C CA . ASP B 1 341 ? 86.116 17.292 -15.238 1.00 33.55 340 ASP B CA 1
ATOM 5774 C C . ASP B 1 341 ? 85.498 17.002 -13.883 1.00 33.89 340 ASP B C 1
ATOM 5775 O O . ASP B 1 341 ? 84.595 16.164 -13.705 1.00 30.57 340 ASP B O 1
ATOM 5780 N N . LEU B 1 342 ? 85.831 17.819 -12.839 1.00 31.41 341 LEU B N 1
ATOM 5781 C CA . LEU B 1 342 ? 85.203 17.696 -11.540 1.00 30.63 341 LEU B CA 1
ATOM 5782 C C . LEU B 1 342 ? 83.697 17.915 -11.718 1.00 29.85 341 LEU B C 1
ATOM 5783 O O . LEU B 1 342 ? 82.868 17.263 -11.061 1.00 30.27 341 LEU B O 1
ATOM 5788 N N . ARG B 1 343 ? 83.362 18.930 -12.472 1.00 29.07 342 ARG B N 1
ATOM 5789 C CA . ARG B 1 343 ? 81.900 19.185 -12.697 1.00 30.50 342 ARG B CA 1
ATOM 5790 C C . ARG B 1 343 ? 81.220 18.012 -13.377 1.00 34.67 342 ARG B C 1
ATOM 5791 O O . ARG B 1 343 ? 80.154 17.477 -12.989 1.00 32.25 342 ARG B O 1
ATOM 5799 N N . GLU B 1 344 ? 81.812 17.555 -14.472 1.00 34.62 343 GLU B N 1
ATOM 5800 C CA . GLU B 1 344 ? 81.228 16.390 -15.210 1.00 40.69 343 GLU B CA 1
ATOM 5801 C C . GLU B 1 344 ? 81.108 15.151 -14.376 1.00 39.44 343 GLU B C 1
ATOM 5802 O O . GLU B 1 344 ? 80.125 14.404 -14.512 1.00 40.02 343 GLU B O 1
ATOM 5808 N N . LYS B 1 345 ? 82.008 14.916 -13.407 1.00 36.73 344 LYS B N 1
ATOM 5809 C CA . LYS B 1 345 ? 81.902 13.778 -12.523 1.00 36.12 344 LYS B CA 1
ATOM 5810 C C . LYS B 1 345 ? 80.916 13.992 -11.405 1.00 38.79 344 LYS B C 1
ATOM 5811 O O . LYS B 1 345 ? 80.741 13.057 -10.614 1.00 39.42 344 LYS B O 1
ATOM 5817 N N . GLY B 1 346 ? 80.402 15.220 -11.215 1.00 36.24 345 GLY B N 1
ATOM 5818 C CA . GLY B 1 346 ? 79.408 15.375 -10.139 1.00 36.88 345 GLY B CA 1
ATOM 5819 C C . GLY B 1 346 ? 80.075 15.536 -8.774 1.00 34.45 345 GLY B C 1
ATOM 5820 O O . GLY B 1 346 ? 79.392 15.637 -7.762 1.00 34.82 345 GLY B O 1
ATOM 5821 N N . ILE B 1 347 ? 81.382 15.832 -8.767 1.00 32.14 346 ILE B N 1
ATOM 5822 C CA . ILE B 1 347 ? 82.085 16.103 -7.522 1.00 29.73 346 ILE B CA 1
ATOM 5823 C C . ILE B 1 347 ? 81.831 17.543 -7.075 1.00 29.53 346 ILE B C 1
ATOM 5824 O O . ILE B 1 347 ? 81.770 17.819 -5.889 1.00 29.67 346 ILE B O 1
ATOM 5829 N N . VAL B 1 348 ? 81.879 18.513 -8.006 1.00 27.86 347 VAL B N 1
ATOM 5830 C CA . VAL B 1 348 ? 81.519 19.885 -7.667 1.00 27.99 347 VAL B CA 1
ATOM 5831 C C . VAL B 1 348 ? 80.292 20.342 -8.449 1.00 30.52 347 VAL B C 1
ATOM 5832 O O . VAL B 1 348 ? 80.087 19.699 -9.503 1.00 28.71 347 VAL B O 1
ATOM 5836 N N . GLU B 1 349 ? 79.578 21.393 -8.107 1.00 27.03 348 GLU B N 1
ATOM 5837 C CA . GLU B 1 349 ? 78.498 21.916 -8.952 1.00 29.65 348 GLU B CA 1
ATOM 5838 C C . GLU B 1 349 ? 78.962 23.327 -9.316 1.00 30.52 348 GLU B C 1
ATOM 5839 O O . GLU B 1 349 ? 79.719 23.942 -8.500 1.00 29.73 348 GLU B O 1
ATOM 5845 N N . THR B 1 350 ? 78.786 23.799 -10.539 1.00 28.99 349 THR B N 1
ATOM 5846 C CA . THR B 1 350 ? 79.154 25.145 -10.898 1.00 30.83 349 THR B CA 1
ATOM 5847 C C . THR B 1 350 ? 77.944 25.914 -11.450 1.00 35.70 349 THR B C 1
ATOM 5848 O O . THR B 1 350 ? 77.064 25.329 -12.058 1.00 31.44 349 THR B O 1
ATOM 5852 N N . ARG B 1 351 ? 78.137 27.223 -11.572 1.00 34.86 350 ARG B N 1
ATOM 5853 C CA . ARG B 1 351 ? 77.029 28.106 -11.982 1.00 41.35 350 ARG B CA 1
ATOM 5854 C C . ARG B 1 351 ? 77.730 29.372 -12.461 1.00 39.61 350 ARG B C 1
ATOM 5855 O O . ARG B 1 351 ? 78.730 29.744 -11.827 1.00 35.51 350 ARG B O 1
ATOM 5863 N N . GLN B 1 352 ? 77.106 30.148 -13.324 1.00 33.52 351 GLN B N 1
ATOM 5864 C CA . GLN B 1 352 ? 77.703 31.441 -13.643 1.00 39.93 351 GLN B CA 1
ATOM 5865 C C . GLN B 1 352 ? 77.116 32.553 -12.793 1.00 47.06 351 GLN B C 1
ATOM 5866 O O . GLN B 1 352 ? 75.920 32.479 -12.504 1.00 47.62 351 GLN B O 1
ATOM 5872 N N . ASN B 1 353 ? 77.930 33.552 -12.526 1.00 46.97 352 ASN B N 1
ATOM 5873 C CA . ASN B 1 353 ? 77.522 34.888 -12.137 1.00 59.21 352 ASN B CA 1
ATOM 5874 C C . ASN B 1 353 ? 77.558 35.171 -10.656 1.00 62.16 352 ASN B C 1
ATOM 5875 O O . ASN B 1 353 ? 78.343 36.017 -10.183 1.00 64.03 352 ASN B O 1
ATOM 5880 N N . THR B 1 363 ? 82.490 35.410 -11.692 1.00 58.22 362 THR B N 1
ATOM 5881 C CA . THR B 1 363 ? 81.805 34.891 -12.913 1.00 52.69 362 THR B CA 1
ATOM 5882 C C . THR B 1 363 ? 81.694 33.381 -12.851 1.00 46.12 362 THR B C 1
ATOM 5883 O O . THR B 1 363 ? 80.488 33.009 -12.710 1.00 41.55 362 THR B O 1
ATOM 5887 N N . THR B 1 364 ? 82.649 32.460 -12.748 1.00 38.52 363 THR B N 1
ATOM 5888 C CA . THR B 1 364 ? 82.282 31.070 -12.479 1.00 35.55 363 THR B CA 1
ATOM 5889 C C . THR B 1 364 ? 82.200 30.852 -10.965 1.00 35.08 363 THR B C 1
ATOM 5890 O O . THR B 1 364 ? 83.199 31.061 -10.246 1.00 36.42 363 THR B O 1
ATOM 5894 N N . LEU B 1 365 ? 81.091 30.252 -10.507 1.00 30.80 364 LEU B N 1
ATOM 5895 C CA . LEU B 1 365 ? 80.916 29.963 -9.094 1.00 29.85 364 LEU B CA 1
ATOM 5896 C C . LEU B 1 365 ? 80.992 28.477 -8.812 1.00 28.48 364 LEU B C 1
ATOM 5897 O O . LEU B 1 365 ? 80.463 27.701 -9.619 1.00 32.59 364 LEU B O 1
ATOM 5902 N N . ILE B 1 366 ? 81.546 28.076 -7.668 1.00 27.11 365 ILE B N 1
ATOM 5903 C CA . ILE B 1 366 ? 81.735 26.621 -7.425 1.00 26.55 365 ILE B CA 1
ATOM 5904 C C . ILE B 1 366 ? 81.180 26.207 -6.077 1.00 28.27 365 ILE B C 1
ATOM 5905 O O . ILE B 1 366 ? 81.443 26.854 -5.063 1.00 29.85 365 ILE B O 1
ATOM 5910 N N . SER B 1 367 ? 80.522 25.050 -6.027 1.00 27.38 366 SER B N 1
ATOM 5911 C CA . SER B 1 367 ? 79.967 24.553 -4.766 1.00 27.16 366 SER B CA 1
ATOM 5912 C C . SER B 1 367 ? 80.327 23.092 -4.640 1.00 21.54 366 SER B C 1
ATOM 5913 O O . SER B 1 367 ? 80.418 22.385 -5.658 1.00 27.93 366 SER B O 1
ATOM 5916 N N . ILE B 1 368 ? 80.442 22.602 -3.424 1.00 26.34 367 ILE B N 1
ATOM 5917 C CA . ILE B 1 368 ? 80.454 21.175 -3.151 1.00 27.15 367 ILE B CA 1
ATOM 5918 C C . ILE B 1 368 ? 79.253 20.929 -2.252 1.00 29.54 367 ILE B C 1
ATOM 5919 O O . ILE B 1 368 ? 79.308 21.211 -1.048 1.00 30.31 367 ILE B O 1
ATOM 5924 N N . GLY B 1 369 ? 78.161 20.406 -2.826 1.00 32.63 368 GLY B N 1
ATOM 5925 C CA . GLY B 1 369 ? 76.951 20.330 -1.966 1.00 32.35 368 GLY B CA 1
ATOM 5926 C C . GLY B 1 369 ? 76.766 18.904 -1.441 1.00 31.20 368 GLY B C 1
ATOM 5927 O O . GLY B 1 369 ? 75.870 18.766 -0.587 1.00 33.39 368 GLY B O 1
ATOM 5928 N N . THR B 1 370 ? 77.472 17.907 -1.984 1.00 29.05 369 THR B N 1
ATOM 5929 C CA . THR B 1 370 ? 77.018 16.537 -1.615 1.00 32.36 369 THR B CA 1
ATOM 5930 C C . THR B 1 370 ? 77.833 15.883 -0.500 1.00 37.62 369 THR B C 1
ATOM 5931 O O . THR B 1 370 ? 77.604 14.692 -0.216 1.00 37.43 369 THR B O 1
ATOM 5935 N N . GLU B 1 371 ? 78.903 16.544 -0.054 1.00 33.39 370 GLU B N 1
ATOM 5936 C CA . GLU B 1 371 ? 79.757 15.876 0.936 1.00 37.76 370 GLU B CA 1
ATOM 5937 C C . GLU B 1 371 ? 80.284 16.859 1.941 1.00 33.15 370 GLU B C 1
ATOM 5938 O O . GLU B 1 371 ? 80.803 17.896 1.519 1.00 33.10 370 GLU B O 1
ATOM 5944 N N . PRO B 1 372 ? 80.169 16.599 3.239 1.00 32.66 371 PRO B N 1
ATOM 5945 C CA . PRO B 1 372 ? 80.658 17.452 4.307 1.00 33.43 371 PRO B CA 1
ATOM 5946 C C . PRO B 1 372 ? 82.173 17.607 4.094 1.00 34.27 371 PRO B C 1
ATOM 5947 O O . PRO B 1 372 ? 82.804 16.695 3.570 1.00 34.06 371 PRO B O 1
ATOM 5951 N N . LEU B 1 373 ? 82.637 18.828 4.316 1.00 32.18 372 LEU B N 1
ATOM 5952 C CA . LEU B 1 373 ? 83.953 19.157 3.780 1.00 33.44 372 LEU B CA 1
ATOM 5953 C C . LEU B 1 373 ? 85.055 18.574 4.660 1.00 38.51 372 LEU B C 1
ATOM 5954 O O . LEU B 1 373 ? 86.130 18.356 4.122 1.00 34.55 372 LEU B O 1
ATOM 5959 N N . ASP B 1 374 ? 84.809 18.356 5.954 1.00 33.02 373 ASP B N 1
ATOM 5960 C CA . ASP B 1 374 ? 85.923 17.829 6.782 1.00 39.92 373 ASP B CA 1
ATOM 5961 C C . ASP B 1 374 ? 86.310 16.424 6.349 1.00 39.54 373 ASP B C 1
ATOM 5962 O O . ASP B 1 374 ? 87.486 16.099 6.198 1.00 42.18 373 ASP B O 1
ATOM 5967 N N . THR B 1 375 ? 85.348 15.585 6.044 1.00 37.73 374 THR B N 1
ATOM 5968 C CA . THR B 1 375 ? 85.514 14.241 5.569 1.00 45.48 374 THR B CA 1
ATOM 5969 C C . THR B 1 375 ? 86.077 14.246 4.153 1.00 43.05 374 THR B C 1
ATOM 5970 O O . THR B 1 375 ? 87.106 13.579 3.942 1.00 39.21 374 THR B O 1
ATOM 5974 N N . LEU B 1 376 ? 85.482 15.019 3.237 1.00 34.35 375 LEU B N 1
ATOM 5975 C CA . LEU B 1 376 ? 86.098 15.095 1.903 1.00 36.09 375 LEU B CA 1
ATOM 5976 C C . LEU B 1 376 ? 87.563 15.532 2.014 1.00 33.81 375 LEU B C 1
ATOM 5977 O O . LEU B 1 376 ? 88.429 15.035 1.254 1.00 32.99 375 LEU B O 1
ATOM 5982 N N . GLU B 1 377 ? 87.829 16.570 2.784 1.00 34.11 376 GLU B N 1
ATOM 5983 C CA . GLU B 1 377 ? 89.193 17.079 2.941 1.00 35.84 376 GLU B CA 1
ATOM 5984 C C . GLU B 1 377 ? 90.182 15.982 3.420 1.00 42.70 376 GLU B C 1
ATOM 5985 O O . GLU B 1 377 ? 91.326 15.874 2.901 1.00 37.91 376 GLU B O 1
ATOM 5991 N N . ALA B 1 378 ? 89.711 15.151 4.354 1.00 40.98 377 ALA B N 1
ATOM 5992 C CA . ALA B 1 378 ? 90.540 14.090 4.905 1.00 42.74 377 ALA B CA 1
ATOM 5993 C C . ALA B 1 378 ? 90.896 13.028 3.869 1.00 41.52 377 ALA B C 1
ATOM 5994 O O . ALA B 1 378 ? 92.047 12.592 3.800 1.00 40.82 377 ALA B O 1
ATOM 5996 N N . VAL B 1 379 ? 89.925 12.536 3.118 1.00 36.44 378 VAL B N 1
ATOM 5997 C CA . VAL B 1 379 ? 90.095 11.571 2.084 1.00 39.67 378 VAL B CA 1
ATOM 5998 C C . VAL B 1 379 ? 90.979 12.073 0.939 1.00 40.26 378 VAL B C 1
ATOM 5999 O O . VAL B 1 379 ? 91.891 11.362 0.494 1.00 36.72 378 VAL B O 1
ATOM 6003 N N . ILE B 1 380 ? 90.738 13.295 0.460 1.00 35.80 379 ILE B N 1
ATOM 6004 C CA . ILE B 1 380 ? 91.585 13.800 -0.633 1.00 37.98 379 ILE B CA 1
ATOM 6005 C C . ILE B 1 380 ? 93.009 14.027 -0.153 1.00 36.97 379 ILE B C 1
ATOM 6006 O O . ILE B 1 380 ? 93.960 13.736 -0.908 1.00 37.00 379 ILE B O 1
ATOM 6011 N N . THR B 1 381 ? 93.216 14.530 1.044 1.00 34.22 380 THR B N 1
ATOM 6012 C CA . THR B 1 381 ? 94.572 14.733 1.612 1.00 36.65 380 THR B CA 1
ATOM 6013 C C . THR B 1 381 ? 95.324 13.415 1.783 1.00 37.58 380 THR B C 1
ATOM 6014 O O . THR B 1 381 ? 96.520 13.320 1.494 1.00 37.53 380 THR B O 1
ATOM 6018 N N . LYS B 1 382 ? 94.617 12.361 2.108 1.00 38.57 381 LYS B N 1
ATOM 6019 C CA . LYS B 1 382 ? 95.198 11.031 2.256 1.00 43.42 381 LYS B CA 1
ATOM 6020 C C . LYS B 1 382 ? 95.651 10.507 0.887 1.00 43.31 381 LYS B C 1
ATOM 6021 O O . LYS B 1 382 ? 96.720 9.888 0.735 1.00 38.76 381 LYS B O 1
ATOM 6027 N N . LEU B 1 383 ? 94.850 10.769 -0.148 1.00 38.66 382 LEU B N 1
ATOM 6028 C CA . LEU B 1 383 ? 95.212 10.317 -1.497 1.00 38.08 382 LEU B CA 1
ATOM 6029 C C . LEU B 1 383 ? 96.381 11.092 -2.030 1.00 35.56 382 LEU B C 1
ATOM 6030 O O . LEU B 1 383 ? 97.297 10.581 -2.704 1.00 37.14 382 LEU B O 1
ATOM 6035 N N . ILE B 1 384 ? 96.421 12.387 -1.724 1.00 30.41 383 ILE B N 1
ATOM 6036 C CA . ILE B 1 384 ? 97.485 13.255 -2.216 1.00 35.38 383 ILE B CA 1
ATOM 6037 C C . ILE B 1 384 ? 98.802 12.818 -1.552 1.00 38.75 383 ILE B C 1
ATOM 6038 O O . ILE B 1 384 ? 99.902 12.810 -2.135 1.00 36.20 383 ILE B O 1
ATOM 6043 N N . LYS B 1 385 ? 98.695 12.569 -0.245 1.00 34.41 384 LYS B N 1
ATOM 6044 C CA . LYS B 1 385 ? 99.875 12.208 0.523 1.00 35.89 384 LYS B CA 1
ATOM 6045 C C . LYS B 1 385 ? 100.390 10.840 0.028 1.00 33.23 384 LYS B C 1
ATOM 6046 O O . LYS B 1 385 ? 101.619 10.827 -0.007 1.00 37.38 384 LYS B O 1
ATOM 6052 N N . GLU B 1 386 ? 99.544 9.889 -0.313 1.00 36.83 385 GLU B N 1
ATOM 6053 C CA . GLU B 1 386 ? 100.062 8.625 -0.866 1.00 41.27 385 GLU B CA 1
ATOM 6054 C C . GLU B 1 386 ? 100.754 8.808 -2.194 1.00 43.94 385 GLU B C 1
ATOM 6055 O O . GLU B 1 386 ? 101.824 8.214 -2.448 1.00 41.32 385 GLU B O 1
ATOM 6061 N N . GLU B 1 387 ? 100.238 9.683 -3.082 1.00 38.33 386 GLU B N 1
ATOM 6062 C CA . GLU B 1 387 ? 100.884 9.963 -4.337 1.00 36.25 386 GLU B CA 1
ATOM 6063 C C . GLU B 1 387 ? 102.199 10.697 -4.181 1.00 36.61 386 GLU B C 1
ATOM 6064 O O . GLU B 1 387 ? 103.181 10.473 -4.925 1.00 37.07 386 GLU B O 1
ATOM 6070 N N . LEU B 1 388 ? 102.294 11.601 -3.202 1.00 34.85 387 LEU B N 1
ATOM 6071 C CA . LEU B 1 388 ? 103.455 12.443 -3.051 1.00 32.98 387 LEU B CA 1
ATOM 6072 C C . LEU B 1 388 ? 104.439 11.999 -1.974 1.00 35.32 387 LEU B C 1
ATOM 6073 O O . LEU B 1 388 ? 105.325 12.790 -1.680 1.00 36.25 387 LEU B O 1
ATOM 6078 N N . ARG B 1 389 ? 104.309 10.830 -1.396 1.00 32.89 388 ARG B N 1
ATOM 6079 C CA . ARG B 1 389 ? 105.229 10.431 -0.352 1.00 42.10 388 ARG B CA 1
ATOM 6080 C C . ARG B 1 389 ? 106.594 9.904 -0.861 1.00 45.69 388 ARG B C 1
ATOM 6081 O O . ARG B 1 389 ? 106.758 10.056 -2.118 1.00 43.95 388 ARG B O 1
#

Foldseek 3Di:
DFWAACVLLDPPDQFPDDPPCVPVLVLVCVQPVVCQQPNFAAAGEEEEAAAAQLCPVSSVVVSCVVCVVRGQAQEQEAECVPQAELVSRLVSSCVSLVQDDDPDDDDSVRSLLSVLCCCQVVVHAYEYEHEQNVSYDLVSVLVVLVSLVPCVSNVGSRYHYYYYHHDCVSLVNHDPVSSVSHPPSYHYRFQAALVSLLVVVVSSSVPTTDPPQEDSQRLSLLSLLAGDHDRVSRVGRRSSLSSQLVVQQSVVCVVVVHRHRFLLSQQVSLQVPHPFDDLVVLLPDDLLLLLLLLLLLVLCVVVSGQKDAPVSSQVSSCVSQVVLVHHHDDPVVSVVSVVVCCVRSQWGWDPVPIIIGGRHHRSVVVNVSSVVSSVVVSD/DFWDDCVLLDPPDQDPDQPPCVPVLVLVCVQCVVCQQPNFADEREAEEAAAAQLCPVSSVVVSCVVRVVRGQAFEQEAECVPQAELVSRLVSSCVSVVQDDDPDDDDSVRSVLSVLVCCQPVVHAYEYEAEQCVSYDQVSVLVVLVVQHPCVSSVGSRYHYYYYYHDCVSLVNHPPVSSVSNPPRYHYRFQAALVSLLVVVVSSSVVTTDPPQEDSQNSSLLSLLAGQNDRVSRVHSRSSLSSQLVSQQSVVCVVVVHSHRWLLSQQVSLVVPHPAADLVVLLPDDLLLLLLVLLLLVLCVVVSTQKDAPVSSQVSSCVSCVVLVHHHDDDVVNVVSVVVCCVSSQWGWDPPPIIIGRRHHRSVVVNVSSVVSSVVVRD

Radius of gyration: 34.09 Å; Cα contacts (8 Å, |Δi|>4): 1253; chains: 2; bounding box: 113×73×67 Å

B-factor: mean 46.13, std 14.68, range [2.19, 109.75]

Organism: Pyrobaculum aerophilum (strain ATCC 51768 / DSM 7523 / JCM 9630 / CIP 104966 / NBRC 100827 / IM2) (NCBI:txid178306)